Protein 8J5Y (pdb70)

Foldseek 3Di:
DDDDFQDCPDAQSQTDDFAVDPDWFFKFFWKKFQAQWFWKAWLNDIDHNPRAIAIEHHWLLAAGATIHTDDPDGSSGITHDPFDCPQVLCVLVVLCNPGGHHDDQVDDDDPRYRMDGHDPPDPGHHQRYDPQVPVVLVVVLVCAVVVVWAAEAEEAAAPLLDPPVSVQVNQLSVLVVPVVDPPRPQFEWEWFLQQQQTELDAHQKTFTWTFASDDHYDGGNLNLDPRIGTDAMGHCQDNDCVVPLVVSVVRVLVRLVVCVVVVRMYYYYYYHYHPQDPPVLVSCLSCCLPNVHAEYEYRCVPVPNVRNPPSVVVSDDQASDDSSSHHHYDYTYRCPPVDDSRSSPDSVNSSLVSLLQQLQPQASRYGDNQACVVPFFDKFAQADVDLGAAAEEEPPPPLPVAQVRVFVVQAFAKWWKKWQPDDPDGAWDAGLRHTHRNPPDRPRIGTQFIKHWHHADSVRRMTGIGTRNHCVPVVVPDDSNIHMYIYGHPDDHNPCNLPNDCVSDPDDPPDDNPPDDDDDDPPPDDDDD/DDDADALDPDVVVLVVLLCQLPPDPDCDPSNNLVVSLVVVVVRVVVPPVRYQQLSVLSSQLSVLVVVVPDDDDPDDPDPCVVSLVSLLCSLLSNLCSQQPPPHHDPDHDDSQVSCVVLVHHSVSVPSNCVAPVDPDGDDPVVSVVVSVVVNVVSCVRPVVDDDDDD/DDDADALDPDVVRVLVLLCQLPVVDDDDPSRNNVVSLVVVVVRVVVDDVRYQLLSVLSSQLSVLVVQCPDDDPDHCVVDPVVSLVSLLVSLLSSLCSQQPPCPPDPPPDDSQVSCVVLVNPSVSVVSNCQQPVDDDHDDNVVSVVVSVVSNVVSCVRPVPDPDDDD/DDFDDFDQDDAQRQGDGDDDPKDWWAKFFKFKAADCWFWKAFQNDTDDHHRAIAIEHHWLLAAGGTIITHDPDDVSGRGHALFDCPQVLCVLPVLCNPGGHHDDAPDDDDPSHRMDTHPCPSVRHNDGHDPQNVVVLVVVVVCQPPVPWFAEAEEAAAQLLCRQVSVQVVVQVVQVVCVVDPPDPQFEKEWELQLQQDDLDAHQKTFTKTAAPPHYDGGDSNLTPRIGTPAMDHNQDRDCVVPLVVSVLVLLVRLVVCVVVPRMHHYYYYHHHCQDDCVLVSVLSNCLRNQHQEYEYRCVPVPNVRVDCSVVRSNPQTNDPPSSHHYDDYGYGRPPPDDSCSSNDSVNSSQSSNQQQLAALASRYGDNAFCVPPFQDKFAAACVGFEAPEEEEPDVCQDDALVCPQVVQAFAKKWKKWLPDDDDSQFDARLRHGYHPPPDSVDIGTQFIKHWHGADSVRRMTRIGTRNHCVPVVVVDDRRIYMYIYGHNDDHDPSRSDPDPVRDPDDPPDDDPPDDDDDDDPPPDDDD

Structure (mmCIF, N/CA/C/O backbone):
data_8J5Y
#
_entry.id   8J5Y
#
_cell.length_a   1.00
_cell.length_b   1.00
_cell.length_c   1.00
_cell.angle_alpha   90.00
_cell.angle_beta   90.00
_cell.angle_gamma   90.00
#
_symmetry.space_group_name_H-M   'P 1'
#
loop_
_entity.id
_entity.type
_entity.pdbx_description
1 polymer "Polynucleotide 5'-hydroxyl-kinase GRC3"
2 polymer 'LAS1 isoform 1'
#
loop_
_atom_site.group_PDB
_atom_site.id
_atom_site.type_symbol
_atom_site.label_atom_id
_atom_site.label_alt_id
_atom_site.label_comp_id
_atom_site.label_asym_id
_atom_site.label_entity_id
_atom_site.label_seq_id
_atom_site.pdbx_PDB_ins_code
_atom_site.Cartn_x
_atom_site.Cartn_y
_atom_site.Cartn_z
_atom_site.occupancy
_atom_site.B_iso_or_equiv
_atom_site.auth_seq_id
_atom_site.auth_comp_id
_atom_site.auth_asym_id
_atom_site.auth_atom_id
_atom_site.pdbx_PDB_model_num
ATOM 1 N N . LEU A 1 65 ? 85.056 59.123 141.017 1.00 128.29 65 LEU A N 1
ATOM 2 C CA . LEU A 1 65 ? 86.416 59.650 140.990 1.00 128.29 65 LEU A CA 1
ATOM 3 C C . LEU A 1 65 ? 87.422 58.541 140.700 1.00 128.29 65 LEU A C 1
ATOM 4 O O . LEU A 1 65 ? 88.632 58.768 140.717 1.00 128.29 65 LEU A O 1
ATOM 9 N N . ILE A 1 66 ? 86.913 57.342 140.431 1.00 131.88 66 ILE A N 1
ATOM 10 C CA . ILE A 1 66 ? 87.734 56.169 140.160 1.00 131.88 66 ILE A CA 1
ATOM 11 C C . ILE A 1 66 ? 87.369 55.637 138.782 1.00 131.88 66 ILE A C 1
ATOM 12 O O . ILE A 1 66 ? 86.183 55.476 138.468 1.00 131.88 66 ILE A O 1
ATOM 17 N N . ASP A 1 67 ? 88.386 55.377 137.962 1.00 129.38 67 ASP A N 1
ATOM 18 C CA . ASP A 1 67 ? 88.183 54.852 136.617 1.00 129.38 67 ASP A CA 1
ATOM 19 C C . ASP A 1 67 ? 87.501 53.491 136.672 1.00 129.38 67 ASP A C 1
ATOM 20 O O . ASP A 1 67 ? 87.805 52.675 137.548 1.00 129.38 67 ASP A O 1
ATOM 25 N N . ASN A 1 68 ? 86.581 53.235 135.744 1.00 127.04 68 ASN A N 1
ATOM 26 C CA . ASN A 1 68 ? 85.812 52.000 135.749 1.00 127.04 68 ASN A CA 1
ATOM 27 C C . ASN A 1 68 ? 85.587 51.513 134.324 1.00 127.04 68 ASN A C 1
ATOM 28 O O . ASN A 1 68 ? 85.561 52.303 133.376 1.00 127.04 68 ASN A O 1
ATOM 33 N N . ILE A 1 69 ? 85.427 50.195 134.194 1.00 117.66 69 ILE A N 1
ATOM 34 C CA . ILE A 1 69 ? 85.090 49.531 132.938 1.00 117.66 69 ILE A CA 1
ATOM 35 C C . ILE A 1 69 ? 86.141 49.854 131.881 1.00 117.66 69 ILE A C 1
ATOM 36 O O . ILE A 1 69 ? 85.829 50.408 130.820 1.00 117.66 69 ILE A O 1
ATOM 41 N N . THR A 1 70 ? 87.402 49.534 132.176 1.00 118.53 70 THR A N 1
ATOM 42 C CA . THR A 1 70 ? 88.482 49.652 131.195 1.00 118.53 70 THR A CA 1
ATOM 43 C C . THR A 1 70 ? 88.537 48.349 130.392 1.00 118.53 70 THR A C 1
ATOM 44 O O . THR A 1 70 ? 89.439 47.518 130.526 1.00 118.53 70 THR A O 1
ATOM 48 N N . TYR A 1 71 ? 87.520 48.170 129.553 1.00 113.28 71 TYR A N 1
ATOM 49 C CA . TYR A 1 71 ? 87.371 46.922 128.818 1.00 113.28 71 TYR A CA 1
ATOM 50 C C . TYR A 1 71 ? 88.259 46.924 127.580 1.00 113.28 71 TYR A C 1
ATOM 51 O O . TYR A 1 71 ? 88.251 47.873 126.791 1.00 113.28 71 TYR A O 1
ATOM 60 N N . GLU A 1 72 ? 89.035 45.850 127.415 1.00 110.45 72 GLU A N 1
ATOM 61 C CA . GLU A 1 72 ? 89.934 45.760 126.268 1.00 110.45 72 GLU A CA 1
ATOM 62 C C . GLU A 1 72 ? 89.157 45.649 124.962 1.00 110.45 72 GLU A C 1
ATOM 63 O O . GLU A 1 72 ? 89.411 46.402 124.014 1.00 110.45 72 GLU A O 1
ATOM 65 N N . GLY A 1 73 ? 88.206 44.722 124.896 1.00 106.60 73 GLY A N 1
ATOM 66 C CA . GLY A 1 73 ? 87.375 44.576 123.710 1.00 106.60 73 GLY A CA 1
ATOM 67 C C . GLY A 1 73 ? 88.140 44.254 122.445 1.00 106.60 73 GLY A C 1
ATOM 68 O O . GLY A 1 73 ? 87.820 44.796 121.381 1.00 106.60 73 GLY A O 1
ATOM 69 N N . ASP A 1 74 ? 89.156 43.389 122.549 1.00 107.16 74 ASP A N 1
ATOM 70 C CA . ASP A 1 74 ? 90.042 42.922 121.460 1.00 107.16 74 ASP A CA 1
ATOM 71 C C . ASP A 1 74 ? 90.325 44.087 120.508 1.00 107.16 74 ASP A C 1
ATOM 72 O O . ASP A 1 74 ? 90.646 45.187 120.980 1.00 107.16 74 ASP A O 1
ATOM 77 N N . GLU A 1 75 ? 90.235 43.901 119.194 1.00 105.12 75 GLU A N 1
ATOM 78 C CA . GLU A 1 75 ? 90.497 44.981 118.257 1.00 105.12 75 GLU A CA 1
ATOM 79 C C . GLU A 1 75 ? 89.397 46.034 118.324 1.00 105.12 75 GLU A C 1
ATOM 80 O O . GLU A 1 75 ? 88.246 45.735 118.642 1.00 105.12 75 GLU A O 1
ATOM 86 N N . ASP A 1 76 ? 89.782 47.271 118.004 1.00 99.54 76 ASP A N 1
ATOM 87 C CA . ASP A 1 76 ? 89.068 48.563 117.976 1.00 99.54 76 ASP A CA 1
ATOM 88 C C . ASP A 1 76 ? 88.924 49.147 119.377 1.00 99.54 76 ASP A C 1
ATOM 89 O O . ASP A 1 76 ? 88.413 50.264 119.507 1.00 99.54 76 ASP A O 1
ATOM 94 N N . GLU A 1 77 ? 89.354 48.435 120.420 1.00 98.43 77 GLU A N 1
ATOM 95 C CA . GLU A 1 77 ? 89.390 48.968 121.782 1.00 98.43 77 GLU A CA 1
ATOM 96 C C . GLU A 1 77 ? 88.030 49.514 122.213 1.00 98.43 77 GLU A C 1
ATOM 97 O O . GLU A 1 77 ? 87.919 50.631 122.720 1.00 98.43 77 GLU A O 1
ATOM 103 N N . THR A 1 78 ? 86.981 48.725 121.995 1.00 99.43 78 THR A N 1
ATOM 104 C CA . THR A 1 78 ? 85.655 49.123 122.448 1.00 99.43 78 THR A CA 1
ATOM 105 C C . THR A 1 78 ? 85.591 49.116 123.971 1.00 99.43 78 THR A C 1
ATOM 106 O O . THR A 1 78 ? 86.285 48.341 124.636 1.00 99.43 78 THR A O 1
ATOM 110 N N . MET A 1 79 ? 84.761 49.997 124.525 1.00 97.62 79 MET A N 1
ATOM 111 C CA . MET A 1 79 ? 84.642 50.133 125.968 1.00 97.62 79 MET A CA 1
ATOM 112 C C . MET A 1 79 ? 83.223 50.558 126.314 1.00 97.62 79 MET A C 1
ATOM 113 O O . MET A 1 79 ? 82.491 51.086 125.476 1.00 97.62 79 MET A O 1
ATOM 118 N N . PHE A 1 80 ? 82.843 50.315 127.566 1.00 99.93 80 PHE A N 1
ATOM 119 C CA . PHE A 1 80 ? 81.522 50.658 128.071 1.00 99.93 80 PHE A CA 1
ATOM 120 C C . PHE A 1 80 ? 81.658 51.685 129.184 1.00 99.93 80 PHE A C 1
ATOM 121 O O . PHE A 1 80 ? 82.718 51.820 129.800 1.00 99.93 80 PHE A O 1
ATOM 129 N N . VAL A 1 81 ? 80.570 52.415 129.438 1.00 99.41 81 VAL A N 1
ATOM 130 C CA . VAL A 1 81 ? 80.563 53.482 130.430 1.00 99.41 81 VAL A CA 1
ATOM 131 C C . VAL A 1 81 ? 79.386 53.274 131.374 1.00 99.41 81 VAL A C 1
ATOM 132 O O . VAL A 1 81 ? 78.314 52.816 130.974 1.00 99.41 81 VAL A O 1
ATOM 136 N N . GLY A 1 82 ? 79.598 53.609 132.644 1.00 105.01 82 GLY A N 1
ATOM 137 C CA . GLY A 1 82 ? 78.522 53.686 133.614 1.00 105.01 82 GLY A CA 1
ATOM 138 C C . GLY A 1 82 ? 77.764 54.987 133.426 1.00 105.01 82 GLY A C 1
ATOM 139 O O . GLY A 1 82 ? 78.363 56.061 133.337 1.00 105.01 82 GLY A O 1
ATOM 140 N N . LEU A 1 83 ? 76.436 54.877 133.376 1.00 104.19 83 LEU A N 1
ATOM 141 C CA . LEU A 1 83 ? 75.623 55.999 132.920 1.00 104.19 83 LEU A CA 1
ATOM 142 C C . LEU A 1 83 ? 75.113 56.840 134.085 1.00 104.19 83 LEU A C 1
ATOM 143 O O . LEU A 1 83 ? 75.225 58.071 134.066 1.00 104.19 83 LEU A O 1
ATOM 148 N N . LYS A 1 84 ? 74.558 56.196 135.113 1.00 104.98 84 LYS A N 1
ATOM 149 C CA . LYS A 1 84 ? 73.879 56.934 136.174 1.00 104.98 84 LYS A CA 1
ATOM 150 C C . LYS A 1 84 ? 74.870 57.596 137.123 1.00 104.98 84 LYS A C 1
ATOM 151 O O . LYS A 1 84 ? 74.468 58.308 138.051 1.00 104.98 84 LYS A O 1
ATOM 153 N N . GLU A 1 85 ? 76.165 57.364 136.917 1.00 103.70 85 GLU A N 1
ATOM 154 C CA . GLU A 1 85 ? 77.181 57.954 137.776 1.00 103.70 85 GLU A CA 1
ATOM 155 C C . GLU A 1 85 ? 77.098 59.477 137.743 1.00 103.70 85 GLU A C 1
ATOM 156 O O . GLU A 1 85 ? 76.841 60.088 136.702 1.00 103.70 85 GLU A O 1
ATOM 158 N N . LYS A 1 86 ? 77.321 60.088 138.904 1.00 102.92 86 LYS A N 1
ATOM 159 C CA . LYS A 1 86 ? 77.192 61.530 139.068 1.00 102.92 86 LYS A CA 1
ATOM 160 C C . LYS A 1 86 ? 78.324 62.309 138.412 1.00 102.92 86 LYS A C 1
ATOM 161 O O . LYS A 1 86 ? 78.287 63.543 138.412 1.00 102.92 86 LYS A O 1
ATOM 163 N N . GLN A 1 87 ? 79.321 61.626 137.856 1.00 97.00 87 GLN A N 1
ATOM 164 C CA . GLN A 1 87 ? 80.426 62.272 137.162 1.00 97.00 87 GLN A CA 1
ATOM 165 C C . GLN A 1 87 ? 80.118 62.336 135.673 1.00 97.00 87 GLN A C 1
ATOM 166 O O . GLN A 1 87 ? 79.830 61.309 135.049 1.00 97.00 87 GLN A O 1
ATOM 168 N N . LYS A 1 88 ? 80.167 63.542 135.113 1.00 92.88 88 LYS A N 1
ATOM 169 C CA . LYS A 1 88 ? 79.891 63.721 133.695 1.00 92.88 88 LYS A CA 1
ATOM 170 C C . LYS A 1 88 ? 80.985 63.071 132.859 1.00 92.88 88 LYS A C 1
ATOM 171 O O . LYS A 1 88 ? 82.160 63.074 133.236 1.00 92.88 88 LYS A O 1
ATOM 177 N N . LEU A 1 89 ? 80.599 62.512 131.717 1.00 83.80 89 LEU A N 1
ATOM 178 C CA . LEU A 1 89 ? 81.564 61.884 130.828 1.00 83.80 89 LEU A CA 1
ATOM 179 C C . LEU A 1 89 ? 82.351 62.942 130.067 1.00 83.80 89 LEU A C 1
ATOM 180 O O . LEU A 1 89 ? 81.785 63.864 129.473 1.00 83.80 89 LEU A O 1
ATOM 185 N N . HIS A 1 90 ? 83.670 62.795 130.092 1.00 89.21 90 HIS A N 1
ATOM 186 C CA . HIS A 1 90 ? 84.571 63.626 129.314 1.00 89.21 90 HIS A CA 1
ATOM 187 C C . HIS A 1 90 ? 85.465 62.714 128.489 1.00 89.21 90 HIS A C 1
ATOM 188 O O . HIS A 1 90 ? 86.075 61.777 129.008 1.00 89.21 90 HIS A O 1
ATOM 195 N N . LEU A 1 91 ? 85.536 62.990 127.191 1.00 79.29 91 LEU A N 1
ATOM 196 C CA . LEU A 1 91 ? 86.257 62.093 126.300 1.00 79.29 91 LEU A CA 1
ATOM 197 C C . LEU A 1 91 ? 86.786 62.898 125.123 1.00 79.29 91 LEU A C 1
ATOM 198 O O . LEU A 1 91 ? 86.186 63.895 124.712 1.00 79.29 91 LEU A O 1
ATOM 203 N N . SER A 1 92 ? 87.918 62.450 124.583 1.00 72.85 92 SER A N 1
ATOM 204 C CA . SER A 1 92 ? 88.638 63.194 123.553 1.00 72.85 92 SER A CA 1
ATOM 205 C C . SER A 1 92 ? 89.096 62.234 122.465 1.00 72.85 92 SER A C 1
ATOM 206 O O . SER A 1 92 ? 89.527 61.117 122.763 1.00 72.85 92 SER A O 1
ATOM 209 N N . GLY A 1 93 ? 89.008 62.673 121.212 1.00 67.20 93 GLY A N 1
ATOM 210 C CA . GLY A 1 93 ? 89.478 61.888 120.089 1.00 67.20 93 GLY A CA 1
ATOM 211 C C . GLY A 1 93 ? 88.475 61.817 118.958 1.00 67.20 93 GLY A C 1
ATOM 212 O O . GLY A 1 93 ? 87.507 62.582 118.926 1.00 67.20 93 GLY A O 1
ATOM 213 N N . VAL A 1 94 ? 88.699 60.905 118.020 1.00 65.02 94 VAL A N 1
ATOM 214 C CA . VAL A 1 94 ? 87.756 60.620 116.947 1.00 65.02 94 VAL A CA 1
ATOM 215 C C . VAL A 1 94 ? 87.189 59.237 117.233 1.00 65.02 94 VAL A C 1
ATOM 216 O O . VAL A 1 94 ? 87.835 58.219 116.961 1.00 65.02 94 VAL A O 1
ATOM 220 N N . PHE A 1 95 ? 85.980 59.190 117.782 1.00 68.03 95 PHE A N 1
ATOM 221 C CA . PHE A 1 95 ? 85.380 57.923 118.167 1.00 68.03 95 PHE A CA 1
ATOM 222 C C . PHE A 1 95 ? 83.955 57.871 117.648 1.00 68.03 95 PHE A C 1
ATOM 223 O O . PHE A 1 95 ? 83.522 58.725 116.874 1.00 68.03 95 PHE A O 1
ATOM 231 N N . ARG A 1 96 ? 83.221 56.849 118.075 1.00 71.91 96 ARG A N 1
ATOM 232 C CA . ARG A 1 96 ? 81.797 56.782 117.793 1.00 71.91 96 ARG A CA 1
ATOM 233 C C . ARG A 1 96 ? 81.120 55.987 118.893 1.00 71.91 96 ARG A C 1
ATOM 234 O O . ARG A 1 96 ? 81.643 54.961 119.337 1.00 71.91 96 ARG A O 1
ATOM 242 N N . LEU A 1 97 ? 79.965 56.471 119.333 1.00 75.76 97 LEU A N 1
ATOM 243 C CA . LEU A 1 97 ? 79.233 55.860 120.429 1.00 75.76 97 LEU A CA 1
ATOM 244 C C . LEU A 1 97 ? 77.828 55.478 119.993 1.00 75.76 97 LEU A C 1
ATOM 245 O O . LEU A 1 97 ? 77.183 56.192 119.217 1.00 75.76 97 LEU A O 1
ATOM 250 N N . GLN A 1 98 ? 77.384 54.324 120.481 1.00 81.86 98 GLN A N 1
ATOM 251 C CA . GLN A 1 98 ? 76.007 53.866 120.372 1.00 81.86 98 GLN A CA 1
ATOM 252 C C . GLN A 1 98 ? 75.487 53.631 121.781 1.00 81.86 98 GLN A C 1
ATOM 253 O O . GLN A 1 98 ? 75.939 52.706 122.465 1.00 81.86 98 GLN A O 1
ATOM 259 N N . VAL A 1 99 ? 74.555 54.471 122.214 1.00 86.02 99 VAL A N 1
ATOM 260 C CA . VAL A 1 99 ? 74.038 54.399 123.575 1.00 86.02 99 VAL A CA 1
ATOM 261 C C . VAL A 1 99 ? 72.972 53.315 123.669 1.00 86.02 99 VAL A C 1
ATOM 262 O O . VAL A 1 99 ? 72.114 53.168 122.792 1.00 86.02 99 VAL A O 1
ATOM 266 N N . VAL A 1 100 ? 73.043 52.531 124.743 1.00 91.11 100 VAL A N 1
ATOM 267 C CA . VAL A 1 100 ? 72.124 51.411 124.917 1.00 91.11 100 VAL A CA 1
ATOM 268 C C . VAL A 1 100 ? 70.832 51.873 125.580 1.00 91.11 100 VAL A C 1
ATOM 269 O O . VAL A 1 100 ? 69.744 51.771 125.001 1.00 91.11 100 VAL A O 1
ATOM 273 N N . LYS A 1 101 ? 70.932 52.388 126.804 1.00 101.30 101 LYS A N 1
ATOM 274 C CA . LYS A 1 101 ? 69.764 52.845 127.543 1.00 101.30 101 LYS A CA 1
ATOM 275 C C . LYS A 1 101 ? 70.074 54.187 128.186 1.00 101.30 101 LYS A C 1
ATOM 276 O O . LYS A 1 101 ? 71.235 54.519 128.437 1.00 101.30 101 LYS A O 1
ATOM 282 N N . GLY A 1 102 ? 69.023 54.959 128.443 1.00 97.18 102 GLY A N 1
ATOM 283 C CA . GLY A 1 102 ? 69.175 56.237 129.108 1.00 97.18 102 GLY A CA 1
ATOM 284 C C . GLY A 1 102 ? 69.482 57.363 128.146 1.00 97.18 102 GLY A C 1
ATOM 285 O O . GLY A 1 102 ? 70.044 57.131 127.072 1.00 97.18 102 GLY A O 1
ATOM 286 N N . GLY A 1 103 ? 69.121 58.590 128.516 1.00 93.94 103 GLY A N 1
ATOM 287 C CA . GLY A 1 103 ? 69.376 59.719 127.654 1.00 93.94 103 GLY A CA 1
ATOM 288 C C . GLY A 1 103 ? 70.744 60.327 127.878 1.00 93.94 103 GLY A C 1
ATOM 289 O O . GLY A 1 103 ? 71.237 60.414 128.999 1.00 93.94 103 GLY A O 1
ATOM 290 N N . ILE A 1 104 ? 71.365 60.756 126.787 1.00 82.32 104 ILE A N 1
ATOM 291 C CA . ILE A 1 104 ? 72.631 61.468 126.858 1.00 82.32 104 ILE A CA 1
ATOM 292 C C . ILE A 1 104 ? 72.397 62.907 126.432 1.00 82.32 104 ILE A C 1
ATOM 293 O O . ILE A 1 104 ? 71.479 63.214 125.663 1.00 82.32 104 ILE A O 1
ATOM 298 N N . VAL A 1 105 ? 73.233 63.797 126.954 1.00 80.37 105 VAL A N 1
ATOM 299 C CA . VAL A 1 105 ? 73.137 65.217 126.656 1.00 80.37 105 VAL A CA 1
ATOM 300 C C . VAL A 1 105 ? 74.481 65.694 126.132 1.00 80.37 105 VAL A C 1
ATOM 301 O O . VAL A 1 105 ? 75.484 65.684 126.855 1.00 80.37 105 VAL A O 1
ATOM 305 N N . TYR A 1 106 ? 74.516 66.084 124.866 1.00 69.90 106 TYR A N 1
ATOM 306 C CA . TYR A 1 106 ? 75.691 66.695 124.269 1.00 69.90 106 TYR A CA 1
ATOM 307 C C . TYR A 1 106 ? 75.347 68.137 123.928 1.00 69.90 106 TYR A C 1
ATOM 308 O O . TYR A 1 106 ? 74.596 68.391 122.980 1.00 69.90 106 TYR A O 1
ATOM 317 N N . ASN A 1 107 ? 75.881 69.071 124.714 1.00 74.85 107 ASN A N 1
ATOM 318 C CA . ASN A 1 107 ? 75.646 70.498 124.507 1.00 74.85 107 ASN A CA 1
ATOM 319 C C . ASN A 1 107 ? 74.158 70.828 124.589 1.00 74.85 107 ASN A C 1
ATOM 320 O O . ASN A 1 107 ? 73.553 71.297 123.624 1.00 74.85 107 ASN A O 1
ATOM 325 N N . ASN A 1 108 ? 73.570 70.562 125.760 1.00 84.75 108 ASN A N 1
ATOM 326 C CA . ASN A 1 108 ? 72.148 70.793 126.051 1.00 84.75 108 ASN A CA 1
ATOM 327 C C . ASN A 1 108 ? 71.241 70.310 124.918 1.00 84.75 108 ASN A C 1
ATOM 328 O O . ASN A 1 108 ? 70.190 70.892 124.641 1.00 84.75 108 ASN A O 1
ATOM 333 N N . VAL A 1 109 ? 71.656 69.233 124.252 1.00 82.84 109 VAL A N 1
ATOM 334 C CA . VAL A 1 109 ? 70.844 68.558 123.250 1.00 82.84 109 VAL A CA 1
ATOM 335 C C . VAL A 1 109 ? 70.645 67.116 123.691 1.00 82.84 109 VAL A C 1
ATOM 336 O O . VAL A 1 109 ? 71.598 66.424 124.060 1.00 82.84 109 VAL A O 1
ATOM 340 N N . HIS A 1 110 ? 69.395 66.661 123.652 1.00 84.01 110 HIS A N 1
ATOM 341 C CA . HIS A 1 110 ? 69.028 65.336 124.133 1.00 84.01 110 HIS A CA 1
ATOM 342 C C . HIS A 1 110 ? 68.969 64.361 122.967 1.00 84.01 110 HIS A C 1
ATOM 343 O O . HIS A 1 110 ? 68.289 64.619 121.969 1.00 84.01 110 HIS A O 1
ATOM 350 N N . TYR A 1 111 ? 69.680 63.243 123.101 1.00 80.23 111 TYR A N 1
ATOM 351 C CA . TYR A 1 111 ? 69.688 62.182 122.104 1.00 80.23 111 TYR A CA 1
ATOM 352 C C . TYR A 1 111 ? 69.141 60.912 122.732 1.00 80.23 111 TYR A C 1
ATOM 353 O O . TYR A 1 111 ? 69.635 60.469 123.774 1.00 80.23 111 TYR A O 1
ATOM 362 N N . ASN A 1 112 ? 68.130 60.328 122.098 1.00 92.11 112 ASN A N 1
ATOM 363 C CA . ASN A 1 112 ? 67.520 59.118 122.621 1.00 92.11 112 ASN A CA 1
ATOM 364 C C . ASN A 1 112 ? 68.442 57.922 122.393 1.00 92.11 112 ASN A C 1
ATOM 365 O O . ASN A 1 112 ? 69.374 57.965 121.585 1.00 92.11 112 ASN A O 1
ATOM 370 N N . ALA A 1 113 ? 68.173 56.843 123.124 1.00 91.68 113 ALA A N 1
ATOM 371 C CA . ALA A 1 113 ? 68.989 55.639 123.084 1.00 91.68 113 ALA A CA 1
ATOM 372 C C . ALA A 1 113 ? 68.497 54.619 122.065 1.00 91.68 113 ALA A C 1
ATOM 373 O O . ALA A 1 113 ? 68.670 53.415 122.281 1.00 91.68 113 ALA A O 1
ATOM 375 N N . SER A 1 114 ? 67.898 55.067 120.961 1.00 94.68 114 SER A N 1
ATOM 376 C CA . SER A 1 114 ? 67.270 54.167 119.992 1.00 94.68 114 SER A CA 1
ATOM 377 C C . SER A 1 114 ? 68.325 53.559 119.064 1.00 94.68 114 SER A C 1
ATOM 378 O O . SER A 1 114 ? 68.233 53.622 117.836 1.00 94.68 114 SER A O 1
ATOM 381 N N . ARG A 1 115 ? 69.337 52.951 119.692 1.00 94.39 115 ARG A N 1
ATOM 382 C CA . ARG A 1 115 ? 70.366 52.136 119.027 1.00 94.39 115 ARG A CA 1
ATOM 383 C C . ARG A 1 115 ? 70.821 52.720 117.688 1.00 94.39 115 ARG A C 1
ATOM 384 O O . ARG A 1 115 ? 70.851 52.033 116.665 1.00 94.39 115 ARG A O 1
ATOM 392 N N . GLU A 1 116 ? 71.202 53.993 117.697 1.00 90.71 116 GLU A N 1
ATOM 393 C CA . GLU A 1 116 ? 71.755 54.654 116.523 1.00 90.71 116 GLU A CA 1
ATOM 394 C C . GLU A 1 116 ? 73.202 55.029 116.812 1.00 90.71 116 GLU A C 1
ATOM 395 O O . GLU A 1 116 ? 73.550 55.335 117.957 1.00 90.71 116 GLU A O 1
ATOM 401 N N . ILE A 1 117 ? 74.042 54.983 115.784 1.00 78.65 117 ILE A N 1
ATOM 402 C CA . ILE A 1 117 ? 75.467 55.245 115.954 1.00 78.65 117 ILE A CA 1
ATOM 403 C C . ILE A 1 117 ? 75.734 56.732 115.756 1.00 78.65 117 ILE A C 1
ATOM 404 O O . ILE A 1 117 ? 75.094 57.387 114.924 1.00 78.65 117 ILE A O 1
ATOM 409 N N . LEU A 1 118 ? 76.660 57.276 116.543 1.00 68.08 118 LEU A N 1
ATOM 410 C CA . LEU A 1 118 ? 76.992 58.695 116.502 1.00 68.08 118 LEU A CA 1
ATOM 411 C C . LEU A 1 118 ? 78.504 58.855 116.457 1.00 68.08 118 LEU A C 1
ATOM 412 O O . LEU A 1 118 ? 79.195 58.466 117.403 1.00 68.08 118 LEU A O 1
ATOM 417 N N . THR A 1 119 ? 79.012 59.438 115.376 1.00 62.33 119 THR A N 1
ATOM 418 C CA . THR A 1 119 ? 80.436 59.726 115.279 1.00 62.33 119 THR A CA 1
ATOM 419 C C . THR A 1 119 ? 80.758 61.039 115.983 1.00 62.33 119 THR A C 1
ATOM 420 O O . THR A 1 119 ? 80.032 62.027 115.862 1.00 62.33 119 THR A O 1
ATOM 424 N N . PHE A 1 120 ? 81.859 61.045 116.731 1.00 59.82 120 PHE A N 1
ATOM 425 C CA . PHE A 1 120 ? 82.258 62.200 117.523 1.00 59.82 120 PHE A CA 1
ATOM 426 C C . PHE A 1 120 ? 83.691 62.571 117.181 1.00 59.82 120 PHE A C 1
ATOM 427 O O . PHE A 1 120 ? 84.577 61.707 117.170 1.00 59.82 120 PHE A O 1
ATOM 435 N N . TRP A 1 121 ? 83.908 63.853 116.914 1.00 56.75 121 TRP A N 1
ATOM 436 C CA . TRP A 1 121 ? 85.230 64.412 116.684 1.00 56.75 121 TRP A CA 1
ATOM 437 C C . TRP A 1 121 ? 85.526 65.397 117.807 1.00 56.75 121 TRP A C 1
ATOM 438 O O . TRP A 1 121 ? 84.817 66.398 117.956 1.00 56.75 121 TRP A O 1
ATOM 449 N N . HIS A 1 122 ? 86.572 65.132 118.584 1.00 59.48 122 HIS A N 1
ATOM 450 C CA . HIS A 1 122 ? 86.908 65.946 119.751 1.00 59.48 122 HIS A CA 1
ATOM 451 C C . HIS A 1 122 ? 88.375 66.348 119.700 1.00 59.48 122 HIS A C 1
ATOM 452 O O . HIS A 1 122 ? 89.202 65.828 120.460 1.00 59.48 122 HIS A O 1
ATOM 459 N N . PRO A 1 123 ? 88.734 67.276 118.817 1.00 58.12 123 PRO A N 1
ATOM 460 C CA . PRO A 1 123 ? 90.113 67.767 118.792 1.00 58.12 123 PRO A CA 1
ATOM 461 C C . PRO A 1 123 ? 90.415 68.630 120.005 1.00 58.12 123 PRO A C 1
ATOM 462 O O . PRO A 1 123 ? 89.526 69.245 120.597 1.00 58.12 123 PRO A O 1
ATOM 466 N N . LEU A 1 124 ? 91.697 68.674 120.371 1.00 59.51 124 LEU A N 1
ATOM 467 C CA . LEU A 1 124 ? 92.114 69.544 121.465 1.00 59.51 124 LEU A CA 1
ATOM 468 C C . LEU A 1 124 ? 92.237 70.990 121.006 1.00 59.51 124 LEU A C 1
ATOM 469 O O . LEU A 1 124 ? 92.418 71.896 121.828 1.00 59.51 124 LEU A O 1
ATOM 474 N N . SER A 1 125 ? 92.156 71.228 119.694 1.00 62.01 125 SER A N 1
ATOM 475 C CA . SER A 1 125 ? 92.209 72.596 119.189 1.00 62.01 125 SER A CA 1
ATOM 476 C C . SER A 1 125 ? 91.050 73.421 119.728 1.00 62.01 125 SER A C 1
ATOM 477 O O . SER A 1 125 ? 91.238 74.559 120.171 1.00 62.01 125 SER A O 1
ATOM 480 N N . GLN A 1 126 ? 89.846 72.863 119.699 1.00 63.10 126 GLN A N 1
ATOM 481 C CA . GLN A 1 126 ? 88.706 73.506 120.323 1.00 63.10 126 GLN A CA 1
ATOM 482 C C . GLN A 1 126 ? 88.442 72.890 121.691 1.00 63.10 126 GLN A C 1
ATOM 483 O O . GLN A 1 126 ? 88.793 71.740 121.964 1.00 63.10 126 GLN A O 1
ATOM 489 N N . SER A 1 127 ? 87.825 73.680 122.561 1.00 70.48 127 SER A N 1
ATOM 490 C CA . SER A 1 127 ? 87.423 73.181 123.865 1.00 70.48 127 SER A CA 1
ATOM 491 C C . SER A 1 127 ? 86.449 72.017 123.714 1.00 70.48 127 SER A C 1
ATOM 492 O O . SER A 1 127 ? 85.451 72.100 122.994 1.00 70.48 127 SER A O 1
ATOM 495 N N . ILE A 1 128 ? 86.746 70.929 124.411 1.00 69.75 128 ILE A N 1
ATOM 496 C CA . ILE A 1 128 ? 86.071 69.647 124.231 1.00 69.75 128 ILE A CA 1
ATOM 497 C C . ILE A 1 128 ? 84.849 69.613 125.141 1.00 69.75 128 ILE A C 1
ATOM 498 O O . ILE A 1 128 ? 84.995 69.699 126.367 1.00 69.75 128 ILE A O 1
ATOM 503 N N . PRO A 1 129 ? 83.641 69.478 124.599 1.00 69.27 129 PRO A N 1
ATOM 504 C CA . PRO A 1 129 ? 82.443 69.404 125.442 1.00 69.27 129 PRO A CA 1
ATOM 505 C C . PRO A 1 129 ? 82.289 68.052 126.119 1.00 69.27 129 PRO A C 1
ATOM 506 O O . PRO A 1 129 ? 82.606 67.001 125.560 1.00 69.27 129 PRO A O 1
ATOM 510 N N . THR A 1 130 ? 81.787 68.091 127.350 1.00 77.82 130 THR A N 1
ATOM 511 C CA . THR A 1 130 ? 81.516 66.868 128.086 1.00 77.82 130 THR A CA 1
ATOM 512 C C . THR A 1 130 ? 80.185 66.264 127.642 1.00 77.82 130 THR A C 1
ATOM 513 O O . THR A 1 130 ? 79.327 66.930 127.060 1.00 77.82 130 THR A O 1
ATOM 517 N N . ILE A 1 131 ? 80.021 64.979 127.936 1.00 78.99 131 ILE A N 1
ATOM 518 C CA . ILE A 1 131 ? 78.794 64.246 127.650 1.00 78.99 131 ILE A CA 1
ATOM 519 C C . ILE A 1 131 ? 78.095 63.987 128.975 1.00 78.99 131 ILE A C 1
ATOM 520 O O . ILE A 1 131 ? 78.651 63.322 129.857 1.00 78.99 131 ILE A O 1
ATOM 525 N N . ASP A 1 132 ? 76.879 64.503 129.117 1.00 86.82 132 ASP A N 1
ATOM 526 C CA . ASP A 1 132 ? 76.128 64.392 130.355 1.00 86.82 132 ASP A CA 1
ATOM 527 C C . ASP A 1 132 ? 75.139 63.238 130.261 1.00 86.82 132 ASP A C 1
ATOM 528 O O . ASP A 1 132 ? 74.770 62.804 129.169 1.00 86.82 132 ASP A O 1
ATOM 533 N N . PHE A 1 133 ? 74.702 62.755 131.417 1.00 98.78 133 PHE A N 1
ATOM 534 C CA . PHE A 1 133 ? 73.645 61.759 131.490 1.00 98.78 133 PHE A CA 1
ATOM 535 C C . PHE A 1 133 ? 72.348 62.405 131.955 1.00 98.78 133 PHE A C 1
ATOM 536 O O . PHE A 1 133 ? 72.355 63.387 132.700 1.00 98.78 133 PHE A O 1
ATOM 544 N N . SER A 1 134 ? 71.229 61.845 131.503 1.00 103.45 134 SER A N 1
ATOM 545 C CA . SER A 1 134 ? 69.916 62.352 131.874 1.00 103.45 134 SER A CA 1
ATOM 546 C C . SER A 1 134 ? 68.902 61.229 131.706 1.00 103.45 134 SER A C 1
ATOM 547 O O . SER A 1 134 ? 69.077 60.317 130.891 1.00 103.45 134 SER A O 1
ATOM 550 N N . HIS A 1 135 ? 67.830 61.321 132.487 1.00 111.69 135 HIS A N 1
ATOM 551 C CA . HIS A 1 135 ? 66.738 60.363 132.435 1.00 111.69 135 HIS A CA 1
ATOM 552 C C . HIS A 1 135 ? 66.057 60.414 131.069 1.00 111.69 135 HIS A C 1
ATOM 553 O O . HIS A 1 135 ? 65.999 61.466 130.427 1.00 111.69 135 HIS A O 1
ATOM 560 N N . PHE A 1 136 ? 65.541 59.269 130.616 1.00 111.70 136 PHE A N 1
ATOM 561 C CA . PHE A 1 136 ? 65.526 58.000 131.345 1.00 111.70 136 PHE A CA 1
ATOM 562 C C . PHE A 1 136 ? 65.639 56.841 130.352 1.00 111.70 136 PHE A C 1
ATOM 563 O O . PHE A 1 136 ? 65.219 56.987 129.204 1.00 111.70 136 PHE A O 1
ATOM 565 N N . ALA A 1 137 ? 66.198 55.698 130.756 1.00 110.62 137 ALA A N 1
ATOM 566 C CA . ALA A 1 137 ? 66.811 55.469 132.065 1.00 110.62 137 ALA A CA 1
ATOM 567 C C . ALA A 1 137 ? 67.983 54.509 131.899 1.00 110.62 137 ALA A C 1
ATOM 568 O O . ALA A 1 137 ? 67.853 53.480 131.237 1.00 110.62 137 ALA A O 1
ATOM 570 N N . GLY A 1 138 ? 69.123 54.837 132.494 1.00 107.39 138 GLY A N 1
ATOM 571 C CA . GLY A 1 138 ? 70.308 54.016 132.357 1.00 107.39 138 GLY A CA 1
ATOM 572 C C . GLY A 1 138 ? 71.045 53.846 133.668 1.00 107.39 138 GLY A C 1
ATOM 573 O O . GLY A 1 138 ? 71.108 54.756 134.495 1.00 107.39 138 GLY A O 1
ATOM 574 N N . TRP A 1 139 ? 71.608 52.652 133.842 1.00 112.76 139 TRP A N 1
ATOM 575 C CA . TRP A 1 139 ? 72.489 52.342 134.965 1.00 112.76 139 TRP A CA 1
ATOM 576 C C . TRP A 1 139 ? 71.836 52.624 136.316 1.00 112.76 139 TRP A C 1
ATOM 577 O O . TRP A 1 139 ? 71.872 51.789 137.220 1.00 112.76 139 TRP A O 1
ATOM 588 N N . LEU A 1 165 ? 77.044 49.789 121.757 1.00 82.37 165 LEU A N 1
ATOM 589 C CA . LEU A 1 165 ? 78.448 49.421 121.882 1.00 82.37 165 LEU A CA 1
ATOM 590 C C . LEU A 1 165 ? 79.210 50.458 122.691 1.00 82.37 165 LEU A C 1
ATOM 591 O O . LEU A 1 165 ? 80.420 50.334 122.884 1.00 82.37 165 LEU A O 1
ATOM 596 N N . ARG A 1 166 ? 78.491 51.475 123.162 1.00 84.14 166 ARG A N 1
ATOM 597 C CA . ARG A 1 166 ? 79.077 52.596 123.906 1.00 84.14 166 ARG A CA 1
ATOM 598 C C . ARG A 1 166 ? 80.158 53.201 123.012 1.00 84.14 166 ARG A C 1
ATOM 599 O O . ARG A 1 166 ? 79.967 53.254 121.788 1.00 84.14 166 ARG A O 1
ATOM 607 N N . VAL A 1 167 ? 81.303 53.610 123.546 1.00 81.67 167 VAL A N 1
ATOM 608 C CA . VAL A 1 167 ? 82.323 54.320 122.782 1.00 81.67 167 VAL A CA 1
ATOM 609 C C . VAL A 1 167 ? 83.288 53.305 122.186 1.00 81.67 167 VAL A C 1
ATOM 610 O O . VAL A 1 167 ? 83.768 52.407 122.888 1.00 81.67 167 VAL A O 1
ATOM 614 N N . PHE A 1 168 ? 83.575 53.439 120.891 1.00 79.57 168 PHE A N 1
ATOM 615 C CA . PHE A 1 168 ? 84.581 52.607 120.249 1.00 79.57 168 PHE A CA 1
ATOM 616 C C . PHE A 1 168 ? 85.216 53.369 119.093 1.00 79.57 168 PHE A C 1
ATOM 617 O O . PHE A 1 168 ? 84.695 54.385 118.623 1.00 79.57 168 PHE A O 1
ATOM 625 N N . ASN A 1 169 ? 86.364 52.861 118.644 1.00 85.33 169 ASN A N 1
ATOM 626 C CA . ASN A 1 169 ? 87.185 53.567 117.668 1.00 85.33 169 ASN A CA 1
ATOM 627 C C . ASN A 1 169 ? 86.435 53.803 116.364 1.00 85.33 169 ASN A C 1
ATOM 628 O O . ASN A 1 169 ? 85.733 52.923 115.859 1.00 85.33 169 ASN A O 1
ATOM 633 N N . SER A 1 170 ? 86.589 55.009 115.823 1.00 80.14 170 SER A N 1
ATOM 634 C CA . SER A 1 170 ? 86.078 55.319 114.498 1.00 80.14 170 SER A CA 1
ATOM 635 C C . SER A 1 170 ? 86.961 54.691 113.426 1.00 80.14 170 SER A C 1
ATOM 636 O O . SER A 1 170 ? 88.139 54.402 113.650 1.00 80.14 170 SER A O 1
ATOM 639 N N . ASN A 1 171 ? 86.378 54.484 112.247 1.00 80.99 171 ASN A N 1
ATOM 640 C CA . ASN A 1 171 ? 87.078 53.842 111.136 1.00 80.99 171 ASN A CA 1
ATOM 641 C C . ASN A 1 171 ? 87.969 54.844 110.394 1.00 80.99 171 ASN A C 1
ATOM 642 O O . ASN A 1 171 ? 87.824 55.098 109.199 1.00 80.99 171 ASN A O 1
ATOM 647 N N . HIS A 1 172 ? 88.916 55.413 111.136 1.00 81.69 172 HIS A N 1
ATOM 648 C CA . HIS A 1 172 ? 89.920 56.317 110.588 1.00 81.69 172 HIS A CA 1
ATOM 649 C C . HIS A 1 172 ? 91.294 55.780 110.960 1.00 81.69 172 HIS A C 1
ATOM 650 O O . HIS A 1 172 ? 91.795 56.054 112.056 1.00 81.69 172 HIS A O 1
ATOM 657 N N . THR A 1 173 ? 91.899 55.017 110.047 1.00 87.11 173 THR A N 1
ATOM 658 C CA . THR A 1 173 ? 93.125 54.299 110.381 1.00 87.11 173 THR A CA 1
ATOM 659 C C . THR A 1 173 ? 94.323 55.235 110.484 1.00 87.11 173 THR A C 1
ATOM 660 O O . THR A 1 173 ? 95.120 55.129 111.424 1.00 87.11 173 THR A O 1
ATOM 664 N N . GLY A 1 174 ? 94.469 56.155 109.536 1.00 77.99 174 GLY A N 1
ATOM 665 C CA . GLY A 1 174 ? 95.684 56.941 109.449 1.00 77.99 174 GLY A CA 1
ATOM 666 C C . GLY A 1 174 ? 95.600 58.341 110.016 1.00 77.99 174 GLY A C 1
ATOM 667 O O . GLY A 1 174 ? 96.608 59.049 110.067 1.00 77.99 174 GLY A O 1
ATOM 668 N N . LEU A 1 175 ? 94.410 58.759 110.445 1.00 76.32 175 LEU A N 1
ATOM 669 C CA . LEU A 1 175 ? 94.247 60.128 110.926 1.00 76.32 175 LEU A CA 1
ATOM 670 C C . LEU A 1 175 ? 95.053 60.375 112.195 1.00 76.32 175 LEU A C 1
ATOM 671 O O . LEU A 1 175 ? 95.593 61.470 112.392 1.00 76.32 175 LEU A O 1
ATOM 676 N N . LEU A 1 176 ? 95.146 59.372 113.068 1.00 76.86 176 LEU A N 1
ATOM 677 C CA . LEU A 1 176 ? 95.804 59.565 114.354 1.00 76.86 176 LEU A CA 1
ATOM 678 C C . LEU A 1 176 ? 97.324 59.571 114.245 1.00 76.86 176 LEU A C 1
ATOM 679 O O . LEU A 1 176 ? 97.996 60.003 115.187 1.00 76.86 176 LEU A O 1
ATOM 684 N N . GLU A 1 177 ? 97.883 59.108 113.130 1.00 75.06 177 GLU A N 1
ATOM 685 C CA . GLU A 1 177 ? 99.329 59.032 112.968 1.00 75.06 177 GLU A CA 1
ATOM 686 C C . GLU A 1 177 ? 99.919 60.276 112.316 1.00 75.06 177 GLU A C 1
ATOM 687 O O . GLU A 1 177 ? 101.113 60.284 111.996 1.00 75.06 177 GLU A O 1
ATOM 693 N N . ALA A 1 178 ? 99.116 61.326 112.123 1.00 68.84 178 ALA A N 1
ATOM 694 C CA . ALA A 1 178 ? 99.613 62.537 111.475 1.00 68.84 178 ALA A CA 1
ATOM 695 C C . ALA A 1 178 ? 100.778 63.144 112.244 1.00 68.84 178 ALA A C 1
ATOM 696 O O . ALA A 1 178 ? 101.615 63.847 111.665 1.00 68.84 178 ALA A O 1
ATOM 698 N N . GLY A 1 179 ? 100.855 62.878 113.549 1.00 66.27 179 GLY A N 1
ATOM 699 C CA . GLY A 1 179 ? 101.962 63.394 114.335 1.00 66.27 179 GLY A CA 1
ATOM 700 C C . GLY A 1 179 ? 103.310 62.906 113.845 1.00 66.27 179 GLY A C 1
ATOM 701 O O . GLY A 1 179 ? 104.331 63.568 114.044 1.00 66.27 179 GLY A O 1
ATOM 702 N N . HIS A 1 180 ? 103.334 61.738 113.199 1.00 67.51 180 HIS A N 1
ATOM 703 C CA . HIS A 1 180 ? 104.582 61.237 112.636 1.00 67.51 180 HIS A CA 1
ATOM 704 C C . HIS A 1 180 ? 105.073 62.131 111.506 1.00 67.51 180 HIS A C 1
ATOM 705 O O . HIS A 1 180 ? 106.284 62.282 111.306 1.00 67.51 180 HIS A O 1
ATOM 712 N N . LEU A 1 181 ? 104.151 62.729 110.750 1.00 58.45 181 LEU A N 1
ATOM 713 C CA . LEU A 1 181 ? 104.563 63.602 109.655 1.00 58.45 181 LEU A CA 1
ATOM 714 C C . LEU A 1 181 ? 104.653 65.055 110.104 1.00 58.45 181 LEU A C 1
ATOM 715 O O . LEU A 1 181 ? 105.655 65.730 109.842 1.00 58.45 181 LEU A O 1
ATOM 720 N N . TYR A 1 182 ? 103.621 65.556 110.777 1.00 56.40 182 TYR A N 1
ATOM 721 C CA . TYR A 1 182 ? 103.609 66.913 111.310 1.00 56.40 182 TYR A CA 1
ATOM 722 C C . TYR A 1 182 ? 103.802 66.839 112.816 1.00 56.40 182 TYR A C 1
ATOM 723 O O . TYR A 1 182 ? 102.934 66.329 113.533 1.00 56.40 182 TYR A O 1
ATOM 732 N N . ARG A 1 183 ? 104.939 67.349 113.290 1.00 63.77 183 ARG A N 1
ATOM 733 C CA . ARG A 1 183 ? 105.288 67.221 114.700 1.00 63.77 183 ARG A CA 1
ATOM 734 C C . ARG A 1 183 ? 104.355 68.038 115.584 1.00 63.77 183 ARG A C 1
ATOM 735 O O . ARG A 1 183 ? 104.076 67.655 116.726 1.00 63.77 183 ARG A O 1
ATOM 743 N N . ASP A 1 184 ? 103.867 69.169 115.077 1.00 62.41 184 ASP A N 1
ATOM 744 C CA . ASP A 1 184 ? 103.084 70.077 115.909 1.00 62.41 184 ASP A CA 1
ATOM 745 C C . ASP A 1 184 ? 101.713 69.498 116.243 1.00 62.41 184 ASP A C 1
ATOM 746 O O . ASP A 1 184 ? 101.171 69.757 117.323 1.00 62.41 184 ASP A O 1
ATOM 751 N N . VAL A 1 185 ? 101.134 68.717 115.333 1.00 58.54 185 VAL A N 1
ATOM 752 C CA . VAL A 1 185 ? 99.753 68.269 115.481 1.00 58.54 185 VAL A CA 1
ATOM 753 C C . VAL A 1 185 ? 99.763 66.905 116.164 1.00 58.54 185 VAL A C 1
ATOM 754 O O . VAL A 1 185 ? 98.744 66.207 116.213 1.00 58.54 185 VAL A O 1
ATOM 758 N N . ASN A 1 186 ? 100.920 66.520 116.708 1.00 70.06 186 ASN A N 1
ATOM 759 C CA . ASN A 1 186 ? 101.050 65.199 117.317 1.00 70.06 186 ASN A CA 1
ATOM 760 C C . ASN A 1 186 ? 100.125 65.043 118.516 1.00 70.06 186 ASN A C 1
ATOM 761 O O . ASN A 1 186 ? 99.792 63.920 118.912 1.00 70.06 186 ASN A O 1
ATOM 766 N N . TYR A 1 187 ? 99.704 66.155 119.110 1.00 73.29 187 TYR A N 1
ATOM 767 C CA . TYR A 1 187 ? 98.919 66.141 120.333 1.00 73.29 187 TYR A CA 1
ATOM 768 C C . TYR A 1 187 ? 97.500 66.653 120.116 1.00 73.29 187 TYR A C 1
ATOM 769 O O . TYR A 1 187 ? 96.854 67.091 121.073 1.00 73.29 187 TYR A O 1
ATOM 778 N N . LEU A 1 188 ? 97.008 66.611 118.875 1.00 60.63 188 LEU A N 1
ATOM 779 C CA . LEU A 1 188 ? 95.694 67.167 118.565 1.00 60.63 188 LEU A CA 1
ATOM 780 C C . LEU A 1 188 ? 94.574 66.351 119.192 1.00 60.63 188 LEU A C 1
ATOM 781 O O . LEU A 1 188 ? 93.550 66.906 119.605 1.00 60.63 188 LEU A O 1
ATOM 786 N N . TRP A 1 189 ? 94.734 65.032 119.250 1.00 66.99 189 TRP A N 1
ATOM 787 C CA . TRP A 1 189 ? 93.683 64.175 119.780 1.00 66.99 189 TRP A CA 1
ATOM 788 C C . TRP A 1 189 ? 93.992 63.642 121.172 1.00 66.99 189 TRP A C 1
ATOM 789 O O . TRP A 1 189 ? 93.067 63.256 121.896 1.00 66.99 189 TRP A O 1
ATOM 800 N N . LYS A 1 190 ? 95.264 63.614 121.569 1.00 84.41 190 LYS A N 1
ATOM 801 C CA . LYS A 1 190 ? 95.662 63.128 122.882 1.00 84.41 190 LYS A CA 1
ATOM 802 C C . LYS A 1 190 ? 96.467 64.214 123.587 1.00 84.41 190 LYS A C 1
ATOM 803 O O . LYS A 1 190 ? 97.197 64.972 122.925 1.00 84.41 190 LYS A O 1
ATOM 809 N N . PRO A 1 191 ? 96.368 64.328 124.909 1.00 95.98 191 PRO A N 1
ATOM 810 C CA . PRO A 1 191 ? 97.162 65.334 125.623 1.00 95.98 191 PRO A CA 1
ATOM 811 C C . PRO A 1 191 ? 98.632 64.948 125.698 1.00 95.98 191 PRO A C 1
ATOM 812 O O . PRO A 1 191 ? 99.019 63.813 125.406 1.00 95.98 191 PRO A O 1
ATOM 816 N N . LYS A 1 192 ? 99.459 65.921 126.093 1.00 101.60 192 LYS A N 1
ATOM 817 C CA . LYS A 1 192 ? 100.903 65.697 126.132 1.00 101.60 192 LYS A CA 1
ATOM 818 C C . LYS A 1 192 ? 101.284 64.696 127.215 1.00 101.60 192 LYS A C 1
ATOM 819 O O . LYS A 1 192 ? 101.794 63.610 126.917 1.00 101.60 192 LYS A O 1
ATOM 821 N N . GLU A 1 193 ? 101.043 65.045 128.476 1.00 112.49 193 GLU A N 1
ATOM 822 C CA . GLU A 1 193 ? 101.189 64.118 129.592 1.00 112.49 193 GLU A CA 1
ATOM 823 C C . GLU A 1 193 ? 99.791 63.908 130.158 1.00 112.49 193 GLU A C 1
ATOM 824 O O . GLU A 1 193 ? 99.189 64.862 130.691 1.00 112.49 193 GLU A O 1
ATOM 830 N N . PRO A 1 194 ? 99.218 62.718 130.027 1.00 116.10 194 PRO A N 1
ATOM 831 C CA . PRO A 1 194 ? 97.775 62.571 130.246 1.00 116.10 194 PRO A CA 1
ATOM 832 C C . PRO A 1 194 ? 97.388 62.146 131.652 1.00 116.10 194 PRO A C 1
ATOM 833 O O . PRO A 1 194 ? 96.197 62.133 131.980 1.00 116.10 194 PRO A O 1
ATOM 837 N N . TYR A 1 195 ? 98.369 61.799 132.488 1.00 120.58 195 TYR A N 1
ATOM 838 C CA . TYR A 1 195 ? 98.107 61.195 133.794 1.00 120.58 195 TYR A CA 1
ATOM 839 C C . TYR A 1 195 ? 97.224 59.958 133.635 1.00 120.58 195 TYR A C 1
ATOM 840 O O . TYR A 1 195 ? 96.351 59.677 134.459 1.00 120.58 195 TYR A O 1
ATOM 849 N N . PHE A 1 196 ? 97.447 59.227 132.553 1.00 114.14 196 PHE A N 1
ATOM 850 C CA . PHE A 1 196 ? 96.629 58.101 132.136 1.00 114.14 196 PHE A CA 1
ATOM 851 C C . PHE A 1 196 ? 97.484 57.184 131.278 1.00 114.14 196 PHE A C 1
ATOM 852 O O . PHE A 1 196 ? 98.319 57.656 130.498 1.00 114.14 196 PHE A O 1
ATOM 860 N N . PRO A 1 197 ? 97.307 55.867 131.402 1.00 111.96 197 PRO A N 1
ATOM 861 C CA . PRO A 1 197 ? 98.086 54.933 130.573 1.00 111.96 197 PRO A CA 1
ATOM 862 C C . PRO A 1 197 ? 97.670 55.041 129.114 1.00 111.96 197 PRO A C 1
ATOM 863 O O . PRO A 1 197 ? 96.581 54.608 128.730 1.00 111.96 197 PRO A O 1
ATOM 867 N N . LEU A 1 198 ? 98.546 55.623 128.298 1.00 104.60 198 LEU A N 1
ATOM 868 C CA . LEU A 1 198 ? 98.231 55.834 126.893 1.00 104.60 198 LEU A CA 1
ATOM 869 C C . LEU A 1 198 ? 98.332 54.523 126.122 1.00 104.60 198 LEU A C 1
ATOM 870 O O . LEU A 1 198 ? 99.278 53.750 126.296 1.00 104.60 198 LEU A O 1
ATOM 875 N N . ASN A 1 199 ? 97.346 54.279 125.261 1.00 98.53 199 ASN A N 1
ATOM 876 C CA . ASN A 1 199 ? 97.324 53.106 124.398 1.00 98.53 199 ASN A CA 1
ATOM 877 C C . ASN A 1 199 ? 97.298 53.564 122.949 1.00 98.53 199 ASN A C 1
ATOM 878 O O . ASN A 1 199 ? 96.463 54.392 122.572 1.00 98.53 199 ASN A O 1
ATOM 880 N N . GLU A 1 200 ? 98.210 53.021 122.140 1.00 96.08 200 GLU A N 1
ATOM 881 C CA . GLU A 1 200 ? 98.310 53.447 120.748 1.00 96.08 200 GLU A CA 1
ATOM 882 C C . GLU A 1 200 ? 97.143 52.925 119.917 1.00 96.08 200 GLU A C 1
ATOM 883 O O . GLU A 1 200 ? 96.906 53.402 118.801 1.00 96.08 200 GLU A O 1
ATOM 885 N N . ARG A 1 201 ? 96.409 51.944 120.437 1.00 93.31 201 ARG A N 1
ATOM 886 C CA . ARG A 1 201 ? 95.335 51.304 119.688 1.00 93.31 201 ARG A CA 1
ATOM 887 C C . ARG A 1 201 ? 93.977 51.970 119.887 1.00 93.31 201 ARG A C 1
ATOM 888 O O . ARG A 1 201 ? 92.992 51.508 119.300 1.00 93.31 201 ARG A O 1
ATOM 890 N N . THR A 1 202 ? 93.897 53.032 120.685 1.00 91.96 202 THR A N 1
ATOM 891 C CA . THR A 1 202 ? 92.642 53.719 120.972 1.00 91.96 202 THR A CA 1
ATOM 892 C C . THR A 1 202 ? 92.672 55.105 120.342 1.00 91.96 202 THR A C 1
ATOM 893 O O . THR A 1 202 ? 93.630 55.859 120.543 1.00 91.96 202 THR A O 1
ATOM 897 N N . THR A 1 203 ? 91.625 55.436 119.583 1.00 80.96 203 THR A N 1
ATOM 898 C CA . THR A 1 203 ? 91.510 56.783 119.031 1.00 80.96 203 THR A CA 1
ATOM 899 C C . THR A 1 203 ? 90.894 57.744 120.042 1.00 80.96 203 THR A C 1
ATOM 900 O O . THR A 1 203 ? 90.892 58.961 119.830 1.00 80.96 203 THR A O 1
ATOM 904 N N . TYR A 1 204 ? 90.362 57.215 121.139 1.00 88.97 204 TYR A N 1
ATOM 905 C CA . TYR A 1 204 ? 89.726 58.003 122.186 1.00 88.97 204 TYR A CA 1
ATOM 906 C C . TYR A 1 204 ? 90.541 57.912 123.470 1.00 88.97 204 TYR A C 1
ATOM 907 O O . TYR A 1 204 ? 91.164 56.881 123.743 1.00 88.97 204 TYR A O 1
ATOM 916 N N . HIS A 1 205 ? 90.537 58.990 124.251 1.00 100.29 205 HIS A N 1
ATOM 917 C CA . HIS A 1 205 ? 91.269 59.063 125.506 1.00 100.29 205 HIS A CA 1
ATOM 918 C C . HIS A 1 205 ? 90.430 59.771 126.563 1.00 100.29 205 HIS A C 1
ATOM 919 O O . HIS A 1 205 ? 89.747 60.758 126.276 1.00 100.29 205 HIS A O 1
ATOM 926 N N . LEU A 1 206 ? 90.496 59.267 127.793 1.00 101.21 206 LEU A N 1
ATOM 927 C CA . LEU A 1 206 ? 89.702 59.780 128.903 1.00 101.21 206 LEU A CA 1
ATOM 928 C C . LEU A 1 206 ? 90.506 60.815 129.677 1.00 101.21 206 LEU A C 1
ATOM 929 O O . LEU A 1 206 ? 91.673 60.581 130.006 1.00 101.21 206 LEU A O 1
ATOM 934 N N . LEU A 1 207 ? 89.880 61.954 129.968 1.00 106.35 207 LEU A N 1
ATOM 935 C CA . LEU A 1 207 ? 90.518 63.042 130.698 1.00 106.35 207 LEU A CA 1
ATOM 936 C C . LEU A 1 207 ? 89.634 63.440 131.871 1.00 106.35 207 LEU A C 1
ATOM 937 O O . LEU A 1 207 ? 88.438 63.690 131.692 1.00 106.35 207 LEU A O 1
ATOM 942 N N . HIS A 1 208 ? 90.225 63.498 133.082 1.00 116.06 208 HIS A N 1
ATOM 943 C CA . HIS A 1 208 ? 89.466 63.805 134.300 1.00 116.06 208 HIS A CA 1
ATOM 944 C C . HIS A 1 208 ? 90.246 64.817 135.146 1.00 116.06 208 HIS A C 1
ATOM 945 O O . HIS A 1 208 ? 91.005 64.449 136.045 1.00 116.06 208 HIS A O 1
ATOM 952 N N . GLU A 1 209 ? 90.058 66.104 134.841 1.00 120.13 209 GLU A N 1
ATOM 953 C CA . GLU A 1 209 ? 90.476 67.203 135.709 1.00 120.13 209 GLU A CA 1
ATOM 954 C C . GLU A 1 209 ? 91.979 67.247 135.968 1.00 120.13 209 GLU A C 1
ATOM 955 O O . GLU A 1 209 ? 92.454 68.107 136.716 1.00 120.13 209 GLU A O 1
ATOM 961 N N . SER A 1 210 ? 92.737 66.331 135.364 1.00 122.05 210 SER A N 1
ATOM 962 C CA . SER A 1 210 ? 94.167 66.263 135.646 1.00 122.05 210 SER A CA 1
ATOM 963 C C . SER A 1 210 ? 94.971 67.061 134.628 1.00 122.05 210 SER A C 1
ATOM 964 O O . SER A 1 210 ? 96.005 67.651 134.965 1.00 122.05 210 SER A O 1
ATOM 967 N N . ASP A 1 211 ? 94.516 67.090 133.380 1.00 118.84 211 ASP A N 1
ATOM 968 C CA . ASP A 1 211 ? 95.272 67.743 132.322 1.00 118.84 211 ASP A CA 1
ATOM 969 C C . ASP A 1 211 ? 94.954 69.234 132.259 1.00 118.84 211 ASP A C 1
ATOM 970 O O . ASP A 1 211 ? 93.988 69.717 132.856 1.00 118.84 211 ASP A O 1
ATOM 975 N N . ARG A 1 212 ? 95.790 69.963 131.514 1.00 115.74 212 ARG A N 1
ATOM 976 C CA . ARG A 1 212 ? 95.693 71.420 131.483 1.00 115.74 212 ARG A CA 1
ATOM 977 C C . ARG A 1 212 ? 94.420 71.889 130.788 1.00 115.74 212 ARG A C 1
ATOM 978 O O . ARG A 1 212 ? 93.967 73.019 131.008 1.00 115.74 212 ARG A O 1
ATOM 986 N N . ILE A 1 213 ? 93.831 71.042 129.941 1.00 108.29 213 ILE A N 1
ATOM 987 C CA . ILE A 1 213 ? 92.713 71.484 129.117 1.00 108.29 213 ILE A CA 1
ATOM 988 C C . ILE A 1 213 ? 91.480 71.711 129.978 1.00 108.29 213 ILE A C 1
ATOM 989 O O . ILE A 1 213 ? 91.409 71.277 131.136 1.00 108.29 213 ILE A O 1
ATOM 994 N N . GLN A 1 214 ? 90.499 72.405 129.408 1.00 97.02 214 GLN A N 1
ATOM 995 C CA . GLN A 1 214 ? 89.234 72.694 130.069 1.00 97.02 214 GLN A CA 1
ATOM 996 C C . GLN A 1 214 ? 88.081 72.349 129.137 1.00 97.02 214 GLN A C 1
ATOM 997 O O . GLN A 1 214 ? 88.237 72.378 127.912 1.00 97.02 214 GLN A O 1
ATOM 1003 N N . SER A 1 215 ? 86.931 72.020 129.720 1.00 90.34 215 SER A N 1
ATOM 1004 C CA . SER A 1 215 ? 85.716 71.713 128.968 1.00 90.34 215 SER A CA 1
ATOM 1005 C C . SER A 1 215 ? 84.795 72.924 129.061 1.00 90.34 215 SER A C 1
ATOM 1006 O O . SER A 1 215 ? 84.509 73.418 130.154 1.00 90.34 215 SER A O 1
ATOM 1009 N N . LEU A 1 216 ? 84.328 73.403 127.906 1.00 88.65 216 LEU A N 1
ATOM 1010 C CA . LEU A 1 216 ? 83.561 74.644 127.882 1.00 88.65 216 LEU A CA 1
ATOM 1011 C C . LEU A 1 216 ? 82.157 74.445 128.435 1.00 88.65 216 LEU A C 1
ATOM 1012 O O . LEU A 1 216 ? 81.562 75.385 128.977 1.00 88.65 216 LEU A O 1
ATOM 1017 N N . SER A 1 217 ? 81.612 73.236 128.305 1.00 93.15 217 SER A N 1
ATOM 1018 C CA . SER A 1 217 ? 80.201 72.949 128.606 1.00 93.15 217 SER A CA 1
ATOM 1019 C C . SER A 1 217 ? 79.376 73.865 127.704 1.00 93.15 217 SER A C 1
ATOM 1020 O O . SER A 1 217 ? 79.648 73.927 126.494 1.00 93.15 217 SER A O 1
ATOM 1023 N N . VAL A 1 218 ? 78.373 74.568 128.216 1.00 99.67 218 VAL A N 1
ATOM 1024 C CA . VAL A 1 218 ? 77.626 75.551 127.445 1.00 99.67 218 VAL A CA 1
ATOM 1025 C C . VAL A 1 218 ? 77.426 76.787 128.316 1.00 99.67 218 VAL A C 1
ATOM 1026 O O . VAL A 1 218 ? 76.975 76.673 129.459 1.00 99.67 218 VAL A O 1
ATOM 1030 N N . PRO A 1 219 ? 77.782 77.981 127.844 1.00 107.73 219 PRO A N 1
ATOM 1031 C CA . PRO A 1 219 ? 77.578 79.180 128.663 1.00 107.73 219 PRO A CA 1
ATOM 1032 C C . PRO A 1 219 ? 76.100 79.496 128.822 1.00 107.73 219 PRO A C 1
ATOM 1033 O O . PRO A 1 219 ? 75.300 79.304 127.903 1.00 107.73 219 PRO A O 1
ATOM 1037 N N . GLY A 1 220 ? 75.741 79.984 130.010 1.00 113.31 220 GLY A N 1
ATOM 1038 C CA . GLY A 1 220 ? 74.366 80.394 130.242 1.00 113.31 220 GLY A CA 1
ATOM 1039 C C . GLY A 1 220 ? 73.980 81.616 129.432 1.00 113.31 220 GLY A C 1
ATOM 1040 O O . GLY A 1 220 ? 72.822 81.770 129.035 1.00 113.31 220 GLY A O 1
ATOM 1041 N N . TYR A 1 221 ? 74.943 82.507 129.186 1.00 117.46 221 TYR A N 1
ATOM 1042 C CA . TYR A 1 221 ? 74.649 83.737 128.459 1.00 117.46 221 TYR A CA 1
ATOM 1043 C C . TYR A 1 221 ? 74.235 83.450 127.020 1.00 117.46 221 TYR A C 1
ATOM 1044 O O . TYR A 1 221 ? 73.297 84.067 126.503 1.00 117.46 221 TYR A O 1
ATOM 1053 N N . TRP A 1 222 ? 74.924 82.519 126.354 1.00 114.48 222 TRP A N 1
ATOM 1054 C CA . TRP A 1 222 ? 74.551 82.171 124.985 1.00 114.48 222 TRP A CA 1
ATOM 1055 C C . TRP A 1 222 ? 73.288 81.322 124.950 1.00 114.48 222 TRP A C 1
ATOM 1056 O O . TRP A 1 222 ? 72.663 81.175 123.893 1.00 114.48 222 TRP A O 1
ATOM 1067 N N . SER A 1 223 ? 72.909 80.738 126.089 1.00 108.73 223 SER A N 1
ATOM 1068 C CA . SER A 1 223 ? 71.820 79.766 126.094 1.00 108.73 223 SER A CA 1
ATOM 1069 C C . SER A 1 223 ? 70.504 80.390 125.647 1.00 108.73 223 SER A C 1
ATOM 1070 O O . SER A 1 223 ? 69.855 79.884 124.725 1.00 108.73 223 SER A O 1
ATOM 1073 N N . THR A 1 224 ? 70.108 81.502 126.269 1.00 108.67 224 THR A N 1
ATOM 1074 C CA . THR A 1 224 ? 68.785 82.065 126.007 1.00 108.67 224 THR A CA 1
ATOM 1075 C C . THR A 1 224 ? 68.550 82.442 124.546 1.00 108.67 224 THR A C 1
ATOM 1076 O O . THR A 1 224 ? 67.509 82.037 123.999 1.00 108.67 224 THR A O 1
ATOM 1080 N N . PRO A 1 225 ? 69.433 83.196 123.860 1.00 106.66 225 PRO A N 1
ATOM 1081 C CA . PRO A 1 225 ? 69.185 83.474 122.439 1.00 106.66 225 PRO A CA 1
ATOM 1082 C C . PRO A 1 225 ? 69.186 82.202 121.611 1.00 106.66 225 PRO A C 1
ATOM 1083 O O . PRO A 1 225 ? 68.456 82.090 120.624 1.00 106.66 225 PRO A O 1
ATOM 1087 N N . LEU A 1 226 ? 70.004 81.230 122.021 1.00 100.61 226 LEU A N 1
ATOM 1088 C CA . LEU A 1 226 ? 70.074 79.967 121.297 1.00 100.61 226 LEU A CA 1
ATOM 1089 C C . LEU A 1 226 ? 68.772 79.186 121.423 1.00 100.61 226 LEU A C 1
ATOM 1090 O O . LEU A 1 226 ? 68.282 78.622 120.437 1.00 100.61 226 LEU A O 1
ATOM 1095 N N . GLU A 1 227 ? 68.195 79.135 122.627 1.00 105.14 227 GLU A N 1
ATOM 1096 C CA . GLU A 1 227 ? 66.954 78.388 122.807 1.00 105.14 227 GLU A CA 1
ATOM 1097 C C . GLU A 1 227 ? 65.769 79.149 122.229 1.00 105.14 227 GLU A C 1
ATOM 1098 O O . GLU A 1 227 ? 64.744 78.554 121.880 1.00 105.14 227 GLU A O 1
ATOM 1104 N N . LYS A 1 228 ? 65.878 80.476 122.144 1.00 105.24 228 LYS A N 1
ATOM 1105 C CA . LYS A 1 228 ? 64.889 81.230 121.385 1.00 105.24 228 LYS A CA 1
ATOM 1106 C C . LYS A 1 228 ? 64.984 80.948 119.893 1.00 105.24 228 LYS A C 1
ATOM 1107 O O . LYS A 1 228 ? 63.952 80.833 119.225 1.00 105.24 228 LYS A O 1
ATOM 1113 N N . LEU A 1 229 ? 66.201 80.843 119.360 1.00 97.90 229 LEU A N 1
ATOM 1114 C CA . LEU A 1 229 ? 66.372 80.547 117.944 1.00 97.90 229 LEU A CA 1
ATOM 1115 C C . LEU A 1 229 ? 65.999 79.101 117.638 1.00 97.90 229 LEU A C 1
ATOM 1116 O O . LEU A 1 229 ? 65.746 78.750 116.480 1.00 97.90 229 LEU A O 1
ATOM 1121 N N . TYR A 1 230 ? 65.961 78.243 118.665 1.00 109.00 230 TYR A N 1
ATOM 1122 C CA . TYR A 1 230 ? 65.267 76.965 118.523 1.00 109.00 230 TYR A CA 1
ATOM 1123 C C . TYR A 1 230 ? 63.817 77.165 118.103 1.00 109.00 230 TYR A C 1
ATOM 1124 O O . TYR A 1 230 ? 63.336 76.516 117.167 1.00 109.00 230 TYR A O 1
ATOM 1133 N N . LEU A 1 231 ? 63.106 78.062 118.788 1.00 112.98 231 LEU A N 1
ATOM 1134 C CA . LEU A 1 231 ? 61.672 78.211 118.594 1.00 112.98 231 LEU A CA 1
ATOM 1135 C C . LEU A 1 231 ? 61.321 78.817 117.243 1.00 112.98 231 LEU A C 1
ATOM 1136 O O . LEU A 1 231 ? 60.181 78.662 116.797 1.00 112.98 231 LEU A O 1
ATOM 1141 N N . SER A 1 232 ? 62.267 79.462 116.564 1.00 107.68 232 SER A N 1
ATOM 1142 C CA . SER A 1 232 ? 61.994 80.113 115.289 1.00 107.68 232 SER A CA 1
ATOM 1143 C C . SER A 1 232 ? 62.237 79.196 114.098 1.00 107.68 232 SER A C 1
ATOM 1144 O O . SER A 1 232 ? 62.285 79.672 112.959 1.00 107.68 232 SER A O 1
ATOM 1147 N N . HIS A 1 233 ? 62.418 77.897 114.331 1.00 102.46 233 HIS A N 1
ATOM 1148 C CA . HIS A 1 233 ? 62.571 76.966 113.220 1.00 102.46 233 HIS A CA 1
ATOM 1149 C C . HIS A 1 233 ? 61.235 76.325 112.854 1.00 102.46 233 HIS A C 1
ATOM 1150 O O . HIS A 1 233 ? 60.772 76.433 111.714 1.00 102.46 233 HIS A O 1
ATOM 1157 N N . LYS A 1 234 ? 60.603 75.650 113.816 1.00 113.06 234 LYS A N 1
ATOM 1158 C CA . LYS A 1 234 ? 59.326 74.998 113.543 1.00 113.06 234 LYS A CA 1
ATOM 1159 C C . LYS A 1 234 ? 58.205 76.017 113.378 1.00 113.06 234 LYS A C 1
ATOM 1160 O O . LYS A 1 234 ? 57.377 75.896 112.469 1.00 113.06 234 LYS A O 1
ATOM 1166 N N . ASN A 1 235 ? 58.163 77.027 114.250 1.00 116.07 235 ASN A N 1
ATOM 1167 C CA . ASN A 1 235 ? 57.053 77.974 114.234 1.00 116.07 235 ASN A CA 1
ATOM 1168 C C . ASN A 1 235 ? 57.163 78.949 113.068 1.00 116.07 235 ASN A C 1
ATOM 1169 O O . ASN A 1 235 ? 56.201 79.659 112.752 1.00 116.07 235 ASN A O 1
ATOM 1174 N N . ALA A 1 236 ? 58.329 79.006 112.421 1.00 110.24 236 ALA A N 1
ATOM 1175 C CA . ALA A 1 236 ? 58.503 79.919 111.296 1.00 110.24 236 ALA A CA 1
ATOM 1176 C C . ALA A 1 236 ? 57.622 79.525 110.118 1.00 110.24 236 ALA A C 1
ATOM 1177 O O . ALA A 1 236 ? 57.043 80.391 109.450 1.00 110.24 236 ALA A O 1
ATOM 1179 N N . ALA A 1 237 ? 57.521 78.225 109.838 1.00 110.45 237 ALA A N 1
ATOM 1180 C CA . ALA A 1 237 ? 56.783 77.660 108.711 1.00 110.45 237 ALA A CA 1
ATOM 1181 C C . ALA A 1 237 ? 57.294 78.156 107.364 1.00 110.45 237 ALA A C 1
ATOM 1182 O O . ALA A 1 237 ? 56.609 77.984 106.348 1.00 110.45 237 ALA A O 1
ATOM 1184 N N . TYR A 1 238 ? 58.478 78.763 107.325 1.00 103.83 238 TYR A N 1
ATOM 1185 C CA . TYR A 1 238 ? 59.060 79.271 106.093 1.00 103.83 238 TYR A CA 1
ATOM 1186 C C . TYR A 1 238 ? 60.572 79.113 106.160 1.00 103.83 238 TYR A C 1
ATOM 1187 O O . TYR A 1 238 ? 61.127 78.686 107.176 1.00 103.83 238 TYR A O 1
ATOM 1189 N N . ASP A 1 239 ? 61.234 79.456 105.057 1.00 93.87 239 ASP A N 1
ATOM 1190 C CA . ASP A 1 239 ? 62.688 79.385 105.010 1.00 93.87 239 ASP A CA 1
ATOM 1191 C C . ASP A 1 239 ? 63.295 80.327 106.041 1.00 93.87 239 ASP A C 1
ATOM 1192 O O . ASP A 1 239 ? 62.955 81.512 106.095 1.00 93.87 239 ASP A O 1
ATOM 1194 N N . THR A 1 240 ? 64.196 79.795 106.860 1.00 85.79 240 THR A N 1
ATOM 1195 C CA . THR A 1 240 ? 64.847 80.551 107.923 1.00 85.79 240 THR A CA 1
ATOM 1196 C C . THR A 1 240 ? 66.351 80.481 107.705 1.00 85.79 240 THR A C 1
ATOM 1197 O O . THR A 1 240 ? 66.985 79.472 108.029 1.00 85.79 240 THR A O 1
ATOM 1201 N N . ARG A 1 241 ? 66.917 81.552 107.165 1.00 71.99 241 ARG A N 1
ATOM 1202 C CA . ARG A 1 241 ? 68.338 81.610 106.851 1.00 71.99 241 ARG A CA 1
ATOM 1203 C C . ARG A 1 241 ? 69.056 82.452 107.902 1.00 71.99 241 ARG A C 1
ATOM 1204 O O . ARG A 1 241 ? 68.666 83.593 108.170 1.00 71.99 241 ARG A O 1
ATOM 1212 N N . ILE A 1 242 ? 70.082 81.875 108.521 1.00 64.30 242 ILE A N 1
ATOM 1213 C CA . ILE A 1 242 ? 70.767 82.479 109.657 1.00 64.30 242 ILE A CA 1
ATOM 1214 C C . ILE A 1 242 ? 72.163 82.881 109.214 1.00 64.30 242 ILE A C 1
ATOM 1215 O O . ILE A 1 242 ? 72.917 82.051 108.691 1.00 64.30 242 ILE A O 1
ATOM 1220 N N . MET A 1 243 ? 72.509 84.143 109.425 1.00 69.17 243 MET A N 1
ATOM 1221 C CA . MET A 1 243 ? 73.845 84.648 109.160 1.00 69.17 243 MET A CA 1
ATOM 1222 C C . MET A 1 243 ? 74.449 85.174 110.455 1.00 69.17 243 MET A C 1
ATOM 1223 O O . MET A 1 243 ? 73.852 86.003 111.146 1.00 69.17 243 MET A O 1
ATOM 1228 N N . VAL A 1 244 ? 75.644 84.689 110.777 1.00 62.38 244 VAL A N 1
ATOM 1229 C CA . VAL A 1 244 ? 76.269 84.933 112.071 1.00 62.38 244 VAL A CA 1
ATOM 1230 C C . VAL A 1 244 ? 77.622 85.586 111.844 1.00 62.38 244 VAL A C 1
ATOM 1231 O O . VAL A 1 244 ? 78.434 85.085 111.061 1.00 62.38 244 VAL A O 1
ATOM 1235 N N . ILE A 1 245 ? 77.860 86.705 112.526 1.00 77.31 245 ILE A N 1
ATOM 1236 C CA . ILE A 1 245 ? 79.099 87.463 112.401 1.00 77.31 245 ILE A CA 1
ATOM 1237 C C . ILE A 1 245 ? 79.798 87.491 113.750 1.00 77.31 245 ILE A C 1
ATOM 1238 O O . ILE A 1 245 ? 79.157 87.702 114.785 1.00 77.31 245 ILE A O 1
ATOM 1243 N N . GLY A 1 246 ? 81.105 87.286 113.733 1.00 90.88 246 GLY A N 1
ATOM 1244 C CA . GLY A 1 246 ? 81.905 87.378 114.938 1.00 90.88 246 GLY A CA 1
ATOM 1245 C C . GLY A 1 246 ? 83.372 87.265 114.595 1.00 90.88 246 GLY A C 1
ATOM 1246 O O . GLY A 1 246 ? 83.765 86.529 113.688 1.00 90.88 246 GLY A O 1
ATOM 1247 N N . GLY A 1 247 ? 84.186 88.005 115.341 1.00 101.88 247 GLY A N 1
ATOM 1248 C CA . GLY A 1 247 ? 85.606 88.037 115.062 1.00 101.88 247 GLY A CA 1
ATOM 1249 C C . GLY A 1 247 ? 86.294 86.737 115.428 1.00 101.88 247 GLY A C 1
ATOM 1250 O O . GLY A 1 247 ? 85.729 85.866 116.089 1.00 101.88 247 GLY A O 1
ATOM 1251 N N . LYS A 1 248 ? 87.536 86.602 114.971 1.00 102.58 248 LYS A N 1
ATOM 1252 C CA . LYS A 1 248 ? 88.330 85.441 115.337 1.00 102.58 248 LYS A CA 1
ATOM 1253 C C . LYS A 1 248 ? 88.558 85.430 116.843 1.00 102.58 248 LYS A C 1
ATOM 1254 O O . LYS A 1 248 ? 88.777 86.476 117.460 1.00 102.58 248 LYS A O 1
ATOM 1260 N N . ASN A 1 249 ? 88.475 84.238 117.432 1.00 101.91 249 ASN A N 1
ATOM 1261 C CA . ASN A 1 249 ? 88.552 83.934 118.863 1.00 101.91 249 ASN A CA 1
ATOM 1262 C C . ASN A 1 249 ? 87.268 84.330 119.585 1.00 101.91 249 ASN A C 1
ATOM 1263 O O . ASN A 1 249 ? 87.173 84.110 120.796 1.00 101.91 249 ASN A O 1
ATOM 1268 N N . SER A 1 250 ? 86.286 84.916 118.895 1.00 98.46 250 SER A N 1
ATOM 1269 C CA . SER A 1 250 ? 85.012 85.214 119.542 1.00 98.46 250 SER A CA 1
ATOM 1270 C C . SER A 1 250 ? 84.160 83.959 119.681 1.00 98.46 250 SER A C 1
ATOM 1271 O O . SER A 1 250 ? 83.404 83.817 120.649 1.00 98.46 250 SER A O 1
ATOM 1274 N N . GLY A 1 251 ? 84.263 83.045 118.725 1.00 88.02 251 GLY A N 1
ATOM 1275 C CA . GLY A 1 251 ? 83.553 81.790 118.780 1.00 88.02 251 GLY A CA 1
ATOM 1276 C C . GLY A 1 251 ? 82.334 81.671 117.892 1.00 88.02 251 GLY A C 1
ATOM 1277 O O . GLY A 1 251 ? 81.332 81.095 118.329 1.00 88.02 251 GLY A O 1
ATOM 1278 N N . LYS A 1 252 ? 82.380 82.198 116.667 1.00 74.65 252 LYS A N 1
ATOM 1279 C CA . LYS A 1 252 ? 81.259 82.006 115.752 1.00 74.65 252 LYS A CA 1
ATOM 1280 C C . LYS A 1 252 ? 81.152 80.553 115.315 1.00 74.65 252 LYS A C 1
ATOM 1281 O O . LYS A 1 252 ? 80.045 80.042 115.105 1.00 74.65 252 LYS A O 1
ATOM 1287 N N . SER A 1 253 ? 82.293 79.873 115.174 1.00 69.22 253 SER A N 1
ATOM 1288 C CA . SER A 1 253 ? 82.280 78.492 114.712 1.00 69.22 253 SER A CA 1
ATOM 1289 C C . SER A 1 253 ? 81.534 77.586 115.679 1.00 69.22 253 SER A C 1
ATOM 1290 O O . SER A 1 253 ? 80.712 76.770 115.252 1.00 69.22 253 SER A O 1
ATOM 1293 N N . THR A 1 254 ? 81.786 77.730 116.980 1.00 66.77 254 THR A N 1
ATOM 1294 C CA . THR A 1 254 ? 81.108 76.922 117.984 1.00 66.77 254 THR A CA 1
ATOM 1295 C C . THR A 1 254 ? 79.607 77.167 118.014 1.00 66.77 254 THR A C 1
ATOM 1296 O O . THR A 1 254 ? 78.830 76.205 118.050 1.00 66.77 254 THR A O 1
ATOM 1300 N N . PHE A 1 255 ? 79.184 78.433 117.989 1.00 70.25 255 PHE A N 1
ATOM 1301 C CA . PHE A 1 255 ? 77.758 78.736 117.965 1.00 70.25 255 PHE A CA 1
ATOM 1302 C C . PHE A 1 255 ? 77.099 78.162 116.723 1.00 70.25 255 PHE A C 1
ATOM 1303 O O . PHE A 1 255 ? 76.009 77.585 116.799 1.00 70.25 255 PHE A O 1
ATOM 1311 N N . LEU A 1 256 ? 77.745 78.309 115.568 1.00 62.61 256 LEU A N 1
ATOM 1312 C CA . LEU A 1 256 ? 77.150 77.811 114.337 1.00 62.61 256 LEU A CA 1
ATOM 1313 C C . LEU A 1 256 ? 77.074 76.292 114.346 1.00 62.61 256 LEU A C 1
ATOM 1314 O O . LEU A 1 256 ? 76.114 75.710 113.837 1.00 62.61 256 LEU A O 1
ATOM 1319 N N . ARG A 1 257 ? 78.075 75.628 114.933 1.00 63.05 257 ARG A N 1
ATOM 1320 C CA . ARG A 1 257 ? 77.985 74.182 115.104 1.00 63.05 257 ARG A CA 1
ATOM 1321 C C . ARG A 1 257 ? 76.787 73.814 115.967 1.00 63.05 257 ARG A C 1
ATOM 1322 O O . ARG A 1 257 ? 75.853 73.160 115.487 1.00 63.05 257 ARG A O 1
ATOM 1330 N N . LEU A 1 258 ? 76.757 74.309 117.210 1.00 63.23 258 LEU A N 1
ATOM 1331 C CA . LEU A 1 258 ? 75.592 74.128 118.076 1.00 63.23 258 LEU A CA 1
ATOM 1332 C C . LEU A 1 258 ? 74.287 74.294 117.312 1.00 63.23 258 LEU A C 1
ATOM 1333 O O . LEU A 1 258 ? 73.392 73.442 117.396 1.00 63.23 258 LEU A O 1
ATOM 1338 N N . LEU A 1 259 ? 74.180 75.364 116.529 1.00 67.87 259 LEU A N 1
ATOM 1339 C CA . LEU A 1 259 ? 72.970 75.596 115.755 1.00 67.87 259 LEU A CA 1
ATOM 1340 C C . LEU A 1 259 ? 72.756 74.498 114.717 1.00 67.87 259 LEU A C 1
ATOM 1341 O O . LEU A 1 259 ? 71.619 74.065 114.479 1.00 67.87 259 LEU A O 1
ATOM 1346 N N . LEU A 1 260 ? 73.842 74.015 114.111 1.00 63.31 260 LEU A N 1
ATOM 1347 C CA . LEU A 1 260 ? 73.733 73.033 113.037 1.00 63.31 260 LEU A CA 1
ATOM 1348 C C . LEU A 1 260 ? 73.248 71.682 113.554 1.00 63.31 260 LEU A C 1
ATOM 1349 O O . LEU A 1 260 ? 72.342 71.077 112.969 1.00 63.31 260 LEU A O 1
ATOM 1354 N N . GLU A 1 261 ? 73.844 71.185 114.644 1.00 68.78 261 GLU A N 1
ATOM 1355 C CA . GLU A 1 261 ? 73.328 69.947 115.235 1.00 68.78 261 GLU A CA 1
ATOM 1356 C C . GLU A 1 261 ? 71.938 70.139 115.821 1.00 68.78 261 GLU A C 1
ATOM 1357 O O . GLU A 1 261 ? 71.125 69.208 115.826 1.00 68.78 261 GLU A O 1
ATOM 1363 N N . LYS A 1 262 ? 71.636 71.333 116.314 1.00 72.30 262 LYS A N 1
ATOM 1364 C CA . LYS A 1 262 ? 70.295 71.588 116.823 1.00 72.30 262 LYS A CA 1
ATOM 1365 C C . LYS A 1 262 ? 69.252 71.434 115.725 1.00 72.30 262 LYS A C 1
ATOM 1366 O O . LYS A 1 262 ? 68.189 70.840 115.941 1.00 72.30 262 LYS A O 1
ATOM 1368 N N . PHE A 1 263 ? 69.542 71.975 114.542 1.00 73.46 263 PHE A N 1
ATOM 1369 C CA . PHE A 1 263 ? 68.635 71.816 113.414 1.00 73.46 263 PHE A CA 1
ATOM 1370 C C . PHE A 1 263 ? 68.611 70.382 112.899 1.00 73.46 263 PHE A C 1
ATOM 1371 O O . PHE A 1 263 ? 67.551 69.881 112.511 1.00 73.46 263 PHE A O 1
ATOM 1379 N N . THR A 1 264 ? 69.765 69.717 112.851 1.00 76.56 264 THR A N 1
ATOM 1380 C CA . THR A 1 264 ? 69.799 68.349 112.344 1.00 76.56 264 THR A CA 1
ATOM 1381 C C . THR A 1 264 ? 68.975 67.421 113.226 1.00 76.56 264 THR A C 1
ATOM 1382 O O . THR A 1 264 ? 68.247 66.554 112.720 1.00 76.56 264 THR A O 1
ATOM 1386 N N . GLN A 1 265 ? 69.063 67.597 114.547 1.00 84.29 265 GLN A N 1
ATOM 1387 C CA . GLN A 1 265 ? 68.241 66.806 115.454 1.00 84.29 265 GLN A CA 1
ATOM 1388 C C . GLN A 1 265 ? 66.761 67.044 115.201 1.00 84.29 265 GLN A C 1
ATOM 1389 O O . GLN A 1 265 ? 65.962 66.100 115.205 1.00 84.29 265 GLN A O 1
ATOM 1395 N N . ASP A 1 266 ? 66.376 68.303 114.983 1.00 90.36 266 ASP A N 1
ATOM 1396 C CA . ASP A 1 266 ? 64.982 68.610 114.685 1.00 90.36 266 ASP A CA 1
ATOM 1397 C C . ASP A 1 266 ? 64.557 67.990 113.361 1.00 90.36 266 ASP A C 1
ATOM 1398 O O . ASP A 1 266 ? 63.403 67.582 113.198 1.00 90.36 266 ASP A O 1
ATOM 1403 N N . ILE A 1 267 ? 65.474 67.931 112.394 1.00 87.98 267 ILE A N 1
ATOM 1404 C CA . ILE A 1 267 ? 65.164 67.309 111.110 1.00 87.98 267 ILE A CA 1
ATOM 1405 C C . ILE A 1 267 ? 64.901 65.820 111.286 1.00 87.98 267 ILE A C 1
ATOM 1406 O O . ILE A 1 267 ? 63.942 65.275 110.725 1.00 87.98 267 ILE A O 1
ATOM 1411 N N . ARG A 1 268 ? 65.743 65.135 112.065 1.00 85.42 268 ARG A N 1
ATOM 1412 C CA . ARG A 1 268 ? 65.592 63.685 112.187 1.00 85.42 268 ARG A CA 1
ATOM 1413 C C . ARG A 1 268 ? 64.259 63.301 112.821 1.00 85.42 268 ARG A C 1
ATOM 1414 O O . ARG A 1 268 ? 63.576 62.392 112.335 1.00 85.42 268 ARG A O 1
ATOM 1422 N N . ASP A 1 269 ? 63.867 63.975 113.898 1.00 98.48 269 ASP A N 1
ATOM 1423 C CA . ASP A 1 269 ? 62.689 63.560 114.650 1.00 98.48 269 ASP A CA 1
ATOM 1424 C C . ASP A 1 269 ? 61.399 64.205 114.160 1.00 98.48 269 ASP A C 1
ATOM 1425 O O . ASP A 1 269 ? 60.344 63.979 114.763 1.00 98.48 269 ASP A O 1
ATOM 1430 N N . SER A 1 270 ? 61.452 64.993 113.091 1.00 101.88 270 SER A N 1
ATOM 1431 C CA . SER A 1 270 ? 60.270 65.595 112.492 1.00 101.88 270 SER A CA 1
ATOM 1432 C C . SER A 1 270 ? 60.011 64.948 111.139 1.00 101.88 270 SER A C 1
ATOM 1433 O O . SER A 1 270 ? 60.927 64.824 110.320 1.00 101.88 270 SER A O 1
ATOM 1436 N N . THR A 1 271 ? 58.768 64.530 110.914 1.00 111.43 271 THR A N 1
ATOM 1437 C CA . THR A 1 271 ? 58.357 63.902 109.667 1.00 111.43 271 THR A CA 1
ATOM 1438 C C . THR A 1 271 ? 57.147 64.636 109.103 1.00 111.43 271 THR A C 1
ATOM 1439 O O . THR A 1 271 ? 56.189 64.916 109.831 1.00 111.43 271 THR A O 1
ATOM 1443 N N . THR A 1 272 ? 57.208 64.980 107.818 1.00 111.18 272 THR A N 1
ATOM 1444 C CA . THR A 1 272 ? 58.394 64.747 107.001 1.00 111.18 272 THR A CA 1
ATOM 1445 C C . THR A 1 272 ? 59.203 66.031 106.857 1.00 111.18 272 THR A C 1
ATOM 1446 O O . THR A 1 272 ? 58.721 67.017 106.301 1.00 111.18 272 THR A O 1
ATOM 1450 N N . SER A 1 273 ? 60.435 66.013 107.358 1.00 107.13 273 SER A N 1
ATOM 1451 C CA . SER A 1 273 ? 61.325 67.167 107.300 1.00 107.13 273 SER A CA 1
ATOM 1452 C C . SER A 1 273 ? 62.396 66.904 106.248 1.00 107.13 273 SER A C 1
ATOM 1453 O O . SER A 1 273 ? 63.391 66.224 106.520 1.00 107.13 273 SER A O 1
ATOM 1456 N N . GLN A 1 274 ? 62.192 67.445 105.050 1.00 104.24 274 GLN A N 1
ATOM 1457 C CA . GLN A 1 274 ? 63.143 67.314 103.956 1.00 104.24 274 GLN A CA 1
ATOM 1458 C C . GLN A 1 274 ? 63.926 68.594 103.699 1.00 104.24 274 GLN A C 1
ATOM 1459 O O . GLN A 1 274 ? 64.465 68.765 102.602 1.00 104.24 274 GLN A O 1
ATOM 1461 N N . GLU A 1 275 ? 63.986 69.502 104.674 1.00 101.81 275 GLU A N 1
ATOM 1462 C CA . GLU A 1 275 ? 64.713 70.763 104.530 1.00 101.81 275 GLU A CA 1
ATOM 1463 C C . GLU A 1 275 ? 66.117 70.616 105.122 1.00 101.81 275 GLU A C 1
ATOM 1464 O O . GLU A 1 275 ? 66.468 71.194 106.154 1.00 101.81 275 GLU A O 1
ATOM 1470 N N . GLU A 1 276 ? 66.936 69.820 104.437 1.00 86.65 276 GLU A N 1
ATOM 1471 C CA . GLU A 1 276 ? 68.299 69.587 104.896 1.00 86.65 276 GLU A CA 1
ATOM 1472 C C . GLU A 1 276 ? 69.111 70.875 104.844 1.00 86.65 276 GLU A C 1
ATOM 1473 O O . GLU A 1 276 ? 68.977 71.673 103.912 1.00 86.65 276 GLU A O 1
ATOM 1479 N N . LEU A 1 277 ? 69.954 71.067 105.853 1.00 69.38 277 LEU A N 1
ATOM 1480 C CA . LEU A 1 277 ? 70.742 72.282 105.972 1.00 69.38 277 LEU A CA 1
ATOM 1481 C C . LEU A 1 277 ? 71.689 72.432 104.789 1.00 69.38 277 LEU A C 1
ATOM 1482 O O . LEU A 1 277 ? 72.209 71.452 104.251 1.00 69.38 277 LEU A O 1
ATOM 1487 N N . VAL A 1 278 ? 71.904 73.677 104.378 1.00 58.53 278 VAL A N 1
ATOM 1488 C CA . VAL A 1 278 ? 72.930 74.011 103.398 1.00 58.53 278 VAL A CA 1
ATOM 1489 C C . VAL A 1 278 ? 73.875 75.032 104.023 1.00 58.53 278 VAL A C 1
ATOM 1490 O O . VAL A 1 278 ? 73.563 76.226 104.106 1.00 58.53 278 VAL A O 1
ATOM 1494 N N . TYR A 1 279 ? 75.025 74.553 104.487 1.00 51.33 279 TYR A N 1
ATOM 1495 C CA . TYR A 1 279 ? 76.021 75.435 105.070 1.00 51.33 279 TYR A CA 1
ATOM 1496 C C . TYR A 1 279 ? 76.683 76.270 103.984 1.00 51.33 279 TYR A C 1
ATOM 1497 O O . TYR A 1 279 ? 76.799 75.854 102.828 1.00 51.33 279 TYR A O 1
ATOM 1506 N N . LEU A 1 280 ? 77.112 77.466 104.369 1.00 52.98 280 LEU A N 1
ATOM 1507 C CA . LEU A 1 280 ? 77.690 78.438 103.451 1.00 52.98 280 LEU A CA 1
ATOM 1508 C C . LEU A 1 280 ? 78.949 79.015 104.098 1.00 52.98 280 LEU A C 1
ATOM 1509 O O . LEU A 1 280 ? 78.906 80.023 104.802 1.00 52.98 280 LEU A O 1
ATOM 1514 N N . ASP A 1 281 ? 80.079 78.359 103.862 1.00 55.58 281 ASP A N 1
ATOM 1515 C CA . ASP A 1 281 ? 81.356 78.784 104.422 1.00 55.58 281 ASP A CA 1
ATOM 1516 C C . ASP A 1 281 ? 81.950 79.834 103.494 1.00 55.58 281 ASP A C 1
ATOM 1517 O O . ASP A 1 281 ? 82.488 79.507 102.433 1.00 55.58 281 ASP A O 1
ATOM 1522 N N . LEU A 1 282 ? 81.842 81.101 103.889 1.00 57.91 282 LEU A N 1
ATOM 1523 C CA . LEU A 1 282 ? 82.509 82.195 103.198 1.00 57.91 282 LEU A CA 1
ATOM 1524 C C . LEU A 1 282 ? 83.778 82.632 103.915 1.00 57.91 282 LEU A C 1
ATOM 1525 O O . LEU A 1 282 ? 84.343 83.676 103.576 1.00 57.91 282 LEU A O 1
ATOM 1530 N N . ASP A 1 283 ? 84.233 81.867 104.906 1.00 63.88 283 ASP A N 1
ATOM 1531 C CA . ASP A 1 283 ? 85.435 82.206 105.652 1.00 63.88 283 ASP A CA 1
ATOM 1532 C C . ASP A 1 283 ? 86.584 81.320 105.210 1.00 63.88 283 ASP A C 1
ATOM 1533 O O . ASP A 1 283 ? 86.560 80.112 105.490 1.00 63.88 283 ASP A O 1
ATOM 1538 N N . PRO A 1 284 ? 87.594 81.852 104.524 1.00 58.13 284 PRO A N 1
ATOM 1539 C CA . PRO A 1 284 ? 88.796 81.068 104.222 1.00 58.13 284 PRO A CA 1
ATOM 1540 C C . PRO A 1 284 ? 89.865 81.109 105.303 1.00 58.13 284 PRO A C 1
ATOM 1541 O O . PRO A 1 284 ? 90.818 80.326 105.228 1.00 58.13 284 PRO A O 1
ATOM 1545 N N . GLY A 1 285 ? 89.736 81.989 106.294 1.00 62.03 285 GLY A N 1
ATOM 1546 C CA . GLY A 1 285 ? 90.716 82.090 107.358 1.00 62.03 285 GLY A CA 1
ATOM 1547 C C . GLY A 1 285 ? 90.722 80.893 108.283 1.00 62.03 285 GLY A C 1
ATOM 1548 O O . GLY A 1 285 ? 91.767 80.279 108.514 1.00 62.03 285 GLY A O 1
ATOM 1549 N N . GLN A 1 286 ? 89.554 80.556 108.820 1.00 65.81 286 GLN A N 1
ATOM 1550 C CA . GLN A 1 286 ? 89.361 79.352 109.627 1.00 65.81 286 GLN A CA 1
ATOM 1551 C C . GLN A 1 286 ? 88.182 78.577 109.050 1.00 65.81 286 GLN A C 1
ATOM 1552 O O . GLN A 1 286 ? 87.087 78.532 109.623 1.00 65.81 286 GLN A O 1
ATOM 1558 N N . PRO A 1 287 ? 88.384 77.931 107.907 1.00 58.14 287 PRO A N 1
ATOM 1559 C CA . PRO A 1 287 ? 87.253 77.333 107.202 1.00 58.14 287 PRO A CA 1
ATOM 1560 C C . PRO A 1 287 ? 86.795 76.045 107.859 1.00 58.14 287 PRO A C 1
ATOM 1561 O O . PRO A 1 287 ? 87.600 75.241 108.335 1.00 58.14 287 PRO A O 1
ATOM 1565 N N . GLU A 1 288 ? 85.482 75.863 107.893 1.00 59.12 288 GLU A N 1
ATOM 1566 C CA . GLU A 1 288 ? 84.869 74.605 108.283 1.00 59.12 288 GLU A CA 1
ATOM 1567 C C . GLU A 1 288 ? 83.958 74.165 107.151 1.00 59.12 288 GLU A C 1
ATOM 1568 O O . GLU A 1 288 ? 83.155 74.964 106.657 1.00 59.12 288 GLU A O 1
ATOM 1574 N N . TYR A 1 289 ? 84.102 72.909 106.735 1.00 53.31 289 TYR A N 1
ATOM 1575 C CA . TYR A 1 289 ? 83.361 72.231 105.672 1.00 53.31 289 TYR A CA 1
ATOM 1576 C C . TYR A 1 289 ? 83.892 72.551 104.276 1.00 53.31 289 TYR A C 1
ATOM 1577 O O . TYR A 1 289 ? 83.227 72.192 103.301 1.00 53.31 289 TYR A O 1
ATOM 1586 N N . SER A 1 290 ? 85.046 73.200 104.133 1.00 48.30 290 SER A N 1
ATOM 1587 C CA . SER A 1 290 ? 85.509 73.621 102.817 1.00 48.30 290 SER A CA 1
ATOM 1588 C C . SER A 1 290 ? 86.985 73.296 102.639 1.00 48.30 290 SER A C 1
ATOM 1589 O O . SER A 1 290 ? 87.692 72.957 103.591 1.00 48.30 290 SER A O 1
ATOM 1592 N N . LEU A 1 291 ? 87.435 73.405 101.393 1.00 44.86 291 LEU A N 1
ATOM 1593 C CA . LEU A 1 291 ? 88.825 73.132 101.060 1.00 44.86 291 LEU A CA 1
ATOM 1594 C C . LEU A 1 291 ? 89.716 74.249 101.598 1.00 44.86 291 LEU A C 1
ATOM 1595 O O . LEU A 1 291 ? 89.223 75.341 101.901 1.00 44.86 291 LEU A O 1
ATOM 1600 N N . PRO A 1 292 ? 91.026 74.010 101.750 1.00 38.45 292 PRO A N 1
ATOM 1601 C CA . PRO A 1 292 ? 91.916 75.070 102.245 1.00 38.45 292 PRO A CA 1
ATOM 1602 C C . PRO A 1 292 ? 91.892 76.322 101.385 1.00 38.45 292 PRO A C 1
ATOM 1603 O O . PRO A 1 292 ? 91.940 76.236 100.155 1.00 38.45 292 PRO A O 1
ATOM 1607 N N . ASP A 1 293 ? 91.831 77.487 102.032 1.00 47.73 293 ASP A N 1
ATOM 1608 C CA . ASP A 1 293 ? 91.782 78.777 101.345 1.00 47.73 293 ASP A CA 1
ATOM 1609 C C . ASP A 1 293 ? 90.702 78.793 100.270 1.00 47.73 293 ASP A C 1
ATOM 1610 O O . ASP A 1 293 ? 90.913 79.268 99.153 1.00 47.73 293 ASP A O 1
ATOM 1615 N N . SER A 1 294 ? 89.530 78.270 100.611 1.00 43.29 294 SER A N 1
ATOM 1616 C CA . SER A 1 294 ? 88.440 78.132 99.661 1.00 43.29 294 SER A CA 1
ATOM 1617 C C . SER A 1 294 ? 87.131 78.571 100.302 1.00 43.29 294 SER A C 1
ATOM 1618 O O . SER A 1 294 ? 87.031 78.765 101.515 1.00 43.29 294 SER A O 1
ATOM 1621 N N . ILE A 1 295 ? 86.122 78.726 99.452 1.00 43.47 295 ILE A N 1
ATOM 1622 C CA . ILE A 1 295 ? 84.789 79.166 99.835 1.00 43.47 295 ILE A CA 1
ATOM 1623 C C . ILE A 1 295 ? 83.808 78.143 99.288 1.00 43.47 295 ILE A C 1
ATOM 1624 O O . ILE A 1 295 ? 84.004 77.632 98.182 1.00 43.47 295 ILE A O 1
ATOM 1629 N N . SER A 1 296 ? 82.764 77.819 100.047 1.00 48.19 296 SER A N 1
ATOM 1630 C CA . SER A 1 296 ? 81.918 76.724 99.593 1.00 48.19 296 SER A CA 1
ATOM 1631 C C . SER A 1 296 ? 80.489 76.843 100.097 1.00 48.19 296 SER A C 1
ATOM 1632 O O . SER A 1 296 ? 80.254 77.135 101.270 1.00 48.19 296 SER A O 1
ATOM 1635 N N . LEU A 1 297 ? 79.542 76.569 99.205 1.00 52.33 297 LEU A N 1
ATOM 1636 C CA . LEU A 1 297 ? 78.161 76.290 99.576 1.00 52.33 297 LEU A CA 1
ATOM 1637 C C . LEU A 1 297 ? 77.953 74.786 99.470 1.00 52.33 297 LEU A C 1
ATOM 1638 O O . LEU A 1 297 ? 78.074 74.215 98.380 1.00 52.33 297 LEU A O 1
ATOM 1643 N N . ASN A 1 298 ? 77.634 74.146 100.594 1.00 49.63 298 ASN A N 1
ATOM 1644 C CA . ASN A 1 298 ? 77.606 72.693 100.643 1.00 49.63 298 ASN A CA 1
ATOM 1645 C C . ASN A 1 298 ? 76.470 72.199 101.523 1.00 49.63 298 ASN A C 1
ATOM 1646 O O . ASN A 1 298 ? 76.250 72.714 102.621 1.00 49.63 298 ASN A O 1
ATOM 1651 N N . LYS A 1 299 ? 75.761 71.190 101.031 1.00 53.83 299 LYS A N 1
ATOM 1652 C CA . LYS A 1 299 ? 74.649 70.612 101.767 1.00 53.83 299 LYS A CA 1
ATOM 1653 C C . LYS A 1 299 ? 75.154 69.843 102.981 1.00 53.83 299 LYS A C 1
ATOM 1654 O O . LYS A 1 299 ? 76.236 69.251 102.963 1.00 53.83 299 LYS A O 1
ATOM 1660 N N . ILE A 1 300 ? 74.355 69.852 104.044 1.00 56.06 300 ILE A N 1
ATOM 1661 C CA . ILE A 1 300 ? 74.681 69.162 105.287 1.00 56.06 300 ILE A CA 1
ATOM 1662 C C . ILE A 1 300 ? 73.778 67.944 105.395 1.00 56.06 300 ILE A C 1
ATOM 1663 O O . ILE A 1 300 ? 72.548 68.071 105.362 1.00 56.06 300 ILE A O 1
ATOM 1668 N N . LEU A 1 301 ? 74.385 66.769 105.528 1.00 65.02 301 LEU A N 1
ATOM 1669 C CA . LEU A 1 301 ? 73.629 65.528 105.584 1.00 65.02 301 LEU A CA 1
ATOM 1670 C C . LEU A 1 301 ? 73.128 65.282 107.001 1.00 65.02 301 LEU A C 1
ATOM 1671 O O . LEU A 1 301 ? 73.883 65.419 107.969 1.00 65.02 301 LEU A O 1
ATOM 1676 N N . SER A 1 302 ? 71.848 64.921 107.119 1.00 77.59 302 SER A N 1
ATOM 1677 C CA . SER A 1 302 ? 71.270 64.658 108.432 1.00 77.59 302 SER A CA 1
ATOM 1678 C C . SER A 1 302 ? 71.915 63.445 109.090 1.00 77.59 302 SER A C 1
ATOM 1679 O O . SER A 1 302 ? 72.178 63.450 110.298 1.00 77.59 302 SER A O 1
ATOM 1682 N N . SER A 1 303 ? 72.174 62.400 108.317 1.00 82.17 303 SER A N 1
ATOM 1683 C CA . SER A 1 303 ? 72.791 61.181 108.812 1.00 82.17 303 SER A CA 1
ATOM 1684 C C . SER A 1 303 ? 73.934 60.804 107.884 1.00 82.17 303 SER A C 1
ATOM 1685 O O . SER A 1 303 ? 73.881 61.084 106.682 1.00 82.17 303 SER A O 1
ATOM 1688 N N . PRO A 1 304 ? 74.988 60.158 108.412 1.00 82.38 304 PRO A N 1
ATOM 1689 C CA . PRO A 1 304 ? 75.201 59.733 109.801 1.00 82.38 304 PRO A CA 1
ATOM 1690 C C . PRO A 1 304 ? 75.501 60.884 110.758 1.00 82.38 304 PRO A C 1
ATOM 1691 O O . PRO A 1 304 ? 75.841 61.983 110.325 1.00 82.38 304 PRO A O 1
ATOM 1695 N N . ILE A 1 305 ? 75.376 60.614 112.058 1.00 70.74 305 ILE A N 1
ATOM 1696 C CA . ILE A 1 305 ? 75.484 61.669 113.055 1.00 70.74 305 ILE A CA 1
ATOM 1697 C C . ILE A 1 305 ? 76.951 61.996 113.301 1.00 70.74 305 ILE A C 1
ATOM 1698 O O . ILE A 1 305 ? 77.784 61.100 113.485 1.00 70.74 305 ILE A O 1
ATOM 1703 N N . SER A 1 306 ? 77.278 63.288 113.303 1.00 64.53 306 SER A N 1
ATOM 1704 C CA . SER A 1 306 ? 78.635 63.739 113.596 1.00 64.53 306 SER A CA 1
ATOM 1705 C C . SER A 1 306 ? 78.573 64.983 114.467 1.00 64.53 306 SER A C 1
ATOM 1706 O O . SER A 1 306 ? 77.856 65.933 114.140 1.00 64.53 306 SER A O 1
ATOM 1709 N N . LEU A 1 307 ? 79.319 64.979 115.572 1.00 63.06 307 LEU A N 1
ATOM 1710 C CA . LEU A 1 307 ? 79.421 66.146 116.436 1.00 63.06 307 LEU A CA 1
ATOM 1711 C C . LEU A 1 307 ? 80.842 66.250 116.967 1.00 63.06 307 LEU A C 1
ATOM 1712 O O . LEU A 1 307 ? 81.465 65.246 117.309 1.00 63.06 307 LEU A O 1
ATOM 1717 N N . GLY A 1 308 ? 81.356 67.474 117.033 1.00 57.93 308 GLY A N 1
ATOM 1718 C CA . GLY A 1 308 ? 80.769 68.597 116.337 1.00 57.93 308 GLY A CA 1
ATOM 1719 C C . GLY A 1 308 ? 81.724 69.188 115.322 1.00 57.93 308 GLY A C 1
ATOM 1720 O O . GLY A 1 308 ? 81.316 69.588 114.233 1.00 57.93 308 GLY A O 1
ATOM 1721 N N . GLN A 1 309 ? 83.010 69.208 115.669 1.00 54.08 309 GLN A N 1
ATOM 1722 C CA . GLN A 1 309 ? 84.032 69.892 114.887 1.00 54.08 309 GLN A CA 1
ATOM 1723 C C . GLN A 1 309 ? 85.066 68.874 114.440 1.00 54.08 309 GLN A C 1
ATOM 1724 O O . GLN A 1 309 ? 85.805 68.332 115.267 1.00 54.08 309 GLN A O 1
ATOM 1730 N N . HIS A 1 310 ? 85.126 68.630 113.134 1.00 51.07 310 HIS A N 1
ATOM 1731 C CA . HIS A 1 310 ? 85.945 67.566 112.574 1.00 51.07 310 HIS A CA 1
ATOM 1732 C C . HIS A 1 310 ? 87.107 68.079 111.740 1.00 51.07 310 HIS A C 1
ATOM 1733 O O . HIS A 1 310 ? 87.739 67.287 111.035 1.00 51.07 310 HIS A O 1
ATOM 1740 N N . LEU A 1 311 ? 87.399 69.377 111.795 1.00 47.64 311 LEU A N 1
ATOM 1741 C CA . LEU A 1 311 ? 88.520 69.964 111.063 1.00 47.64 311 LEU A CA 1
ATOM 1742 C C . LEU A 1 311 ? 88.419 69.707 109.560 1.00 47.64 311 LEU A C 1
ATOM 1743 O O . LEU A 1 311 ? 89.416 69.389 108.908 1.00 47.64 311 LEU A O 1
ATOM 1748 N N . CYS A 1 312 ? 87.208 69.835 109.012 1.00 48.55 312 CYS A N 1
ATOM 1749 C CA . CYS A 1 312 ? 86.902 69.637 107.596 1.00 48.55 312 CYS A CA 1
ATOM 1750 C C . CYS A 1 312 ? 87.103 68.198 107.135 1.00 48.55 312 CYS A C 1
ATOM 1751 O O . CYS A 1 312 ? 86.932 67.901 105.949 1.00 48.55 312 CYS A O 1
ATOM 1754 N N . GLN A 1 313 ? 87.445 67.286 108.043 1.00 47.56 313 GLN A N 1
ATOM 1755 C CA . GLN A 1 313 ? 87.649 65.887 107.700 1.00 47.56 313 GLN A CA 1
ATOM 1756 C C . GLN A 1 313 ? 86.381 65.059 107.845 1.00 47.56 313 GLN A C 1
ATOM 1757 O O . GLN A 1 313 ? 86.411 63.850 107.596 1.00 47.56 313 GLN A O 1
ATOM 1763 N N . GLY A 1 314 ? 85.273 65.676 108.241 1.00 53.17 314 GLY A N 1
ATOM 1764 C CA . GLY A 1 314 ? 84.050 64.925 108.443 1.00 53.17 314 GLY A CA 1
ATOM 1765 C C . GLY A 1 314 ? 83.401 64.523 107.133 1.00 53.17 314 GLY A C 1
ATOM 1766 O O . GLY A 1 314 ? 83.653 65.104 106.079 1.00 53.17 314 GLY A O 1
ATOM 1767 N N . SER A 1 315 ? 82.556 63.497 107.206 1.00 59.18 315 SER A N 1
ATOM 1768 C CA . SER A 1 315 ? 81.826 63.003 106.046 1.00 59.18 315 SER A CA 1
ATOM 1769 C C . SER A 1 315 ? 80.354 63.382 106.062 1.00 59.18 315 SER A C 1
ATOM 1770 O O . SER A 1 315 ? 79.569 62.788 105.316 1.00 59.18 315 SER A O 1
ATOM 1773 N N . ASN A 1 316 ? 79.959 64.332 106.897 1.00 56.60 316 ASN A N 1
ATOM 1774 C CA . ASN A 1 316 ? 78.560 64.697 107.055 1.00 56.60 316 ASN A CA 1
ATOM 1775 C C . ASN A 1 316 ? 78.111 65.791 106.098 1.00 56.60 316 ASN A C 1
ATOM 1776 O O . ASN A 1 316 ? 76.945 66.194 106.151 1.00 56.60 316 ASN A O 1
ATOM 1781 N N . PHE A 1 317 ? 78.996 66.287 105.237 1.00 52.34 317 PHE A N 1
ATOM 1782 C CA . PHE A 1 317 ? 78.660 67.356 104.310 1.00 52.34 317 PHE A CA 1
ATOM 1783 C C . PHE A 1 317 ? 79.050 66.959 102.896 1.00 52.34 317 PHE A C 1
ATOM 1784 O O . PHE A 1 317 ? 80.068 66.294 102.686 1.00 52.34 317 PHE A O 1
ATOM 1792 N N . GLN A 1 318 ? 78.233 67.372 101.933 1.00 50.12 318 GLN A N 1
ATOM 1793 C CA . GLN A 1 318 ? 78.498 67.157 100.519 1.00 50.12 318 GLN A CA 1
ATOM 1794 C C . GLN A 1 318 ? 78.595 68.509 99.828 1.00 50.12 318 GLN A C 1
ATOM 1795 O O . GLN A 1 318 ? 77.680 69.331 99.935 1.00 50.12 318 GLN A O 1
ATOM 1801 N N . THR A 1 319 ? 79.700 68.735 99.125 1.00 47.74 319 THR A N 1
ATOM 1802 C CA . THR A 1 319 ? 79.968 70.032 98.515 1.00 47.74 319 THR A CA 1
ATOM 1803 C C . THR A 1 319 ? 79.107 70.217 97.273 1.00 47.74 319 THR A C 1
ATOM 1804 O O . THR A 1 319 ? 79.150 69.394 96.352 1.00 47.74 319 THR A O 1
ATOM 1808 N N . LEU A 1 320 ? 78.324 71.295 97.249 1.00 52.19 320 LEU A N 1
ATOM 1809 C CA . LEU A 1 320 ? 77.525 71.644 96.081 1.00 52.19 320 LEU A CA 1
ATOM 1810 C C . LEU A 1 320 ? 78.288 72.555 95.128 1.00 52.19 320 LEU A C 1
ATOM 1811 O O . LEU A 1 320 ? 78.286 72.332 93.913 1.00 52.19 320 LEU A O 1
ATOM 1816 N N . LEU A 1 321 ? 78.945 73.580 95.662 1.00 51.39 321 LEU A N 1
ATOM 1817 C CA . LEU A 1 321 ? 79.703 74.508 94.837 1.00 51.39 321 LEU A CA 1
ATOM 1818 C C . LEU A 1 321 ? 80.841 75.069 95.673 1.00 51.39 321 LEU A C 1
ATOM 1819 O O . LEU A 1 321 ? 80.691 75.309 96.872 1.00 51.39 321 LEU A O 1
ATOM 1824 N N . GLN A 1 322 ? 81.983 75.275 95.026 1.00 42.01 322 GLN A N 1
ATOM 1825 C CA . GLN A 1 322 ? 83.131 75.820 95.731 1.00 42.01 322 GLN A CA 1
ATOM 1826 C C . GLN A 1 322 ? 83.912 76.724 94.794 1.00 42.01 322 GLN A C 1
ATOM 1827 O O . GLN A 1 322 ? 83.844 76.597 93.570 1.00 42.01 322 GLN A O 1
ATOM 1833 N N . PHE A 1 323 ? 84.661 77.636 95.401 1.00 42.42 323 PHE A N 1
ATOM 1834 C CA . PHE A 1 323 ? 85.493 78.589 94.691 1.00 42.42 323 PHE A CA 1
ATOM 1835 C C . PHE A 1 323 ? 86.809 78.711 95.439 1.00 42.42 323 PHE A C 1
ATOM 1836 O O . PHE A 1 323 ? 86.868 78.509 96.654 1.00 42.42 323 PHE A O 1
ATOM 1844 N N . TYR A 1 324 ? 87.866 79.036 94.711 1.00 40.07 324 TYR A N 1
ATOM 1845 C CA . TYR A 1 324 ? 89.208 79.086 95.272 1.00 40.07 324 TYR A CA 1
ATOM 1846 C C . TYR A 1 324 ? 89.572 80.542 95.512 1.00 40.07 324 TYR A C 1
ATOM 1847 O O . TYR A 1 324 ? 90.056 81.224 94.603 1.00 40.07 324 TYR A O 1
ATOM 1856 N N . ALA A 1 325 ? 89.330 81.021 96.733 1.00 44.65 325 ALA A N 1
ATOM 1857 C CA . ALA A 1 325 ? 89.799 82.352 97.096 1.00 44.65 325 ALA A CA 1
ATOM 1858 C C . ALA A 1 325 ? 91.318 82.420 97.044 1.00 44.65 325 ALA A C 1
ATOM 1859 O O . ALA A 1 325 ? 91.888 83.423 96.600 1.00 44.65 325 ALA A O 1
ATOM 1861 N N . GLY A 1 326 ? 91.989 81.364 97.494 1.00 47.34 326 GLY A N 1
ATOM 1862 C CA . GLY A 1 326 ? 93.425 81.257 97.384 1.00 47.34 326 GLY A CA 1
ATOM 1863 C C . GLY A 1 326 ? 94.210 82.060 98.392 1.00 47.34 326 GLY A C 1
ATOM 1864 O O . GLY A 1 326 ? 95.444 82.074 98.321 1.00 47.34 326 GLY A O 1
ATOM 1865 N N . SER A 1 327 ? 93.542 82.722 99.329 1.00 57.01 327 SER A N 1
ATOM 1866 C CA . SER A 1 327 ? 94.211 83.521 100.340 1.00 57.01 327 SER A CA 1
ATOM 1867 C C . SER A 1 327 ? 93.630 83.194 101.707 1.00 57.01 327 SER A C 1
ATOM 1868 O O . SER A 1 327 ? 92.463 82.819 101.837 1.00 57.01 327 SER A O 1
ATOM 1871 N N . SER A 1 328 ? 94.468 83.343 102.732 1.00 65.55 328 SER A N 1
ATOM 1872 C CA . SER A 1 328 ? 94.001 83.144 104.098 1.00 65.55 328 SER A CA 1
ATOM 1873 C C . SER A 1 328 ? 92.989 84.212 104.492 1.00 65.55 328 SER A C 1
ATOM 1874 O O . SER A 1 328 ? 92.155 83.991 105.375 1.00 65.55 328 SER A O 1
ATOM 1877 N N . SER A 1 329 ? 93.052 85.374 103.859 1.00 77.31 329 SER A N 1
ATOM 1878 C CA . SER A 1 329 ? 92.154 86.480 104.142 1.00 77.31 329 SER A CA 1
ATOM 1879 C C . SER A 1 329 ? 91.512 86.972 102.857 1.00 77.31 329 SER A C 1
ATOM 1880 O O . SER A 1 329 ? 92.154 87.003 101.801 1.00 77.31 329 SER A O 1
ATOM 1883 N N . PRO A 1 330 ? 90.237 87.358 102.911 1.00 81.49 330 PRO A N 1
ATOM 1884 C CA . PRO A 1 330 ? 89.597 87.954 101.728 1.00 81.49 330 PRO A CA 1
ATOM 1885 C C . PRO A 1 330 ? 90.197 89.286 101.319 1.00 81.49 330 PRO A C 1
ATOM 1886 O O . PRO A 1 330 ? 90.078 89.666 100.146 1.00 81.49 330 PRO A O 1
ATOM 1890 N N . GLN A 1 331 ? 90.849 89.997 102.243 1.00 84.97 331 GLN A N 1
ATOM 1891 C CA . GLN A 1 331 ? 91.288 91.364 101.973 1.00 84.97 331 GLN A CA 1
ATOM 1892 C C . GLN A 1 331 ? 92.266 91.425 100.808 1.00 84.97 331 GLN A C 1
ATOM 1893 O O . GLN A 1 331 ? 92.445 92.483 100.195 1.00 84.97 331 GLN A O 1
ATOM 1899 N N . ASP A 1 332 ? 92.925 90.309 100.499 1.00 80.72 332 ASP A N 1
ATOM 1900 C CA . ASP A 1 332 ? 93.841 90.291 99.365 1.00 80.72 332 ASP A CA 1
ATOM 1901 C C . ASP A 1 332 ? 93.101 90.535 98.056 1.00 80.72 332 ASP A C 1
ATOM 1902 O O . ASP A 1 332 ? 93.589 91.265 97.185 1.00 80.72 332 ASP A O 1
ATOM 1907 N N . GLU A 1 333 ? 91.924 89.935 97.897 1.00 81.25 333 GLU A N 1
ATOM 1908 C CA . GLU A 1 333 ? 91.127 90.058 96.677 1.00 81.25 333 GLU A CA 1
ATOM 1909 C C . GLU A 1 333 ? 89.682 90.359 97.054 1.00 81.25 333 GLU A C 1
ATOM 1910 O O . GLU A 1 333 ? 88.798 89.512 96.882 1.00 81.25 333 GLU A O 1
ATOM 1916 N N . PRO A 1 334 ? 89.403 91.562 97.567 1.00 67.95 334 PRO A N 1
ATOM 1917 C CA . PRO A 1 334 ? 88.036 91.845 98.036 1.00 67.95 334 PRO A CA 1
ATOM 1918 C C . PRO A 1 334 ? 86.980 91.753 96.948 1.00 67.95 334 PRO A C 1
ATOM 1919 O O . PRO A 1 334 ? 86.042 90.956 97.080 1.00 67.95 334 PRO A O 1
ATOM 1923 N N . THR A 1 335 ? 87.117 92.519 95.863 1.00 68.99 335 THR A N 1
ATOM 1924 C CA . THR A 1 335 ? 86.094 92.502 94.820 1.00 68.99 335 THR A CA 1
ATOM 1925 C C . THR A 1 335 ? 85.936 91.109 94.229 1.00 68.99 335 THR A C 1
ATOM 1926 O O . THR A 1 335 ? 84.814 90.668 93.951 1.00 68.99 335 THR A O 1
ATOM 1930 N N . SER A 1 336 ? 87.046 90.396 94.036 1.00 70.98 336 SER A N 1
ATOM 1931 C CA . SER A 1 336 ? 86.945 89.002 93.627 1.00 70.98 336 SER A CA 1
ATOM 1932 C C . SER A 1 336 ? 86.191 88.182 94.665 1.00 70.98 336 SER A C 1
ATOM 1933 O O . SER A 1 336 ? 85.234 87.476 94.324 1.00 70.98 336 SER A O 1
ATOM 1936 N N . TYR A 1 337 ? 86.575 88.310 95.938 1.00 65.90 337 TYR A N 1
ATOM 1937 C CA . TYR A 1 337 ? 85.920 87.550 96.998 1.00 65.90 337 TYR A CA 1
ATOM 1938 C C . TYR A 1 337 ? 84.421 87.805 97.004 1.00 65.90 337 TYR A C 1
ATOM 1939 O O . TYR A 1 337 ? 83.619 86.863 96.998 1.00 65.90 337 TYR A O 1
ATOM 1948 N N . LEU A 1 338 ? 84.024 89.079 96.977 1.00 69.86 338 LEU A N 1
ATOM 1949 C CA . LEU A 1 338 ? 82.606 89.407 96.911 1.00 69.86 338 LEU A CA 1
ATOM 1950 C C . LEU A 1 338 ? 81.960 88.783 95.684 1.00 69.86 338 LEU A C 1
ATOM 1951 O O . LEU A 1 338 ? 80.869 88.208 95.775 1.00 69.86 338 LEU A O 1
ATOM 1956 N N . ASN A 1 339 ? 82.630 88.856 94.531 1.00 71.20 339 ASN A N 1
ATOM 1957 C CA . ASN A 1 339 ? 82.107 88.164 93.361 1.00 71.20 339 ASN A CA 1
ATOM 1958 C C . ASN A 1 339 ? 82.010 86.670 93.629 1.00 71.20 339 ASN A C 1
ATOM 1959 O O . ASN A 1 339 ? 80.975 86.050 93.355 1.00 71.20 339 ASN A O 1
ATOM 1964 N N . CYS A 1 340 ? 83.058 86.092 94.221 1.00 64.91 340 CYS A N 1
ATOM 1965 C CA . CYS A 1 340 ? 83.010 84.686 94.602 1.00 64.91 340 CYS A CA 1
ATOM 1966 C C . CYS A 1 340 ? 81.879 84.430 95.587 1.00 64.91 340 CYS A C 1
ATOM 1967 O O . CYS A 1 340 ? 81.291 83.342 95.602 1.00 64.91 340 CYS A O 1
ATOM 1970 N N . ALA A 1 341 ? 81.555 85.422 96.417 1.00 64.03 341 ALA A N 1
ATOM 1971 C CA . ALA A 1 341 ? 80.389 85.290 97.281 1.00 64.03 341 ALA A CA 1
ATOM 1972 C C . ALA A 1 341 ? 79.101 85.403 96.479 1.00 64.03 341 ALA A C 1
ATOM 1973 O O . ALA A 1 341 ? 78.176 84.603 96.665 1.00 64.03 341 ALA A O 1
ATOM 1975 N N . ASP A 1 342 ? 79.034 86.370 95.558 1.00 73.85 342 ASP A N 1
ATOM 1976 C CA . ASP A 1 342 ? 77.791 86.618 94.834 1.00 73.85 342 ASP A CA 1
ATOM 1977 C C . ASP A 1 342 ? 77.378 85.405 94.015 1.00 73.85 342 ASP A C 1
ATOM 1978 O O . ASP A 1 342 ? 76.185 85.113 93.879 1.00 73.85 342 ASP A O 1
ATOM 1983 N N . LYS A 1 343 ? 78.353 84.689 93.457 1.00 66.59 343 LYS A N 1
ATOM 1984 C CA . LYS A 1 343 ? 78.041 83.491 92.694 1.00 66.59 343 LYS A CA 1
ATOM 1985 C C . LYS A 1 343 ? 77.523 82.364 93.575 1.00 66.59 343 LYS A C 1
ATOM 1986 O O . LYS A 1 343 ? 76.759 81.523 93.091 1.00 66.59 343 LYS A O 1
ATOM 1992 N N . LEU A 1 344 ? 77.920 82.318 94.850 1.00 63.14 344 LEU A N 1
ATOM 1993 C CA . LEU A 1 344 ? 77.411 81.272 95.732 1.00 63.14 344 LEU A CA 1
ATOM 1994 C C . LEU A 1 344 ? 75.944 81.499 96.069 1.00 63.14 344 LEU A C 1
ATOM 1995 O O . LEU A 1 344 ? 75.115 80.592 95.918 1.00 63.14 344 LEU A O 1
ATOM 2000 N N . ILE A 1 345 ? 75.602 82.717 96.497 1.00 73.12 345 ILE A N 1
ATOM 2001 C CA . ILE A 1 345 ? 74.245 82.996 96.958 1.00 73.12 345 ILE A CA 1
ATOM 2002 C C . ILE A 1 345 ? 73.240 82.692 95.859 1.00 73.12 345 ILE A C 1
ATOM 2003 O O . ILE A 1 345 ? 72.211 82.051 96.101 1.00 73.12 345 ILE A O 1
ATOM 2008 N N . ASP A 1 346 ? 73.532 83.128 94.631 1.00 84.42 346 ASP A N 1
ATOM 2009 C CA . ASP A 1 346 ? 72.628 82.882 93.514 1.00 84.42 346 ASP A CA 1
ATOM 2010 C C . ASP A 1 346 ? 72.374 81.395 93.313 1.00 84.42 346 ASP A C 1
ATOM 2011 O O . ASP A 1 346 ? 71.252 81.001 92.971 1.00 84.42 346 ASP A O 1
ATOM 2016 N N . HIS A 1 347 ? 73.391 80.556 93.540 1.00 86.39 347 HIS A N 1
ATOM 2017 C CA . HIS A 1 347 ? 73.203 79.116 93.398 1.00 86.39 347 HIS A CA 1
ATOM 2018 C C . HIS A 1 347 ? 72.068 78.624 94.281 1.00 86.39 347 HIS A C 1
ATOM 2019 O O . HIS A 1 347 ? 71.325 77.709 93.903 1.00 86.39 347 HIS A O 1
ATOM 2026 N N . LEU A 1 348 ? 71.902 79.238 95.453 1.00 91.11 348 LEU A N 1
ATOM 2027 C CA . LEU A 1 348 ? 70.849 78.815 96.366 1.00 91.11 348 LEU A CA 1
ATOM 2028 C C . LEU A 1 348 ? 69.471 79.028 95.750 1.00 91.11 348 LEU A C 1
ATOM 2029 O O . LEU A 1 348 ? 68.556 78.226 95.970 1.00 91.11 348 LEU A O 1
ATOM 2034 N N . GLU A 1 349 ? 69.301 80.099 94.970 1.00 96.95 349 GLU A N 1
ATOM 2035 C CA . GLU A 1 349 ? 68.037 80.282 94.263 1.00 96.95 349 GLU A CA 1
ATOM 2036 C C . GLU A 1 349 ? 67.932 79.347 93.065 1.00 96.95 349 GLU A C 1
ATOM 2037 O O . GLU A 1 349 ? 66.826 78.987 92.646 1.00 96.95 349 GLU A O 1
ATOM 2043 N N . GLU A 1 350 ? 69.072 78.945 92.496 1.00 103.00 350 GLU A N 1
ATOM 2044 C CA . GLU A 1 350 ? 69.036 78.057 91.338 1.00 103.00 350 GLU A CA 1
ATOM 2045 C C . GLU A 1 350 ? 68.449 76.700 91.704 1.00 103.00 350 GLU A C 1
ATOM 2046 O O . GLU A 1 350 ? 67.701 76.106 90.919 1.00 103.00 350 GLU A O 1
ATOM 2052 N N . GLN A 1 351 ? 68.776 76.195 92.893 1.00 113.41 351 GLN A N 1
ATOM 2053 C CA . GLN A 1 351 ? 68.157 74.973 93.389 1.00 113.41 351 GLN A CA 1
ATOM 2054 C C . GLN A 1 351 ? 66.719 75.193 93.842 1.00 113.41 351 GLN A C 1
ATOM 2055 O O . GLN A 1 351 ? 66.009 74.211 94.086 1.00 113.41 351 GLN A O 1
ATOM 2061 N N . ALA A 1 352 ? 66.273 76.450 93.937 1.00 111.99 352 ALA A N 1
ATOM 2062 C CA . ALA A 1 352 ? 64.967 76.793 94.503 1.00 111.99 352 ALA A CA 1
ATOM 2063 C C . ALA A 1 352 ? 64.838 76.229 95.916 1.00 111.99 352 ALA A C 1
ATOM 2064 O O . ALA A 1 352 ? 63.785 75.734 96.325 1.00 111.99 352 ALA A O 1
ATOM 2066 N N . PHE A 1 353 ? 65.936 76.309 96.663 1.00 100.65 353 PHE A N 1
ATOM 2067 C CA . PHE A 1 353 ? 65.996 75.709 97.986 1.00 100.65 353 PHE A CA 1
ATOM 2068 C C . PHE A 1 353 ? 65.090 76.456 98.956 1.00 100.65 353 PHE A C 1
ATOM 2069 O O . PHE A 1 353 ? 65.105 77.688 99.026 1.00 100.65 353 PHE A O 1
ATOM 2077 N N . PHE A 1 354 ? 64.295 75.697 99.705 1.00 104.34 354 PHE A N 1
ATOM 2078 C CA . PHE A 1 354 ? 63.437 76.239 100.748 1.00 104.34 354 PHE A CA 1
ATOM 2079 C C . PHE A 1 354 ? 63.712 75.483 102.037 1.00 104.34 354 PHE A C 1
ATOM 2080 O O . PHE A 1 354 ? 63.605 74.253 102.072 1.00 104.34 354 PHE A O 1
ATOM 2082 N N . GLY A 1 355 ? 64.065 76.210 103.084 1.00 96.68 355 GLY A N 1
ATOM 2083 C CA . GLY A 1 355 ? 64.384 75.614 104.359 1.00 96.68 355 GLY A CA 1
ATOM 2084 C C . GLY A 1 355 ? 65.526 76.352 105.015 1.00 96.68 355 GLY A C 1
ATOM 2085 O O . GLY A 1 355 ? 65.952 77.412 104.561 1.00 96.68 355 GLY A O 1
ATOM 2086 N N . THR A 1 356 ? 66.033 75.771 106.097 1.00 83.94 356 THR A N 1
ATOM 2087 C CA . THR A 1 356 ? 67.066 76.426 106.882 1.00 83.94 356 THR A CA 1
ATOM 2088 C C . THR A 1 356 ? 68.395 76.440 106.133 1.00 83.94 356 THR A C 1
ATOM 2089 O O . THR A 1 356 ? 68.782 75.464 105.487 1.00 83.94 356 THR A O 1
ATOM 2093 N N . SER A 1 357 ? 69.090 77.573 106.219 1.00 65.40 357 SER A N 1
ATOM 2094 C CA . SER A 1 357 ? 70.430 77.717 105.672 1.00 65.40 357 SER A CA 1
ATOM 2095 C C . SER A 1 357 ? 71.275 78.502 106.663 1.00 65.40 357 SER A C 1
ATOM 2096 O O . SER A 1 357 ? 70.753 79.300 107.444 1.00 65.40 357 SER A O 1
ATOM 2099 N N . LEU A 1 358 ? 72.583 78.267 106.632 1.00 55.15 358 LEU A N 1
ATOM 2100 C CA . LEU A 1 358 ? 73.500 78.869 107.588 1.00 55.15 358 LEU A CA 1
ATOM 2101 C C . LEU A 1 358 ? 74.579 79.633 106.837 1.00 55.15 358 LEU A C 1
ATOM 2102 O O . LEU A 1 358 ? 74.730 79.470 105.624 1.00 55.15 358 LEU A O 1
ATOM 2107 N N . LEU A 1 359 ? 75.319 80.472 107.558 1.00 61.03 359 LEU A N 1
ATOM 2108 C CA . LEU A 1 359 ? 76.359 81.291 106.953 1.00 61.03 359 LEU A CA 1
ATOM 2109 C C . LEU A 1 359 ? 77.247 81.888 108.036 1.00 61.03 359 LEU A C 1
ATOM 2110 O O . LEU A 1 359 ? 76.750 82.331 109.073 1.00 61.03 359 LEU A O 1
ATOM 2115 N N . ASN A 1 360 ? 78.557 81.898 107.791 1.00 60.82 360 ASN A N 1
ATOM 2116 C CA . ASN A 1 360 ? 79.508 82.622 108.628 1.00 60.82 360 ASN A CA 1
ATOM 2117 C C . ASN A 1 360 ? 80.447 83.433 107.748 1.00 60.82 360 ASN A C 1
ATOM 2118 O O . ASN A 1 360 ? 81.124 82.880 106.876 1.00 60.82 360 ASN A O 1
ATOM 2123 N N . LEU A 1 361 ? 80.472 84.740 107.970 1.00 70.04 361 LEU A N 1
ATOM 2124 C CA . LEU A 1 361 ? 81.441 85.615 107.338 1.00 70.04 361 LEU A CA 1
ATOM 2125 C C . LEU A 1 361 ? 82.723 85.676 108.157 1.00 70.04 361 LEU A C 1
ATOM 2126 O O . LEU A 1 361 ? 82.731 85.339 109.343 1.00 70.04 361 LEU A O 1
ATOM 2131 N N . PRO A 1 362 ? 83.830 86.091 107.543 1.00 80.14 362 PRO A N 1
ATOM 2132 C CA . PRO A 1 362 ? 85.042 86.350 108.325 1.00 80.14 362 PRO A CA 1
ATOM 2133 C C . PRO A 1 362 ? 84.795 87.447 109.345 1.00 80.14 362 PRO A C 1
ATOM 2134 O O . PRO A 1 362 ? 83.960 88.331 109.139 1.00 80.14 362 PRO A O 1
ATOM 2138 N N . GLY A 1 363 ? 85.518 87.366 110.464 1.00 97.64 363 GLY A N 1
ATOM 2139 C CA . GLY A 1 363 ? 85.244 88.263 111.576 1.00 97.64 363 GLY A CA 1
ATOM 2140 C C . GLY A 1 363 ? 85.337 89.726 111.194 1.00 97.64 363 GLY A C 1
ATOM 2141 O O . GLY A 1 363 ? 84.324 90.427 111.125 1.00 97.64 363 GLY A O 1
ATOM 2142 N N . TRP A 1 364 ? 86.553 90.202 110.922 1.00 108.36 364 TRP A N 1
ATOM 2143 C CA . TRP A 1 364 ? 86.775 91.580 110.487 1.00 108.36 364 TRP A CA 1
ATOM 2144 C C . TRP A 1 364 ? 86.153 92.580 111.461 1.00 108.36 364 TRP A C 1
ATOM 2145 O O . TRP A 1 364 ? 85.510 93.552 111.060 1.00 108.36 364 TRP A O 1
ATOM 2156 N N . ILE A 1 365 ? 86.331 92.328 112.760 1.00 118.07 365 ILE A N 1
ATOM 2157 C CA . ILE A 1 365 ? 85.725 93.192 113.772 1.00 118.07 365 ILE A CA 1
ATOM 2158 C C . ILE A 1 365 ? 86.309 94.597 113.697 1.00 118.07 365 ILE A C 1
ATOM 2159 O O . ILE A 1 365 ? 85.585 95.594 113.787 1.00 118.07 365 ILE A O 1
ATOM 2164 N N . LYS A 1 366 ? 87.622 94.700 113.537 1.00 113.84 366 LYS A N 1
ATOM 2165 C CA . LYS A 1 366 ? 88.294 95.986 113.434 1.00 113.84 366 LYS A CA 1
ATOM 2166 C C . LYS A 1 366 ? 89.051 96.049 112.117 1.00 113.84 366 LYS A C 1
ATOM 2167 O O . LYS A 1 366 ? 90.109 95.427 111.973 1.00 113.84 366 LYS A O 1
ATOM 2173 N N . GLY A 1 367 ? 88.513 96.807 111.165 1.00 95.97 367 GLY A N 1
ATOM 2174 C CA . GLY A 1 367 ? 89.112 96.903 109.850 1.00 95.97 367 GLY A CA 1
ATOM 2175 C C . GLY A 1 367 ? 88.106 97.105 108.737 1.00 95.97 367 GLY A C 1
ATOM 2176 O O . GLY A 1 367 ? 87.061 97.729 108.935 1.00 95.97 367 GLY A O 1
ATOM 2177 N N . PHE A 1 368 ? 88.420 96.584 107.551 1.00 83.15 368 PHE A N 1
ATOM 2178 C CA . PHE A 1 368 ? 87.593 96.768 106.365 1.00 83.15 368 PHE A CA 1
ATOM 2179 C C . PHE A 1 368 ? 86.203 96.158 106.513 1.00 83.15 368 PHE A C 1
ATOM 2180 O O . PHE A 1 368 ? 85.291 96.558 105.782 1.00 83.15 368 PHE A O 1
ATOM 2188 N N . GLY A 1 369 ? 86.012 95.252 107.476 1.00 97.97 369 GLY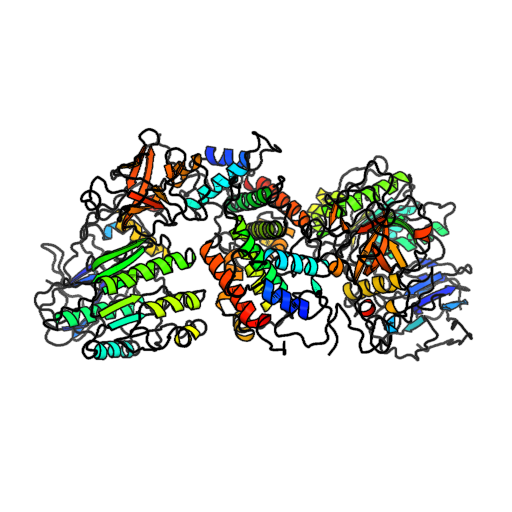 A N 1
ATOM 2189 C CA . GLY A 1 369 ? 84.827 94.405 107.479 1.00 97.97 369 GLY A CA 1
ATOM 2190 C C . GLY A 1 369 ? 83.518 95.168 107.447 1.00 97.97 369 GLY A C 1
ATOM 2191 O O . GLY A 1 369 ? 82.545 94.719 106.835 1.00 97.97 369 GLY A O 1
ATOM 2192 N N . MET A 1 370 ? 83.489 96.353 108.060 1.00 96.18 370 MET A N 1
ATOM 2193 C CA . MET A 1 370 ? 82.248 97.116 108.148 1.00 96.18 370 MET A CA 1
ATOM 2194 C C . MET A 1 370 ? 81.660 97.380 106.766 1.00 96.18 370 MET A C 1
ATOM 2195 O O . MET A 1 370 ? 80.448 97.578 106.624 1.00 96.18 370 MET A O 1
ATOM 2197 N N . GLN A 1 371 ? 82.503 97.375 105.733 1.00 92.19 371 GLN A N 1
ATOM 2198 C CA . GLN A 1 371 ? 82.003 97.563 104.378 1.00 92.19 371 GLN A CA 1
ATOM 2199 C C . GLN A 1 371 ? 81.668 96.233 103.712 1.00 92.19 371 GLN A C 1
ATOM 2200 O O . GLN A 1 371 ? 80.647 96.123 103.023 1.00 92.19 371 GLN A O 1
ATOM 2206 N N . ILE A 1 372 ? 82.498 95.205 103.920 1.00 90.74 372 ILE A N 1
ATOM 2207 C CA . ILE A 1 372 ? 82.364 93.984 103.127 1.00 90.74 372 ILE A CA 1
ATOM 2208 C C . ILE A 1 372 ? 81.027 93.304 103.408 1.00 90.74 372 ILE A C 1
ATOM 2209 O O . ILE A 1 372 ? 80.304 92.917 102.480 1.00 90.74 372 ILE A O 1
ATOM 2214 N N . LEU A 1 373 ? 80.658 93.194 104.687 1.00 88.66 373 LEU A N 1
ATOM 2215 C CA . LEU A 1 373 ? 79.357 92.642 105.046 1.00 88.66 373 LEU A CA 1
ATOM 2216 C C . LEU A 1 373 ? 78.238 93.390 104.340 1.00 88.66 373 LEU A C 1
ATOM 2217 O O . LEU A 1 373 ? 77.283 92.776 103.848 1.00 88.66 373 LEU A O 1
ATOM 2222 N N . ASN A 1 374 ? 78.375 94.713 104.226 1.00 94.39 374 ASN A N 1
ATOM 2223 C CA . ASN A 1 374 ? 77.334 95.534 103.630 1.00 94.39 374 ASN A CA 1
ATOM 2224 C C . ASN A 1 374 ? 77.044 95.145 102.190 1.00 94.39 374 ASN A C 1
ATOM 2225 O O . ASN A 1 374 ? 75.973 95.492 101.678 1.00 94.39 374 ASN A O 1
ATOM 2230 N N . HIS A 1 375 ? 77.959 94.438 101.524 1.00 84.63 375 HIS A N 1
ATOM 2231 C CA . HIS A 1 375 ? 77.668 94.011 100.164 1.00 84.63 375 HIS A CA 1
ATOM 2232 C C . HIS A 1 375 ? 76.659 92.872 100.121 1.00 84.63 375 HIS A C 1
ATOM 2233 O O . HIS A 1 375 ? 75.827 92.822 99.209 1.00 84.63 375 HIS A O 1
ATOM 2240 N N . ILE A 1 376 ? 76.708 91.954 101.090 1.00 88.23 376 ILE A N 1
ATOM 2241 C CA . ILE A 1 376 ? 75.882 90.751 101.024 1.00 88.23 376 ILE A CA 1
ATOM 2242 C C . ILE A 1 376 ? 74.813 90.687 102.105 1.00 88.23 376 ILE A C 1
ATOM 2243 O O . ILE A 1 376 ? 73.962 89.784 102.056 1.00 88.23 376 ILE A O 1
ATOM 2248 N N . ILE A 1 377 ? 74.826 91.598 103.080 1.00 87.17 377 ILE A N 1
ATOM 2249 C CA . ILE A 1 377 ? 73.702 91.682 104.009 1.00 87.17 377 ILE A CA 1
ATOM 2250 C C . ILE A 1 377 ? 72.423 91.989 103.242 1.00 87.17 377 ILE A C 1
ATOM 2251 O O . ILE A 1 377 ? 71.351 91.452 103.538 1.00 87.17 377 ILE A O 1
ATOM 2256 N N . ARG A 1 378 ? 72.523 92.851 102.230 1.00 92.69 378 ARG A N 1
ATOM 2257 C CA . ARG A 1 378 ? 71.397 93.070 101.333 1.00 92.69 378 ARG A CA 1
ATOM 2258 C C . ARG A 1 378 ? 71.227 91.922 100.346 1.00 92.69 378 ARG A C 1
ATOM 2259 O O . ARG A 1 378 ? 70.138 91.758 99.787 1.00 92.69 378 ARG A O 1
ATOM 2267 N N . LYS A 1 379 ? 72.271 91.120 100.125 1.00 83.07 379 LYS A N 1
ATOM 2268 C CA . LYS A 1 379 ? 72.196 90.041 99.143 1.00 83.07 379 LYS A CA 1
ATOM 2269 C C . LYS A 1 379 ? 71.772 88.721 99.779 1.00 83.07 379 LYS A C 1
ATOM 2270 O O . LYS A 1 379 ? 70.987 87.968 99.193 1.00 83.07 379 LYS A O 1
ATOM 2276 N N . TYR A 1 380 ? 72.291 88.414 100.970 1.00 77.09 380 TYR A N 1
ATOM 2277 C CA . TYR A 1 380 ? 71.997 87.124 101.582 1.00 77.09 380 TYR A CA 1
ATOM 2278 C C . TYR A 1 380 ? 70.581 87.050 102.137 1.00 77.09 380 TYR A C 1
ATOM 2279 O O . TYR A 1 380 ? 70.043 85.946 102.266 1.00 77.09 380 TYR A O 1
ATOM 2288 N N . LYS A 1 381 ? 69.969 88.194 102.457 1.00 73.65 381 LYS A N 1
ATOM 2289 C CA . LYS A 1 381 ? 68.645 88.309 103.068 1.00 73.65 381 LYS A CA 1
ATOM 2290 C C . LYS A 1 381 ? 68.600 87.669 104.452 1.00 73.65 381 LYS A C 1
ATOM 2291 O O . LYS A 1 381 ? 67.690 86.876 104.721 1.00 73.65 381 LYS A O 1
ATOM 2297 N N . PRO A 1 382 ? 69.508 88.004 105.370 1.00 72.04 382 PRO A N 1
ATOM 2298 C CA . PRO A 1 382 ? 69.565 87.267 106.641 1.00 72.04 382 PRO A CA 1
ATOM 2299 C C . PRO A 1 382 ? 68.325 87.509 107.490 1.00 72.04 382 PRO A C 1
ATOM 2300 O O . PRO A 1 382 ? 68.053 88.632 107.918 1.00 72.04 382 PRO A O 1
ATOM 2304 N N . THR A 1 383 ? 67.573 86.435 107.737 1.00 70.31 383 THR A N 1
ATOM 2305 C CA . THR A 1 383 ? 66.392 86.551 108.583 1.00 70.31 383 THR A CA 1
ATOM 2306 C C . THR A 1 383 ? 66.781 86.684 110.048 1.00 70.31 383 THR A C 1
ATOM 2307 O O . THR A 1 383 ? 66.111 87.386 110.811 1.00 70.31 383 THR A O 1
ATOM 2311 N N . HIS A 1 384 ? 67.862 86.021 110.461 1.00 69.50 384 HIS A N 1
ATOM 2312 C CA . HIS A 1 384 ? 68.345 86.076 111.843 1.00 69.50 384 HIS A CA 1
ATOM 2313 C C . HIS A 1 384 ? 69.821 86.456 111.816 1.00 69.50 384 HIS A C 1
ATOM 2314 O O . HIS A 1 384 ? 70.699 85.595 111.842 1.00 69.50 384 HIS A O 1
ATOM 2321 N N . LEU A 1 385 ? 70.090 87.755 111.765 1.00 71.44 385 LEU A N 1
ATOM 2322 C CA . LEU A 1 385 ? 71.456 88.231 111.903 1.00 71.44 385 LEU A CA 1
ATOM 2323 C C . LEU A 1 385 ? 71.864 88.212 113.370 1.00 71.44 385 LEU A C 1
ATOM 2324 O O . LEU A 1 385 ? 71.078 88.544 114.260 1.00 71.44 385 LEU A O 1
ATOM 2329 N N . LEU A 1 386 ? 73.105 87.809 113.624 1.00 74.19 386 LEU A N 1
ATOM 2330 C CA . LEU A 1 386 ? 73.614 87.697 114.981 1.00 74.19 386 LEU A CA 1
ATOM 2331 C C . LEU A 1 386 ? 74.926 88.455 115.108 1.00 74.19 386 LEU A C 1
ATOM 2332 O O . LEU A 1 386 ? 75.698 88.574 114.154 1.00 74.19 386 LEU A O 1
ATOM 2337 N N . PHE A 1 387 ? 75.168 88.969 116.310 1.00 93.35 387 PHE A N 1
ATOM 2338 C CA . PHE A 1 387 ? 76.431 89.603 116.654 1.00 93.35 387 PHE A CA 1
ATOM 2339 C C . PHE A 1 387 ? 76.979 88.958 117.915 1.00 93.35 387 PHE A C 1
ATOM 2340 O O . PHE A 1 387 ? 76.227 88.459 118.756 1.00 93.35 387 PHE A O 1
ATOM 2348 N N . LEU A 1 388 ? 78.304 88.964 118.028 1.00 102.35 388 LEU A N 1
ATOM 2349 C CA . LEU A 1 388 ? 78.990 88.160 119.021 1.00 102.35 388 LEU A CA 1
ATOM 2350 C C . LEU A 1 388 ? 79.972 88.946 119.877 1.00 102.35 388 LEU A C 1
ATOM 2351 O O . LEU A 1 388 ? 80.285 88.506 120.986 1.00 102.35 388 LEU A O 1
ATOM 2356 N N . GLU A 1 389 ? 80.445 90.102 119.407 1.00 113.28 389 GLU A N 1
ATOM 2357 C CA . GLU A 1 389 ? 81.654 90.698 119.969 1.00 113.28 389 GLU A CA 1
ATOM 2358 C C . GLU A 1 389 ? 81.435 91.242 121.379 1.00 113.28 389 GLU A C 1
ATOM 2359 O O . GLU A 1 389 ? 82.242 90.974 122.277 1.00 113.28 389 GLU A O 1
ATOM 2365 N N . THR A 1 390 ? 80.354 91.997 121.594 1.00 114.84 390 THR A N 1
ATOM 2366 C CA . THR A 1 390 ? 80.077 92.640 122.877 1.00 114.84 390 THR A CA 1
ATOM 2367 C C . THR A 1 390 ? 81.266 93.484 123.332 1.00 114.84 390 THR A C 1
ATOM 2368 O O . THR A 1 390 ? 81.474 94.591 122.826 1.00 114.84 390 THR A O 1
ATOM 2372 N N . ALA A 1 391 ? 82.048 92.980 124.287 1.00 111.79 391 ALA A N 1
ATOM 2373 C CA . ALA A 1 391 ? 83.199 93.714 124.816 1.00 111.79 391 ALA A CA 1
ATOM 2374 C C . ALA A 1 391 ? 84.464 93.393 124.015 1.00 111.79 391 ALA A C 1
ATOM 2375 O O . ALA A 1 391 ? 85.507 93.019 124.551 1.00 111.79 391 ALA A O 1
ATOM 2377 N N . ASN A 1 392 ? 84.347 93.548 122.695 1.00 112.94 392 ASN A N 1
ATOM 2378 C CA . ASN A 1 392 ? 85.490 93.322 121.813 1.00 112.94 392 ASN A CA 1
ATOM 2379 C C . ASN A 1 392 ? 86.542 94.436 121.894 1.00 112.94 392 ASN A C 1
ATOM 2380 O O . ASN A 1 392 ? 87.738 94.135 121.985 1.00 112.94 392 ASN A O 1
ATOM 2382 N N . SER A 1 393 ? 86.153 95.722 121.866 1.00 115.84 393 SER A N 1
ATOM 2383 C CA . SER A 1 393 ? 84.795 96.274 121.959 1.00 115.84 393 SER A CA 1
ATOM 2384 C C . SER A 1 393 ? 83.991 96.295 120.658 1.00 115.84 393 SER A C 1
ATOM 2385 O O . SER A 1 393 ? 84.531 96.138 119.562 1.00 115.84 393 SER A O 1
ATOM 2388 N N . LYS A 1 394 ? 82.686 96.511 120.814 1.00 122.11 394 LYS A N 1
ATOM 2389 C CA . LYS A 1 394 ? 81.713 96.532 119.730 1.00 122.11 394 LYS A CA 1
ATOM 2390 C C . LYS A 1 394 ? 81.664 97.895 119.038 1.00 122.11 394 LYS A C 1
ATOM 2391 O O . LYS A 1 394 ? 80.808 98.122 118.179 1.00 122.11 394 LYS A O 1
ATOM 2397 N N . ARG A 1 395 ? 82.626 98.772 119.338 1.00 122.83 395 ARG A N 1
ATOM 2398 C CA . ARG A 1 395 ? 82.585 100.150 118.856 1.00 122.83 395 ARG A CA 1
ATOM 2399 C C . ARG A 1 395 ? 82.603 100.220 117.332 1.00 122.83 395 ARG A C 1
ATOM 2400 O O . ARG A 1 395 ? 82.281 101.259 116.745 1.00 122.83 395 ARG A O 1
ATOM 2408 N N . HIS A 1 396 ? 83.009 99.134 116.671 1.00 122.34 396 HIS A N 1
ATOM 2409 C CA . HIS A 1 396 ? 83.152 99.183 115.220 1.00 122.34 396 HIS A CA 1
ATOM 2410 C C . HIS A 1 396 ? 81.898 98.690 114.506 1.00 122.34 396 HIS A C 1
ATOM 2411 O O . HIS A 1 396 ? 81.473 99.283 113.508 1.00 122.34 396 HIS A O 1
ATOM 2418 N N . LEU A 1 397 ? 81.298 97.602 114.986 1.00 130.20 397 LEU A N 1
ATOM 2419 C CA . LEU A 1 397 ? 80.182 96.972 114.275 1.00 130.20 397 LEU A CA 1
ATOM 2420 C C . LEU A 1 397 ? 78.847 97.517 114.784 1.00 130.20 397 LEU A C 1
ATOM 2421 O O . LEU A 1 397 ? 77.938 96.782 115.173 1.00 130.20 397 LEU A O 1
ATOM 2426 N N . ASP A 1 398 ? 78.737 98.846 114.769 1.00 128.91 398 ASP A N 1
ATOM 2427 C CA . ASP A 1 398 ? 77.467 99.478 115.105 1.00 128.91 398 ASP A CA 1
ATOM 2428 C C . ASP A 1 398 ? 76.909 100.295 113.944 1.00 128.91 398 ASP A C 1
ATOM 2429 O O . ASP A 1 398 ? 75.744 100.127 113.570 1.00 128.91 398 ASP A O 1
ATOM 2434 N N . GLU A 1 399 ? 77.725 101.179 113.363 1.00 128.77 399 GLU A N 1
ATOM 2435 C CA . GLU A 1 399 ? 77.208 102.096 112.350 1.00 128.77 399 GLU A CA 1
ATOM 2436 C C . GLU A 1 399 ? 77.007 101.397 111.010 1.00 128.77 399 GLU A C 1
ATOM 2437 O O . GLU A 1 399 ? 76.066 101.714 110.273 1.00 128.77 399 GLU A O 1
ATOM 2443 N N . LEU A 1 400 ? 77.879 100.444 110.674 1.00 115.26 400 LEU A N 1
ATOM 2444 C CA . LEU A 1 400 ? 77.792 99.796 109.370 1.00 115.26 400 LEU A CA 1
ATOM 2445 C C . LEU A 1 400 ? 76.631 98.813 109.312 1.00 115.26 400 LEU A C 1
ATOM 2446 O O . LEU A 1 400 ? 75.906 98.755 108.312 1.00 115.26 400 LEU A O 1
ATOM 2448 N N . THR A 1 401 ? 76.445 98.023 110.373 1.00 116.83 401 THR A N 1
ATOM 2449 C CA . THR A 1 401 ? 75.361 97.047 110.385 1.00 116.83 401 THR A CA 1
ATOM 2450 C C . THR A 1 401 ? 74.005 97.734 110.301 1.00 116.83 401 THR A C 1
ATOM 2451 O O . THR A 1 401 ? 73.103 97.262 109.598 1.00 116.83 401 THR A O 1
ATOM 2455 N N . ILE A 1 402 ? 73.841 98.849 111.019 1.00 116.00 402 ILE A N 1
ATOM 2456 C CA . ILE A 1 402 ? 72.611 99.632 110.895 1.00 116.00 402 ILE A CA 1
ATOM 2457 C C . ILE A 1 402 ? 72.437 100.154 109.477 1.00 116.00 402 ILE A C 1
ATOM 2458 O O . ILE A 1 402 ? 71.340 100.013 108.918 1.00 116.00 402 ILE A O 1
ATOM 2460 N N . PRO A 1 403 ? 73.440 100.770 108.843 1.00 113.04 403 PRO A N 1
ATOM 2461 C CA . PRO A 1 403 ? 73.260 101.186 107.441 1.00 113.04 403 PRO A CA 1
ATOM 2462 C C . PRO A 1 403 ? 72.999 100.026 106.497 1.00 113.04 403 PRO A C 1
ATOM 2463 O O . PRO A 1 403 ? 72.250 100.179 105.523 1.00 113.04 403 PRO A O 1
ATOM 2465 N N . GLN A 1 404 ? 73.601 98.863 106.757 1.00 107.33 404 GLN A N 1
ATOM 2466 C CA . GLN A 1 404 ? 73.409 97.718 105.874 1.00 107.33 404 GLN A CA 1
ATOM 2467 C C . GLN A 1 404 ? 72.010 97.133 106.017 1.00 107.33 404 GLN A C 1
ATOM 2468 O O . GLN A 1 404 ? 71.413 96.684 105.031 1.00 107.33 404 GLN A O 1
ATOM 2470 N N . SER A 1 405 ? 71.474 97.126 107.236 1.00 104.89 405 SER A N 1
ATOM 2471 C CA . SER A 1 405 ? 70.179 96.507 107.485 1.00 104.89 405 SER A CA 1
ATOM 2472 C C . SER A 1 405 ? 69.082 97.211 106.695 1.00 104.89 405 SER A C 1
ATOM 2473 O O . SER A 1 405 ? 69.071 98.438 106.571 1.00 104.89 405 SER A O 1
ATOM 2475 N N . PHE A 1 406 ? 68.157 96.421 106.156 1.00 103.29 406 PHE A N 1
ATOM 2476 C CA . PHE A 1 406 ? 67.051 96.935 105.367 1.00 103.29 406 PHE A CA 1
ATOM 2477 C C . PHE A 1 406 ? 65.740 96.435 105.955 1.00 103.29 406 PHE A C 1
ATOM 2478 O O . PHE A 1 406 ? 65.667 95.343 106.524 1.00 103.29 406 PHE A O 1
ATOM 2486 N N . SER A 1 407 ? 64.698 97.257 105.813 1.00 100.87 407 SER A N 1
ATOM 2487 C CA . SER A 1 407 ? 63.410 96.936 106.421 1.00 100.87 407 SER A CA 1
ATOM 2488 C C . SER A 1 407 ? 62.820 95.656 105.841 1.00 100.87 407 SER A C 1
ATOM 2489 O O . SER A 1 407 ? 62.330 94.800 106.586 1.00 100.87 407 SER A O 1
ATOM 2491 N N . THR A 1 408 ? 62.863 95.503 104.520 1.00 95.77 408 THR A N 1
ATOM 2492 C CA . THR A 1 408 ? 62.295 94.327 103.878 1.00 95.77 408 THR A CA 1
ATOM 2493 C C . THR A 1 408 ? 62.978 94.120 102.536 1.00 95.77 408 THR A C 1
ATOM 2494 O O . THR A 1 408 ? 62.744 94.861 101.578 1.00 95.77 408 THR A O 1
ATOM 2496 N N . SER A 1 409 ? 63.819 93.090 102.479 1.00 88.40 409 SER A N 1
ATOM 2497 C CA . SER A 1 409 ? 64.543 92.740 101.265 1.00 88.40 409 SER A CA 1
ATOM 2498 C C . SER A 1 409 ? 63.912 91.564 100.533 1.00 88.40 409 SER A C 1
ATOM 2499 O O . SER A 1 409 ? 64.461 91.104 99.526 1.00 88.40 409 SER A O 1
ATOM 2501 N N . LEU A 1 410 ? 62.774 91.067 101.013 1.00 91.17 410 LEU A N 1
ATOM 2502 C CA . LEU A 1 410 ? 62.064 89.984 100.345 1.00 91.17 410 LEU A CA 1
ATOM 2503 C C . LEU A 1 410 ? 60.575 90.064 100.654 1.00 91.17 410 LEU A C 1
ATOM 2504 O O . LEU A 1 410 ? 60.178 90.612 101.688 1.00 91.17 410 LEU A O 1
ATOM 2506 N N . ARG A 1 411 ? 59.744 89.523 99.762 1.00 88.95 411 ARG A N 1
ATOM 2507 C CA . ARG A 1 411 ? 58.300 89.574 99.972 1.00 88.95 411 ARG A CA 1
ATOM 2508 C C . ARG A 1 411 ? 57.878 88.712 101.155 1.00 88.95 411 ARG A C 1
ATOM 2509 O O . ARG A 1 411 ? 57.010 89.110 101.941 1.00 88.95 411 ARG A O 1
ATOM 2511 N N . ASP A 1 412 ? 58.479 87.529 101.299 1.00 88.91 412 ASP A N 1
ATOM 2512 C CA . ASP A 1 412 ? 58.036 86.600 102.335 1.00 88.91 412 ASP A CA 1
ATOM 2513 C C . ASP A 1 412 ? 58.555 86.999 103.711 1.00 88.91 412 ASP A C 1
ATOM 2514 O O . ASP A 1 412 ? 57.769 87.162 104.651 1.00 88.91 412 ASP A O 1
ATOM 2516 N N . ALA A 1 413 ? 59.873 87.153 103.853 1.00 88.06 413 ALA A N 1
ATOM 2517 C CA . ALA A 1 413 ? 60.468 87.470 105.146 1.00 88.06 413 ALA A CA 1
ATOM 2518 C C . ALA A 1 413 ? 59.995 88.824 105.659 1.00 88.06 413 ALA A C 1
ATOM 2519 O O . ALA A 1 413 ? 59.312 88.899 106.687 1.00 88.06 413 ALA A O 1
ATOM 2521 N N . TYR A 1 414 ? 60.346 89.892 104.940 1.00 88.62 414 TYR A N 1
ATOM 2522 C CA . TYR A 1 414 ? 59.926 91.256 105.268 1.00 88.62 414 TYR A CA 1
ATOM 2523 C C . TYR A 1 414 ? 60.245 91.607 106.722 1.00 88.62 414 TYR A C 1
ATOM 2524 O O . TYR A 1 414 ? 59.469 92.272 107.411 1.00 88.62 414 TYR A O 1
ATOM 2526 N N . ALA A 1 415 ? 61.407 91.154 107.188 1.00 87.12 415 ALA A N 1
ATOM 2527 C CA . ALA A 1 415 ? 61.796 91.367 108.574 1.00 87.12 415 ALA A CA 1
ATOM 2528 C C . ALA A 1 415 ? 63.301 91.194 108.705 1.00 87.12 415 ALA A C 1
ATOM 2529 O O . ALA A 1 415 ? 63.967 90.672 107.807 1.00 87.12 415 ALA A O 1
ATOM 2531 N N . PRO A 1 416 ? 63.825 91.649 109.840 1.00 84.98 416 PRO A N 1
ATOM 2532 C CA . PRO A 1 416 ? 65.232 91.485 110.171 1.00 84.98 416 PRO A CA 1
ATOM 2533 C C . PRO A 1 416 ? 65.371 91.437 111.685 1.00 84.98 416 PRO A C 1
ATOM 2534 O O . PRO A 1 416 ? 64.621 92.086 112.418 1.00 84.98 416 PRO A O 1
ATOM 2536 N N . GLU A 1 417 ? 66.341 90.654 112.147 1.00 80.98 417 GLU A N 1
ATOM 2537 C CA . GLU A 1 417 ? 66.571 90.455 113.569 1.00 80.98 417 GLU A CA 1
ATOM 2538 C C . GLU A 1 417 ? 68.008 90.795 113.932 1.00 80.98 417 GLU A C 1
ATOM 2539 O O . GLU A 1 417 ? 68.932 90.620 113.133 1.00 80.98 417 GLU A O 1
ATOM 2545 N N . VAL A 1 418 ? 68.175 91.306 115.149 1.00 90.38 418 VAL A N 1
ATOM 2546 C CA . VAL A 1 418 ? 69.466 91.702 115.697 1.00 90.38 418 VAL A CA 1
ATOM 2547 C C . VAL A 1 418 ? 69.541 91.208 117.134 1.00 90.38 418 VAL A C 1
ATOM 2548 O O . VAL A 1 418 ? 68.573 91.345 117.890 1.00 90.38 418 VAL A O 1
ATOM 2552 N N . VAL A 1 419 ? 70.682 90.632 117.508 1.00 96.44 419 VAL A N 1
ATOM 2553 C CA . VAL A 1 419 ? 70.901 90.172 118.874 1.00 96.44 419 VAL A CA 1
ATOM 2554 C C . VAL A 1 419 ? 72.393 90.227 119.168 1.00 96.44 419 VAL A C 1
ATOM 2555 O O . VAL A 1 419 ? 73.227 90.055 118.276 1.00 96.44 419 VAL A O 1
ATOM 2559 N N . ARG A 1 420 ? 72.728 90.488 120.431 1.00 107.35 420 ARG A N 1
ATOM 2560 C CA . ARG A 1 420 ? 74.113 90.559 120.870 1.00 107.35 420 ARG A CA 1
ATOM 2561 C C . ARG A 1 420 ? 74.316 89.633 122.060 1.00 107.35 420 ARG A C 1
ATOM 2562 O O . ARG A 1 420 ? 73.483 89.569 122.968 1.00 107.35 420 ARG A O 1
ATOM 2570 N N . VAL A 1 421 ? 75.434 88.913 122.041 1.00 111.05 421 VAL A N 1
ATOM 2571 C CA . VAL A 1 421 ? 75.760 87.930 123.072 1.00 111.05 421 VAL A CA 1
ATOM 2572 C C . VAL A 1 421 ? 77.240 88.038 123.407 1.00 111.05 421 VAL A C 1
ATOM 2573 O O . VAL A 1 421 ? 78.031 88.582 122.625 1.00 111.05 421 VAL A O 1
ATOM 2577 N N . PRO A 1 422 ? 77.643 87.537 124.577 1.00 117.68 422 PRO A N 1
ATOM 2578 C CA . PRO A 1 422 ? 79.061 87.606 124.955 1.00 117.68 422 PRO A CA 1
ATOM 2579 C C . PRO A 1 422 ? 79.944 86.793 124.016 1.00 117.68 422 PRO A C 1
ATOM 2580 O O . PRO A 1 422 ? 79.476 85.903 123.305 1.00 117.68 422 PRO A O 1
ATOM 2584 N N . ALA A 1 423 ? 81.236 87.121 124.015 1.00 118.00 423 ALA A N 1
ATOM 2585 C CA . ALA A 1 423 ? 82.204 86.530 123.100 1.00 118.00 423 ALA A CA 1
ATOM 2586 C C . ALA A 1 423 ? 83.270 85.690 123.792 1.00 118.00 423 ALA A C 1
ATOM 2587 O O . ALA A 1 423 ? 84.134 85.135 123.107 1.00 118.00 423 ALA A O 1
ATOM 2589 N N . HIS A 1 424 ? 83.242 85.583 125.117 1.00 123.36 424 HIS A N 1
ATOM 2590 C CA . HIS A 1 424 ? 84.320 84.940 125.868 1.00 123.36 424 HIS A CA 1
ATOM 2591 C C . HIS A 1 424 ? 84.286 83.442 125.579 1.00 123.36 424 HIS A C 1
ATOM 2592 O O . HIS A 1 424 ? 83.490 82.699 126.160 1.00 123.36 424 HIS A O 1
ATOM 2599 N N . SER A 1 425 ? 85.155 83.004 124.670 1.00 112.31 425 SER A N 1
ATOM 2600 C CA . SER A 1 425 ? 85.280 81.596 124.324 1.00 112.31 425 SER A CA 1
ATOM 2601 C C . SER A 1 425 ? 86.605 81.378 123.610 1.00 112.31 425 SER A C 1
ATOM 2602 O O . SER A 1 425 ? 86.862 81.972 122.559 1.00 112.31 425 SER A O 1
ATOM 2605 N N . LEU A 1 426 ? 87.444 80.520 124.184 1.00 104.60 426 LEU A N 1
ATOM 2606 C CA . LEU A 1 426 ? 87.142 79.843 125.441 1.00 104.60 426 LEU A CA 1
ATOM 2607 C C . LEU A 1 426 ? 87.596 80.675 126.638 1.00 104.60 426 LEU A C 1
ATOM 2608 O O . LEU A 1 426 ? 88.149 81.763 126.473 1.00 104.60 426 LEU A O 1
ATOM 2610 N N . ASN A 1 427 ? 87.348 80.156 127.843 1.00 101.34 427 ASN A N 1
ATOM 2611 C CA . ASN A 1 427 ? 87.778 80.853 129.051 1.00 101.34 427 ASN A CA 1
ATOM 2612 C C . ASN A 1 427 ? 89.294 80.997 129.090 1.00 101.34 427 ASN A C 1
ATOM 2613 O O . ASN A 1 427 ? 89.817 82.053 129.467 1.00 101.34 427 ASN A O 1
ATOM 2615 N N . HIS A 1 428 ? 90.015 79.948 128.705 1.00 102.21 428 HIS A N 1
ATOM 2616 C CA . HIS A 1 428 ? 91.463 80.015 128.619 1.00 102.21 428 HIS A CA 1
ATOM 2617 C C . HIS A 1 428 ? 91.884 80.700 127.320 1.00 102.21 428 HIS A C 1
ATOM 2618 O O . HIS A 1 428 ? 91.076 81.306 126.610 1.00 102.21 428 HIS A O 1
ATOM 2620 N N . THR A 1 429 ? 93.178 80.607 127.019 1.00 99.13 429 THR A N 1
ATOM 2621 C CA . THR A 1 429 ? 93.700 81.186 125.790 1.00 99.13 429 THR A CA 1
ATOM 2622 C C . THR A 1 429 ? 93.045 80.538 124.576 1.00 99.13 429 THR A C 1
ATOM 2623 O O . THR A 1 429 ? 92.815 79.326 124.546 1.00 99.13 429 THR A O 1
ATOM 2627 N N . LEU A 1 430 ? 92.737 81.362 123.573 1.00 93.02 430 LEU A N 1
ATOM 2628 C CA . LEU A 1 430 ? 92.072 80.856 122.377 1.00 93.02 430 LEU A CA 1
ATOM 2629 C C . LEU A 1 430 ? 92.974 79.905 121.602 1.00 93.02 430 LEU A C 1
ATOM 2630 O O . LEU A 1 430 ? 92.496 78.936 121.000 1.00 93.02 430 LEU A O 1
ATOM 2632 N N . SER A 1 431 ? 94.283 80.170 121.596 1.00 83.15 431 SER A N 1
ATOM 2633 C CA . SER A 1 431 ? 95.209 79.306 120.873 1.00 83.15 431 SER A CA 1
ATOM 2634 C C . SER A 1 431 ? 95.215 77.895 121.447 1.00 83.15 431 SER A C 1
ATOM 2635 O O . SER A 1 431 ? 95.073 76.916 120.704 1.00 83.15 431 SER A O 1
ATOM 2638 N N . SER A 1 432 ? 95.362 77.772 122.769 1.00 76.00 432 SER A N 1
ATOM 2639 C CA . SER A 1 432 ? 95.429 76.472 123.440 1.00 76.00 432 SER A CA 1
ATOM 2640 C C . SER A 1 432 ? 96.502 75.586 122.814 1.00 76.00 432 SER A C 1
ATOM 2641 O O . SER A 1 432 ? 96.298 74.392 122.584 1.00 76.00 432 SER A O 1
ATOM 2644 N N . ARG A 1 433 ? 97.656 76.190 122.524 1.00 67.33 433 ARG A N 1
ATOM 2645 C CA . ARG A 1 433 ? 98.801 75.577 121.851 1.00 67.33 433 ARG A CA 1
ATOM 2646 C C . ARG A 1 433 ? 98.466 75.175 120.421 1.00 67.33 433 ARG A C 1
ATOM 2647 O O . ARG A 1 433 ? 99.225 74.405 119.813 1.00 67.33 433 ARG A O 1
ATOM 2649 N N . PHE A 1 434 ? 97.358 75.667 119.859 1.00 58.05 434 PHE A N 1
ATOM 2650 C CA . PHE A 1 434 ? 96.958 75.364 118.486 1.00 58.05 434 PHE A CA 1
ATOM 2651 C C . PHE A 1 434 ? 96.531 76.666 117.806 1.00 58.05 434 PHE A C 1
ATOM 2652 O O . PHE A 1 434 ? 95.362 77.053 117.835 1.00 58.05 434 PHE A O 1
ATOM 2660 N N . HIS A 1 435 ? 97.497 77.339 117.186 1.00 58.07 435 HIS A N 1
ATOM 2661 C CA . HIS A 1 435 ? 97.216 78.586 116.491 1.00 58.07 435 HIS A CA 1
ATOM 2662 C C . HIS A 1 435 ? 96.415 78.315 115.226 1.00 58.07 435 HIS A C 1
ATOM 2663 O O . HIS A 1 435 ? 96.376 77.189 114.725 1.00 58.07 435 HIS A O 1
ATOM 2670 N N . ALA A 1 436 ? 95.765 79.361 114.711 1.00 51.98 436 ALA A N 1
ATOM 2671 C CA . ALA A 1 436 ? 95.031 79.220 113.459 1.00 51.98 436 ALA A CA 1
ATOM 2672 C C . ALA A 1 436 ? 95.964 78.847 112.315 1.00 51.98 436 ALA A C 1
ATOM 2673 O O . ALA A 1 436 ? 95.639 77.980 111.496 1.00 51.98 436 ALA A O 1
ATOM 2675 N N . SER A 1 437 ? 97.132 79.490 112.242 1.00 51.44 437 SER A N 1
ATOM 2676 C CA . SER A 1 437 ? 98.103 79.148 111.210 1.00 51.44 437 SER A CA 1
ATOM 2677 C C . SER A 1 437 ? 98.699 77.765 111.423 1.00 51.44 437 SER A C 1
ATOM 2678 O O . SER A 1 437 ? 99.118 77.125 110.454 1.00 51.44 437 SER A O 1
ATOM 2681 N N . GLN A 1 438 ? 98.758 77.298 112.669 1.00 51.74 438 GLN A N 1
ATOM 2682 C CA . GLN A 1 438 ? 99.250 75.956 112.950 1.00 51.74 438 GLN A CA 1
ATOM 2683 C C . GLN A 1 438 ? 98.227 74.892 112.582 1.00 51.74 438 GLN A C 1
ATOM 2684 O O . GLN A 1 438 ? 98.597 73.739 112.334 1.00 51.74 438 GLN A O 1
ATOM 2690 N N . LEU A 1 439 ? 96.946 75.257 112.542 1.00 46.03 439 LEU A N 1
ATOM 2691 C CA . LEU A 1 439 ? 95.902 74.280 112.253 1.00 46.03 439 LEU A CA 1
ATOM 2692 C C . LEU A 1 439 ? 95.548 74.277 110.770 1.00 46.03 439 LEU A C 1
ATOM 2693 O O . LEU A 1 439 ? 95.157 73.241 110.215 1.00 46.03 439 LEU A O 1
ATOM 2698 N N . ARG A 1 440 ? 95.686 75.428 110.109 1.00 48.63 440 ARG A N 1
ATOM 2699 C CA . ARG A 1 440 ? 95.480 75.489 108.666 1.00 48.63 440 ARG A CA 1
ATOM 2700 C C . ARG A 1 440 ? 96.498 74.621 107.940 1.00 48.63 440 ARG A C 1
ATOM 2701 O O . ARG A 1 440 ? 96.179 73.962 106.943 1.00 48.63 440 ARG A O 1
ATOM 2709 N N . THR A 1 441 ? 97.739 74.619 108.427 1.00 39.70 441 THR A N 1
ATOM 2710 C CA . THR A 1 441 ? 98.754 73.729 107.887 1.00 39.70 441 THR A CA 1
ATOM 2711 C C . THR A 1 441 ? 98.373 72.267 108.055 1.00 39.70 441 THR A C 1
ATOM 2712 O O . THR A 1 441 ? 98.580 71.479 107.128 1.00 39.70 441 THR A O 1
ATOM 2716 N N . PHE A 1 442 ? 97.811 71.889 109.204 1.00 40.46 442 PHE A N 1
ATOM 2717 C CA . PHE A 1 442 ? 97.362 70.511 109.369 1.00 40.46 442 PHE A CA 1
ATOM 2718 C C . PHE A 1 442 ? 96.248 70.177 108.391 1.00 40.46 442 PHE A C 1
ATOM 2719 O O . PHE A 1 442 ? 96.206 69.069 107.854 1.00 40.46 442 PHE A O 1
ATOM 2727 N N . LYS A 1 443 ? 95.314 71.105 108.179 1.00 40.42 443 LYS A N 1
ATOM 2728 C CA . LYS A 1 443 ? 94.230 70.836 107.237 1.00 40.42 443 LYS A CA 1
ATOM 2729 C C . LYS A 1 443 ? 94.763 70.639 105.822 1.00 40.42 443 LYS A C 1
ATOM 2730 O O . LYS A 1 443 ? 94.372 69.690 105.127 1.00 40.42 443 LYS A O 1
ATOM 2736 N N . ILE A 1 444 ? 95.678 71.510 105.387 1.00 37.14 444 ILE A N 1
ATOM 2737 C CA . ILE A 1 444 ? 96.281 71.357 104.063 1.00 37.14 444 ILE A CA 1
ATOM 2738 C C . ILE A 1 444 ? 97.010 70.026 103.967 1.00 37.14 444 ILE A C 1
ATOM 2739 O O . ILE A 1 444 ? 96.897 69.306 102.969 1.00 37.14 444 ILE A O 1
ATOM 2744 N N . LEU A 1 445 ? 97.767 69.679 105.009 1.00 42.53 445 LEU A N 1
ATOM 2745 C CA . LEU A 1 445 ? 98.528 68.436 105.010 1.00 42.53 445 LEU A CA 1
ATOM 2746 C C . LEU A 1 445 ? 97.615 67.219 104.948 1.00 42.53 445 LEU A C 1
ATOM 2747 O O . LEU A 1 445 ? 97.890 66.266 104.210 1.00 42.53 445 LEU A O 1
ATOM 2752 N N . ALA A 1 446 ? 96.526 67.230 105.716 1.00 42.19 446 ALA A N 1
ATOM 2753 C CA . ALA A 1 446 ? 95.621 66.090 105.746 1.00 42.19 446 ALA A CA 1
ATOM 2754 C C . ALA A 1 446 ? 94.837 65.965 104.452 1.00 42.19 446 ALA A C 1
ATOM 2755 O O . ALA A 1 446 ? 94.391 64.867 104.103 1.00 42.19 446 ALA A O 1
ATOM 2757 N N . LEU A 1 447 ? 94.639 67.073 103.736 1.00 40.08 447 LEU A N 1
ATOM 2758 C CA . LEU A 1 447 ? 93.975 66.992 102.439 1.00 40.08 447 LEU A CA 1
ATOM 2759 C C . LEU A 1 447 ? 94.762 66.122 101.468 1.00 40.08 447 LEU A C 1
ATOM 2760 O O . LEU A 1 447 ? 94.201 65.244 100.806 1.00 40.08 447 LEU A O 1
ATOM 2765 N N . PHE A 1 448 ? 96.075 66.342 101.382 1.00 40.27 448 PHE A N 1
ATOM 2766 C CA . PHE A 1 448 ? 96.865 65.670 100.356 1.00 40.27 448 PHE A CA 1
ATOM 2767 C C . PHE A 1 448 ? 97.123 64.215 100.717 1.00 40.27 448 PHE A C 1
ATOM 2768 O O . PHE A 1 448 ? 97.543 63.421 99.867 1.00 40.27 448 PHE A O 1
ATOM 2776 N N . HIS A 1 449 ? 96.890 63.849 101.973 1.00 45.76 449 HIS A N 1
ATOM 2777 C CA . HIS A 1 449 ? 97.079 62.484 102.436 1.00 45.76 449 HIS A CA 1
ATOM 2778 C C . HIS A 1 449 ? 95.761 61.760 102.678 1.00 45.76 449 HIS A C 1
ATOM 2779 O O . HIS A 1 449 ? 95.765 60.667 103.252 1.00 45.76 449 HIS A O 1
ATOM 2786 N N . LYS A 1 450 ? 94.642 62.337 102.246 1.00 52.24 450 LYS A N 1
ATOM 2787 C CA . LYS A 1 450 ? 93.320 61.746 102.441 1.00 52.24 450 LYS A CA 1
ATOM 2788 C C . LYS A 1 450 ? 93.056 60.786 101.290 1.00 52.24 450 LYS A C 1
ATOM 2789 O O . LYS A 1 450 ? 92.719 61.205 100.182 1.00 52.24 450 LYS A O 1
ATOM 2795 N N . ILE A 1 451 ? 93.215 59.489 101.554 1.00 59.13 451 ILE A N 1
ATOM 2796 C CA . ILE A 1 451 ? 93.113 58.497 100.490 1.00 59.13 451 ILE A CA 1
ATOM 2797 C C . ILE A 1 451 ? 91.669 58.332 100.033 1.00 59.13 451 ILE A C 1
ATOM 2798 O O . ILE A 1 451 ? 91.373 58.387 98.834 1.00 59.13 451 ILE A O 1
ATOM 2803 N N . THR A 1 452 ? 90.749 58.133 100.972 1.00 68.86 452 THR A N 1
ATOM 2804 C CA . THR A 1 452 ? 89.353 57.841 100.658 1.00 68.86 452 THR A CA 1
ATOM 2805 C C . THR A 1 452 ? 88.474 58.628 101.623 1.00 68.86 452 THR A C 1
ATOM 2806 O O . THR A 1 452 ? 88.911 59.618 102.219 1.00 68.86 452 THR A O 1
ATOM 2810 N N . GLN A 1 453 ? 87.217 58.197 101.757 1.00 79.12 453 GLN A N 1
ATOM 2811 C CA . GLN A 1 453 ? 86.280 58.895 102.631 1.00 79.12 453 GLN A CA 1
ATOM 2812 C C . GLN A 1 453 ? 86.804 58.980 104.059 1.00 79.12 453 GLN A C 1
ATOM 2813 O O . GLN A 1 453 ? 86.735 60.042 104.689 1.00 79.12 453 GLN A O 1
ATOM 2819 N N . PHE A 1 454 ? 87.334 57.876 104.586 1.00 81.69 454 PHE A N 1
ATOM 2820 C CA . PHE A 1 454 ? 87.756 57.815 105.979 1.00 81.69 454 PHE A CA 1
ATOM 2821 C C . PHE A 1 454 ? 89.076 57.082 106.188 1.00 81.69 454 PHE A C 1
ATOM 2822 O O . PHE A 1 454 ? 89.333 56.605 107.299 1.00 81.69 454 PHE A O 1
ATOM 2830 N N . ASP A 1 455 ? 89.917 56.968 105.163 1.00 75.51 455 ASP A N 1
ATOM 2831 C CA . ASP A 1 455 ? 91.226 56.341 105.292 1.00 75.51 455 ASP A CA 1
ATOM 2832 C C . ASP A 1 455 ? 92.307 57.342 104.919 1.00 75.51 455 ASP A C 1
ATOM 2833 O O . ASP A 1 455 ? 92.210 58.010 103.885 1.00 75.51 455 ASP A O 1
ATOM 2838 N N . TYR A 1 456 ? 93.333 57.444 105.760 1.00 64.17 456 TYR A N 1
ATOM 2839 C CA . TYR A 1 456 ? 94.433 58.378 105.563 1.00 64.17 456 TYR A CA 1
ATOM 2840 C C . TYR A 1 456 ? 95.745 57.612 105.514 1.00 64.17 456 TYR A C 1
ATOM 2841 O O . TYR A 1 456 ? 95.948 56.671 106.288 1.00 64.17 456 TYR A O 1
ATOM 2850 N N . ASP A 1 457 ? 96.629 58.013 104.608 1.00 67.07 457 ASP A N 1
ATOM 2851 C CA . ASP A 1 457 ? 97.977 57.469 104.519 1.00 67.07 457 ASP A CA 1
ATOM 2852 C C . ASP A 1 457 ? 98.964 58.618 104.654 1.00 67.07 457 ASP A C 1
ATOM 2853 O O . ASP A 1 457 ? 99.209 59.347 103.688 1.00 67.07 457 ASP A O 1
ATOM 2858 N N . PHE A 1 458 ? 99.534 58.774 105.849 1.00 59.66 458 PHE A N 1
ATOM 2859 C CA . PHE A 1 458 ? 100.337 59.943 106.180 1.00 59.66 458 PHE A CA 1
ATOM 2860 C C . PHE A 1 458 ? 101.826 59.730 105.925 1.00 59.66 458 PHE A C 1
ATOM 2861 O O . PHE A 1 458 ? 102.660 60.372 106.572 1.00 59.66 458 PHE A O 1
ATOM 2869 N N . ALA A 1 459 ? 102.176 58.836 105.006 1.00 61.04 459 ALA A N 1
ATOM 2870 C CA . ALA A 1 459 ? 103.536 58.797 104.500 1.00 61.04 459 ALA A CA 1
ATOM 2871 C C . ALA A 1 459 ? 103.796 60.049 103.665 1.00 61.04 459 ALA A C 1
ATOM 2872 O O . ALA A 1 459 ? 102.872 60.597 103.058 1.00 61.04 459 ALA A O 1
ATOM 2874 N N . PRO A 1 460 ? 105.039 60.529 103.618 1.00 58.41 460 PRO A N 1
ATOM 2875 C CA . PRO A 1 460 ? 105.317 61.777 102.896 1.00 58.41 460 PRO A CA 1
ATOM 2876 C C . PRO A 1 460 ? 104.953 61.670 101.422 1.00 58.41 460 PRO A C 1
ATOM 2877 O O . PRO A 1 460 ? 105.034 60.597 100.820 1.00 58.41 460 PRO A O 1
ATOM 2881 N N . LEU A 1 461 ? 104.534 62.802 100.848 1.00 50.02 461 LEU A N 1
ATOM 2882 C CA . LEU A 1 461 ? 104.049 62.810 99.472 1.00 50.02 461 LEU A CA 1
ATOM 2883 C C . LEU A 1 461 ? 105.102 62.315 98.494 1.00 50.02 461 LEU A C 1
ATOM 2884 O O . LEU A 1 461 ? 104.770 61.721 97.462 1.00 50.02 461 LEU A O 1
ATOM 2889 N N . LEU A 1 462 ? 106.378 62.558 98.793 1.00 54.28 462 LEU A N 1
ATOM 2890 C CA . LEU A 1 462 ? 107.436 62.206 97.857 1.00 54.28 462 LEU A CA 1
ATOM 2891 C C . LEU A 1 462 ? 107.482 60.713 97.571 1.00 54.28 462 LEU A C 1
ATOM 2892 O O . LEU A 1 462 ? 107.908 60.322 96.479 1.00 54.28 462 LEU A O 1
ATOM 2897 N N . LYS A 1 463 ? 107.057 59.876 98.517 1.00 60.72 463 LYS A N 1
ATOM 2898 C CA . LYS A 1 463 ? 106.920 58.451 98.246 1.00 60.72 463 LYS A CA 1
ATOM 2899 C C . LYS A 1 463 ? 105.798 58.190 97.249 1.00 60.72 463 LYS A C 1
ATOM 2900 O O . LYS A 1 463 ? 105.929 57.340 96.362 1.00 60.72 463 LYS A O 1
ATOM 2906 N N . SER A 1 464 ? 104.688 58.913 97.384 1.00 56.12 464 SER A N 1
ATOM 2907 C CA . SER A 1 464 ? 103.563 58.748 96.473 1.00 56.12 464 SER A CA 1
ATOM 2908 C C . SER A 1 464 ? 103.929 59.236 95.079 1.00 56.12 464 SER A C 1
ATOM 2909 O O . SER A 1 464 ? 104.715 60.172 94.916 1.00 56.12 464 SER A O 1
ATOM 2912 N N . ALA A 1 465 ? 103.355 58.598 94.077 1.00 61.53 465 ALA A N 1
ATOM 2913 C CA . ALA A 1 465 ? 103.673 58.956 92.703 1.00 61.53 465 ALA A CA 1
ATOM 2914 C C . ALA A 1 465 ? 102.742 60.050 92.214 1.00 61.53 465 ALA A C 1
ATOM 2915 O O . ALA A 1 465 ? 101.529 59.822 92.116 1.00 61.53 465 ALA A O 1
ATOM 2917 N N . PRO A 1 466 ? 103.254 61.236 91.901 1.00 55.73 466 PRO A N 1
ATOM 2918 C CA . PRO A 1 466 ? 102.400 62.278 91.332 1.00 55.73 466 PRO A CA 1
ATOM 2919 C C . PRO A 1 466 ? 101.989 61.938 89.911 1.00 55.73 466 PRO A C 1
ATOM 2920 O O . PRO A 1 466 ? 102.697 61.257 89.168 1.00 55.73 466 PRO A O 1
ATOM 2924 N N . LEU A 1 467 ? 100.815 62.430 89.540 1.00 58.46 467 LEU A N 1
ATOM 2925 C CA . LEU A 1 467 ? 100.277 62.195 88.212 1.00 58.46 467 LEU A CA 1
ATOM 2926 C C . LEU A 1 467 ? 100.552 63.386 87.296 1.00 58.46 467 LEU A C 1
ATOM 2927 O O . LEU A 1 467 ? 100.857 64.491 87.746 1.00 58.46 467 LEU A O 1
ATOM 2932 N N . GLN A 1 468 ? 100.444 63.149 85.989 1.00 62.80 468 GLN A N 1
ATOM 2933 C CA . GLN A 1 468 ? 100.976 64.072 84.995 1.00 62.80 468 GLN A CA 1
ATOM 2934 C C . GLN A 1 468 ? 99.903 64.498 84.005 1.00 62.80 468 GLN A C 1
ATOM 2935 O O . GLN A 1 468 ? 99.019 63.710 83.660 1.00 62.80 468 GLN A O 1
ATOM 2941 N N . ILE A 1 469 ? 99.991 65.751 83.553 1.00 63.58 469 ILE A N 1
ATOM 2942 C CA . ILE A 1 469 ? 99.142 66.304 82.508 1.00 63.58 469 ILE A CA 1
ATOM 2943 C C . ILE A 1 469 ? 100.013 67.071 81.523 1.00 63.58 469 ILE A C 1
ATOM 2944 O O . ILE A 1 469 ? 100.979 67.735 81.898 1.00 63.58 469 ILE A O 1
ATOM 2949 N N . SER A 1 470 ? 99.657 66.975 80.248 1.00 67.24 470 SER A N 1
ATOM 2950 C CA . SER A 1 470 ? 100.456 67.541 79.169 1.00 67.24 470 SER A CA 1
ATOM 2951 C C . SER A 1 470 ? 99.922 68.917 78.796 1.00 67.24 470 SER A C 1
ATOM 2952 O O . SER A 1 470 ? 99.029 69.029 77.950 1.00 67.24 470 SER A O 1
ATOM 2955 N N . TYR A 1 471 ? 100.477 69.959 79.412 1.00 64.66 471 TYR A N 1
ATOM 2956 C CA . TYR A 1 471 ? 100.167 71.319 78.995 1.00 64.66 471 TYR A CA 1
ATOM 2957 C C . TYR A 1 471 ? 100.865 71.628 77.676 1.00 64.66 471 TYR A C 1
ATOM 2958 O O . TYR A 1 471 ? 102.054 71.358 77.501 1.00 64.66 471 TYR A O 1
ATOM 2967 N N . GLY A 1 472 ? 100.116 72.198 76.736 1.00 73.75 472 GLY A N 1
ATOM 2968 C CA . GLY A 1 472 ? 100.657 72.323 75.396 1.00 73.75 472 GLY A CA 1
ATOM 2969 C C . GLY A 1 472 ? 100.165 73.552 74.668 1.00 73.75 472 GLY A C 1
ATOM 2970 O O . GLY A 1 472 ? 99.660 74.506 75.264 1.00 73.75 472 GLY A O 1
ATOM 2971 N N . LYS A 1 473 ? 100.336 73.507 73.344 1.00 84.89 473 LYS A N 1
ATOM 2972 C CA . LYS A 1 473 ? 99.990 74.646 72.499 1.00 84.89 473 LYS A CA 1
ATOM 2973 C C . LYS A 1 473 ? 98.483 74.758 72.296 1.00 84.89 473 LYS A C 1
ATOM 2974 O O . LYS A 1 473 ? 97.941 75.867 72.220 1.00 84.89 473 LYS A O 1
ATOM 2980 N N . GLY A 1 474 ? 97.792 73.620 72.189 1.00 93.01 474 GLY A N 1
ATOM 2981 C CA . GLY A 1 474 ? 96.371 73.650 71.866 1.00 93.01 474 GLY A CA 1
ATOM 2982 C C . GLY A 1 474 ? 95.531 74.361 72.913 1.00 93.01 474 GLY A C 1
ATOM 2983 O O . GLY A 1 474 ? 95.014 75.454 72.671 1.00 93.01 474 GLY A O 1
ATOM 2984 N N . LYS A 1 475 ? 95.376 73.751 74.087 1.00 85.72 475 LYS A N 1
ATOM 2985 C CA . LYS A 1 475 ? 95.895 72.416 74.362 1.00 85.72 475 LYS A CA 1
ATOM 2986 C C . LYS A 1 475 ? 94.820 71.497 74.919 1.00 85.72 475 LYS A C 1
ATOM 2987 O O . LYS A 1 475 ? 93.719 71.936 75.245 1.00 85.72 475 LYS A O 1
ATOM 2989 N N . SER A 1 476 ? 95.154 70.212 75.030 1.00 83.68 476 SER A N 1
ATOM 2990 C CA . SER A 1 476 ? 94.268 69.222 75.626 1.00 83.68 476 SER A CA 1
ATOM 2991 C C . SER A 1 476 ? 94.516 69.055 77.119 1.00 83.68 476 SER A C 1
ATOM 2992 O O . SER A 1 476 ? 93.578 68.803 77.880 1.00 83.68 476 SER A O 1
ATOM 2995 N N . GLY A 1 477 ? 95.769 69.193 77.553 1.00 67.20 477 GLY A N 1
ATOM 2996 C CA . GLY A 1 477 ? 96.066 69.048 78.968 1.00 67.20 477 GLY A CA 1
ATOM 2997 C C . GLY A 1 477 ? 95.715 70.288 79.767 1.00 67.20 477 GLY A C 1
ATOM 2998 O O . GLY A 1 477 ? 94.817 70.260 80.610 1.00 67.20 477 GLY A O 1
ATOM 2999 N N . ILE A 1 478 ? 96.410 71.393 79.508 1.00 59.27 478 ILE A N 1
ATOM 3000 C CA . ILE A 1 478 ? 96.164 72.661 80.186 1.00 59.27 478 ILE A CA 1
ATOM 3001 C C . ILE A 1 478 ? 95.955 73.736 79.135 1.00 59.27 478 ILE A C 1
ATOM 3002 O O . ILE A 1 478 ? 96.764 73.868 78.209 1.00 59.27 478 ILE A O 1
ATOM 3007 N N . LYS A 1 479 ? 94.887 74.511 79.283 1.00 53.39 479 LYS A N 1
ATOM 3008 C CA . LYS A 1 479 ? 94.652 75.692 78.463 1.00 53.39 479 LYS A CA 1
ATOM 3009 C C . LYS A 1 479 ? 94.755 76.899 79.389 1.00 53.39 479 LYS A C 1
ATOM 3010 O O . LYS A 1 479 ? 93.746 77.402 79.888 1.00 53.39 479 LYS A O 1
ATOM 3012 N N . GLY A 1 480 ? 95.974 77.360 79.614 1.00 49.17 480 GLY A N 1
ATOM 3013 C CA . GLY A 1 480 ? 96.189 78.583 80.370 1.00 49.17 480 GLY A CA 1
ATOM 3014 C C . GLY A 1 480 ? 96.523 78.337 81.828 1.00 49.17 480 GLY A C 1
ATOM 3015 O O . GLY A 1 480 ? 96.055 77.392 82.460 1.00 49.17 480 GLY A O 1
ATOM 3016 N N . ILE A 1 481 ? 97.359 79.221 82.368 1.00 42.69 481 ILE A N 1
ATOM 3017 C CA . ILE A 1 481 ? 97.699 79.262 83.784 1.00 42.69 481 ILE A CA 1
ATOM 3018 C C . ILE A 1 481 ? 97.406 80.665 84.291 1.00 42.69 481 ILE A C 1
ATOM 3019 O O . ILE A 1 481 ? 97.854 81.652 83.700 1.00 42.69 481 ILE A O 1
ATOM 3024 N N . GLN A 1 482 ? 96.656 80.759 85.381 1.00 46.62 482 GLN A N 1
ATOM 3025 C CA . GLN A 1 482 ? 96.218 82.040 85.914 1.00 46.62 482 GLN A CA 1
ATOM 3026 C C . GLN A 1 482 ? 97.072 82.434 87.109 1.00 46.62 482 GLN A C 1
ATOM 3027 O O . GLN A 1 482 ? 97.422 81.588 87.939 1.00 46.62 482 GLN A O 1
ATOM 3033 N N . PHE A 1 483 ? 97.399 83.721 87.184 1.00 43.19 483 PHE A N 1
ATOM 3034 C CA . PHE A 1 483 ? 98.147 84.391 88.228 1.00 43.19 483 PHE A CA 1
ATOM 3035 C C . PHE A 1 483 ? 97.344 85.585 88.728 1.00 43.19 483 PHE A C 1
ATOM 3036 O O . PHE A 1 483 ? 96.420 86.035 88.044 1.00 43.19 483 PHE A O 1
ATOM 3044 N N . PRO A 1 484 ? 97.655 86.116 89.907 1.00 43.34 484 PRO A N 1
ATOM 3045 C CA . PRO A 1 484 ? 96.984 87.341 90.360 1.00 43.34 484 PRO A CA 1
ATOM 3046 C C . PRO A 1 484 ? 97.268 88.508 89.421 1.00 43.34 484 PRO A C 1
ATOM 3047 O O . PRO A 1 484 ? 97.980 88.383 88.424 1.00 43.34 484 PRO A O 1
ATOM 3051 N N . MET A 1 485 ? 96.660 89.657 89.731 1.00 61.09 485 MET A N 1
ATOM 3052 C CA . MET A 1 485 ? 96.813 90.815 88.853 1.00 61.09 485 MET A CA 1
ATOM 3053 C C . MET A 1 485 ? 98.273 91.230 88.746 1.00 61.09 485 MET A C 1
ATOM 3054 O O . MET A 1 485 ? 98.764 91.530 87.652 1.00 61.09 485 MET A O 1
ATOM 3059 N N . GLU A 1 486 ? 98.983 91.250 89.869 1.00 50.67 486 GLU A N 1
ATOM 3060 C CA . GLU A 1 486 ? 100.423 91.435 89.842 1.00 50.67 486 GLU A CA 1
ATOM 3061 C C . GLU A 1 486 ? 101.101 90.170 89.320 1.00 50.67 486 GLU A C 1
ATOM 3062 O O . GLU A 1 486 ? 100.450 89.171 89.009 1.00 50.67 486 GLU A O 1
ATOM 3068 N N . PHE A 1 487 ? 102.426 90.228 89.204 1.00 48.28 487 PHE A N 1
ATOM 3069 C CA . PHE A 1 487 ? 103.260 89.153 88.662 1.00 48.28 487 PHE A CA 1
ATOM 3070 C C . PHE A 1 487 ? 102.961 88.910 87.191 1.00 48.28 487 PHE A C 1
ATOM 3071 O O . PHE A 1 487 ? 103.193 87.796 86.698 1.00 48.28 487 PHE A O 1
ATOM 3079 N N . GLN A 1 488 ? 102.430 89.907 86.478 1.00 74.81 488 GLN A N 1
ATOM 3080 C CA . GLN A 1 488 ? 102.062 89.710 85.080 1.00 74.81 488 GLN A CA 1
ATOM 3081 C C . GLN A 1 488 ? 103.270 89.809 84.153 1.00 74.81 488 GLN A C 1
ATOM 3082 O O . GLN A 1 488 ? 103.276 89.211 83.071 1.00 74.81 488 GLN A O 1
ATOM 3088 N N . ASP A 1 489 ? 104.304 90.550 84.551 1.00 74.37 489 ASP A N 1
ATOM 3089 C CA . ASP A 1 489 ? 105.551 90.564 83.795 1.00 74.37 489 ASP A CA 1
ATOM 3090 C C . ASP A 1 489 ? 106.477 89.421 84.171 1.00 74.37 489 ASP A C 1
ATOM 3091 O O . ASP A 1 489 ? 107.688 89.526 83.957 1.00 74.37 489 ASP A O 1
ATOM 3096 N N . LEU A 1 490 ? 105.950 88.347 84.746 1.00 63.45 490 LEU A N 1
ATOM 3097 C CA . LEU A 1 490 ? 106.781 87.189 85.029 1.00 63.45 490 LEU A CA 1
ATOM 3098 C C . LEU A 1 490 ? 107.331 86.625 83.728 1.00 63.45 490 LEU A C 1
ATOM 3099 O O . LEU A 1 490 ? 106.600 86.021 82.939 1.00 63.45 490 LEU A O 1
ATOM 3104 N N . ASN A 1 491 ? 108.627 86.830 83.505 1.00 59.54 491 ASN A N 1
ATOM 3105 C CA . ASN A 1 491 ? 109.188 86.605 82.184 1.00 59.54 491 ASN A CA 1
ATOM 3106 C C . ASN A 1 491 ? 109.217 85.114 81.846 1.00 59.54 491 ASN A C 1
ATOM 3107 O O . ASN A 1 491 ? 109.235 84.266 82.742 1.00 59.54 491 ASN A O 1
ATOM 3112 N N . PRO A 1 492 ? 109.212 84.773 80.553 1.00 58.49 492 PRO A N 1
ATOM 3113 C CA . PRO A 1 492 ? 109.003 83.367 80.169 1.00 58.49 492 PRO A CA 1
ATOM 3114 C C . PRO A 1 492 ? 110.031 82.397 80.724 1.00 58.49 492 PRO A C 1
ATOM 3115 O O . PRO A 1 492 ? 109.691 81.239 80.984 1.00 58.49 492 PRO A O 1
ATOM 3119 N N . GLN A 1 493 ? 111.282 82.816 80.904 1.00 57.92 493 GLN A N 1
ATOM 3120 C CA . GLN A 1 493 ? 112.319 81.840 81.222 1.00 57.92 493 GLN A CA 1
ATOM 3121 C C . GLN A 1 493 ? 112.397 81.558 82.718 1.00 57.92 493 GLN A C 1
ATOM 3122 O O . GLN A 1 493 ? 113.111 80.644 83.144 1.00 57.92 493 GLN A O 1
ATOM 3128 N N . ASP A 1 494 ? 111.679 82.326 83.533 1.00 52.50 494 ASP A N 1
ATOM 3129 C CA . ASP A 1 494 ? 111.686 82.124 84.976 1.00 52.50 494 ASP A CA 1
ATOM 3130 C C . ASP A 1 494 ? 110.341 81.654 85.522 1.00 52.50 494 ASP A C 1
ATOM 3131 O O . ASP A 1 494 ? 110.157 81.622 86.742 1.00 52.50 494 ASP A O 1
ATOM 3136 N N . ILE A 1 495 ? 109.395 81.297 84.652 1.00 47.31 495 ILE A N 1
ATOM 3137 C CA . ILE A 1 495 ? 108.098 80.818 85.124 1.00 47.31 495 ILE A CA 1
ATOM 3138 C C . ILE A 1 495 ? 108.234 79.454 85.789 1.00 47.31 495 ILE A C 1
ATOM 3139 O O . ILE A 1 495 ? 107.644 79.201 86.846 1.00 47.31 495 ILE A O 1
ATOM 3144 N N . LYS A 1 496 ? 109.035 78.566 85.196 1.00 41.79 496 LYS A N 1
ATOM 3145 C CA . LYS A 1 496 ? 109.023 77.163 85.596 1.00 41.79 496 LYS A CA 1
ATOM 3146 C C . LYS A 1 496 ? 109.396 76.992 87.063 1.00 41.79 496 LYS A C 1
ATOM 3147 O O . LYS A 1 496 ? 108.630 76.410 87.840 1.00 41.79 496 LYS A O 1
ATOM 3153 N N . SER A 1 497 ? 110.539 77.543 87.475 1.00 38.75 497 SER A N 1
ATOM 3154 C CA . SER A 1 497 ? 110.976 77.376 88.857 1.00 38.75 497 SER A CA 1
ATOM 3155 C C . SER A 1 497 ? 110.035 78.081 89.825 1.00 38.75 497 SER A C 1
ATOM 3156 O O . SER A 1 497 ? 110.065 77.819 91.032 1.00 38.75 497 SER A O 1
ATOM 3159 N N . ALA A 1 498 ? 109.204 78.994 89.321 1.00 38.65 498 ALA A N 1
ATOM 3160 C CA . ALA A 1 498 ? 108.220 79.633 90.186 1.00 38.65 498 ALA A CA 1
ATOM 3161 C C . ALA A 1 498 ? 107.098 78.670 90.547 1.00 38.65 498 ALA A C 1
ATOM 3162 O O . ALA A 1 498 ? 106.561 78.721 91.659 1.00 38.65 498 ALA A O 1
ATOM 3164 N N . LEU A 1 499 ? 106.720 77.790 89.617 1.00 41.30 499 LEU A N 1
ATOM 3165 C CA . LEU A 1 499 ? 105.551 76.946 89.846 1.00 41.30 499 LEU A CA 1
ATOM 3166 C C . LEU A 1 499 ? 105.863 75.780 90.775 1.00 41.30 499 LEU A C 1
ATOM 3167 O O . LEU A 1 499 ? 105.019 75.389 91.588 1.00 41.30 499 LEU A O 1
ATOM 3172 N N . GLU A 1 500 ? 107.061 75.210 90.672 1.00 43.30 500 GLU A N 1
ATOM 3173 C CA . GLU A 1 500 ? 107.356 73.965 91.369 1.00 43.30 500 GLU A CA 1
ATOM 3174 C C . GLU A 1 500 ? 107.309 74.151 92.879 1.00 43.30 500 GLU A C 1
ATOM 3175 O O . GLU A 1 500 ? 107.843 75.126 93.414 1.00 43.30 500 GLU A O 1
ATOM 3181 N N . GLY A 1 501 ? 106.672 73.204 93.564 1.00 37.84 501 GLY A N 1
ATOM 3182 C CA . GLY A 1 501 ? 106.572 73.236 95.007 1.00 37.84 501 GLY A CA 1
ATOM 3183 C C . GLY A 1 501 ? 105.477 74.113 95.562 1.00 37.84 501 GLY A C 1
ATOM 3184 O O . GLY A 1 501 ? 105.451 74.346 96.775 1.00 37.84 501 GLY A O 1
ATOM 3185 N N . THR A 1 502 ? 104.568 74.601 94.726 1.00 36.95 502 THR A N 1
ATOM 3186 C CA . THR A 1 502 ? 103.551 75.556 95.139 1.00 36.95 502 THR A CA 1
ATOM 3187 C C . THR A 1 502 ? 102.170 74.928 95.038 1.00 36.95 502 THR A C 1
ATOM 3188 O O . THR A 1 502 ? 101.867 74.239 94.060 1.00 36.95 502 THR A O 1
ATOM 3192 N N . VAL A 1 503 ? 101.337 75.172 96.052 1.00 33.95 503 VAL A N 1
ATOM 3193 C CA . VAL A 1 503 ? 99.970 74.673 96.028 1.00 33.95 503 VAL A CA 1
ATOM 3194 C C . VAL A 1 503 ? 99.130 75.521 95.086 1.00 33.95 503 VAL A C 1
ATOM 3195 O O . VAL A 1 503 ? 99.178 76.757 95.115 1.00 33.95 503 VAL A O 1
ATOM 3199 N N . ILE A 1 504 ? 98.349 74.850 94.238 1.00 30.94 504 ILE A N 1
ATOM 3200 C CA . ILE A 1 504 ? 97.587 75.490 93.174 1.00 30.94 504 ILE A CA 1
ATOM 3201 C C . ILE A 1 504 ? 96.152 74.991 93.218 1.00 30.94 504 ILE A C 1
ATOM 3202 O O . ILE A 1 504 ? 95.829 74.013 93.892 1.00 30.94 504 ILE A O 1
ATOM 3207 N N . GLY A 1 505 ? 95.288 75.675 92.474 1.00 28.78 505 GLY A N 1
ATOM 3208 C CA . GLY A 1 505 ? 93.898 75.278 92.372 1.00 28.78 505 GLY A CA 1
ATOM 3209 C C . GLY A 1 505 ? 93.509 74.854 90.972 1.00 28.78 505 GLY A C 1
ATOM 3210 O O . GLY A 1 505 ? 93.626 75.637 90.027 1.00 28.78 505 GLY A O 1
ATOM 3211 N N . ILE A 1 506 ? 93.030 73.618 90.826 1.00 35.71 506 ILE A N 1
ATOM 3212 C CA . ILE A 1 506 ? 92.707 73.098 89.505 1.00 35.71 506 ILE A CA 1
ATOM 3213 C C . ILE A 1 506 ? 91.291 73.503 89.127 1.00 35.71 506 ILE A C 1
ATOM 3214 O O . ILE A 1 506 ? 90.366 73.453 89.949 1.00 35.71 506 ILE A O 1
ATOM 3219 N N . TYR A 1 507 ? 91.115 73.908 87.872 1.00 43.44 507 TYR A N 1
ATOM 3220 C CA . TYR A 1 507 ? 89.861 74.448 87.381 1.00 43.44 507 TYR A CA 1
ATOM 3221 C C . TYR A 1 507 ? 89.488 73.753 86.081 1.00 43.44 507 TYR A C 1
ATOM 3222 O O . TYR A 1 507 ? 90.358 73.367 85.299 1.00 43.44 507 TYR A O 1
ATOM 3231 N N . THR A 1 508 ? 88.189 73.612 85.849 1.00 62.60 508 THR A N 1
ATOM 3232 C CA . THR A 1 508 ? 87.664 73.163 84.568 1.00 62.60 508 THR A CA 1
ATOM 3233 C C . THR A 1 508 ? 86.981 74.336 83.885 1.00 62.60 508 THR A C 1
ATOM 3234 O O . THR A 1 508 ? 86.231 75.082 84.524 1.00 62.60 508 THR A O 1
ATOM 3238 N N . TYR A 1 509 ? 87.245 74.500 82.594 1.00 81.89 509 TYR A N 1
ATOM 3239 C CA . TYR A 1 509 ? 86.654 75.580 81.820 1.00 81.89 509 TYR A CA 1
ATOM 3240 C C . TYR A 1 509 ? 85.347 75.090 81.210 1.00 81.89 509 TYR A C 1
ATOM 3241 O O . TYR A 1 509 ? 85.336 74.116 80.449 1.00 81.89 509 TYR A O 1
ATOM 3250 N N . SER A 1 510 ? 84.250 75.761 81.549 1.00 95.02 510 SER A N 1
ATOM 3251 C CA . SER A 1 510 ? 82.938 75.360 81.068 1.00 95.02 510 SER A CA 1
ATOM 3252 C C . SER A 1 510 ? 82.768 75.744 79.602 1.00 95.02 510 SER A C 1
ATOM 3253 O O . SER A 1 510 ? 83.722 76.127 78.919 1.00 95.02 510 SER A O 1
ATOM 3256 N N . GLY A 1 511 ? 81.533 75.601 79.115 1.00 105.92 511 GLY A N 1
ATOM 3257 C CA . GLY A 1 511 ? 81.190 75.953 77.748 1.00 105.92 511 GLY A CA 1
ATOM 3258 C C . GLY A 1 511 ? 81.810 77.260 77.301 1.00 105.92 511 GLY A C 1
ATOM 3259 O O . GLY A 1 511 ? 81.525 78.322 77.861 1.00 105.92 511 GLY A O 1
ATOM 3260 N N . GLU A 1 512 ? 82.658 77.186 76.280 1.00 109.32 512 GLU A N 1
ATOM 3261 C CA . GLU A 1 512 ? 83.554 78.273 75.920 1.00 109.32 512 GLU A CA 1
ATOM 3262 C C . GLU A 1 512 ? 83.126 78.909 74.609 1.00 109.32 512 GLU A C 1
ATOM 3263 O O . GLU A 1 512 ? 82.982 78.222 73.593 1.00 109.32 512 GLU A O 1
ATOM 3265 N N . ASP A 1 513 ? 82.933 80.228 74.637 1.00 114.59 513 ASP A N 1
ATOM 3266 C CA . ASP A 1 513 ? 82.746 80.965 73.393 1.00 114.59 513 ASP A CA 1
ATOM 3267 C C . ASP A 1 513 ? 84.051 81.042 72.611 1.00 114.59 513 ASP A C 1
ATOM 3268 O O . ASP A 1 513 ? 84.053 80.936 71.378 1.00 114.59 513 ASP A O 1
ATOM 3273 N N . SER A 1 514 ? 85.169 81.223 73.311 1.00 109.21 514 SER A N 1
ATOM 3274 C CA . SER A 1 514 ? 86.493 81.233 72.703 1.00 109.21 514 SER A CA 1
ATOM 3275 C C . SER A 1 514 ? 87.529 81.083 73.808 1.00 109.21 514 SER A C 1
ATOM 3276 O O . SER A 1 514 ? 87.223 81.245 74.992 1.00 109.21 514 SER A O 1
ATOM 3279 N N . LEU A 1 515 ? 88.757 80.772 73.403 1.00 104.00 515 LEU A N 1
ATOM 3280 C CA . LEU A 1 515 ? 89.853 80.605 74.347 1.00 104.00 515 LEU A CA 1
ATOM 3281 C C . LEU A 1 515 ? 90.637 81.903 74.494 1.00 104.00 515 LEU A C 1
ATOM 3282 O O . LEU A 1 515 ? 90.666 82.734 73.582 1.00 104.00 515 LEU A O 1
ATOM 3287 N N . GLU A 1 516 ? 91.280 82.071 75.655 1.00 89.47 516 GLU A N 1
ATOM 3288 C CA . GLU A 1 516 ? 92.094 83.252 75.963 1.00 89.47 516 GLU A CA 1
ATOM 3289 C C . GLU A 1 516 ? 93.398 82.757 76.590 1.00 89.47 516 GLU A C 1
ATOM 3290 O O . GLU A 1 516 ? 93.426 82.343 77.750 1.00 89.47 516 GLU A O 1
ATOM 3296 N N . VAL A 1 517 ? 94.478 82.794 75.814 1.00 77.85 517 VAL A N 1
ATOM 3297 C CA . VAL A 1 517 ? 95.759 82.220 76.210 1.00 77.85 517 VAL A CA 1
ATOM 3298 C C . VAL A 1 517 ? 96.889 83.035 75.594 1.00 77.85 517 VAL A C 1
ATOM 3299 O O . VAL A 1 517 ? 96.770 83.523 74.464 1.00 77.85 517 VAL A O 1
ATOM 3303 N N . LYS A 1 518 ? 97.976 83.201 76.349 1.00 69.31 518 LYS A N 1
ATOM 3304 C CA . LYS A 1 518 ? 99.219 83.783 75.855 1.00 69.31 518 LYS A CA 1
ATOM 3305 C C . LYS A 1 518 ? 100.361 82.843 76.207 1.00 69.31 518 LYS A C 1
ATOM 3306 O O . LYS A 1 518 ? 100.519 82.468 77.370 1.00 69.31 518 LYS A O 1
ATOM 3308 N N . SER A 1 519 ? 101.154 82.461 75.212 1.00 65.12 519 SER A N 1
ATOM 3309 C CA . SER A 1 519 ? 102.185 81.447 75.388 1.00 65.12 519 SER A CA 1
ATOM 3310 C C . SER A 1 519 ? 103.520 82.113 75.685 1.00 65.12 519 SER A C 1
ATOM 3311 O O . SER A 1 519 ? 104.026 82.888 74.868 1.00 65.12 519 SER A O 1
ATOM 3314 N N . LEU A 1 520 ? 104.089 81.802 76.849 1.00 58.46 520 LEU A N 1
ATOM 3315 C CA . LEU A 1 520 ? 105.396 82.299 77.258 1.00 58.46 520 LEU A CA 1
ATOM 3316 C C . LEU A 1 520 ? 106.285 81.117 77.611 1.00 58.46 520 LEU A C 1
ATOM 3317 O O . LEU A 1 520 ? 106.072 80.465 78.638 1.00 58.46 520 LEU A O 1
ATOM 3322 N N . ASN A 1 521 ? 107.288 80.856 76.770 1.00 61.52 521 ASN A N 1
ATOM 3323 C CA . ASN A 1 521 ? 108.180 79.706 76.937 1.00 61.52 521 ASN A CA 1
ATOM 3324 C C . ASN A 1 521 ? 107.385 78.408 77.053 1.00 61.52 521 ASN A C 1
ATOM 3325 O O . ASN A 1 521 ? 107.646 77.568 77.917 1.00 61.52 521 ASN A O 1
ATOM 3330 N N . THR A 1 522 ? 106.399 78.250 76.171 1.00 62.51 522 THR A N 1
ATOM 3331 C CA . THR A 1 522 ? 105.479 77.114 76.103 1.00 62.51 522 THR A CA 1
ATOM 3332 C C . THR A 1 522 ? 104.571 77.027 77.321 1.00 62.51 522 THR A C 1
ATOM 3333 O O . THR A 1 522 ? 103.842 76.039 77.458 1.00 62.51 522 THR A O 1
ATOM 3337 N N . PHE A 1 523 ? 104.588 78.016 78.210 1.00 56.17 523 PHE A N 1
ATOM 3338 C CA . PHE A 1 523 ? 103.649 78.053 79.317 1.00 56.17 523 PHE A CA 1
ATOM 3339 C C . PHE A 1 523 ? 102.434 78.873 78.928 1.00 56.17 523 PHE A C 1
ATOM 3340 O O . PHE A 1 523 ? 102.568 80.067 78.630 1.00 56.17 523 PHE A O 1
ATOM 3348 N N . PRO A 1 524 ? 101.255 78.273 78.881 1.00 54.28 524 PRO A N 1
ATOM 3349 C CA . PRO A 1 524 ? 100.046 79.044 78.576 1.00 54.28 524 PRO A CA 1
ATOM 3350 C C . PRO A 1 524 ? 99.559 79.824 79.785 1.00 54.28 524 PRO A C 1
ATOM 3351 O O . PRO A 1 524 ? 99.317 79.237 80.842 1.00 54.28 524 PRO A O 1
ATOM 3355 N N . ILE A 1 525 ? 99.415 81.140 79.653 1.00 54.99 525 ILE A N 1
ATOM 3356 C CA . ILE A 1 525 ? 99.086 82.021 80.766 1.00 54.99 525 ILE A CA 1
ATOM 3357 C C . ILE A 1 525 ? 97.905 82.893 80.364 1.00 54.99 525 ILE A C 1
ATOM 3358 O O . ILE A 1 525 ? 97.874 83.432 79.251 1.00 54.99 525 ILE A O 1
ATOM 3363 N N . LEU A 1 526 ? 96.933 83.025 81.265 1.00 63.42 526 LEU A N 1
ATOM 3364 C CA . LEU A 1 526 ? 95.775 83.891 81.048 1.00 63.42 526 LEU A CA 1
ATOM 3365 C C . LEU A 1 526 ? 96.224 85.343 81.131 1.00 63.42 526 LEU A C 1
ATOM 3366 O O . LEU A 1 526 ? 96.515 85.856 82.212 1.00 63.42 526 LEU A O 1
ATOM 3371 N N . GLN A 1 527 ? 96.283 86.012 79.977 1.00 76.62 527 GLN A N 1
ATOM 3372 C CA . GLN A 1 527 ? 96.813 87.371 79.937 1.00 76.62 527 GLN A CA 1
ATOM 3373 C C . GLN A 1 527 ? 95.832 88.376 80.530 1.00 76.62 527 GLN A C 1
ATOM 3374 O O . GLN A 1 527 ? 96.241 89.318 81.219 1.00 76.62 527 GLN A O 1
ATOM 3380 N N . SER A 1 528 ? 94.536 88.201 80.273 1.00 89.40 528 SER A N 1
ATOM 3381 C CA . SER A 1 528 ? 93.527 89.159 80.703 1.00 89.40 528 SER A CA 1
ATOM 3382 C C . SER A 1 528 ? 92.755 88.698 81.931 1.00 89.40 528 SER A C 1
ATOM 3383 O O . SER A 1 528 ? 91.870 89.424 82.397 1.00 89.40 528 SER A O 1
ATOM 3386 N N . CYS A 1 529 ? 93.070 87.520 82.463 1.00 89.41 529 CYS A N 1
ATOM 3387 C CA . CYS A 1 529 ? 92.391 86.954 83.638 1.00 89.41 529 CYS A CA 1
ATOM 3388 C C . CYS A 1 529 ? 90.906 86.841 83.295 1.00 89.41 529 CYS A C 1
ATOM 3389 O O . CYS A 1 529 ? 90.577 86.249 82.253 1.00 89.41 529 CYS A O 1
ATOM 3392 N N . THR A 1 530 ? 89.999 87.376 84.115 1.00 91.61 530 THR A N 1
ATOM 3393 C CA . THR A 1 530 ? 88.550 87.304 83.899 1.00 91.61 530 THR A CA 1
ATOM 3394 C C . THR A 1 530 ? 88.172 85.828 83.850 1.00 91.61 530 THR A C 1
ATOM 3395 O O . THR A 1 530 ? 88.550 85.092 84.779 1.00 91.61 530 THR A O 1
ATOM 3399 N N . SER A 1 531 ? 87.466 85.351 82.821 1.00 92.08 531 SER A N 1
ATOM 3400 C CA . SER A 1 531 ? 87.089 83.943 82.698 1.00 92.08 531 SER A CA 1
ATOM 3401 C C . SER A 1 531 ? 86.355 83.459 83.948 1.00 92.08 531 SER A C 1
ATOM 3402 O O . SER A 1 531 ? 86.834 82.595 84.682 1.00 92.08 531 SER A O 1
ATOM 3405 N N . SER A 1 532 ? 85.180 84.040 84.197 1.00 91.24 532 SER A N 1
ATOM 3406 C CA . SER A 1 532 ? 84.431 83.705 85.403 1.00 91.24 532 SER A CA 1
ATOM 3407 C C . SER A 1 532 ? 83.662 82.396 85.273 1.00 91.24 532 SER A C 1
ATOM 3408 O O . SER A 1 532 ? 83.085 81.931 86.262 1.00 91.24 532 SER A O 1
ATOM 3411 N N . SER A 1 533 ? 83.639 81.791 84.082 1.00 89.28 533 SER A N 1
ATOM 3412 C CA . SER A 1 533 ? 82.815 80.604 83.875 1.00 89.28 533 SER A CA 1
ATOM 3413 C C . SER A 1 533 ? 83.497 79.333 84.368 1.00 89.28 533 SER A C 1
ATOM 3414 O O . SER A 1 533 ? 82.853 78.280 84.448 1.00 89.28 533 SER A O 1
ATOM 3417 N N . LYS A 1 534 ? 84.787 79.400 84.689 1.00 69.60 534 LYS A N 1
ATOM 3418 C CA . LYS A 1 534 ? 85.502 78.221 85.165 1.00 69.60 534 LYS A CA 1
ATOM 3419 C C . LYS A 1 534 ? 84.988 77.794 86.534 1.00 69.60 534 LYS A C 1
ATOM 3420 O O . LYS A 1 534 ? 84.511 78.610 87.326 1.00 69.60 534 LYS A O 1
ATOM 3426 N N . ASN A 1 535 ? 85.089 76.496 86.812 1.00 57.27 535 ASN A N 1
ATOM 3427 C CA . ASN A 1 535 ? 84.691 75.959 88.105 1.00 57.27 535 ASN A CA 1
ATOM 3428 C C . ASN A 1 535 ? 85.847 75.211 88.763 1.00 57.27 535 ASN A C 1
ATOM 3429 O O . ASN A 1 535 ? 86.615 74.498 88.113 1.00 57.27 535 ASN A O 1
ATOM 3434 N N . PHE A 1 536 ? 85.955 75.400 90.075 1.00 40.70 536 PHE A N 1
ATOM 3435 C CA . PHE A 1 536 ? 87.050 74.898 90.897 1.00 40.70 536 PHE A CA 1
ATOM 3436 C C . PHE A 1 536 ? 86.787 73.437 91.234 1.00 40.70 536 PHE A C 1
ATOM 3437 O O . PHE A 1 536 ? 85.656 73.076 91.574 1.00 40.70 536 PHE A O 1
ATOM 3445 N N . ILE A 1 537 ? 87.818 72.599 91.141 1.00 41.09 537 ILE A N 1
ATOM 3446 C CA . ILE A 1 537 ? 87.701 71.181 91.455 1.00 41.09 537 ILE A CA 1
ATOM 3447 C C . ILE A 1 537 ? 88.470 70.815 92.721 1.00 41.09 537 ILE A C 1
ATOM 3448 O O . ILE A 1 537 ? 87.879 70.366 93.703 1.00 41.09 537 ILE A O 1
ATOM 3453 N N . THR A 1 538 ? 89.787 71.001 92.720 1.00 37.52 538 THR A N 1
ATOM 3454 C CA . THR A 1 538 ? 90.581 70.559 93.858 1.00 37.52 538 THR A CA 1
ATOM 3455 C C . THR A 1 538 ? 91.880 71.344 93.907 1.00 37.52 538 THR A C 1
ATOM 3456 O O . THR A 1 538 ? 92.284 71.972 92.925 1.00 37.52 538 THR A O 1
ATOM 3460 N N . LEU A 1 539 ? 92.522 71.305 95.069 1.00 35.17 539 LEU A N 1
ATOM 3461 C CA . LEU A 1 539 ? 93.859 71.851 95.212 1.00 35.17 539 LEU A CA 1
ATOM 3462 C C . LEU A 1 539 ? 94.889 70.877 94.654 1.00 35.17 539 LEU A C 1
ATOM 3463 O O . LEU A 1 539 ? 94.665 69.668 94.579 1.00 35.17 539 LEU A O 1
ATOM 3468 N N . GLY A 1 540 ? 96.037 71.423 94.264 1.00 37.60 540 GLY A N 1
ATOM 3469 C CA . GLY A 1 540 ? 97.110 70.616 93.730 1.00 37.60 540 GLY A CA 1
ATOM 3470 C C . GLY A 1 540 ? 98.452 71.195 94.125 1.00 37.60 540 GLY A C 1
ATOM 3471 O O . GLY A 1 540 ? 98.580 72.384 94.416 1.00 37.60 540 GLY A O 1
ATOM 3472 N N . LEU A 1 541 ? 99.455 70.326 94.134 1.00 35.87 541 LEU A N 1
ATOM 3473 C CA . LEU A 1 541 ? 100.810 70.682 94.524 1.00 35.87 541 LEU A CA 1
ATOM 3474 C C . LEU A 1 541 ? 101.763 70.305 93.401 1.00 35.87 541 LEU A C 1
ATOM 3475 O O . LEU A 1 541 ? 101.991 69.119 93.153 1.00 35.87 541 LEU A O 1
ATOM 3480 N N . ILE A 1 542 ? 102.313 71.308 92.718 1.00 38.08 542 ILE A N 1
ATOM 3481 C CA . ILE A 1 542 ? 103.155 71.037 91.560 1.00 38.08 542 ILE A CA 1
ATOM 3482 C C . ILE A 1 542 ? 104.492 70.486 92.027 1.00 38.08 542 ILE A C 1
ATOM 3483 O O . ILE A 1 542 ? 105.149 71.061 92.903 1.00 38.08 542 ILE A O 1
ATOM 3488 N N . HIS A 1 543 ? 104.906 69.369 91.437 1.00 43.15 543 HIS A N 1
ATOM 3489 C CA . HIS A 1 543 ? 106.165 68.749 91.824 1.00 43.15 543 HIS A CA 1
ATOM 3490 C C . HIS A 1 543 ? 107.295 69.117 90.871 1.00 43.15 543 HIS A C 1
ATOM 3491 O O . HIS A 1 543 ? 108.363 69.551 91.311 1.00 43.15 543 HIS A O 1
ATOM 3498 N N . SER A 1 544 ? 107.077 68.960 89.571 1.00 47.56 544 SER A N 1
ATOM 3499 C CA . SER A 1 544 ? 108.113 69.248 88.589 1.00 47.56 544 SER A CA 1
ATOM 3500 C C . SER A 1 544 ? 107.440 69.591 87.270 1.00 47.56 544 SER A C 1
ATOM 3501 O O . SER A 1 544 ? 106.255 69.319 87.064 1.00 47.56 544 SER A O 1
ATOM 3504 N N . ILE A 1 545 ? 108.215 70.202 86.381 1.00 52.30 545 ILE A N 1
ATOM 3505 C CA . ILE A 1 545 ? 107.751 70.581 85.053 1.00 52.30 545 ILE A CA 1
ATOM 3506 C C . ILE A 1 545 ? 108.821 70.184 84.050 1.00 52.30 545 ILE A C 1
ATOM 3507 O O . ILE A 1 545 ? 110.007 70.464 84.252 1.00 52.30 545 ILE A O 1
ATOM 3512 N N . ASP A 1 546 ? 108.409 69.529 82.971 1.00 69.85 546 ASP A N 1
ATOM 3513 C CA . ASP A 1 546 ? 109.317 69.144 81.896 1.00 69.85 546 ASP A CA 1
ATOM 3514 C C . ASP A 1 546 ? 108.973 69.984 80.673 1.00 69.85 546 ASP A C 1
ATOM 3515 O O . ASP A 1 546 ? 107.951 69.751 80.020 1.00 69.85 546 ASP A O 1
ATOM 3520 N N . THR A 1 547 ? 109.829 70.960 80.366 1.00 71.49 547 THR A N 1
ATOM 3521 C CA . THR A 1 547 ? 109.550 71.865 79.256 1.00 71.49 547 THR A CA 1
ATOM 3522 C C . THR A 1 547 ? 109.624 71.140 77.918 1.00 71.49 547 THR A C 1
ATOM 3523 O O . THR A 1 547 ? 108.919 71.502 76.969 1.00 71.49 547 THR A O 1
ATOM 3527 N N . SER A 1 548 ? 110.474 70.118 77.820 1.00 77.31 548 SER A N 1
ATOM 3528 C CA . SER A 1 548 ? 110.605 69.373 76.573 1.00 77.31 548 SER A CA 1
ATOM 3529 C C . SER A 1 548 ? 109.348 68.561 76.277 1.00 77.31 548 SER A C 1
ATOM 3530 O O . SER A 1 548 ? 108.695 68.757 75.246 1.00 77.31 548 SER A O 1
ATOM 3533 N N . GLN A 1 549 ? 108.992 67.643 77.180 1.00 75.64 549 GLN A N 1
ATOM 3534 C CA . GLN A 1 549 ? 107.817 66.805 76.964 1.00 75.64 549 GLN A CA 1
ATOM 3535 C C . GLN A 1 549 ? 106.523 67.561 77.228 1.00 75.64 549 GLN A C 1
ATOM 3536 O O . GLN A 1 549 ? 105.437 67.041 76.948 1.00 75.64 549 GLN A O 1
ATOM 3542 N N . GLN A 1 550 ? 106.618 68.775 77.774 1.00 68.02 550 GLN A N 1
ATOM 3543 C CA . GLN A 1 550 ? 105.453 69.620 78.044 1.00 68.02 550 GLN A CA 1
ATOM 3544 C C . GLN A 1 550 ? 104.492 68.957 79.027 1.00 68.02 550 GLN A C 1
ATOM 3545 O O . GLN A 1 550 ? 103.275 69.135 78.947 1.00 68.02 550 GLN A O 1
ATOM 3551 N N . ILE A 1 551 ? 105.036 68.191 79.969 1.00 66.29 551 ILE A N 1
ATOM 3552 C CA . ILE A 1 551 ? 104.232 67.525 80.986 1.00 66.29 551 ILE A CA 1
ATOM 3553 C C . ILE A 1 551 ? 104.411 68.257 82.308 1.00 66.29 551 ILE A C 1
ATOM 3554 O O . ILE A 1 551 ? 105.345 69.045 82.490 1.00 66.29 551 ILE A O 1
ATOM 3559 N N . MET A 1 552 ? 103.499 67.982 83.238 1.00 57.24 552 MET A N 1
ATOM 3560 C CA . MET A 1 552 ? 103.382 68.700 84.507 1.00 57.24 552 MET A CA 1
ATOM 3561 C C . MET A 1 552 ? 103.111 67.670 85.600 1.00 57.24 552 MET A C 1
ATOM 3562 O O . MET A 1 552 ? 101.959 67.332 85.873 1.00 57.24 552 MET A O 1
ATOM 3567 N N . ASN A 1 553 ? 104.175 67.163 86.219 1.00 51.64 553 ASN A N 1
ATOM 3568 C CA . ASN A 1 553 ? 103.997 66.294 87.373 1.00 51.64 553 ASN A CA 1
ATOM 3569 C C . ASN A 1 553 ? 103.380 67.087 88.515 1.00 51.64 553 ASN A C 1
ATOM 3570 O O . ASN A 1 553 ? 103.808 68.202 88.820 1.00 51.64 553 ASN A O 1
ATOM 3575 N N . ILE A 1 554 ? 102.368 66.506 89.157 1.00 44.95 554 ILE A N 1
ATOM 3576 C CA . ILE A 1 554 ? 101.549 67.240 90.111 1.00 44.95 554 ILE A CA 1
ATOM 3577 C C . ILE A 1 554 ? 100.925 66.240 91.070 1.00 44.95 554 ILE A C 1
ATOM 3578 O O . ILE A 1 554 ? 100.600 65.111 90.694 1.00 44.95 554 ILE A O 1
ATOM 3583 N N . TYR A 1 555 ? 100.777 66.649 92.325 1.00 46.80 555 TYR A N 1
ATOM 3584 C CA . TYR A 1 555 ? 100.088 65.877 93.343 1.00 46.80 555 TYR A CA 1
ATOM 3585 C C . TYR A 1 555 ? 98.683 66.424 93.541 1.00 46.80 555 TYR A C 1
ATOM 3586 O O . TYR A 1 555 ? 98.480 67.633 93.664 1.00 46.80 555 TYR A O 1
ATOM 3595 N N . VAL A 1 556 ? 97.715 65.518 93.573 1.00 44.99 556 VAL A N 1
ATOM 3596 C CA . VAL A 1 556 ? 96.344 65.877 93.919 1.00 44.99 556 VAL A CA 1
ATOM 3597 C C . VAL A 1 556 ? 95.931 64.971 95.070 1.00 44.99 556 VAL A C 1
ATOM 3598 O O . VAL A 1 556 ? 96.480 63.868 95.208 1.00 44.99 556 VAL A O 1
ATOM 3602 N N . PRO A 1 557 ? 95.009 65.389 95.930 1.00 45.89 557 PRO A N 1
ATOM 3603 C CA . PRO A 1 557 ? 94.535 64.503 96.986 1.00 45.89 557 PRO A CA 1
ATOM 3604 C C . PRO A 1 557 ? 93.908 63.255 96.395 1.00 45.89 557 PRO A C 1
ATOM 3605 O O . PRO A 1 557 ? 93.063 63.343 95.493 1.00 45.89 557 PRO A O 1
ATOM 3609 N N . PRO A 1 558 ? 94.302 62.072 96.871 1.00 47.51 558 PRO A N 1
ATOM 3610 C CA . PRO A 1 558 ? 93.727 60.838 96.315 1.00 47.51 558 PRO A CA 1
ATOM 3611 C C . PRO A 1 558 ? 92.231 60.717 96.536 1.00 47.51 558 PRO A C 1
ATOM 3612 O O . PRO A 1 558 ? 91.575 59.907 95.870 1.00 47.51 558 PRO A O 1
ATOM 3616 N N . CYS A 1 559 ? 91.672 61.494 97.466 1.00 54.69 559 CYS A N 1
ATOM 3617 C CA . CYS A 1 559 ? 90.231 61.454 97.692 1.00 54.69 559 CYS A CA 1
ATOM 3618 C C . CYS A 1 559 ? 89.466 61.894 96.452 1.00 54.69 559 CYS A C 1
ATOM 3619 O O . CYS A 1 559 ? 88.441 61.298 96.103 1.00 54.69 559 CYS A O 1
ATOM 3622 N N . HIS A 1 560 ? 89.944 62.941 95.775 1.00 58.36 560 HIS A N 1
ATOM 3623 C CA . HIS A 1 560 ? 89.247 63.427 94.589 1.00 58.36 560 HIS A CA 1
ATOM 3624 C C . HIS A 1 560 ? 89.329 62.429 93.442 1.00 58.36 560 HIS A C 1
ATOM 3625 O O . HIS A 1 560 ? 88.332 62.186 92.756 1.00 58.36 560 HIS A O 1
ATOM 3632 N N . THR A 1 561 ? 90.499 61.835 93.223 1.00 63.87 561 THR A N 1
ATOM 3633 C CA . THR A 1 561 ? 90.607 60.769 92.235 1.00 63.87 561 THR A CA 1
ATOM 3634 C C . THR A 1 561 ? 89.574 59.685 92.532 1.00 63.87 561 THR A C 1
ATOM 3635 O O . THR A 1 561 ? 89.502 59.166 93.649 1.00 63.87 561 THR A O 1
ATOM 3639 N N . GLN A 1 562 ? 88.765 59.344 91.528 1.00 70.45 562 GLN A N 1
ATOM 3640 C CA . GLN A 1 562 ? 88.963 59.785 90.150 1.00 70.45 562 GLN A CA 1
ATOM 3641 C C . GLN A 1 562 ? 87.996 60.864 89.654 1.00 70.45 562 GLN A C 1
ATOM 3642 O O . GLN A 1 562 ? 87.610 60.827 88.489 1.00 70.45 562 GLN A O 1
ATOM 3648 N N . ILE A 1 563 ? 87.609 61.820 90.505 1.00 70.67 563 ILE A N 1
ATOM 3649 C CA . ILE A 1 563 ? 86.686 62.866 90.059 1.00 70.67 563 ILE A CA 1
ATOM 3650 C C . ILE A 1 563 ? 87.268 63.612 88.864 1.00 70.67 563 ILE A C 1
ATOM 3651 O O . ILE A 1 563 ? 86.538 64.040 87.961 1.00 70.67 563 ILE A O 1
ATOM 3656 N N . LEU A 1 564 ? 88.594 63.753 88.827 1.00 67.31 564 LEU A N 1
ATOM 3657 C CA . LEU A 1 564 ? 89.244 64.342 87.662 1.00 67.31 564 LEU A CA 1
ATOM 3658 C C . LEU A 1 564 ? 88.981 63.516 86.407 1.00 67.31 564 LEU A C 1
ATOM 3659 O O . LEU A 1 564 ? 88.895 64.062 85.302 1.00 67.31 564 LEU A O 1
ATOM 3664 N N . ASP A 1 565 ? 88.852 62.194 86.559 1.00 78.59 565 ASP A N 1
ATOM 3665 C CA . ASP A 1 565 ? 88.635 61.333 85.399 1.00 78.59 565 ASP A CA 1
ATOM 3666 C C . ASP A 1 565 ? 87.192 61.402 84.906 1.00 78.59 565 ASP A C 1
ATOM 3667 O O . ASP A 1 565 ? 86.933 61.215 83.711 1.00 78.59 565 ASP A O 1
ATOM 3672 N N . LYS A 1 566 ? 86.237 61.658 85.806 1.00 79.71 566 LYS A N 1
ATOM 3673 C CA . LYS A 1 566 ? 84.843 61.772 85.381 1.00 79.71 566 LYS A CA 1
ATOM 3674 C C . LYS A 1 566 ? 84.644 62.934 84.416 1.00 79.71 566 LYS A C 1
ATOM 3675 O O . LYS A 1 566 ? 83.715 62.918 83.600 1.00 79.71 566 LYS A O 1
ATOM 3681 N N . GLN A 1 567 ? 85.494 63.951 84.497 1.00 78.28 567 GLN A N 1
ATOM 3682 C CA . GLN A 1 567 ? 85.352 65.093 83.609 1.00 78.28 567 GLN A CA 1
ATOM 3683 C C . GLN A 1 567 ? 85.628 64.674 82.167 1.00 78.28 567 GLN A C 1
ATOM 3684 O O . GLN A 1 567 ? 86.479 63.809 81.923 1.00 78.28 567 GLN A O 1
ATOM 3690 N N . PRO A 1 568 ? 84.923 65.250 81.195 1.00 86.47 568 PRO A N 1
ATOM 3691 C CA . PRO A 1 568 ? 85.133 64.856 79.798 1.00 86.47 568 PRO A CA 1
ATOM 3692 C C . PRO A 1 568 ? 86.536 65.199 79.326 1.00 86.47 568 PRO A C 1
ATOM 3693 O O . PRO A 1 568 ? 87.167 66.143 79.806 1.00 86.47 568 PRO A O 1
ATOM 3697 N N . GLU A 1 569 ? 87.027 64.404 78.373 1.00 87.00 569 GLU A N 1
ATOM 3698 C CA . GLU A 1 569 ? 88.354 64.648 77.818 1.00 87.00 569 GLU A CA 1
ATOM 3699 C C . GLU A 1 569 ? 88.404 65.977 77.074 1.00 87.00 569 GLU A C 1
ATOM 3700 O O . GLU A 1 569 ? 89.435 66.659 77.070 1.00 87.00 569 GLU A O 1
ATOM 3706 N N . ASP A 1 570 ? 87.293 66.366 76.442 1.00 85.45 570 ASP A N 1
ATOM 3707 C CA . ASP A 1 570 ? 87.264 67.617 75.690 1.00 85.45 570 ASP A CA 1
ATOM 3708 C C . ASP A 1 570 ? 87.330 68.828 76.614 1.00 85.45 570 ASP A C 1
ATOM 3709 O O . ASP A 1 570 ? 87.607 69.945 76.163 1.00 85.45 570 ASP A O 1
ATOM 3711 N N . ALA A 1 571 ? 87.070 68.630 77.905 1.00 75.42 571 ALA A N 1
ATOM 3712 C CA . ALA A 1 571 ? 87.071 69.742 78.846 1.00 75.42 571 ALA A CA 1
ATOM 3713 C C . ALA A 1 571 ? 88.469 70.327 79.000 1.00 75.42 571 ALA A C 1
ATOM 3714 O O . ALA A 1 571 ? 89.462 69.600 79.090 1.00 75.42 571 ALA A O 1
ATOM 3716 N N . GLN A 1 572 ? 88.539 71.655 79.029 1.00 70.54 572 GLN A N 1
ATOM 3717 C CA . GLN A 1 572 ? 89.806 72.341 79.228 1.00 70.54 572 GLN A CA 1
ATOM 3718 C C . GLN A 1 572 ? 90.151 72.396 80.712 1.00 70.54 572 GLN A C 1
ATOM 3719 O O . GLN A 1 572 ? 89.278 72.313 81.580 1.00 70.54 572 GLN A O 1
ATOM 3725 N N . TRP A 1 573 ? 91.440 72.551 80.998 1.00 55.18 573 TRP A N 1
ATOM 3726 C CA . TRP A 1 573 ? 91.954 72.568 82.361 1.00 55.18 573 TRP A CA 1
ATOM 3727 C C . TRP A 1 573 ? 92.721 73.860 82.588 1.00 55.18 573 TRP A C 1
ATOM 3728 O O . TRP A 1 573 ? 93.458 74.310 81.707 1.00 55.18 573 TRP A O 1
ATOM 3739 N N . ILE A 1 574 ? 92.545 74.452 83.763 1.00 41.53 574 ILE A N 1
ATOM 3740 C CA . ILE A 1 574 ? 93.189 75.706 84.128 1.00 41.53 574 ILE A CA 1
ATOM 3741 C C . ILE A 1 574 ? 93.913 75.498 85.450 1.00 41.53 574 ILE A C 1
ATOM 3742 O O . ILE A 1 574 ? 93.389 74.840 86.353 1.00 41.53 574 ILE A O 1
ATOM 3747 N N . ILE A 1 575 ? 95.119 76.038 85.553 1.00 36.25 575 ILE A N 1
ATOM 3748 C CA . ILE A 1 575 ? 95.928 75.944 86.760 1.00 36.25 575 ILE A CA 1
ATOM 3749 C C . ILE A 1 575 ? 96.054 77.341 87.346 1.00 36.25 575 ILE A C 1
ATOM 3750 O O . ILE A 1 575 ? 96.652 78.226 86.728 1.00 36.25 575 ILE A O 1
ATOM 3755 N N . VAL A 1 576 ? 95.501 77.551 88.535 1.00 32.62 576 VAL A N 1
ATOM 3756 C CA . VAL A 1 576 ? 95.464 78.866 89.161 1.00 32.62 576 VAL A CA 1
ATOM 3757 C C . VAL A 1 576 ? 96.457 78.883 90.310 1.00 32.62 576 VAL A C 1
ATOM 3758 O O . VAL A 1 576 ? 96.423 78.005 91.179 1.00 32.62 576 VAL A O 1
ATOM 3762 N N . ARG A 1 577 ? 97.338 79.877 90.318 1.00 36.57 577 ARG A N 1
ATOM 3763 C CA . ARG A 1 577 ? 98.317 80.047 91.383 1.00 36.57 577 ARG A CA 1
ATOM 3764 C C . ARG A 1 577 ? 97.898 81.223 92.251 1.00 36.57 577 ARG A C 1
ATOM 3765 O O . ARG A 1 577 ? 97.687 82.330 91.745 1.00 36.57 577 ARG A O 1
ATOM 3773 N N . ASN A 1 578 ? 97.777 80.982 93.551 1.00 43.30 578 ASN A N 1
ATOM 3774 C CA . ASN A 1 578 ? 97.464 82.023 94.514 1.00 43.30 578 ASN A CA 1
ATOM 3775 C C . ASN A 1 578 ? 98.251 81.743 95.784 1.00 43.30 578 ASN A C 1
ATOM 3776 O O . ASN A 1 578 ? 98.838 80.672 95.949 1.00 43.30 578 ASN A O 1
ATOM 3781 N N . LYS A 1 579 ? 98.261 82.715 96.694 1.00 44.37 579 LYS A N 1
ATOM 3782 C CA . LYS A 1 579 ? 99.137 82.655 97.864 1.00 44.37 579 LYS A CA 1
ATOM 3783 C C . LYS A 1 579 ? 98.604 81.640 98.879 1.00 44.37 579 LYS A C 1
ATOM 3784 O O . LYS A 1 579 ? 98.028 81.971 99.917 1.00 44.37 579 LYS A O 1
ATOM 3790 N N . THR A 1 580 ? 98.821 80.368 98.556 1.00 37.54 580 THR A N 1
ATOM 3791 C CA . THR A 1 580 ? 98.580 79.258 99.465 1.00 37.54 580 THR A CA 1
ATOM 3792 C C . THR A 1 580 ? 99.906 78.626 99.863 1.00 37.54 580 THR A C 1
ATOM 3793 O O . THR A 1 580 ? 100.762 78.352 99.020 1.00 37.54 580 THR A O 1
ATOM 3797 N N . GLU A 1 581 ? 100.065 78.388 101.161 1.00 43.96 581 GLU A N 1
ATOM 3798 C CA . GLU A 1 581 ? 101.334 77.942 101.723 1.00 43.96 581 GLU A CA 1
ATOM 3799 C C . GLU A 1 581 ? 101.390 76.420 101.701 1.00 43.96 581 GLU A C 1
ATOM 3800 O O . GLU A 1 581 ? 100.591 75.753 102.365 1.00 43.96 581 GLU A O 1
ATOM 3806 N N . THR A 1 582 ? 102.329 75.875 100.943 1.00 40.62 582 THR A N 1
ATOM 3807 C CA . THR A 1 582 ? 102.562 74.439 100.969 1.00 40.62 582 THR A CA 1
ATOM 3808 C C . THR A 1 582 ? 103.107 74.036 102.335 1.00 40.62 582 THR A C 1
ATOM 3809 O O . THR A 1 582 ? 103.907 74.776 102.920 1.00 40.62 582 THR A O 1
ATOM 3813 N N . PRO A 1 583 ? 102.682 72.903 102.890 1.00 44.07 583 PRO A N 1
ATOM 3814 C CA . PRO A 1 583 ? 103.235 72.467 104.177 1.00 44.07 583 PRO A CA 1
ATOM 3815 C C . PRO A 1 583 ? 104.726 72.185 104.067 1.00 44.07 583 PRO A C 1
ATOM 3816 O O . PRO A 1 583 ? 105.201 71.626 103.077 1.00 44.07 583 PRO A O 1
ATOM 3820 N N . PHE A 1 584 ? 105.465 72.579 105.105 1.00 49.30 584 PHE A N 1
ATOM 3821 C CA . PHE A 1 584 ? 106.918 72.447 105.072 1.00 49.30 584 PHE A CA 1
ATOM 3822 C C . PHE A 1 584 ? 107.346 70.987 105.059 1.00 49.30 584 PHE A C 1
ATOM 3823 O O . PHE A 1 584 ? 108.289 70.617 104.350 1.00 49.30 584 PHE A O 1
ATOM 3831 N N . CYS A 1 585 ? 106.672 70.144 105.841 1.00 55.73 585 CYS A N 1
ATOM 3832 C CA . CYS A 1 585 ? 107.059 68.739 105.923 1.00 55.73 585 CYS A CA 1
ATOM 3833 C C . CYS A 1 585 ? 106.875 68.033 104.585 1.00 55.73 585 CYS A C 1
ATOM 3834 O O . CYS A 1 585 ? 107.686 67.180 104.210 1.00 55.73 585 CYS A O 1
ATOM 3837 N N . ASP A 1 586 ? 105.806 68.363 103.858 1.00 49.47 586 ASP A N 1
ATOM 3838 C CA . ASP A 1 586 ? 105.615 67.796 102.527 1.00 49.47 586 ASP A CA 1
ATOM 3839 C C . ASP A 1 586 ? 106.696 68.259 101.562 1.00 49.47 586 ASP A C 1
ATOM 3840 O O . ASP A 1 586 ? 107.193 67.467 100.754 1.00 49.47 586 ASP A O 1
ATOM 3845 N N . PHE A 1 587 ? 107.063 69.542 101.619 1.00 45.92 587 PHE A N 1
ATOM 3846 C CA . PHE A 1 587 ? 108.013 70.081 100.652 1.00 45.92 587 PHE A CA 1
ATOM 3847 C C . PHE A 1 587 ? 109.362 69.386 100.781 1.00 45.92 587 PHE A C 1
ATOM 3848 O O . PHE A 1 587 ? 109.965 68.982 99.781 1.00 45.92 587 PHE A O 1
ATOM 3856 N N . LEU A 1 588 ? 109.845 69.230 102.009 1.00 50.75 588 LEU A N 1
ATOM 3857 C CA . LEU A 1 588 ? 111.046 68.454 102.277 1.00 50.75 588 LEU A CA 1
ATOM 3858 C C . LEU A 1 588 ? 110.794 67.582 103.499 1.00 50.75 588 LEU A C 1
ATOM 3859 O O . LEU A 1 588 ? 110.573 68.111 104.602 1.00 50.75 588 LEU A O 1
ATOM 3864 N N . PRO A 1 589 ? 110.735 66.264 103.351 1.00 67.51 589 PRO A N 1
ATOM 3865 C CA . PRO A 1 589 ? 110.507 65.402 104.511 1.00 67.51 589 PRO A CA 1
ATOM 3866 C C . PRO A 1 589 ? 111.765 65.250 105.348 1.00 67.51 589 PRO A C 1
ATOM 3867 O O . PRO A 1 589 ? 112.875 65.582 104.928 1.00 67.51 589 PRO A O 1
ATOM 3871 N N . SER A 1 590 ? 111.569 64.745 106.560 1.00 84.64 590 SER A N 1
ATOM 3872 C CA . SER A 1 590 ? 112.696 64.456 107.431 1.00 84.64 590 SER A CA 1
ATOM 3873 C C . SER A 1 590 ? 113.553 63.356 106.810 1.00 84.64 590 SER A C 1
ATOM 3874 O O . SER A 1 590 ? 113.022 62.457 106.146 1.00 84.64 590 SER A O 1
ATOM 3877 N N . PRO A 1 591 ? 114.878 63.400 106.987 1.00 88.39 591 PRO A N 1
ATOM 3878 C CA . PRO A 1 591 ? 115.729 62.369 106.367 1.00 88.39 591 PRO A CA 1
ATOM 3879 C C . PRO A 1 591 ? 115.405 60.958 106.822 1.00 88.39 591 PRO A C 1
ATOM 3880 O O . PRO A 1 591 ? 115.629 60.002 106.068 1.00 88.39 591 PRO A O 1
ATOM 3884 N N . ARG A 1 592 ? 114.888 60.796 108.042 1.00 91.08 592 ARG A N 1
ATOM 3885 C CA . ARG A 1 592 ? 114.527 59.464 108.516 1.00 91.08 592 ARG A CA 1
ATOM 3886 C C . ARG A 1 592 ? 113.349 58.897 107.734 1.00 91.08 592 ARG A C 1
ATOM 3887 O O . ARG A 1 592 ? 113.278 57.686 107.496 1.00 91.08 592 ARG A O 1
ATOM 3895 N N . THR A 1 593 ? 112.411 59.757 107.328 1.00 85.91 593 THR A N 1
ATOM 3896 C CA . THR A 1 593 ? 111.234 59.282 106.609 1.00 85.91 593 THR A CA 1
ATOM 3897 C C . THR A 1 593 ? 111.601 58.735 105.235 1.00 85.91 593 THR A C 1
ATOM 3898 O O . THR A 1 593 ? 111.194 57.625 104.871 1.00 85.91 593 THR A O 1
ATOM 3902 N N . ILE A 1 594 ? 112.372 59.494 104.459 1.00 88.39 594 ILE A N 1
ATOM 3903 C CA . ILE A 1 594 ? 112.744 59.115 103.102 1.00 88.39 594 ILE A CA 1
ATOM 3904 C C . ILE A 1 594 ? 114.255 59.208 102.958 1.00 88.39 594 ILE A C 1
ATOM 3905 O O . ILE A 1 594 ? 114.864 60.212 103.344 1.00 88.39 594 ILE A O 1
ATOM 3910 N N . THR A 1 595 ? 114.856 58.163 102.400 1.00 96.05 595 THR A N 1
ATOM 3911 C CA . THR A 1 595 ? 116.288 58.120 102.135 1.00 96.05 595 THR A CA 1
ATOM 3912 C C . THR A 1 595 ? 116.521 58.438 100.664 1.00 96.05 595 THR A C 1
ATOM 3913 O O . THR A 1 595 ? 116.003 57.741 99.785 1.00 96.05 595 THR A O 1
ATOM 3917 N N . TRP A 1 596 ? 117.296 59.486 100.401 1.00 91.60 596 TRP A N 1
ATOM 3918 C CA . TRP A 1 596 ? 117.651 59.880 99.048 1.00 91.60 596 TRP A CA 1
ATOM 3919 C C . TRP A 1 596 ? 119.095 59.504 98.758 1.00 91.60 596 TRP A C 1
ATOM 3920 O O . TRP A 1 596 ? 119.899 59.305 99.672 1.00 91.60 596 TRP A O 1
ATOM 3931 N N . ASP A 1 597 ? 119.414 59.410 97.471 1.00 108.08 597 ASP A N 1
ATOM 3932 C CA . ASP A 1 597 ? 120.805 59.293 97.067 1.00 108.08 597 ASP A CA 1
ATOM 3933 C C . ASP A 1 597 ? 121.546 60.573 97.433 1.00 108.08 597 ASP A C 1
ATOM 3934 O O . ASP A 1 597 ? 121.049 61.681 97.215 1.00 108.08 597 ASP A O 1
ATOM 3939 N N . ASP A 1 598 ? 122.741 60.414 98.005 1.00 110.75 598 ASP A N 1
ATOM 3940 C CA . ASP A 1 598 ? 123.464 61.566 98.537 1.00 110.75 598 ASP A CA 1
ATOM 3941 C C . ASP A 1 598 ? 123.865 62.535 97.431 1.00 110.75 598 ASP A C 1
ATOM 3942 O O . ASP A 1 598 ? 123.988 63.743 97.669 1.00 110.75 598 ASP A O 1
ATOM 3947 N N . ASN A 1 599 ? 124.077 62.027 96.216 1.00 107.94 599 ASN A N 1
ATOM 3948 C CA . ASN A 1 599 ? 124.475 62.898 95.115 1.00 107.94 599 ASN A CA 1
ATOM 3949 C C . ASN A 1 599 ? 123.304 63.737 94.617 1.00 107.94 599 ASN A C 1
ATOM 3950 O O . ASN A 1 599 ? 123.504 64.756 93.944 1.00 107.94 599 ASN A O 1
ATOM 3955 N N . ILE A 1 600 ? 122.073 63.325 94.930 1.00 96.09 600 ILE A N 1
ATOM 3956 C CA . ILE A 1 600 ? 120.903 64.044 94.439 1.00 96.09 600 ILE A CA 1
ATOM 3957 C C . ILE A 1 600 ? 120.791 65.386 95.145 1.00 96.09 600 ILE A C 1
ATOM 3958 O O . ILE A 1 600 ? 120.742 65.459 96.379 1.00 96.09 600 ILE A O 1
ATOM 3963 N N . GLN A 1 601 ? 120.748 66.457 94.358 1.00 70.61 601 GLN A N 1
ATOM 3964 C CA . GLN A 1 601 ? 120.630 67.798 94.908 1.00 70.61 601 GLN A CA 1
ATOM 3965 C C . GLN A 1 601 ? 119.170 68.150 95.167 1.00 70.61 601 GLN A C 1
ATOM 3966 O O . GLN A 1 601 ? 118.288 67.891 94.345 1.00 70.61 601 GLN A O 1
ATOM 3972 N N . ILE A 1 602 ? 118.921 68.755 96.322 1.00 58.27 602 ILE A N 1
ATOM 3973 C CA . ILE A 1 602 ? 117.595 69.240 96.693 1.00 58.27 602 ILE A CA 1
ATOM 3974 C C . ILE A 1 602 ? 117.451 70.654 96.142 1.00 58.27 602 ILE A C 1
ATOM 3975 O O . ILE A 1 602 ? 118.157 71.560 96.610 1.00 58.27 602 ILE A O 1
ATOM 3980 N N . PRO A 1 603 ? 116.573 70.887 95.164 1.00 44.67 603 PRO A N 1
ATOM 3981 C CA . PRO A 1 603 ? 116.609 72.174 94.454 1.00 44.67 603 PRO A CA 1
ATOM 3982 C C . PRO A 1 603 ? 116.268 73.375 95.314 1.00 44.67 603 PRO A C 1
ATOM 3983 O O . PRO A 1 603 ? 117.098 74.280 95.453 1.00 44.67 603 PRO A O 1
ATOM 3987 N N . PHE A 1 604 ? 115.088 73.408 95.922 1.00 40.35 604 PHE A N 1
ATOM 3988 C CA . PHE A 1 604 ? 114.560 74.652 96.459 1.00 40.35 604 PHE A CA 1
ATOM 3989 C C . PHE A 1 604 ? 114.841 74.825 97.942 1.00 40.35 604 PHE A C 1
ATOM 3990 O O . PHE A 1 604 ? 114.212 75.668 98.586 1.00 40.35 604 PHE A O 1
ATOM 3998 N N . ALA A 1 605 ? 115.770 74.055 98.496 1.00 53.71 605 ALA A N 1
ATOM 3999 C CA . ALA A 1 605 ? 116.126 74.154 99.901 1.00 53.71 605 ALA A CA 1
ATOM 4000 C C . ALA A 1 605 ? 117.638 74.220 100.037 1.00 53.71 605 ALA A C 1
ATOM 4001 O O . ALA A 1 605 ? 118.382 73.629 99.251 1.00 53.71 605 ALA A O 1
ATOM 4003 N N . THR A 1 606 ? 118.087 74.946 101.055 1.00 66.59 606 THR A N 1
ATOM 4004 C CA . THR A 1 606 ? 119.505 75.123 101.317 1.00 66.59 606 THR A CA 1
ATOM 4005 C C . THR A 1 606 ? 119.789 74.814 102.778 1.00 66.59 606 THR A C 1
ATOM 4006 O O . THR A 1 606 ? 118.932 75.014 103.645 1.00 66.59 606 THR A O 1
ATOM 4010 N N . PHE A 1 607 ? 120.989 74.308 103.041 1.00 75.43 607 PHE A N 1
ATOM 4011 C CA . PHE A 1 607 ? 121.371 73.838 104.363 1.00 75.43 607 PHE A CA 1
ATOM 4012 C C . PHE A 1 607 ? 122.363 74.761 105.054 1.00 75.43 607 PHE A C 1
ATOM 4013 O O . PHE A 1 607 ? 122.626 74.586 106.247 1.00 75.43 607 PHE A O 1
ATOM 4021 N N . GLU A 1 608 ? 122.916 75.734 104.335 1.00 82.42 608 GLU A N 1
ATOM 4022 C CA . GLU A 1 608 ? 123.875 76.656 104.923 1.00 82.42 608 GLU A CA 1
ATOM 4023 C C . GLU A 1 608 ? 123.189 77.562 105.937 1.00 82.42 608 GLU A C 1
ATOM 4024 O O . GLU A 1 608 ? 122.007 77.889 105.802 1.00 82.42 608 GLU A O 1
ATOM 4030 N N . ARG A 1 609 ? 123.936 77.955 106.965 1.00 78.44 609 ARG A N 1
ATOM 4031 C CA . ARG A 1 609 ? 123.426 78.919 107.930 1.00 78.44 609 ARG A CA 1
ATOM 4032 C C . ARG A 1 609 ? 123.126 80.238 107.232 1.00 78.44 609 ARG A C 1
ATOM 4033 O O . ARG A 1 609 ? 123.888 80.689 106.373 1.00 78.44 609 ARG A O 1
ATOM 4041 N N . ARG A 1 610 ? 122.008 80.858 107.597 1.00 67.04 610 ARG A N 1
ATOM 4042 C CA . ARG A 1 610 ? 121.599 82.079 106.917 1.00 67.04 610 ARG A CA 1
ATOM 4043 C C . ARG A 1 610 ? 122.557 83.214 107.246 1.00 67.04 610 ARG A C 1
ATOM 4044 O O . ARG A 1 610 ? 122.862 83.469 108.415 1.00 67.04 610 ARG A O 1
ATOM 4052 N N . LYS A 1 611 ? 123.031 83.893 106.206 1.00 66.20 611 LYS A N 1
ATOM 4053 C CA . LYS A 1 611 ? 123.984 84.977 106.381 1.00 66.20 611 LYS A CA 1
ATOM 4054 C C . LYS A 1 611 ? 123.337 86.144 107.112 1.00 66.20 611 LYS A C 1
ATOM 4055 O O . LYS A 1 611 ? 122.149 86.426 106.939 1.00 66.20 611 LYS A O 1
ATOM 4061 N N . LYS A 1 612 ? 124.123 86.821 107.940 1.00 70.57 612 LYS A N 1
ATOM 4062 C CA . LYS A 1 612 ? 123.661 88.069 108.525 1.00 70.57 612 LYS A CA 1
ATOM 4063 C C . LYS A 1 612 ? 123.729 89.176 107.481 1.00 70.57 612 LYS A C 1
ATOM 4064 O O . LYS A 1 612 ? 124.791 89.456 106.918 1.00 70.57 612 LYS A O 1
ATOM 4066 N N . LEU A 1 613 ? 122.587 89.803 107.216 1.00 59.45 613 LEU A N 1
ATOM 4067 C CA . LEU A 1 613 ? 121.351 89.496 107.920 1.00 59.45 613 LEU A CA 1
ATOM 4068 C C . LEU A 1 613 ? 120.172 89.262 106.965 1.00 59.45 613 LEU A C 1
ATOM 4069 O O . LEU A 1 613 ? 119.438 90.181 106.612 1.00 59.45 613 LEU A O 1
ATOM 4074 N N . GLU A 1 614 ? 119.996 88.016 106.530 1.00 54.03 614 GLU A N 1
ATOM 4075 C CA . GLU A 1 614 ? 118.842 87.641 105.722 1.00 54.03 614 GLU A CA 1
ATOM 4076 C C . GLU A 1 614 ? 117.796 87.021 106.642 1.00 54.03 614 GLU A C 1
ATOM 4077 O O . GLU A 1 614 ? 117.917 85.863 107.053 1.00 54.03 614 GLU A O 1
ATOM 4083 N N . HIS A 1 615 ? 116.774 87.803 106.971 1.00 56.11 615 HIS A N 1
ATOM 4084 C CA . HIS A 1 615 ? 115.679 87.343 107.804 1.00 56.11 615 HIS A CA 1
ATOM 4085 C C . HIS A 1 615 ? 114.379 87.753 107.139 1.00 56.11 615 HIS A C 1
ATOM 4086 O O . HIS A 1 615 ? 114.272 88.833 106.557 1.00 56.11 615 HIS A O 1
ATOM 4093 N N . VAL A 1 616 ? 113.381 86.885 107.236 1.00 43.93 616 VAL A N 1
ATOM 4094 C CA . VAL A 1 616 ? 112.103 87.145 106.589 1.00 43.93 616 VAL A CA 1
ATOM 4095 C C . VAL A 1 616 ? 111.329 88.149 107.429 1.00 43.93 616 VAL A C 1
ATOM 4096 O O . VAL A 1 616 ? 111.136 87.951 108.632 1.00 43.93 616 VAL A O 1
ATOM 4100 N N . TRP A 1 617 ? 110.890 89.232 106.797 1.00 43.05 617 TRP A N 1
ATOM 4101 C CA . TRP A 1 617 ? 110.102 90.233 107.498 1.00 43.05 617 TRP A CA 1
ATOM 4102 C C . TRP A 1 617 ? 108.783 89.631 107.962 1.00 43.05 617 TRP A C 1
ATOM 4103 O O . TRP A 1 617 ? 108.055 89.013 107.183 1.00 43.05 617 TRP A O 1
ATOM 4114 N N . LYS A 1 618 ? 108.479 89.805 109.243 1.00 46.59 618 LYS A N 1
ATOM 4115 C CA . LYS A 1 618 ? 107.234 89.291 109.801 1.00 46.59 618 LYS A CA 1
ATOM 4116 C C . LYS A 1 618 ? 106.588 90.313 110.726 1.00 46.59 618 LYS A C 1
ATOM 4117 O O . LYS A 1 618 ? 105.908 91.232 110.269 1.00 46.59 618 LYS A O 1
ATOM 4123 N N . ILE B 2 2 ? 121.443 72.062 112.191 1.00 71.93 2 ILE C N 1
ATOM 4124 C CA . ILE B 2 2 ? 120.906 73.155 111.392 1.00 71.93 2 ILE C CA 1
ATOM 4125 C C . ILE B 2 2 ? 119.736 72.665 110.549 1.00 71.93 2 ILE C C 1
ATOM 4126 O O . ILE B 2 2 ? 119.920 71.877 109.623 1.00 71.93 2 ILE C O 1
ATOM 4131 N N . PRO B 2 3 ? 118.532 73.128 110.871 1.00 69.66 3 PRO C N 1
ATOM 4132 C CA . PRO B 2 3 ? 117.355 72.726 110.103 1.00 69.66 3 PRO C CA 1
ATOM 4133 C C . PRO B 2 3 ? 117.314 73.439 108.765 1.00 69.66 3 PRO C C 1
ATOM 4134 O O . PRO B 2 3 ? 117.601 74.643 108.684 1.00 69.66 3 PRO C O 1
ATOM 4138 N N . PRO B 2 4 ? 116.976 72.730 107.689 1.00 58.71 4 PRO C N 1
ATOM 4139 C CA . PRO B 2 4 ? 116.890 73.383 106.381 1.00 58.71 4 PRO C CA 1
ATOM 4140 C C . PRO B 2 4 ? 115.796 74.438 106.352 1.00 58.71 4 PRO C C 1
ATOM 4141 O O . PRO B 2 4 ? 114.766 74.320 107.017 1.00 58.71 4 PRO C O 1
ATOM 4145 N N . ARG B 2 5 ? 116.040 75.484 105.573 1.00 53.27 5 ARG C N 1
ATOM 4146 C CA . ARG B 2 5 ? 115.077 76.546 105.346 1.00 53.27 5 ARG C CA 1
ATOM 4147 C C . ARG B 2 5 ? 114.680 76.562 103.878 1.00 53.27 5 ARG C C 1
ATOM 4148 O O . ARG B 2 5 ? 115.492 76.271 102.997 1.00 53.27 5 ARG C O 1
ATOM 4156 N N . ILE B 2 6 ? 113.415 76.888 103.621 1.00 43.57 6 ILE C N 1
ATOM 4157 C CA . ILE B 2 6 ? 112.953 77.000 102.246 1.00 43.57 6 ILE C CA 1
ATOM 4158 C C . ILE B 2 6 ? 113.399 78.335 101.671 1.00 43.57 6 ILE C C 1
ATOM 4159 O O . ILE B 2 6 ? 113.155 79.399 102.256 1.00 43.57 6 ILE C O 1
ATOM 4164 N N . VAL B 2 7 ? 114.061 78.285 100.522 1.00 39.30 7 VAL C N 1
ATOM 4165 C CA . VAL B 2 7 ? 114.494 79.492 99.827 1.00 39.30 7 VAL C CA 1
ATOM 4166 C C . VAL B 2 7 ? 113.994 79.423 98.389 1.00 39.30 7 VAL C C 1
ATOM 4167 O O . VAL B 2 7 ? 114.021 78.348 97.774 1.00 39.30 7 VAL C O 1
ATOM 4171 N N . PRO B 2 8 ? 113.494 80.527 97.831 1.00 31.85 8 PRO C N 1
ATOM 4172 C CA . PRO B 2 8 ? 112.923 80.463 96.477 1.00 31.85 8 PRO C CA 1
ATOM 4173 C C . PRO B 2 8 ? 113.910 80.039 95.403 1.00 31.85 8 PRO C C 1
ATOM 4174 O O . PRO B 2 8 ? 113.509 79.398 94.425 1.00 31.85 8 PRO C O 1
ATOM 4178 N N . TRP B 2 9 ? 115.187 80.384 95.543 1.00 38.57 9 TRP C N 1
ATOM 4179 C CA . TRP B 2 9 ? 116.139 80.124 94.473 1.00 38.57 9 TRP C CA 1
ATOM 4180 C C . TRP B 2 9 ? 116.497 78.645 94.392 1.00 38.57 9 TRP C C 1
ATOM 4181 O O . TRP B 2 9 ? 116.651 77.964 95.408 1.00 38.57 9 TRP C O 1
ATOM 4192 N N . ARG B 2 10 ? 116.640 78.158 93.157 1.00 43.32 10 ARG C N 1
ATOM 4193 C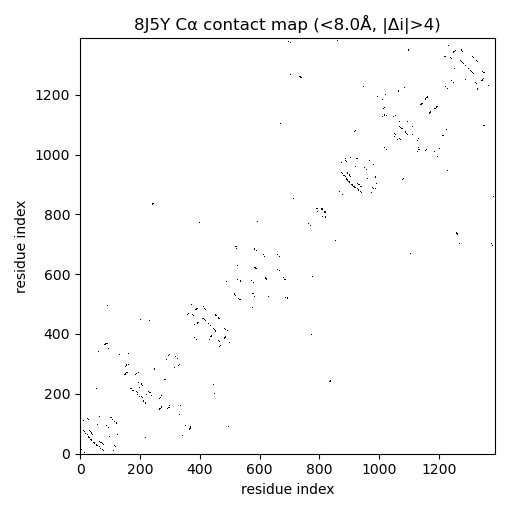 CA . ARG B 2 10 ? 116.847 76.733 92.922 1.00 43.32 10 ARG C CA 1
ATOM 4194 C C . ARG B 2 10 ? 118.247 76.293 93.327 1.00 43.32 10 ARG C C 1
ATOM 4195 O O . ARG B 2 10 ? 118.539 75.093 93.368 1.00 43.32 10 ARG C O 1
ATOM 4203 N N . ASP B 2 11 ? 119.134 77.244 93.602 1.00 49.31 11 ASP C N 1
ATOM 4204 C CA . ASP B 2 11 ? 120.518 76.938 93.931 1.00 49.31 11 ASP C CA 1
ATOM 4205 C C . ASP B 2 11 ? 121.184 78.188 94.485 1.00 49.31 11 ASP C C 1
ATOM 4206 O O . ASP B 2 11 ? 120.639 79.291 94.409 1.00 49.31 11 ASP C O 1
ATOM 4211 N N . PHE B 2 12 ? 122.374 78.004 95.058 1.00 52.20 12 PHE C N 1
ATOM 4212 C CA . PHE B 2 12 ? 123.153 79.157 95.496 1.00 52.20 12 PHE C CA 1
ATOM 4213 C C . PHE B 2 12 ? 123.744 79.899 94.304 1.00 52.20 12 PHE C C 1
ATOM 4214 O O . PHE B 2 12 ? 123.975 81.115 94.366 1.00 52.20 12 PHE C O 1
ATOM 4222 N N . ALA B 2 13 ? 123.998 79.182 93.206 1.00 51.89 13 ALA C N 1
ATOM 4223 C CA . ALA B 2 13 ? 124.444 79.834 91.981 1.00 51.89 13 ALA C CA 1
ATOM 4224 C C . ALA B 2 13 ? 123.413 80.842 91.496 1.00 51.89 13 ALA C C 1
ATOM 4225 O O . ALA B 2 13 ? 123.767 81.877 90.920 1.00 51.89 13 ALA C O 1
ATOM 4227 N N . GLU B 2 14 ? 122.130 80.566 91.733 1.00 46.25 14 GLU C N 1
ATOM 4228 C CA . GLU B 2 14 ? 121.091 81.524 91.376 1.00 46.25 14 GLU C CA 1
ATOM 4229 C C . GLU B 2 14 ? 121.221 82.801 92.199 1.00 46.25 14 GLU C C 1
ATOM 4230 O O . GLU B 2 14 ? 120.991 83.905 91.690 1.00 46.25 14 GLU C O 1
ATOM 4236 N N . LEU B 2 15 ? 121.606 82.675 93.470 1.00 45.37 15 LEU C N 1
ATOM 4237 C CA . LEU B 2 15 ? 121.799 83.864 94.294 1.00 45.37 15 LEU C CA 1
ATOM 4238 C C . LEU B 2 15 ? 123.042 84.638 93.867 1.00 45.37 15 LEU C C 1
ATOM 4239 O O . LEU B 2 15 ? 123.042 85.875 93.872 1.00 45.37 15 LEU C O 1
ATOM 4244 N N . GLU B 2 16 ? 124.113 83.932 93.492 1.00 50.98 16 GLU C N 1
ATOM 4245 C CA . GLU B 2 16 ? 125.272 84.621 92.923 1.00 50.98 16 GLU C CA 1
ATOM 4246 C C . GLU B 2 16 ? 124.885 85.375 91.658 1.00 50.98 16 GLU C C 1
ATOM 4247 O O . GLU B 2 16 ? 125.350 86.497 91.414 1.00 50.98 16 GLU C O 1
ATOM 4253 N N . GLU B 2 17 ? 124.046 84.755 90.831 1.00 41.37 17 GLU C N 1
ATOM 4254 C CA . GLU B 2 17 ? 123.614 85.382 89.592 1.00 41.37 17 GLU C CA 1
ATOM 4255 C C . GLU B 2 17 ? 122.776 86.625 89.871 1.00 41.37 17 GLU C C 1
ATOM 4256 O O . GLU B 2 17 ? 122.927 87.644 89.191 1.00 41.37 17 GLU C O 1
ATOM 4262 N N . LEU B 2 18 ? 121.908 86.573 90.886 1.00 35.65 18 LEU C N 1
ATOM 4263 C CA . LEU B 2 18 ? 121.201 87.782 91.308 1.00 35.65 18 LEU C CA 1
ATOM 4264 C C . LEU B 2 18 ? 122.168 88.857 91.789 1.00 35.65 18 LEU C C 1
ATOM 4265 O O . LEU B 2 18 ? 121.962 90.049 91.532 1.00 35.65 18 LEU C O 1
ATOM 4270 N N . LYS B 2 19 ? 123.208 88.462 92.524 1.00 43.07 19 LYS C N 1
ATOM 4271 C CA . LYS B 2 19 ? 124.178 89.442 93.002 1.00 43.07 19 LYS C CA 1
ATOM 4272 C C . LYS B 2 19 ? 124.850 90.156 91.838 1.00 43.07 19 LYS C C 1
ATOM 4273 O O . LYS B 2 19 ? 125.008 91.381 91.851 1.00 43.07 19 LYS C O 1
ATOM 4279 N N . LEU B 2 20 ? 125.255 89.399 90.818 1.00 39.86 20 LEU C N 1
ATOM 4280 C CA . LEU B 2 20 ? 125.857 90.019 89.640 1.00 39.86 20 LEU C CA 1
ATOM 4281 C C . LEU B 2 20 ? 124.852 90.899 88.907 1.00 39.86 20 LEU C C 1
ATOM 4282 O O . LEU B 2 20 ? 125.201 91.969 88.400 1.00 39.86 20 LEU C O 1
ATOM 4287 N N . TRP B 2 21 ? 123.601 90.452 88.837 1.00 37.43 21 TRP C N 1
ATOM 4288 C CA . TRP B 2 21 ? 122.566 91.165 88.096 1.00 37.43 21 TRP C CA 1
ATOM 4289 C C . TRP B 2 21 ? 122.231 92.512 88.721 1.00 37.43 21 TRP C C 1
ATOM 4290 O O . TRP B 2 21 ? 122.161 93.526 88.019 1.00 37.43 21 TRP C O 1
ATOM 4301 N N . PHE B 2 22 ? 122.009 92.546 90.037 1.00 32.90 22 PHE C N 1
ATOM 4302 C CA . PHE B 2 22 ? 121.641 93.803 90.684 1.00 32.90 22 PHE C CA 1
ATOM 4303 C C . PHE B 2 22 ? 122.754 94.836 90.580 1.00 32.90 22 PHE C C 1
ATOM 4304 O O . PHE B 2 22 ? 122.486 96.026 90.380 1.00 32.90 22 PHE C O 1
ATOM 4312 N N . TYR B 2 23 ? 124.003 94.405 90.718 1.00 43.40 23 TYR C N 1
ATOM 4313 C CA . TYR B 2 23 ? 125.149 95.311 90.774 1.00 43.40 23 TYR C CA 1
ATOM 4314 C C . TYR B 2 23 ? 126.064 95.037 89.593 1.00 43.40 23 TYR C C 1
ATOM 4315 O O . TYR B 2 23 ? 126.973 94.193 89.689 1.00 43.40 23 TYR C O 1
ATOM 4324 N N . PRO B 2 24 ? 125.868 95.721 88.469 1.00 55.63 24 PRO C N 1
ATOM 4325 C CA . PRO B 2 24 ? 126.654 95.420 87.268 1.00 55.63 24 PRO C CA 1
ATOM 4326 C C . PRO B 2 24 ? 128.133 95.695 87.489 1.00 55.63 24 PRO C C 1
ATOM 4327 O O . PRO B 2 24 ? 128.511 96.594 88.244 1.00 55.63 24 PRO C O 1
ATOM 4331 N N . LYS B 2 25 ? 128.973 94.908 86.824 1.00 74.56 25 LYS C N 1
ATOM 4332 C CA . LYS B 2 25 ? 130.411 95.050 86.986 1.00 74.56 25 LYS C CA 1
ATOM 4333 C C . LYS B 2 25 ? 130.997 95.944 85.898 1.00 74.56 25 LYS C C 1
ATOM 4334 O O . LYS B 2 25 ? 131.169 95.522 84.751 1.00 74.56 25 LYS C O 1
ATOM 4340 N N . SER B 2 26 ? 131.284 97.194 86.269 1.00 91.45 26 SER C N 1
ATOM 4341 C CA . SER B 2 26 ? 132.044 98.128 85.442 1.00 91.45 26 SER C CA 1
ATOM 4342 C C . SER B 2 26 ? 131.350 98.492 84.132 1.00 91.45 26 SER C C 1
ATOM 4343 O O . SER B 2 26 ? 131.967 99.108 83.257 1.00 91.45 26 SER C O 1
ATOM 4346 N N . LYS B 2 27 ? 130.079 98.124 83.977 1.00 94.27 27 LYS C N 1
ATOM 4347 C CA . LYS B 2 27 ? 129.334 98.453 82.770 1.00 94.27 27 LYS C CA 1
ATOM 4348 C C . LYS B 2 27 ? 127.842 98.439 83.065 1.00 94.27 27 LYS C C 1
ATOM 4349 O O . LYS B 2 27 ? 127.305 97.457 83.581 1.00 94.27 27 LYS C O 1
ATOM 4351 N N . GLY B 2 28 ? 127.175 99.539 82.719 1.00 94.56 28 GLY C N 1
ATOM 4352 C CA . GLY B 2 28 ? 125.747 99.676 82.919 1.00 94.56 28 GLY C CA 1
ATOM 4353 C C . GLY B 2 28 ? 124.971 100.246 81.754 1.00 94.56 28 GLY C C 1
ATOM 4354 O O . GLY B 2 28 ? 123.837 100.703 81.953 1.00 94.56 28 GLY C O 1
ATOM 4355 N N . THR B 2 29 ? 125.531 100.250 80.543 1.00 98.81 29 THR C N 1
ATOM 4356 C CA . THR B 2 29 ? 124.835 100.850 79.409 1.00 98.81 29 THR C CA 1
ATOM 4357 C C . THR B 2 29 ? 123.846 99.873 78.784 1.00 98.81 29 THR C C 1
ATOM 4358 O O . THR B 2 29 ? 122.631 100.099 78.809 1.00 98.81 29 THR C O 1
ATOM 4362 N N . ILE B 2 30 ? 124.350 98.774 78.223 1.00 98.20 30 ILE C N 1
ATOM 4363 C CA . ILE B 2 30 ? 123.515 97.815 77.508 1.00 98.20 30 ILE C CA 1
ATOM 4364 C C . ILE B 2 30 ? 123.376 96.562 78.363 1.00 98.20 30 ILE C C 1
ATOM 4365 O O . ILE B 2 30 ? 122.388 95.826 78.261 1.00 98.20 30 ILE C O 1
ATOM 4370 N N . GLU B 2 31 ? 124.357 96.331 79.235 1.00 89.06 31 GLU C N 1
ATOM 4371 C CA . GLU B 2 31 ? 124.356 95.190 80.140 1.00 89.06 31 GLU C CA 1
ATOM 4372 C C . GLU B 2 31 ? 123.841 95.573 81.524 1.00 89.06 31 GLU C C 1
ATOM 4373 O O . GLU B 2 31 ? 124.320 95.045 82.532 1.00 89.06 31 GLU C O 1
ATOM 4379 N N . ASP B 2 32 ? 122.884 96.503 81.589 1.00 65.25 32 ASP C N 1
ATOM 4380 C CA . ASP B 2 32 ? 122.334 96.910 82.877 1.00 65.25 32 ASP C CA 1
ATOM 4381 C C . ASP B 2 32 ? 121.702 95.730 83.600 1.00 65.25 32 ASP C C 1
ATOM 4382 O O . ASP B 2 32 ? 122.085 95.409 84.731 1.00 65.25 32 ASP C O 1
ATOM 4387 N N . LYS B 2 33 ? 120.751 95.058 82.950 1.00 48.92 33 LYS C N 1
ATOM 4388 C CA . LYS B 2 33 ? 120.217 93.776 83.409 1.00 48.92 33 LYS C CA 1
ATOM 4389 C C . LYS B 2 33 ? 119.737 93.847 84.860 1.00 48.92 33 LYS C C 1
ATOM 4390 O O . LYS B 2 33 ? 119.992 92.951 85.665 1.00 48.92 33 LYS C O 1
ATOM 4396 N N . ARG B 2 34 ? 119.056 94.936 85.215 1.00 47.01 34 ARG C N 1
ATOM 4397 C CA . ARG B 2 34 ? 118.383 95.029 86.500 1.00 47.01 34 ARG C CA 1
ATOM 4398 C C . ARG B 2 34 ? 116.873 94.917 86.393 1.00 47.01 34 ARG C C 1
ATOM 4399 O O . ARG B 2 34 ? 116.222 94.634 87.401 1.00 47.01 34 ARG C O 1
ATOM 4407 N N . GLN B 2 35 ? 116.301 95.152 85.211 1.00 50.52 35 GLN C N 1
ATOM 4408 C CA . GLN B 2 35 ? 114.889 94.853 85.010 1.00 50.52 35 GLN C CA 1
ATOM 4409 C C . GLN B 2 35 ? 114.632 93.364 85.166 1.00 50.52 35 GLN C C 1
ATOM 4410 O O . GLN B 2 35 ? 113.633 92.954 85.768 1.00 50.52 35 GLN C O 1
ATOM 4416 N N . ARG B 2 36 ? 115.533 92.537 84.636 1.00 42.91 36 ARG C N 1
ATOM 4417 C CA . ARG B 2 36 ? 115.301 91.100 84.639 1.00 42.91 36 ARG C CA 1
ATOM 4418 C C . ARG B 2 36 ? 115.576 90.496 86.014 1.00 42.91 36 ARG C C 1
ATOM 4419 O O . ARG B 2 36 ? 114.921 89.527 86.410 1.00 42.91 36 ARG C O 1
ATOM 4427 N N . ALA B 2 37 ? 116.521 91.062 86.770 1.00 37.97 37 ALA C N 1
ATOM 4428 C CA . ALA B 2 37 ? 116.716 90.626 88.153 1.00 37.97 37 ALA C CA 1
ATOM 4429 C C . ALA B 2 37 ? 115.503 90.968 89.009 1.00 37.97 37 ALA C C 1
ATOM 4430 O O . ALA B 2 37 ? 115.088 90.187 89.876 1.00 37.97 37 ALA C O 1
ATOM 4432 N N . VAL B 2 38 ? 114.925 92.147 88.781 1.00 34.27 38 VAL C N 1
ATOM 4433 C CA . VAL B 2 38 ? 113.662 92.491 89.420 1.00 34.27 38 VAL C CA 1
ATOM 4434 C C . VAL B 2 38 ? 112.566 91.518 89.017 1.00 34.27 38 VAL C C 1
ATOM 4435 O O . VAL B 2 38 ? 111.760 91.103 89.856 1.00 34.27 38 VAL C O 1
ATOM 4439 N N . GLN B 2 39 ? 112.509 91.135 87.740 1.00 42.23 39 GLN C N 1
ATOM 4440 C CA . GLN B 2 39 ? 111.519 90.152 87.310 1.00 42.23 39 GLN C CA 1
ATOM 4441 C C . GLN B 2 39 ? 111.739 88.807 87.992 1.00 42.23 39 GLN C C 1
ATOM 4442 O O . GLN B 2 39 ? 110.781 88.074 88.260 1.00 42.23 39 GLN C O 1
ATOM 4448 N N . ARG B 2 40 ? 112.994 88.455 88.261 1.00 37.23 40 ARG C N 1
ATOM 4449 C CA . ARG B 2 40 ? 113.310 87.225 88.979 1.00 37.23 40 ARG C CA 1
ATOM 4450 C C . ARG B 2 40 ? 112.803 87.270 90.414 1.00 37.23 40 ARG C C 1
ATOM 4451 O O . ARG B 2 40 ? 112.149 86.332 90.890 1.00 37.23 40 ARG C O 1
ATOM 4459 N N . VAL B 2 41 ? 113.102 88.361 91.120 1.00 31.71 41 VAL C N 1
ATOM 4460 C CA . VAL B 2 41 ? 112.601 88.478 92.488 1.00 31.71 41 VAL C CA 1
ATOM 4461 C C . VAL B 2 41 ? 111.082 88.567 92.490 1.00 31.71 41 VAL C C 1
ATOM 4462 O O . VAL B 2 41 ? 110.428 88.209 93.475 1.00 31.71 41 VAL C O 1
ATOM 4466 N N . GLN B 2 42 ? 110.492 89.017 91.383 1.00 43.14 42 GLN C N 1
ATOM 4467 C CA . GLN B 2 42 ? 109.039 88.991 91.268 1.00 43.14 42 GLN C CA 1
ATOM 4468 C C . GLN B 2 42 ? 108.505 87.564 91.289 1.00 43.14 42 GLN C C 1
ATOM 4469 O O . GLN B 2 42 ? 107.437 87.312 91.854 1.00 43.14 42 GLN C O 1
ATOM 4475 N N . SER B 2 43 ? 109.221 86.619 90.674 1.00 40.88 43 SER C N 1
ATOM 4476 C CA . SER B 2 43 ? 108.847 85.213 90.788 1.00 40.88 43 SER C CA 1
ATOM 4477 C C . SER B 2 43 ? 109.116 84.680 92.186 1.00 40.88 43 SER C C 1
ATOM 4478 O O . SER B 2 43 ? 108.370 83.831 92.688 1.00 40.88 43 SER C O 1
ATOM 4481 N N . TYR B 2 44 ? 110.197 85.148 92.809 1.00 59.71 44 TYR C N 1
ATOM 4482 C CA . TYR B 2 44 ? 110.485 84.742 94.183 1.00 59.71 44 TYR C CA 1
ATOM 4483 C C . TYR B 2 44 ? 109.344 85.136 95.110 1.00 59.71 44 TYR C C 1
ATOM 4484 O O . TYR B 2 44 ? 109.005 84.403 96.044 1.00 59.71 44 TYR C O 1
ATOM 4493 N N . ARG B 2 45 ? 108.753 86.306 94.871 1.00 38.04 45 ARG C N 1
ATOM 4494 C CA . ARG B 2 45 ? 107.557 86.709 95.602 1.00 38.04 45 ARG C CA 1
ATOM 4495 C C . ARG B 2 45 ? 106.387 85.793 95.275 1.00 38.04 45 ARG C C 1
ATOM 4496 O O . ARG B 2 45 ? 105.566 85.487 96.145 1.00 38.04 45 ARG C O 1
ATOM 4504 N N . LEU B 2 46 ? 106.275 85.375 94.011 1.00 37.50 46 LEU C N 1
ATOM 4505 C CA . LEU B 2 46 ? 105.157 84.530 93.605 1.00 37.50 46 LEU C CA 1
ATOM 4506 C C . LEU B 2 46 ? 105.184 83.186 94.315 1.00 37.50 46 LEU C C 1
ATOM 4507 O O . LEU B 2 46 ? 104.149 82.711 94.795 1.00 37.50 46 LEU C O 1
ATOM 4512 N N . LYS B 2 47 ? 106.356 82.552 94.385 1.00 38.34 47 LYS C N 1
ATOM 4513 C CA . LYS B 2 47 ? 106.440 81.254 95.045 1.00 38.34 47 LYS C CA 1
ATOM 4514 C C . LYS B 2 47 ? 106.042 81.365 96.509 1.00 38.34 47 LYS C C 1
ATOM 4515 O O . LYS B 2 47 ? 105.177 80.625 96.991 1.00 38.34 47 LYS C O 1
ATOM 4521 N N . GLY B 2 48 ? 106.663 82.288 97.231 1.00 38.70 48 GLY C N 1
ATOM 4522 C CA . GLY B 2 48 ? 106.264 82.578 98.590 1.00 38.70 48 GLY C CA 1
ATOM 4523 C C . GLY B 2 48 ? 106.969 83.803 99.125 1.00 38.70 48 GLY C C 1
ATOM 4524 O O . GLY B 2 48 ? 108.199 83.887 99.083 1.00 38.70 48 GLY C O 1
ATOM 4525 N N . SER B 2 49 ? 106.199 84.763 99.633 1.00 35.74 49 SER C N 1
ATOM 4526 C CA . SER B 2 49 ? 106.807 85.960 100.199 1.00 35.74 49 SER C CA 1
ATOM 4527 C C . SER B 2 49 ? 107.427 85.667 101.557 1.00 35.74 49 SER C C 1
ATOM 4528 O O . SER B 2 49 ? 108.412 86.302 101.946 1.00 35.74 49 SER C O 1
ATOM 4531 N N . GLN B 2 50 ? 106.858 84.710 102.293 1.00 38.89 50 GLN C N 1
ATOM 4532 C CA . GLN B 2 50 ? 107.403 84.345 103.596 1.00 38.89 50 GLN C CA 1
ATOM 4533 C C . GLN B 2 50 ? 108.724 83.600 103.458 1.00 38.89 50 GLN C C 1
ATOM 4534 O O . GLN B 2 50 ? 109.428 83.381 104.448 1.00 38.89 50 GLN C O 1
ATOM 4540 N N . TYR B 2 51 ? 109.059 83.171 102.243 1.00 39.00 51 TYR C N 1
ATOM 4541 C CA . TYR B 2 51 ? 110.319 82.470 102.025 1.00 39.00 51 TYR C CA 1
ATOM 4542 C C . TYR B 2 51 ? 111.439 83.448 101.698 1.00 39.00 51 TYR C C 1
ATOM 4543 O O . TYR B 2 51 ? 112.604 83.208 102.032 1.00 39.00 51 TYR C O 1
ATOM 4552 N N . LEU B 2 52 ? 111.101 84.553 101.047 1.00 33.61 52 LEU C N 1
ATOM 4553 C CA . LEU B 2 52 ? 112.106 85.465 100.528 1.00 33.61 52 LEU C CA 1
ATOM 4554 C C . LEU B 2 52 ? 112.715 86.287 101.662 1.00 33.61 52 LEU C C 1
ATOM 4555 O O . LEU B 2 52 ? 111.982 86.879 102.462 1.00 33.61 52 LEU C O 1
ATOM 4560 N N . PRO B 2 53 ? 114.041 86.350 101.761 1.00 30.50 53 PRO C N 1
ATOM 4561 C CA . PRO B 2 53 ? 114.665 87.210 102.768 1.00 30.50 53 PRO C CA 1
ATOM 4562 C C . PRO B 2 53 ? 114.351 88.671 102.502 1.00 30.50 53 PRO C C 1
ATOM 4563 O O . PRO B 2 53 ? 114.092 89.084 101.372 1.00 30.50 53 PRO C O 1
ATOM 4567 N N . HIS B 2 54 ? 114.361 89.461 103.575 1.00 35.05 54 HIS C N 1
ATOM 4568 C CA . HIS B 2 54 ? 113.974 90.859 103.437 1.00 35.05 54 HIS C CA 1
ATOM 4569 C C . HIS B 2 54 ? 115.005 91.653 102.651 1.00 35.05 54 HIS C C 1
ATOM 4570 O O . HIS B 2 54 ? 114.655 92.605 101.950 1.00 35.05 54 HIS C O 1
ATOM 4577 N N . VAL B 2 55 ? 116.287 91.317 102.793 1.00 36.27 55 VAL C N 1
ATOM 4578 C CA . VAL B 2 55 ? 117.322 92.084 102.105 1.00 36.27 55 VAL C CA 1
ATOM 4579 C C . VAL B 2 55 ? 117.201 91.926 100.594 1.00 36.27 55 VAL C C 1
ATOM 4580 O O . VAL B 2 55 ? 117.359 92.895 99.845 1.00 36.27 55 VAL C O 1
ATOM 4584 N N . VAL B 2 56 ? 116.908 90.713 100.121 1.00 31.45 56 VAL C N 1
ATOM 4585 C CA . VAL B 2 56 ? 116.691 90.510 98.691 1.00 31.45 56 VAL C CA 1
ATOM 4586 C C . VAL B 2 56 ? 115.447 91.256 98.233 1.00 31.45 56 VAL C C 1
ATOM 4587 O O . VAL B 2 56 ? 115.429 91.872 97.159 1.00 31.45 56 VAL C O 1
ATOM 4591 N N . ASP B 2 57 ? 114.391 91.219 99.045 1.00 32.72 57 ASP C N 1
ATOM 4592 C CA . ASP B 2 57 ? 113.167 91.944 98.724 1.00 32.72 57 ASP C CA 1
ATOM 4593 C C . ASP B 2 57 ? 113.432 93.438 98.584 1.00 32.72 57 ASP C C 1
ATOM 4594 O O . ASP B 2 57 ? 112.967 94.073 97.632 1.00 32.72 57 ASP C O 1
ATOM 4599 N N . SER B 2 58 ? 114.193 94.014 99.516 1.00 32.61 58 SER C N 1
ATOM 4600 C CA . SER B 2 58 ? 114.481 95.443 99.469 1.00 32.61 58 SER C CA 1
ATOM 4601 C C . SER B 2 58 ? 115.421 95.799 98.328 1.00 32.61 58 SER C C 1
ATOM 4602 O O . SER B 2 58 ? 115.245 96.843 97.695 1.00 32.61 58 SER C O 1
ATOM 4605 N N . THR B 2 59 ? 116.429 94.966 98.059 1.00 31.18 59 THR C N 1
ATOM 4606 C CA . THR B 2 59 ? 117.272 95.198 96.896 1.00 31.18 59 THR C CA 1
ATOM 4607 C C . THR B 2 59 ? 116.458 95.211 95.617 1.00 31.18 59 THR C C 1
ATOM 4608 O O . THR B 2 59 ? 116.698 96.057 94.752 1.00 31.18 59 THR C O 1
ATOM 4612 N N . ALA B 2 60 ? 115.499 94.300 95.484 1.00 29.66 60 ALA C N 1
ATOM 4613 C CA . ALA B 2 60 ? 114.629 94.294 94.320 1.00 29.66 60 ALA C CA 1
ATOM 4614 C C . ALA B 2 60 ? 113.720 95.514 94.273 1.00 29.66 60 ALA C C 1
ATOM 4615 O O . ALA B 2 60 ? 113.495 96.073 93.203 1.00 29.66 60 ALA C O 1
ATOM 4617 N N . GLN B 2 61 ? 113.191 95.942 95.418 1.00 30.17 61 GLN C N 1
ATOM 4618 C CA . GLN B 2 61 ? 112.192 97.007 95.420 1.00 30.17 61 GLN C CA 1
ATOM 4619 C C . GLN B 2 61 ? 112.826 98.373 95.162 1.00 30.17 61 GLN C C 1
ATOM 4620 O O . GLN B 2 61 ? 112.292 99.197 94.401 1.00 30.17 61 GLN C O 1
ATOM 4626 N N . ILE B 2 62 ? 113.976 98.630 95.784 1.00 29.86 62 ILE C N 1
ATOM 4627 C CA . ILE B 2 62 ? 114.699 99.871 95.525 1.00 29.86 62 ILE C CA 1
ATOM 4628 C C . ILE B 2 62 ? 115.113 99.938 94.061 1.00 29.86 62 ILE C C 1
ATOM 4629 O O . ILE B 2 62 ? 115.037 100.993 93.425 1.00 29.86 62 ILE C O 1
ATOM 4634 N N . THR B 2 63 ? 115.553 98.807 93.506 1.00 29.18 63 THR C N 1
ATOM 4635 C CA . THR B 2 63 ? 115.888 98.767 92.088 1.00 29.18 63 THR C CA 1
ATOM 4636 C C . THR B 2 63 ? 114.650 98.931 91.215 1.00 29.18 63 THR C C 1
ATOM 4637 O O . THR B 2 63 ? 114.735 99.511 90.130 1.00 29.18 63 THR C O 1
ATOM 4641 N N . CYS B 2 64 ? 113.492 98.444 91.668 1.00 37.85 64 CYS C N 1
ATOM 4642 C CA . CYS B 2 64 ? 112.240 98.732 90.976 1.00 37.85 64 CYS C CA 1
ATOM 4643 C C . CYS B 2 64 ? 112.060 100.229 90.821 1.00 37.85 64 CYS C C 1
ATOM 4644 O O . CYS B 2 64 ? 111.812 100.734 89.725 1.00 37.85 64 CYS C O 1
ATOM 4647 N N . ALA B 2 65 ? 112.191 100.956 91.929 1.00 32.03 65 ALA C N 1
ATOM 4648 C CA . ALA B 2 65 ? 111.985 102.402 91.885 1.00 32.03 65 ALA C CA 1
ATOM 4649 C C . ALA B 2 65 ? 113.059 103.105 91.051 1.00 32.03 65 ALA C C 1
ATOM 4650 O O . ALA B 2 65 ? 112.756 104.021 90.268 1.00 32.03 65 ALA C O 1
ATOM 4652 N N . VAL B 2 66 ? 114.316 102.680 91.196 1.00 33.72 66 VAL C N 1
ATOM 4653 C CA . VAL B 2 66 ? 115.414 103.281 90.443 1.00 33.72 66 VAL C CA 1
ATOM 4654 C C . VAL B 2 66 ? 115.228 103.079 88.947 1.00 33.72 66 VAL C C 1
ATOM 4655 O O . VAL B 2 66 ? 115.481 103.992 88.156 1.00 33.72 66 VAL C O 1
ATOM 4659 N N . LEU B 2 67 ? 114.800 101.890 88.526 1.00 38.31 67 LEU C N 1
ATOM 4660 C CA . LEU B 2 67 ? 114.484 101.684 87.119 1.00 38.31 67 LEU C CA 1
ATOM 4661 C C . LEU B 2 67 ? 113.206 102.407 86.727 1.00 38.31 67 LEU C C 1
ATOM 4662 O O . LEU B 2 67 ? 113.001 102.708 85.547 1.00 38.31 67 LEU C O 1
ATOM 4667 N N . LEU B 2 68 ? 112.333 102.679 87.697 1.00 40.37 68 LEU C N 1
ATOM 4668 C CA . LEU B 2 68 ? 111.116 103.425 87.413 1.00 40.37 68 LEU C CA 1
ATOM 4669 C C . LEU B 2 68 ? 111.437 104.839 86.960 1.00 40.37 68 LEU C C 1
ATOM 4670 O O . LEU B 2 68 ? 110.842 105.338 85.998 1.00 40.37 68 LEU C O 1
ATOM 4675 N N . ASP B 2 69 ? 112.370 105.511 87.643 1.00 42.23 69 ASP C N 1
ATOM 4676 C CA . ASP B 2 69 ? 112.552 106.928 87.333 1.00 42.23 69 ASP C CA 1
ATOM 4677 C C . ASP B 2 69 ? 113.225 107.158 85.981 1.00 42.23 69 ASP C C 1
ATOM 4678 O O . ASP B 2 69 ? 113.319 108.307 85.541 1.00 42.23 69 ASP C O 1
ATOM 4683 N N . GLU B 2 70 ? 113.702 106.100 85.321 1.00 43.91 70 GLU C N 1
ATOM 4684 C CA . GLU B 2 70 ? 114.371 106.219 84.024 1.00 43.91 70 GLU C CA 1
ATOM 4685 C C . GLU B 2 70 ? 113.360 106.036 82.889 1.00 43.91 70 GLU C C 1
ATOM 4686 O O . GLU B 2 70 ? 113.219 104.966 82.294 1.00 43.91 70 GLU C O 1
ATOM 4692 N N . LYS B 2 71 ? 112.645 107.118 82.587 1.00 65.67 71 LYS C N 1
ATOM 4693 C CA . LYS B 2 71 ? 111.755 107.170 81.431 1.00 65.67 71 LYS C CA 1
ATOM 4694 C C . LYS B 2 71 ? 111.881 108.537 80.776 1.00 65.67 71 LYS C C 1
ATOM 4695 O O . LYS B 2 71 ? 111.360 109.526 81.299 1.00 65.67 71 LYS C O 1
ATOM 4701 N N . GLU B 2 72 ? 112.558 108.587 79.623 1.00 85.14 72 GLU C N 1
ATOM 4702 C CA . GLU B 2 72 ? 112.827 109.842 78.929 1.00 85.14 72 GLU C CA 1
ATOM 4703 C C . GLU B 2 72 ? 112.532 109.753 77.435 1.00 85.14 72 GLU C C 1
ATOM 4704 O O . GLU B 2 72 ? 113.324 110.248 76.626 1.00 85.14 72 GLU C O 1
ATOM 4710 N N . ALA B 2 73 ? 111.415 109.141 77.045 1.00 104.52 73 ALA C N 1
ATOM 4711 C CA . ALA B 2 73 ? 111.098 108.937 75.638 1.00 104.52 73 ALA C CA 1
ATOM 4712 C C . ALA B 2 73 ? 109.724 109.501 75.307 1.00 104.52 73 ALA C C 1
ATOM 4713 O O . ALA B 2 73 ? 108.796 109.446 76.119 1.00 104.52 73 ALA C O 1
ATOM 4715 N N . CYS B 2 74 ? 109.607 110.046 74.097 1.00 116.41 74 CYS C N 1
ATOM 4716 C CA . CYS B 2 74 ? 108.327 110.497 73.574 1.00 116.41 74 CYS C CA 1
ATOM 4717 C C . CYS B 2 74 ? 107.421 109.296 73.299 1.00 116.41 74 CYS C C 1
ATOM 4718 O O . CYS B 2 74 ? 107.892 108.189 73.019 1.00 116.41 74 CYS C O 1
ATOM 4721 N N . LEU B 2 75 ? 106.106 109.509 73.381 1.00 116.55 75 LEU C N 1
ATOM 4722 C CA . LEU B 2 75 ? 105.475 110.795 73.684 1.00 116.55 75 LEU C CA 1
ATOM 4723 C C . LEU B 2 75 ? 105.467 111.076 75.185 1.00 116.55 75 LEU C C 1
ATOM 4724 O O . LEU B 2 75 ? 105.523 110.151 75.996 1.00 116.55 75 LEU C O 1
ATOM 4729 N N . GLY B 2 76 ? 105.410 112.358 75.542 1.00 111.30 76 GLY C N 1
ATOM 4730 C CA . GLY B 2 76 ? 105.433 112.770 76.932 1.00 111.30 76 GLY C CA 1
ATOM 4731 C C . GLY B 2 76 ? 104.332 112.150 77.765 1.00 111.30 76 GLY C C 1
ATOM 4732 O O . GLY B 2 76 ? 103.155 112.200 77.397 1.00 111.30 76 GLY C O 1
ATOM 4733 N N . VAL B 2 77 ? 104.710 111.563 78.898 1.00 94.69 77 VAL C N 1
ATOM 4734 C CA . VAL B 2 77 ? 103.751 110.862 79.739 1.00 94.69 77 VAL C CA 1
ATOM 4735 C C . VAL B 2 77 ? 103.092 111.850 80.699 1.00 94.69 77 VAL C C 1
ATOM 4736 O O . VAL B 2 77 ? 103.648 112.899 81.036 1.00 94.69 77 VAL C O 1
ATOM 4740 N N . HIS B 2 78 ? 101.877 111.508 81.136 1.00 76.95 78 HIS C N 1
ATOM 4741 C CA . HIS B 2 78 ? 101.152 112.363 82.070 1.00 76.95 78 HIS C CA 1
ATOM 4742 C C . HIS B 2 78 ? 101.886 112.530 83.393 1.00 76.95 78 HIS C C 1
ATOM 4743 O O . HIS B 2 78 ? 101.653 113.512 84.107 1.00 76.95 78 HIS C O 1
ATOM 4750 N N . GLN B 2 79 ? 102.771 111.595 83.735 1.00 71.30 79 GLN C N 1
ATOM 4751 C CA . GLN B 2 79 ? 103.384 111.583 85.057 1.00 71.30 79 GLN C CA 1
ATOM 4752 C C . GLN B 2 79 ? 104.075 112.908 85.358 1.00 71.30 79 GLN C C 1
ATOM 4753 O O . GLN B 2 79 ? 104.813 113.447 84.529 1.00 71.30 79 GLN C O 1
ATOM 4759 N N . ASP B 2 80 ? 103.783 113.453 86.535 1.00 58.16 80 ASP C N 1
ATOM 4760 C CA . ASP B 2 80 ? 104.350 114.717 86.980 1.00 58.16 80 ASP C CA 1
ATOM 4761 C C . ASP B 2 80 ? 105.465 114.535 88.000 1.00 58.16 80 ASP C C 1
ATOM 4762 O O . ASP B 2 80 ? 105.649 115.408 88.854 1.00 58.16 80 ASP C O 1
ATOM 4767 N N . SER B 2 81 ? 106.182 113.412 87.948 1.00 49.22 81 SER C N 1
ATOM 4768 C CA . SER B 2 81 ? 107.353 113.134 88.776 1.00 49.22 81 SER C CA 1
ATOM 4769 C C . SER B 2 81 ? 107.021 112.953 90.251 1.00 49.22 81 SER C C 1
ATOM 4770 O O . SER B 2 81 ? 107.924 112.734 91.061 1.00 49.22 81 SER C O 1
ATOM 4773 N N . ILE B 2 82 ? 105.752 113.049 90.635 1.00 43.62 82 ILE C N 1
ATOM 4774 C CA . ILE B 2 82 ? 105.361 112.682 91.994 1.00 43.62 82 ILE C CA 1
ATOM 4775 C C . ILE B 2 82 ? 105.313 111.162 92.157 1.00 43.62 82 ILE C C 1
ATOM 4776 O O . ILE B 2 82 ? 105.667 110.681 93.242 1.00 43.62 82 ILE C O 1
ATOM 4781 N N . PRO B 2 83 ? 104.902 110.351 91.159 1.00 42.90 83 PRO C N 1
ATOM 4782 C CA . PRO B 2 83 ? 104.890 108.896 91.400 1.00 42.90 83 PRO C CA 1
ATOM 4783 C C . PRO B 2 83 ? 106.251 108.322 91.743 1.00 42.90 83 PRO C C 1
ATOM 4784 O O . PRO B 2 83 ? 106.336 107.377 92.531 1.00 42.90 83 PRO C O 1
ATOM 4788 N N . ILE B 2 84 ? 107.320 108.853 91.151 1.00 37.81 84 ILE C N 1
ATOM 4789 C CA . ILE B 2 84 ? 108.667 108.421 91.511 1.00 37.81 84 ILE C CA 1
ATOM 4790 C C . ILE B 2 84 ? 108.964 108.778 92.960 1.00 37.81 84 ILE C C 1
ATOM 4791 O O . ILE B 2 84 ? 109.535 107.981 93.719 1.00 37.81 84 ILE C O 1
ATOM 4796 N N . ARG B 2 85 ? 108.601 109.997 93.354 1.00 36.83 85 ARG C N 1
ATOM 4797 C CA . ARG B 2 85 ? 108.783 110.434 94.730 1.00 36.83 85 ARG C CA 1
ATOM 4798 C C . ARG B 2 85 ? 107.894 109.639 95.673 1.00 36.83 85 ARG C C 1
ATOM 4799 O O . ARG B 2 85 ? 108.246 109.425 96.836 1.00 36.83 85 ARG C O 1
ATOM 4807 N N . LEU B 2 86 ? 106.725 109.208 95.194 1.00 38.10 86 LEU C N 1
ATOM 4808 C CA . LEU B 2 86 ? 105.876 108.337 95.998 1.00 38.10 86 LEU C CA 1
ATOM 4809 C C . LEU B 2 86 ? 106.519 106.967 96.166 1.00 38.10 86 LEU C C 1
ATOM 4810 O O . LEU B 2 86 ? 106.433 106.355 97.237 1.00 38.10 86 LEU C O 1
ATOM 4815 N N . SER B 2 87 ? 107.160 106.467 95.104 1.00 35.25 87 SER C N 1
ATOM 4816 C CA . SER B 2 87 ? 107.699 105.111 95.090 1.00 35.25 87 SER C CA 1
ATOM 4817 C C . SER B 2 87 ? 108.944 104.985 95.954 1.00 35.25 87 SER C C 1
ATOM 4818 O O . SER B 2 87 ? 109.073 104.020 96.718 1.00 35.25 87 SER C O 1
ATOM 4821 N N . TYR B 2 88 ? 109.882 105.932 95.834 1.00 36.54 88 TYR C N 1
ATOM 4822 C CA . TYR B 2 88 ? 111.084 105.887 96.668 1.00 36.54 88 TYR C CA 1
ATOM 4823 C C . TYR B 2 88 ? 110.761 105.833 98.155 1.00 36.54 88 TYR C C 1
ATOM 4824 O O . TYR B 2 88 ? 111.480 105.184 98.921 1.00 36.54 88 TYR C O 1
ATOM 4833 N N . VAL B 2 89 ? 109.718 106.536 98.595 1.00 37.47 89 VAL C N 1
ATOM 4834 C CA . VAL B 2 89 ? 109.493 106.650 100.034 1.00 37.47 89 VAL C CA 1
ATOM 4835 C C . VAL B 2 89 ? 109.140 105.293 100.642 1.00 37.47 89 VAL C C 1
ATOM 4836 O O . VAL B 2 89 ? 109.742 104.884 101.636 1.00 37.47 89 VAL C O 1
ATOM 4840 N N . MET B 2 90 ? 108.185 104.563 100.055 1.00 39.37 90 MET C N 1
ATOM 4841 C CA . MET B 2 90 ? 107.937 103.188 100.489 1.00 39.37 90 MET C CA 1
ATOM 4842 C C . MET B 2 90 ? 109.090 102.242 100.199 1.00 39.37 90 MET C C 1
ATOM 4843 O O . MET B 2 90 ? 109.367 101.363 101.018 1.00 39.37 90 MET C O 1
ATOM 4848 N N . ALA B 2 91 ? 109.787 102.394 99.075 1.00 30.62 91 ALA C N 1
ATOM 4849 C CA . ALA B 2 91 ? 110.938 101.520 98.869 1.00 30.62 91 ALA C CA 1
ATOM 4850 C C . ALA B 2 91 ? 111.892 101.608 100.054 1.00 30.62 91 ALA C C 1
ATOM 4851 O O . ALA B 2 91 ? 112.201 100.596 100.701 1.00 30.62 91 ALA C O 1
ATOM 4853 N N . LEU B 2 92 ? 112.257 102.831 100.434 1.00 33.93 92 LEU C N 1
ATOM 4854 C CA . LEU B 2 92 ? 113.255 103.028 101.477 1.00 33.93 92 LEU C CA 1
ATOM 4855 C C . LEU B 2 92 ? 112.689 102.777 102.871 1.00 33.93 92 LEU C C 1
ATOM 4856 O O . LEU B 2 92 ? 113.396 102.266 103.745 1.00 33.93 92 LEU C O 1
ATOM 4861 N N . ILE B 2 93 ? 111.429 103.143 103.116 1.00 34.73 93 ILE C N 1
ATOM 4862 C CA . ILE B 2 93 ? 110.846 102.918 104.437 1.00 34.73 93 ILE C CA 1
ATOM 4863 C C . ILE B 2 93 ? 110.639 101.433 104.695 1.00 34.73 93 ILE C C 1
ATOM 4864 O O . ILE B 2 93 ? 110.904 100.945 105.798 1.00 34.73 93 ILE C O 1
ATOM 4869 N N . ARG B 2 94 ? 110.141 100.695 103.705 1.00 34.38 94 ARG C N 1
ATOM 4870 C CA . ARG B 2 94 ? 109.996 99.255 103.833 1.00 34.38 94 ARG C CA 1
ATOM 4871 C C . ARG B 2 94 ? 111.369 98.636 104.041 1.00 34.38 94 ARG C C 1
ATOM 4872 O O . ARG B 2 94 ? 111.532 97.741 104.880 1.00 34.38 94 ARG C O 1
ATOM 4880 N N . PHE B 2 95 ? 112.371 99.134 103.310 1.00 35.54 95 PHE C N 1
ATOM 4881 C CA . PHE B 2 95 ? 113.739 98.699 103.563 1.00 35.54 95 PHE C CA 1
ATOM 4882 C C . PHE B 2 95 ? 114.160 98.877 105.013 1.00 35.54 95 PHE C C 1
ATOM 4883 O O . PHE B 2 95 ? 114.604 97.921 105.656 1.00 35.54 95 PHE C O 1
ATOM 4891 N N . VAL B 2 96 ? 114.039 100.088 105.547 1.00 36.79 96 VAL C N 1
ATOM 4892 C CA . VAL B 2 96 ? 114.574 100.334 106.881 1.00 36.79 96 VAL C CA 1
ATOM 4893 C C . VAL B 2 96 ? 113.733 99.635 107.942 1.00 36.79 96 VAL C C 1
ATOM 4894 O O . VAL B 2 96 ? 114.242 99.259 109.001 1.00 36.79 96 VAL C O 1
ATOM 4898 N N . ASN B 2 97 ? 112.442 99.435 107.675 1.00 39.71 97 ASN C N 1
ATOM 4899 C CA . ASN B 2 97 ? 111.569 98.821 108.666 1.00 39.71 97 ASN C CA 1
ATOM 4900 C C . ASN B 2 97 ? 111.771 97.317 108.728 1.00 39.71 97 ASN C C 1
ATOM 4901 O O . ASN B 2 97 ? 111.649 96.712 109.797 1.00 39.71 97 ASN C O 1
ATOM 4906 N N . GLY B 2 98 ? 112.084 96.691 107.595 1.00 41.35 98 GLY C N 1
ATOM 4907 C CA . GLY B 2 98 ? 112.275 95.252 107.608 1.00 41.35 98 GLY C CA 1
ATOM 4908 C C . GLY B 2 98 ? 113.613 94.846 108.193 1.00 41.35 98 GLY C C 1
ATOM 4909 O O . GLY B 2 98 ? 113.906 93.656 108.329 1.00 41.35 98 GLY C O 1
ATOM 4910 N N . LEU B 2 99 ? 114.462 95.823 108.504 1.00 43.28 99 LEU C N 1
ATOM 4911 C CA . LEU B 2 99 ? 115.702 95.516 109.206 1.00 43.28 99 LEU C CA 1
ATOM 4912 C C . LEU B 2 99 ? 115.531 95.674 110.711 1.00 43.28 99 LEU C C 1
ATOM 4913 O O . LEU B 2 99 ? 116.135 94.937 111.497 1.00 43.28 99 LEU C O 1
ATOM 4918 N N . LEU B 2 100 ? 114.710 96.636 111.130 1.00 47.83 100 LEU C N 1
ATOM 4919 C CA . LEU B 2 100 ? 114.580 96.926 112.552 1.00 47.83 100 LEU C CA 1
ATOM 4920 C C . LEU B 2 100 ? 113.463 96.106 113.189 1.00 47.83 100 LEU C C 1
ATOM 4921 O O . LEU B 2 100 ? 113.650 95.508 114.254 1.00 47.83 100 LEU C O 1
ATOM 4926 N N . ASP B 2 101 ? 112.296 96.061 112.550 1.00 58.67 101 ASP C N 1
ATOM 4927 C CA . ASP B 2 101 ? 111.115 95.449 113.149 1.00 58.67 101 ASP C CA 1
ATOM 4928 C C . ASP B 2 101 ? 111.226 93.929 113.285 1.00 58.67 101 ASP C C 1
ATOM 4929 O O . ASP B 2 101 ? 111.182 93.420 114.412 1.00 58.67 101 ASP C O 1
ATOM 4934 N N . PRO B 2 102 ? 111.370 93.169 112.199 1.00 61.11 102 PRO C N 1
ATOM 4935 C CA . PRO B 2 102 ? 111.147 91.723 112.284 1.00 61.11 102 PRO C CA 1
ATOM 4936 C C . PRO B 2 102 ? 112.287 90.981 112.964 1.00 61.11 102 PRO C C 1
ATOM 4937 O O . PRO B 2 102 ? 113.402 91.483 113.115 1.00 61.11 102 PRO C O 1
ATOM 4941 N N . THR B 2 103 ? 111.969 89.744 113.354 1.00 76.25 103 THR C N 1
ATOM 4942 C CA . THR B 2 103 ? 112.900 88.826 114.019 1.00 76.25 103 THR C CA 1
ATOM 4943 C C . THR B 2 103 ? 113.695 89.501 115.140 1.00 76.25 103 THR C C 1
ATOM 4944 O O . THR B 2 103 ? 114.920 89.610 115.066 1.00 76.25 103 THR C O 1
ATOM 4948 N N . GLN B 2 104 ? 113.011 89.959 116.192 1.00 84.72 104 GLN C N 1
ATOM 4949 C CA . GLN B 2 104 ? 111.554 89.927 116.322 1.00 84.72 104 GLN C CA 1
ATOM 4950 C C . GLN B 2 104 ? 111.080 91.085 117.191 1.00 84.72 104 GLN C C 1
ATOM 4951 O O . GLN B 2 104 ? 111.653 91.351 118.248 1.00 84.72 104 GLN C O 1
ATOM 4957 N N . GLN B 2 105 ? 110.034 91.775 116.744 1.00 88.50 105 GLN C N 1
ATOM 4958 C CA . GLN B 2 105 ? 109.452 92.835 117.554 1.00 88.50 105 GLN C CA 1
ATOM 4959 C C . GLN B 2 105 ? 108.668 92.236 118.717 1.00 88.50 105 GLN C C 1
ATOM 4960 O O . GLN B 2 105 ? 107.916 91.271 118.554 1.00 88.50 105 GLN C O 1
ATOM 4966 N N . SER B 2 106 ? 108.869 92.797 119.907 1.00 110.45 106 SER C N 1
ATOM 4967 C CA . SER B 2 106 ? 108.285 92.258 121.126 1.00 110.45 106 SER C CA 1
ATOM 4968 C C . SER B 2 106 ? 107.907 93.390 122.070 1.00 110.45 106 SER C C 1
ATOM 4969 O O . SER B 2 106 ? 108.083 94.572 121.764 1.00 110.45 106 SER C O 1
ATOM 4972 N N . GLN B 2 107 ? 107.370 93.005 123.231 1.00 120.02 107 GLN C N 1
ATOM 4973 C CA . GLN B 2 107 ? 107.021 93.989 124.250 1.00 120.02 107 GLN C CA 1
ATOM 4974 C C . GLN B 2 107 ? 108.259 94.725 124.747 1.00 120.02 107 GLN C C 1
ATOM 4975 O O . GLN B 2 107 ? 108.214 95.936 124.996 1.00 120.02 107 GLN C O 1
ATOM 4981 N N . PHE B 2 108 ? 109.375 94.013 124.892 1.00 119.45 108 PHE C N 1
ATOM 4982 C CA . PHE B 2 108 ? 110.665 94.620 125.198 1.00 119.45 108 PHE C CA 1
ATOM 4983 C C . PHE B 2 108 ? 111.411 94.799 123.880 1.00 119.45 108 PHE C C 1
ATOM 4984 O O . PHE B 2 108 ? 111.657 93.827 123.157 1.00 119.45 108 PHE C O 1
ATOM 4992 N N . ALA B 2 109 ? 111.740 96.045 123.551 1.00 108.34 109 ALA C N 1
ATOM 4993 C CA . ALA B 2 109 ? 112.391 96.334 122.284 1.00 108.34 109 ALA C CA 1
ATOM 4994 C C . ALA B 2 109 ? 113.540 97.298 122.517 1.00 108.34 109 ALA C C 1
ATOM 4995 O O . ALA B 2 109 ? 113.379 98.347 123.146 1.00 108.34 109 ALA C O 1
ATOM 4997 N N . ILE B 2 110 ? 114.699 96.928 121.997 1.00 96.56 110 ILE C N 1
ATOM 4998 C CA . ILE B 2 110 ? 115.878 97.797 122.061 1.00 96.56 110 ILE C CA 1
ATOM 4999 C C . ILE B 2 110 ? 115.639 99.011 121.169 1.00 96.56 110 ILE C C 1
ATOM 5000 O O . ILE B 2 110 ? 115.068 98.858 120.074 1.00 96.56 110 ILE C O 1
ATOM 5005 N N . PRO B 2 111 ? 116.018 100.226 121.581 1.00 90.13 111 PRO C N 1
ATOM 5006 C CA . PRO B 2 111 ? 115.666 101.414 120.789 1.00 90.13 111 PRO C CA 1
ATOM 5007 C C . PRO B 2 111 ? 116.253 101.386 119.382 1.00 90.13 111 PRO C C 1
ATOM 5008 O O . PRO B 2 111 ? 117.289 100.770 119.123 1.00 90.13 111 PRO C O 1
ATOM 5012 N N . LEU B 2 112 ? 115.555 102.062 118.464 1.00 77.38 112 LEU C N 1
ATOM 5013 C CA . LEU B 2 112 ? 115.803 101.876 117.037 1.00 77.38 112 LEU C CA 1
ATOM 5014 C C . LEU B 2 112 ? 117.193 102.345 116.624 1.00 77.38 112 LEU C C 1
ATOM 5015 O O . LEU B 2 112 ? 117.850 101.694 115.802 1.00 77.38 112 LEU C O 1
ATOM 5020 N N . HIS B 2 113 ? 117.657 103.477 117.163 1.00 80.74 113 HIS C N 1
ATOM 5021 C CA . HIS B 2 113 ? 118.963 103.994 116.756 1.00 80.74 113 HIS C CA 1
ATOM 5022 C C . HIS B 2 113 ? 120.084 103.020 117.094 1.00 80.74 113 HIS C C 1
ATOM 5023 O O . HIS B 2 113 ? 120.968 102.765 116.266 1.00 80.74 113 HIS C O 1
ATOM 5030 N N . THR B 2 114 ? 120.070 102.456 118.301 1.00 74.85 114 THR C N 1
ATOM 5031 C CA . THR B 2 114 ? 121.118 101.505 118.645 1.00 74.85 114 THR C CA 1
ATOM 5032 C C . THR B 2 114 ? 120.901 100.163 117.954 1.00 74.85 114 THR C C 1
ATOM 5033 O O . THR B 2 114 ? 121.853 99.405 117.763 1.00 74.85 114 THR C O 1
ATOM 5037 N N . LEU B 2 115 ? 119.667 99.863 117.533 1.00 71.00 115 LEU C N 1
ATOM 5038 C CA . LEU B 2 115 ? 119.473 98.722 116.637 1.00 71.00 115 LEU C CA 1
ATOM 5039 C C . LEU B 2 115 ? 120.200 98.936 115.317 1.00 71.00 115 LEU C C 1
ATOM 5040 O O . LEU B 2 115 ? 120.871 98.027 114.809 1.00 71.00 115 LEU C O 1
ATOM 5045 N N . ALA B 2 116 ? 120.072 100.136 114.746 1.00 61.22 116 ALA C N 1
ATOM 5046 C CA . ALA B 2 116 ? 120.791 100.458 113.520 1.00 61.22 116 ALA C CA 1
ATOM 5047 C C . ALA B 2 116 ? 122.294 100.393 113.739 1.00 61.22 116 ALA C C 1
ATOM 5048 O O . ALA B 2 116 ? 123.036 99.901 112.881 1.00 61.22 116 ALA C O 1
ATOM 5050 N N . ALA B 2 117 ? 122.760 100.892 114.884 1.00 64.56 117 ALA C N 1
ATOM 5051 C CA . ALA B 2 117 ? 124.180 100.802 115.207 1.00 64.56 117 ALA C CA 1
ATOM 5052 C C . ALA B 2 117 ? 124.629 99.351 115.330 1.00 64.56 117 ALA C C 1
ATOM 5053 O O . ALA B 2 117 ? 125.747 99.002 114.931 1.00 64.56 117 ALA C O 1
ATOM 5055 N N . LYS B 2 118 ? 123.775 98.491 115.889 1.00 62.14 118 LYS C N 1
ATOM 5056 C CA . LYS B 2 118 ? 124.146 97.096 116.093 1.00 62.14 118 LYS C CA 1
ATOM 5057 C C . LYS B 2 118 ? 124.231 96.345 114.771 1.00 62.14 118 LYS C C 1
ATOM 5058 O O . LYS B 2 118 ? 125.212 95.636 114.516 1.00 62.14 118 LYS C O 1
ATOM 5064 N N . ILE B 2 119 ? 123.216 96.485 113.913 1.00 55.52 119 ILE C N 1
ATOM 5065 C CA . ILE B 2 119 ? 123.229 95.748 112.649 1.00 55.52 119 ILE C CA 1
ATOM 5066 C C . ILE B 2 119 ? 124.204 96.383 111.668 1.00 55.52 119 ILE C C 1
ATOM 5067 O O . ILE B 2 119 ? 124.516 95.806 110.619 1.00 55.52 119 ILE C O 1
ATOM 5072 N N . GLY B 2 120 ? 124.697 97.569 111.986 1.00 51.05 120 GLY C N 1
ATOM 5073 C CA . GLY B 2 120 ? 125.602 98.292 111.125 1.00 51.05 120 GLY C CA 1
ATOM 5074 C C . GLY B 2 120 ? 124.966 99.381 110.290 1.00 51.05 120 GLY C C 1
ATOM 5075 O O . GLY B 2 120 ? 125.687 100.075 109.563 1.00 51.05 120 GLY C O 1
ATOM 5076 N N . LEU B 2 121 ? 123.659 99.554 110.373 1.00 49.52 121 LEU C N 1
ATOM 5077 C CA . LEU B 2 121 ? 122.968 100.573 109.598 1.00 49.52 121 LEU C CA 1
ATOM 5078 C C . LEU B 2 121 ? 123.318 101.949 110.147 1.00 49.52 121 LEU C C 1
ATOM 5079 O O . LEU B 2 121 ? 123.167 102.183 111.349 1.00 49.52 121 LEU C O 1
ATOM 5084 N N . PRO B 2 122 ? 123.788 102.877 109.317 1.00 50.33 122 PRO C N 1
ATOM 5085 C CA . PRO B 2 122 ? 124.063 104.223 109.821 1.00 50.33 122 PRO C CA 1
ATOM 5086 C C . PRO B 2 122 ? 122.794 104.927 110.278 1.00 50.33 122 PRO C C 1
ATOM 5087 O O . PRO B 2 122 ? 121.728 104.795 109.675 1.00 50.33 122 PRO C O 1
ATOM 5091 N N . SER B 2 123 ? 122.929 105.694 111.355 1.00 62.80 123 SER C N 1
ATOM 5092 C CA . SER B 2 123 ? 121.798 106.192 112.126 1.00 62.80 123 SER C CA 1
ATOM 5093 C C . SER B 2 123 ? 120.911 107.157 111.353 1.00 62.80 123 SER C C 1
ATOM 5094 O O . SER B 2 123 ? 119.819 107.472 111.832 1.00 62.80 123 SER C O 1
ATOM 5097 N N . TRP B 2 124 ? 121.350 107.647 110.196 1.00 54.95 124 TRP C N 1
ATOM 5098 C CA . TRP B 2 124 ? 120.501 108.503 109.378 1.00 54.95 124 TRP C CA 1
ATOM 5099 C C . TRP B 2 124 ? 119.428 107.732 108.618 1.00 54.95 124 TRP C C 1
ATOM 5100 O O . TRP B 2 124 ? 118.510 108.355 108.077 1.00 54.95 124 TRP C O 1
ATOM 5111 N N . PHE B 2 125 ? 119.518 106.402 108.566 1.00 48.33 125 PHE C N 1
ATOM 5112 C CA . PHE B 2 125 ? 118.443 105.606 107.983 1.00 48.33 125 PHE C CA 1
ATOM 5113 C C . PHE B 2 125 ? 117.284 105.430 108.957 1.00 48.33 125 PHE C C 1
ATOM 5114 O O . PHE B 2 125 ? 116.169 105.082 108.557 1.00 48.33 125 PHE C O 1
ATOM 5122 N N . VAL B 2 126 ? 117.526 105.645 110.244 1.00 54.35 126 VAL C N 1
ATOM 5123 C CA . VAL B 2 126 ? 116.454 105.509 111.223 1.00 54.35 126 VAL C CA 1
ATOM 5124 C C . VAL B 2 126 ? 115.420 106.596 110.953 1.00 54.35 126 VAL C C 1
ATOM 5125 O O . VAL B 2 126 ? 114.218 106.402 111.170 1.00 54.35 126 VAL C O 1
ATOM 5129 N N . ASP B 2 127 ? 115.882 107.741 110.448 1.00 56.20 127 ASP C N 1
ATOM 5130 C CA . ASP B 2 127 ? 115.014 108.910 110.354 1.00 56.20 127 ASP C CA 1
ATOM 5131 C C . ASP B 2 127 ? 114.056 108.845 109.170 1.00 56.20 127 ASP C C 1
ATOM 5132 O O . ASP B 2 127 ? 112.998 109.487 109.201 1.00 56.20 127 ASP C O 1
ATOM 5137 N N . LEU B 2 128 ? 114.380 108.097 108.111 1.00 49.00 128 LEU C N 1
ATOM 5138 C CA . LEU B 2 128 ? 113.552 108.262 106.921 1.00 49.00 128 LEU C CA 1
ATOM 5139 C C . LEU B 2 128 ? 112.251 107.484 107.026 1.00 49.00 128 LEU C C 1
ATOM 5140 O O . LEU B 2 128 ? 111.442 107.502 106.094 1.00 49.00 128 LEU C O 1
ATOM 5145 N N . ARG B 2 129 ? 112.021 106.815 108.152 1.00 52.90 129 ARG C N 1
ATOM 5146 C CA . ARG B 2 129 ? 110.695 106.281 108.419 1.00 52.90 129 ARG C CA 1
ATOM 5147 C C . ARG B 2 129 ? 109.669 107.404 108.518 1.00 52.90 129 ARG C C 1
ATOM 5148 O O . ARG B 2 129 ? 108.622 107.361 107.863 1.00 52.90 129 ARG C O 1
ATOM 5156 N N . HIS B 2 130 ? 109.959 108.425 109.328 1.00 54.02 130 HIS C N 1
ATOM 5157 C CA . HIS B 2 130 ? 109.098 109.591 109.487 1.00 54.02 130 HIS C CA 1
ATOM 5158 C C . HIS B 2 130 ? 109.508 110.753 108.586 1.00 54.02 130 HIS C C 1
ATOM 5159 O O . HIS B 2 130 ? 108.817 111.775 108.542 1.00 54.02 130 HIS C O 1
ATOM 5166 N N . TRP B 2 131 ? 110.625 110.615 107.872 1.00 55.09 131 TRP C N 1
ATOM 5167 C CA . TRP B 2 131 ? 111.034 111.626 106.900 1.00 55.09 131 TRP C CA 1
ATOM 5168 C C . TRP B 2 131 ? 110.012 111.775 105.777 1.00 55.09 131 TRP C C 1
ATOM 5169 O O . TRP B 2 131 ? 109.791 112.883 105.276 1.00 55.09 131 TRP C O 1
ATOM 5180 N N . GLY B 2 132 ? 109.384 110.677 105.363 1.00 44.25 132 GLY C N 1
ATOM 5181 C CA . GLY B 2 132 ? 108.433 110.742 104.271 1.00 44.25 132 GLY C CA 1
ATOM 5182 C C . GLY B 2 132 ? 106.970 110.682 104.667 1.00 44.25 132 GLY C C 1
ATOM 5183 O O . GLY B 2 132 ? 106.140 111.379 104.078 1.00 44.25 132 GLY C O 1
ATOM 5184 N N . THR B 2 133 ? 106.637 109.852 105.658 1.00 43.84 133 THR C N 1
ATOM 5185 C CA . THR B 2 133 ? 105.235 109.644 106.011 1.00 43.84 133 THR C CA 1
ATOM 5186 C C . THR B 2 133 ? 104.680 110.801 106.836 1.00 43.84 133 THR C C 1
ATOM 5187 O O . THR B 2 133 ? 103.498 111.143 106.721 1.00 43.84 133 THR C O 1
ATOM 5191 N N . HIS B 2 134 ? 105.511 111.406 107.687 1.00 47.18 134 HIS C N 1
ATOM 5192 C CA . HIS B 2 134 ? 105.002 112.411 108.615 1.00 47.18 134 HIS C CA 1
ATOM 5193 C C . HIS B 2 134 ? 105.275 113.829 108.126 1.00 47.18 134 HIS C C 1
ATOM 5194 O O . HIS B 2 134 ? 104.573 114.767 108.518 1.00 47.18 134 HIS C O 1
ATOM 5201 N N . GLU B 2 135 ? 106.294 114.014 107.293 1.00 40.10 135 GLU C N 1
ATOM 5202 C CA . GLU B 2 135 ? 106.573 115.337 106.750 1.00 40.10 135 GLU C CA 1
ATOM 5203 C C . GLU B 2 135 ? 105.467 115.761 105.792 1.00 40.10 135 GLU C C 1
ATOM 5204 O O . GLU B 2 135 ? 104.874 114.930 105.100 1.00 40.10 135 GLU C O 1
ATOM 5206 N N . ARG B 2 136 ? 105.187 117.066 105.756 1.00 35.91 136 ARG C N 1
ATOM 5207 C CA . ARG B 2 136 ? 104.094 117.568 104.928 1.00 35.91 136 ARG C CA 1
ATOM 5208 C C . ARG B 2 136 ? 104.349 117.308 103.451 1.00 35.91 136 ARG C C 1
ATOM 5209 O O . ARG B 2 136 ? 103.503 116.747 102.747 1.00 35.91 136 ARG C O 1
ATOM 5217 N N . ASP B 2 137 ? 105.514 117.712 102.962 1.00 34.36 137 ASP C N 1
ATOM 5218 C CA . ASP B 2 137 ? 105.839 117.583 101.553 1.00 34.36 137 ASP C CA 1
ATOM 5219 C C . ASP B 2 137 ? 106.895 116.508 101.349 1.00 34.36 137 ASP C C 1
ATOM 5220 O O . ASP B 2 137 ? 107.814 116.345 102.156 1.00 34.36 137 ASP C O 1
ATOM 5225 N N . LEU B 2 138 ? 106.730 115.759 100.265 1.00 34.59 138 LEU C N 1
ATOM 5226 C CA . LEU B 2 138 ? 107.639 114.674 99.963 1.00 34.59 138 LEU C CA 1
ATOM 5227 C C . LEU B 2 138 ? 109.041 115.217 99.717 1.00 34.59 138 LEU C C 1
ATOM 5228 O O . LEU B 2 138 ? 109.206 116.349 99.255 1.00 34.59 138 LEU C O 1
ATOM 5233 N N . PRO B 2 139 ? 110.067 114.439 100.035 1.00 36.44 139 PRO C N 1
ATOM 5234 C CA . PRO B 2 139 ? 111.434 114.908 99.824 1.00 36.44 139 PRO C CA 1
ATOM 5235 C C . PRO B 2 139 ? 111.738 115.103 98.350 1.00 36.44 139 PRO C C 1
ATOM 5236 O O . PRO B 2 139 ? 111.080 114.553 97.466 1.00 36.44 139 PRO C O 1
ATOM 5240 N N . GLY B 2 140 ? 112.745 115.931 98.095 1.00 45.50 140 GLY C N 1
ATOM 5241 C CA . GLY B 2 140 ? 113.149 116.189 96.734 1.00 45.50 140 GLY C CA 1
ATOM 5242 C C . GLY B 2 140 ? 113.597 114.925 96.033 1.00 45.50 140 GLY C C 1
ATOM 5243 O O . GLY B 2 140 ? 114.099 113.982 96.644 1.00 45.50 140 GLY C O 1
ATOM 5244 N N . LEU B 2 141 ? 113.398 114.911 94.717 1.00 45.92 141 LEU C N 1
ATOM 5245 C CA . LEU B 2 141 ? 113.772 113.741 93.934 1.00 45.92 141 LEU C CA 1
ATOM 5246 C C . LEU B 2 141 ? 115.260 113.454 94.066 1.00 45.92 141 LEU C C 1
ATOM 5247 O O . LEU B 2 141 ? 115.679 112.291 94.074 1.00 45.92 141 LEU C O 1
ATOM 5252 N N . GLU B 2 142 ? 116.072 114.504 94.186 1.00 49.27 142 GLU C N 1
ATOM 5253 C CA . GLU B 2 142 ? 117.511 114.316 94.321 1.00 49.27 142 GLU C CA 1
ATOM 5254 C C . GLU B 2 142 ? 117.878 113.674 95.652 1.00 49.27 142 GLU C C 1
ATOM 5255 O O . GLU B 2 142 ? 118.747 112.798 95.707 1.00 49.27 142 GLU C O 1
ATOM 5261 N N . MET B 2 143 ? 117.244 114.110 96.740 1.00 52.27 143 MET C N 1
ATOM 5262 C CA . MET B 2 143 ? 117.557 113.535 98.043 1.00 52.27 143 MET C CA 1
ATOM 5263 C C . MET B 2 143 ? 117.152 112.068 98.105 1.00 52.27 143 MET C C 1
ATOM 5264 O O . MET B 2 143 ? 117.889 111.232 98.642 1.00 52.27 143 MET C O 1
ATOM 5269 N N . LEU B 2 144 ? 115.987 111.734 97.546 1.00 39.85 144 LEU C N 1
ATOM 5270 C CA . LEU B 2 144 ? 115.566 110.339 97.462 1.00 39.85 144 LEU C CA 1
ATOM 5271 C C . LEU B 2 144 ? 116.504 109.515 96.595 1.00 39.85 144 LEU C C 1
ATOM 5272 O O . LEU B 2 144 ? 116.817 108.369 96.930 1.00 39.85 144 LEU C O 1
ATOM 5277 N N . ARG B 2 145 ? 116.936 110.061 95.456 1.00 45.68 145 ARG C N 1
ATOM 5278 C CA . ARG B 2 145 ? 117.893 109.347 94.616 1.00 45.68 145 ARG C CA 1
ATOM 5279 C C . ARG B 2 145 ? 119.174 109.067 95.383 1.00 45.68 145 ARG C C 1
ATOM 5280 O O . ARG B 2 145 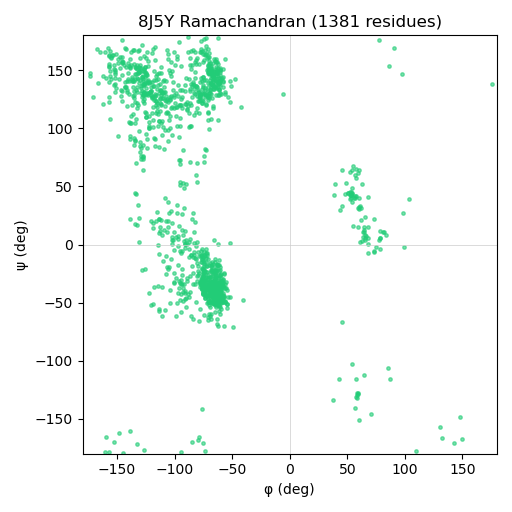? 119.740 107.970 95.307 1.00 45.68 145 ARG C O 1
ATOM 5288 N N . TRP B 2 146 ? 119.650 110.069 96.120 1.00 56.49 146 TRP C N 1
ATOM 5289 C CA . TRP B 2 146 ? 120.866 109.919 96.907 1.00 56.49 146 TRP C CA 1
ATOM 5290 C C . TRP B 2 146 ? 120.691 108.831 97.956 1.00 56.49 146 TRP C C 1
ATOM 5291 O O . TRP B 2 146 ? 121.567 107.975 98.133 1.00 56.49 146 TRP C O 1
ATOM 5302 N N . ALA B 2 147 ? 119.541 108.826 98.634 1.00 45.51 147 ALA C N 1
ATOM 5303 C CA . ALA B 2 147 ? 119.275 107.816 99.652 1.00 45.51 147 ALA C CA 1
ATOM 5304 C C . ALA B 2 147 ? 119.184 106.419 99.049 1.00 45.51 147 ALA C C 1
ATOM 5305 O O . ALA B 2 147 ? 119.674 105.456 99.642 1.00 45.51 147 ALA C O 1
ATOM 5307 N N . ALA B 2 148 ? 118.552 106.282 97.884 1.00 41.30 148 ALA C N 1
ATOM 5308 C CA . ALA B 2 148 ? 118.416 104.967 97.264 1.00 41.30 148 ALA C CA 1
ATOM 5309 C C . ALA B 2 148 ? 119.767 104.431 96.805 1.00 41.30 148 ALA C C 1
ATOM 5310 O O . ALA B 2 148 ? 120.091 103.256 97.019 1.00 41.30 148 ALA C O 1
ATOM 5312 N N . ASN B 2 149 ? 120.570 105.280 96.159 1.00 45.28 149 ASN C N 1
ATOM 5313 C CA . ASN B 2 149 ? 121.895 104.848 95.733 1.00 45.28 149 ASN C CA 1
ATOM 5314 C C . ASN B 2 149 ? 122.835 104.602 96.902 1.00 45.28 149 ASN C C 1
ATOM 5315 O O . ASN B 2 149 ? 123.798 103.845 96.746 1.00 45.28 149 ASN C O 1
ATOM 5320 N N . GLU B 2 150 ? 122.596 105.223 98.056 1.00 50.50 150 GLU C N 1
ATOM 5321 C CA . GLU B 2 150 ? 123.324 104.879 99.271 1.00 50.50 150 GLU C CA 1
ATOM 5322 C C . GLU B 2 150 ? 122.857 103.565 99.880 1.00 50.50 150 GLU C C 1
ATOM 5323 O O . GLU B 2 150 ? 123.683 102.762 100.325 1.00 50.50 150 GLU C O 1
ATOM 5329 N N . ALA B 2 151 ? 121.545 103.324 99.895 1.00 45.02 151 ALA C N 1
ATOM 5330 C CA . ALA B 2 151 ? 121.014 102.094 100.470 1.00 45.02 151 ALA C CA 1
ATOM 5331 C C . ALA B 2 151 ? 121.448 100.876 99.671 1.00 45.02 151 ALA C C 1
ATOM 5332 O O . ALA B 2 151 ? 121.799 99.845 100.249 1.00 45.02 151 ALA C O 1
ATOM 5334 N N . LEU B 2 152 ? 121.422 100.966 98.340 1.00 42.49 152 LEU C N 1
ATOM 5335 C CA . LEU B 2 152 ? 121.841 99.823 97.534 1.00 42.49 152 LEU C CA 1
ATOM 5336 C C . LEU B 2 152 ? 123.301 99.474 97.796 1.00 42.49 152 LEU C C 1
ATOM 5337 O O . LEU B 2 152 ? 123.659 98.294 97.909 1.00 42.49 152 LEU C O 1
ATOM 5342 N N . SER B 2 153 ? 124.158 100.491 97.910 1.00 49.04 153 SER C N 1
ATOM 5343 C CA . SER B 2 153 ? 125.550 100.247 98.267 1.00 49.04 153 SER C CA 1
ATOM 5344 C C . SER B 2 153 ? 125.660 99.643 99.660 1.00 49.04 153 SER C C 1
ATOM 5345 O O . SER B 2 153 ? 126.507 98.776 99.903 1.00 49.04 153 SER C O 1
ATOM 5348 N N . TRP B 2 154 ? 124.810 100.087 100.589 1.00 48.22 154 TRP C N 1
ATOM 5349 C CA . TRP B 2 154 ? 124.823 99.505 101.927 1.00 48.22 154 TRP C CA 1
ATOM 5350 C C . TRP B 2 154 ? 124.496 98.019 101.888 1.00 48.22 154 TRP C C 1
ATOM 5351 O O . TRP B 2 154 ? 125.155 97.216 102.555 1.00 48.22 154 TRP C O 1
ATOM 5362 N N . LEU B 2 155 ? 123.475 97.635 101.120 1.00 59.71 155 LEU C N 1
ATOM 5363 C CA . LEU B 2 155 ? 123.114 96.220 101.051 1.00 59.71 155 LEU C CA 1
ATOM 5364 C C . LEU B 2 155 ? 124.201 95.414 100.364 1.00 59.71 155 LEU C C 1
ATOM 5365 O O . LEU B 2 155 ? 124.464 94.268 100.744 1.00 59.71 155 LEU C O 1
ATOM 5370 N N . TYR B 2 156 ? 124.835 95.983 99.340 1.00 50.10 156 TYR C N 1
ATOM 5371 C CA . TYR B 2 156 ? 125.936 95.270 98.706 1.00 50.10 156 TYR C CA 1
ATOM 5372 C C . TYR B 2 156 ? 127.082 95.061 99.685 1.00 50.10 156 TYR C C 1
ATOM 5373 O O . TYR B 2 156 ? 127.722 94.004 99.687 1.00 50.10 156 TYR C O 1
ATOM 5382 N N . ASP B 2 157 ? 127.354 96.056 100.529 1.00 49.39 157 ASP C N 1
ATOM 5383 C CA . ASP B 2 157 ? 128.478 95.951 101.454 1.00 49.39 157 ASP C CA 1
ATOM 5384 C C . ASP B 2 157 ? 128.167 95.016 102.618 1.00 49.39 157 ASP C C 1
ATOM 5385 O O . ASP B 2 157 ? 129.059 94.323 103.119 1.00 49.39 157 ASP C O 1
ATOM 5390 N N . HIS B 2 158 ? 126.913 94.983 103.065 1.00 45.62 158 HIS C N 1
ATOM 5391 C CA . HIS B 2 158 ? 126.553 94.310 104.309 1.00 45.62 158 HIS C CA 1
ATOM 5392 C C . HIS B 2 158 ? 125.937 92.932 104.110 1.00 45.62 158 HIS C C 1
ATOM 5393 O O . HIS B 2 158 ? 126.126 92.054 104.956 1.00 45.62 158 HIS C O 1
ATOM 5400 N N . TYR B 2 159 ? 125.186 92.716 103.031 1.00 49.75 159 TYR C N 1
ATOM 5401 C CA . TYR B 2 159 ? 124.587 91.412 102.768 1.00 49.75 159 TYR C CA 1
ATOM 5402 C C . TYR B 2 159 ? 125.153 90.723 101.534 1.00 49.75 159 TYR C C 1
ATOM 5403 O O . TYR B 2 159 ? 125.648 89.598 101.627 1.00 49.75 159 TYR C O 1
ATOM 5412 N N . TRP B 2 160 ? 125.075 91.375 100.374 1.00 59.71 160 TRP C N 1
ATOM 5413 C CA . TRP B 2 160 ? 125.402 90.706 99.120 1.00 59.71 160 TRP C CA 1
ATOM 5414 C C . TRP B 2 160 ? 126.866 90.289 99.067 1.00 59.71 160 TRP C C 1
ATOM 5415 O O . TRP B 2 160 ? 127.187 89.192 98.599 1.00 59.71 160 TRP C O 1
ATOM 5426 N N . ASN B 2 161 ? 127.769 91.144 99.542 1.00 61.74 161 ASN C N 1
ATOM 5427 C CA . ASN B 2 161 ? 129.198 90.869 99.467 1.00 61.74 161 ASN C CA 1
ATOM 5428 C C . ASN B 2 161 ? 129.828 90.649 100.837 1.00 61.74 161 ASN C C 1
ATOM 5429 O O . ASN B 2 161 ? 131.056 90.690 100.958 1.00 61.74 161 ASN C O 1
ATOM 5434 N N . ASP B 2 162 ? 129.026 90.419 101.872 1.00 73.42 162 ASP C N 1
ATOM 5435 C CA . ASP B 2 162 ? 129.533 90.120 103.204 1.00 73.42 162 ASP C CA 1
ATOM 5436 C C . ASP B 2 162 ? 129.101 88.718 103.601 1.00 73.42 162 ASP C C 1
ATOM 5437 O O . ASP B 2 162 ? 127.920 88.373 103.505 1.00 73.42 162 ASP C O 1
ATOM 5442 N N . GLU B 2 163 ? 130.059 87.917 104.059 1.00 82.97 163 GLU C N 1
ATOM 5443 C CA . GLU B 2 163 ? 129.833 86.503 104.318 1.00 82.97 163 GLU C CA 1
ATOM 5444 C C . GLU B 2 163 ? 129.726 86.162 105.800 1.00 82.97 163 GLU C C 1
ATOM 5445 O O . GLU B 2 163 ? 130.043 85.033 106.184 1.00 82.97 163 GLU C O 1
ATOM 5451 N N . GLU B 2 164 ? 129.294 87.100 106.639 1.00 86.92 164 GLU C N 1
ATOM 5452 C CA . GLU B 2 164 ? 129.020 86.775 108.033 1.00 86.92 164 GLU C CA 1
ATOM 5453 C C . GLU B 2 164 ? 127.783 85.891 108.127 1.00 86.92 164 GLU C C 1
ATOM 5454 O O . GLU B 2 164 ? 126.725 86.224 107.586 1.00 86.92 164 GLU C O 1
ATOM 5460 N N . LEU B 2 165 ? 127.914 84.761 108.825 1.00 79.38 165 LEU C N 1
ATOM 5461 C CA . LEU B 2 165 ? 126.849 83.768 108.899 1.00 79.38 165 LEU C CA 1
ATOM 5462 C C . LEU B 2 165 ? 126.178 83.692 110.264 1.00 79.38 165 LEU C C 1
ATOM 5463 O O . LEU B 2 165 ? 125.430 82.741 110.511 1.00 79.38 165 LEU C O 1
ATOM 5468 N N . GLU B 2 166 ? 126.424 84.653 111.153 1.00 87.25 166 GLU C N 1
ATOM 5469 C CA . GLU B 2 166 ? 125.910 84.550 112.515 1.00 87.25 166 GLU C CA 1
ATOM 5470 C C . GLU B 2 166 ? 124.395 84.718 112.551 1.00 87.25 166 GLU C C 1
ATOM 5471 O O . GLU B 2 166 ? 123.667 83.817 112.985 1.00 87.25 166 GLU C O 1
ATOM 5477 N N . ASP B 2 167 ? 123.906 85.868 112.094 1.00 85.18 167 ASP C N 1
ATOM 5478 C CA . ASP B 2 167 ? 122.491 86.232 112.189 1.00 85.18 167 ASP C CA 1
ATOM 5479 C C . ASP B 2 167 ? 121.996 86.156 113.629 1.00 85.18 167 ASP C C 1
ATOM 5480 O O . ASP B 2 167 ? 122.213 87.072 114.422 1.00 85.18 167 ASP C O 1
ATOM 5485 N N . ILE C 2 2 ? 88.708 136.652 112.716 1.00 73.62 2 ILE D N 1
ATOM 5486 C CA . ILE C 2 2 ? 88.783 136.285 111.307 1.00 73.62 2 ILE D CA 1
ATOM 5487 C C . ILE C 2 2 ? 90.003 136.912 110.625 1.00 73.62 2 ILE D C 1
ATOM 5488 O O . ILE C 2 2 ? 89.880 137.843 109.830 1.00 73.62 2 ILE D O 1
ATOM 5493 N N . PRO C 2 3 ? 91.188 136.389 110.925 1.00 68.63 3 PRO D N 1
ATOM 5494 C CA . PRO C 2 3 ? 92.400 136.893 110.284 1.00 68.63 3 PRO D CA 1
ATOM 5495 C C . PRO C 2 3 ? 92.522 136.356 108.870 1.00 68.63 3 PRO D C 1
ATOM 5496 O O . PRO C 2 3 ? 92.151 135.203 108.602 1.00 68.63 3 PRO D O 1
ATOM 5500 N N . PRO C 2 4 ? 93.023 137.162 107.936 1.00 54.55 4 PRO D N 1
ATOM 5501 C CA . PRO C 2 4 ? 93.164 136.691 106.555 1.00 54.55 4 PRO D CA 1
ATOM 5502 C C . PRO C 2 4 ? 94.130 135.520 106.456 1.00 54.55 4 PRO D C 1
ATOM 5503 O O . PRO C 2 4 ? 95.095 135.401 107.213 1.00 54.55 4 PRO D O 1
ATOM 5507 N N . ARG C 2 5 ? 93.847 134.640 105.501 1.00 51.09 5 ARG D N 1
ATOM 5508 C CA . ARG C 2 5 ? 94.656 133.461 105.241 1.00 51.09 5 ARG D CA 1
ATOM 5509 C C . ARG C 2 5 ? 95.156 133.511 103.807 1.00 51.09 5 ARG D C 1
ATOM 5510 O O . ARG C 2 5 ? 94.418 133.914 102.903 1.00 51.09 5 ARG D O 1
ATOM 5518 N N . ILE C 2 6 ? 96.409 133.109 103.604 1.00 42.78 6 ILE D N 1
ATOM 5519 C CA . ILE C 2 6 ? 96.923 132.951 102.252 1.00 42.78 6 ILE D CA 1
ATOM 5520 C C . ILE C 2 6 ? 96.459 131.617 101.691 1.00 42.78 6 ILE D C 1
ATOM 5521 O O . ILE C 2 6 ? 96.620 130.564 102.322 1.00 42.78 6 ILE D O 1
ATOM 5526 N N . VAL C 2 7 ? 95.861 131.656 100.506 1.00 37.22 7 VAL D N 1
ATOM 5527 C CA . VAL C 2 7 ? 95.443 130.442 99.813 1.00 37.22 7 VAL D CA 1
ATOM 5528 C C . VAL C 2 7 ? 95.951 130.516 98.379 1.00 37.22 7 VAL D C 1
ATOM 5529 O O . VAL C 2 7 ? 95.911 131.590 97.763 1.00 37.22 7 VAL D O 1
ATOM 5533 N N . PRO C 2 8 ? 96.462 129.416 97.820 1.00 31.30 8 PRO D N 1
ATOM 5534 C CA . PRO C 2 8 ? 97.028 129.486 96.465 1.00 31.30 8 PRO D CA 1
ATOM 5535 C C . PRO C 2 8 ? 96.024 129.888 95.399 1.00 31.30 8 PRO D C 1
ATOM 5536 O O . PRO C 2 8 ? 96.403 130.572 94.441 1.00 31.30 8 PRO D O 1
ATOM 5540 N N . TRP C 2 9 ? 94.762 129.489 95.524 1.00 41.97 9 TRP D N 1
ATOM 5541 C CA . TRP C 2 9 ? 93.775 129.854 94.521 1.00 41.97 9 TRP D CA 1
ATOM 5542 C C . TRP C 2 9 ? 93.366 131.315 94.681 1.00 41.97 9 TRP D C 1
ATOM 5543 O O . TRP C 2 9 ? 93.266 131.841 95.791 1.00 41.97 9 TRP D O 1
ATOM 5554 N N . ARG C 2 10 ? 93.120 131.971 93.549 1.00 45.72 10 ARG D N 1
ATOM 5555 C CA . ARG C 2 10 ? 92.809 133.393 93.570 1.00 45.72 10 ARG D CA 1
ATOM 5556 C C . ARG C 2 10 ? 91.467 133.698 94.215 1.00 45.72 10 ARG D C 1
ATOM 5557 O O . ARG C 2 10 ? 91.335 134.725 94.890 1.00 45.72 10 ARG D O 1
ATOM 5565 N N . ASP C 2 11 ? 90.472 132.838 94.030 1.00 50.12 11 ASP D N 1
ATOM 5566 C CA . ASP C 2 11 ? 89.149 133.076 94.590 1.00 50.12 11 ASP D CA 1
ATOM 5567 C C . ASP C 2 11 ? 88.394 131.756 94.636 1.00 50.12 11 ASP D C 1
ATOM 5568 O O . ASP C 2 11 ? 88.923 130.701 94.282 1.00 50.12 11 ASP D O 1
ATOM 5573 N N . PHE C 2 12 ? 87.143 131.830 95.096 1.00 55.76 12 PHE D N 1
ATOM 5574 C CA . PHE C 2 12 ? 86.321 130.632 95.206 1.00 55.76 12 PHE D CA 1
ATOM 5575 C C . PHE C 2 12 ? 85.996 130.023 93.850 1.00 55.76 12 PHE D C 1
ATOM 5576 O O . PHE C 2 12 ? 85.897 128.797 93.742 1.00 55.76 12 PHE D O 1
ATOM 5584 N N . ALA C 2 13 ? 85.839 130.843 92.814 1.00 52.48 13 ALA D N 1
ATOM 5585 C CA . ALA C 2 13 ? 85.557 130.336 91.478 1.00 52.48 13 ALA D CA 1
ATOM 5586 C C . ALA C 2 13 ? 86.702 129.513 90.908 1.00 52.48 13 ALA D C 1
ATOM 5587 O O . ALA C 2 13 ? 86.497 128.796 89.923 1.00 52.48 13 ALA D O 1
ATOM 5589 N N . GLU C 2 14 ? 87.894 129.599 91.494 1.00 47.21 14 GLU D N 1
ATOM 5590 C CA . GLU C 2 14 ? 89.022 128.790 91.058 1.00 47.21 14 GLU D CA 1
ATOM 5591 C C . GLU C 2 14 ? 89.137 127.498 91.857 1.00 47.21 14 GLU D C 1
ATOM 5592 O O . GLU C 2 14 ? 89.737 126.530 91.378 1.00 47.21 14 GLU D O 1
ATOM 5598 N N . LEU C 2 15 ? 88.548 127.450 93.051 1.00 45.40 15 LEU D N 1
ATOM 5599 C CA . LEU C 2 15 ? 88.432 126.213 93.810 1.00 45.40 15 LEU D CA 1
ATOM 5600 C C . LEU C 2 15 ? 87.110 125.496 93.573 1.00 45.40 15 LEU D C 1
ATOM 5601 O O . LEU C 2 15 ? 87.052 124.272 93.720 1.00 45.40 15 LEU D O 1
ATOM 5606 N N . GLU C 2 16 ? 86.051 126.223 93.210 1.00 55.58 16 GLU D N 1
ATOM 5607 C CA . GLU C 2 16 ? 84.802 125.567 92.839 1.00 55.58 16 GLU D CA 1
ATOM 5608 C C . GLU C 2 16 ? 84.985 124.691 91.608 1.00 55.58 16 GLU D C 1
ATOM 5609 O O . GLU C 2 16 ? 84.456 123.576 91.549 1.00 55.58 16 GLU D O 1
ATOM 5615 N N . GLU C 2 17 ? 85.725 125.178 90.609 1.00 44.41 17 GLU D N 1
ATOM 5616 C CA . GLU C 2 17 ? 85.955 124.372 89.416 1.00 44.41 17 GLU D CA 1
ATOM 5617 C C . GLU C 2 17 ? 86.920 123.230 89.702 1.00 44.41 17 GLU D C 1
ATOM 5618 O O . GLU C 2 17 ? 86.909 122.213 88.999 1.00 44.41 17 GLU D O 1
ATOM 5624 N N . LEU C 2 18 ? 87.764 123.375 90.724 1.00 40.06 18 LEU D N 1
ATOM 5625 C CA . LEU C 2 18 ? 88.659 122.285 91.095 1.00 40.06 18 LEU D CA 1
ATOM 5626 C C . LEU C 2 18 ? 87.870 121.084 91.605 1.00 40.06 18 LEU D C 1
ATOM 5627 O O . LEU C 2 18 ? 88.201 119.932 91.297 1.00 40.06 18 LEU D O 1
ATOM 5632 N N . LYS C 2 19 ? 86.814 121.336 92.384 1.00 44.20 19 LYS D N 1
ATOM 5633 C CA . LYS C 2 19 ? 85.952 120.249 92.837 1.00 44.20 19 LYS D CA 1
ATOM 5634 C C . LYS C 2 19 ? 85.273 119.559 91.663 1.00 44.20 19 LYS D C 1
ATOM 5635 O O . LYS C 2 19 ? 85.183 118.327 91.626 1.00 44.20 19 LYS D O 1
ATOM 5637 N N . LEU C 2 20 ? 84.782 120.336 90.695 1.00 41.23 20 LEU D N 1
ATOM 5638 C CA . LEU C 2 20 ? 84.149 119.741 89.522 1.00 41.23 20 LEU D CA 1
ATOM 5639 C C . LEU C 2 20 ? 85.139 118.899 88.733 1.00 41.23 20 LEU D C 1
ATOM 5640 O O . LEU C 2 20 ? 84.794 117.819 88.242 1.00 41.23 20 LEU D O 1
ATOM 5645 N N . TRP C 2 21 ? 86.373 119.381 88.591 1.00 44.30 21 TRP D N 1
ATOM 5646 C CA . TRP C 2 21 ? 87.380 118.620 87.863 1.00 44.30 21 TRP D CA 1
ATOM 5647 C C . TRP C 2 21 ? 87.722 117.324 88.583 1.00 44.30 21 TRP D C 1
ATOM 5648 O O . TRP C 2 21 ? 87.928 116.287 87.943 1.00 44.30 21 TRP D O 1
ATOM 5659 N N . PHE C 2 22 ? 87.796 117.362 89.914 1.00 59.71 22 PHE D N 1
ATOM 5660 C CA . PHE C 2 22 ? 88.195 116.170 90.655 1.00 59.71 22 PHE D CA 1
ATOM 5661 C C . PHE C 2 22 ? 87.133 115.078 90.582 1.00 59.71 22 PHE D C 1
ATOM 5662 O O . PHE C 2 22 ? 87.459 113.885 90.599 1.00 59.71 22 PHE D O 1
ATOM 5670 N N . TYR C 2 23 ? 85.860 115.460 90.506 1.00 48.15 23 TYR D N 1
ATOM 5671 C CA . TYR C 2 23 ? 84.740 114.518 90.480 1.00 48.15 23 TYR D CA 1
ATOM 5672 C C . TYR C 2 23 ? 83.850 114.820 89.282 1.00 48.15 23 TYR D C 1
ATOM 5673 O O . TYR C 2 23 ? 82.754 115.374 89.423 1.00 48.15 23 TYR D O 1
ATOM 5682 N N . PRO C 2 24 ? 84.295 114.456 88.077 1.00 66.70 24 PRO D N 1
ATOM 5683 C CA . PRO C 2 24 ? 83.556 114.882 86.879 1.00 66.70 24 PRO D CA 1
ATOM 5684 C C . PRO C 2 24 ? 82.329 114.039 86.592 1.00 66.70 24 PRO D C 1
ATOM 5685 O O . PRO C 2 24 ? 81.389 114.529 85.953 1.00 66.70 24 PRO D O 1
ATOM 5689 N N . LYS C 2 25 ? 82.318 112.783 87.038 1.00 78.89 25 LYS D N 1
ATOM 5690 C CA . LYS C 2 25 ? 81.331 111.745 86.731 1.00 78.89 25 LYS D CA 1
ATOM 5691 C C . LYS C 2 25 ? 81.412 111.310 85.269 1.00 78.89 25 LYS D C 1
ATOM 5692 O O . LYS C 2 25 ? 80.482 110.651 84.787 1.00 78.89 25 LYS D O 1
ATOM 5694 N N . SER C 2 26 ? 82.481 111.647 84.551 1.00 85.82 26 SER D N 1
ATOM 5695 C CA . SER C 2 26 ? 82.662 111.260 83.159 1.00 85.82 26 SER D CA 1
ATOM 5696 C C . SER C 2 26 ? 83.828 110.289 83.055 1.00 85.82 26 SER D C 1
ATOM 5697 O O . SER C 2 26 ? 84.860 110.480 83.707 1.00 85.82 26 SER D O 1
ATOM 5699 N N . LYS C 2 27 ? 83.658 109.246 82.241 1.00 88.72 27 LYS D N 1
ATOM 5700 C CA . LYS C 2 27 ? 84.686 108.217 82.133 1.00 88.72 27 LYS D CA 1
ATOM 5701 C C . LYS C 2 27 ? 85.930 108.730 81.416 1.00 88.72 27 LYS D C 1
ATOM 5702 O O . LYS C 2 27 ? 87.052 108.550 81.902 1.00 88.72 27 LYS D O 1
ATOM 5704 N N . GLY C 2 28 ? 85.756 109.364 80.256 1.00 89.02 28 GLY D N 1
ATOM 5705 C CA . GLY C 2 28 ? 86.888 109.737 79.421 1.00 89.02 28 GLY D CA 1
ATOM 5706 C C . GLY C 2 28 ? 86.499 110.849 78.457 1.00 89.02 28 GLY D C 1
ATOM 5707 O O . GLY C 2 28 ? 85.471 111.513 78.616 1.00 89.02 28 GLY D O 1
ATOM 5708 N N . THR C 2 29 ? 87.367 111.048 77.466 1.00 93.79 29 THR D N 1
ATOM 5709 C CA . THR C 2 29 ? 87.194 111.984 76.342 1.00 93.79 29 THR D CA 1
ATOM 5710 C C . THR C 2 29 ? 87.318 113.411 76.875 1.00 93.79 29 THR D C 1
ATOM 5711 O O . THR C 2 29 ? 88.102 113.643 77.809 1.00 93.79 29 THR D O 1
ATOM 5713 N N . ILE C 2 30 ? 86.581 114.382 76.331 1.00 94.99 30 ILE D N 1
ATOM 5714 C CA . ILE C 2 30 ? 86.828 115.780 76.669 1.00 94.99 30 ILE D CA 1
ATOM 5715 C C . ILE C 2 30 ? 86.274 116.133 78.043 1.00 94.99 30 ILE D C 1
ATOM 5716 O O . ILE C 2 30 ? 86.850 116.963 78.757 1.00 94.99 30 ILE D O 1
ATOM 5718 N N . GLU C 2 31 ? 85.152 115.522 78.429 1.00 92.78 31 GLU D N 1
ATOM 5719 C CA . GLU C 2 31 ? 84.497 115.906 79.674 1.00 92.78 31 GLU D CA 1
ATOM 5720 C C . GLU C 2 31 ? 85.359 115.568 80.885 1.00 92.78 31 GLU D C 1
ATOM 5721 O O . GLU C 2 31 ? 85.311 116.266 81.904 1.00 92.78 31 GLU D O 1
ATOM 5727 N N . ASP C 2 32 ? 86.151 114.503 80.797 1.00 78.02 32 ASP D N 1
ATOM 5728 C CA . ASP C 2 32 ? 87.069 114.172 81.879 1.00 78.02 32 ASP D CA 1
ATOM 5729 C C . ASP C 2 32 ? 88.229 115.159 81.900 1.00 78.02 32 ASP D C 1
ATOM 5730 O O . ASP C 2 32 ? 88.976 115.276 80.925 1.00 78.02 32 ASP D O 1
ATOM 5735 N N . LYS C 2 33 ? 88.381 115.866 83.022 1.00 57.80 33 LYS D N 1
ATOM 5736 C CA . LYS C 2 33 ? 89.457 116.836 83.213 1.00 57.80 33 LYS D CA 1
ATOM 5737 C C . LYS C 2 33 ? 90.068 116.607 84.595 1.00 57.80 33 LYS D C 1
ATOM 5738 O O . LYS C 2 33 ? 90.328 117.548 85.343 1.00 57.80 33 LYS D O 1
ATOM 5744 N N . ARG C 2 34 ? 90.289 115.342 84.933 1.00 48.05 34 ARG D N 1
ATOM 5745 C CA . ARG C 2 34 ? 90.852 114.966 86.222 1.00 48.05 34 ARG D CA 1
ATOM 5746 C C . ARG C 2 34 ? 92.370 115.025 86.257 1.00 48.05 34 ARG D C 1
ATOM 5747 O O . ARG C 2 34 ? 92.949 115.169 87.333 1.00 48.05 34 ARG D O 1
ATOM 5755 N N . GLN C 2 35 ? 93.034 114.912 85.105 1.00 54.62 35 GLN D N 1
ATOM 5756 C CA . GLN C 2 35 ? 94.472 115.161 85.048 1.00 54.62 35 GLN D CA 1
ATOM 5757 C C . GLN C 2 35 ? 94.769 116.636 85.268 1.00 54.62 35 GLN D C 1
ATOM 5758 O O . GLN C 2 35 ? 95.784 117.001 85.872 1.00 54.62 35 GLN D O 1
ATOM 5764 N N . ARG C 2 36 ? 93.890 117.501 84.763 1.00 45.55 36 ARG D N 1
ATOM 5765 C CA . ARG C 2 36 ? 94.093 118.937 84.890 1.00 45.55 36 ARG D CA 1
ATOM 5766 C C . ARG C 2 36 ? 93.998 119.384 86.344 1.00 45.55 36 ARG D C 1
ATOM 5767 O O . ARG C 2 36 ? 94.728 120.285 86.770 1.00 45.55 36 ARG D O 1
ATOM 5775 N N . ALA C 2 37 ? 93.112 118.763 87.126 1.00 44.06 37 ALA D N 1
ATOM 5776 C CA . ALA C 2 37 ? 93.015 119.102 88.541 1.00 44.06 37 ALA D CA 1
ATOM 5777 C C . ALA C 2 37 ? 94.317 118.801 89.271 1.00 44.06 37 ALA D C 1
ATOM 5778 O O . ALA C 2 37 ? 94.776 119.600 90.096 1.00 44.06 37 ALA D O 1
ATOM 5780 N N . VAL C 2 38 ? 94.929 117.652 88.984 1.00 36.70 38 VAL D N 1
ATOM 5781 C CA . VAL C 2 38 ? 96.228 117.345 89.568 1.00 36.70 38 VAL D CA 1
ATOM 5782 C C . VAL C 2 38 ? 97.315 118.276 89.059 1.00 36.70 38 VAL D C 1
ATOM 5783 O O . VAL C 2 38 ? 98.167 118.701 89.846 1.00 36.70 38 VAL D O 1
ATOM 5787 N N . GLN C 2 39 ? 97.318 118.606 87.766 1.00 42.17 39 GLN D N 1
ATOM 5788 C CA . GLN C 2 39 ? 98.295 119.556 87.245 1.00 42.17 39 GLN D CA 1
ATOM 5789 C C . GLN C 2 39 ? 98.128 120.951 87.826 1.00 42.17 39 GLN D C 1
ATOM 5790 O O . GLN C 2 39 ? 99.082 121.733 87.793 1.00 42.17 39 GLN D O 1
ATOM 5796 N N . ARG C 2 40 ? 96.946 121.287 88.333 1.00 41.87 40 ARG D N 1
ATOM 5797 C CA . ARG C 2 40 ? 96.728 122.572 88.982 1.00 41.87 40 ARG D CA 1
ATOM 5798 C C . ARG C 2 40 ? 97.089 122.557 90.459 1.00 41.87 40 ARG D C 1
ATOM 5799 O O . ARG C 2 40 ? 97.692 123.517 90.953 1.00 41.87 40 ARG D O 1
ATOM 5807 N N . VAL C 2 41 ? 96.761 121.483 91.177 1.00 59.71 41 VAL D N 1
ATOM 5808 C CA . VAL C 2 41 ? 97.263 121.361 92.540 1.00 59.71 41 VAL D CA 1
ATOM 5809 C C . VAL C 2 41 ? 98.783 121.257 92.558 1.00 59.71 41 VAL D C 1
ATOM 5810 O O . VAL C 2 41 ? 99.415 121.679 93.532 1.00 59.71 41 VAL D O 1
ATOM 5814 N N . GLN C 2 42 ? 99.395 120.732 91.498 1.00 45.56 42 GLN D N 1
ATOM 5815 C CA . GLN C 2 42 ? 100.845 120.751 91.373 1.00 45.56 42 GLN D CA 1
ATOM 5816 C C . GLN C 2 42 ? 101.409 122.160 91.264 1.00 45.56 42 GLN D C 1
ATOM 5817 O O . GLN C 2 42 ? 102.532 122.392 91.719 1.00 45.56 42 GLN D O 1
ATOM 5823 N N . SER C 2 43 ? 100.675 123.097 90.668 1.00 44.80 43 SER D N 1
ATOM 5824 C CA . SER C 2 43 ? 101.061 124.502 90.676 1.00 44.80 43 SER D CA 1
ATOM 5825 C C . SER C 2 43 ? 100.781 125.155 92.021 1.00 44.80 43 SER D C 1
ATOM 5826 O O . SER C 2 43 ? 101.474 126.095 92.414 1.00 44.80 43 SER D O 1
ATOM 5829 N N . TYR C 2 44 ? 99.755 124.678 92.728 1.00 59.71 44 TYR D N 1
ATOM 5830 C CA . TYR C 2 44 ? 99.512 125.155 94.088 1.00 59.71 44 TYR D CA 1
ATOM 5831 C C . TYR C 2 44 ? 100.681 124.820 95.004 1.00 59.71 44 TYR D C 1
ATOM 5832 O O . TYR C 2 44 ? 101.011 125.590 95.911 1.00 59.71 44 TYR D O 1
ATOM 5841 N N . ARG C 2 45 ? 101.308 123.661 94.795 1.00 40.71 45 ARG D N 1
ATOM 5842 C CA . ARG C 2 45 ? 102.476 123.286 95.581 1.00 40.71 45 ARG D CA 1
ATOM 5843 C C . ARG C 2 45 ? 103.667 124.184 95.289 1.00 40.71 45 ARG D C 1
ATOM 5844 O O . ARG C 2 45 ? 104.588 124.262 96.108 1.00 40.71 45 ARG D O 1
ATOM 5852 N N . LEU C 2 46 ? 103.681 124.839 94.127 1.00 37.43 46 LEU D N 1
ATOM 5853 C CA . LEU C 2 46 ? 104.769 125.752 93.795 1.00 37.43 46 LEU D CA 1
ATOM 5854 C C . LEU C 2 46 ? 104.772 126.962 94.716 1.00 37.43 46 LEU D C 1
ATOM 5855 O O . LEU C 2 46 ? 105.803 127.307 95.304 1.00 37.43 46 LEU D O 1
ATOM 5860 N N . LYS C 2 47 ? 103.622 127.623 94.854 1.00 36.97 47 LYS D N 1
ATOM 5861 C CA . LYS C 2 47 ? 103.536 128.754 95.767 1.00 36.97 47 LYS D CA 1
ATOM 5862 C C . LYS C 2 47 ? 103.610 128.298 97.216 1.00 36.97 47 LYS D C 1
ATOM 5863 O O . LYS C 2 47 ? 104.204 128.979 98.058 1.00 36.97 47 LYS D O 1
ATOM 5869 N N . GLY C 2 48 ? 103.025 127.146 97.521 1.00 41.00 48 GLY D N 1
ATOM 5870 C CA . GLY C 2 48 ? 103.114 126.608 98.858 1.00 41.00 48 GLY D CA 1
ATOM 5871 C C . GLY C 2 48 ? 104.465 125.980 99.140 1.00 41.00 48 GLY D C 1
ATOM 5872 O O . GLY C 2 48 ? 105.518 126.467 98.727 1.00 41.00 48 GLY D O 1
ATOM 5873 N N . SER C 2 49 ? 104.426 124.874 99.875 1.00 38.30 49 SER D N 1
ATOM 5874 C CA . SER C 2 49 ? 103.161 124.314 100.318 1.00 38.30 49 SER D CA 1
ATOM 5875 C C . SER C 2 49 ? 102.990 124.501 101.815 1.00 38.30 49 SER D C 1
ATOM 5876 O O . SER C 2 49 ? 103.256 123.601 102.604 1.00 38.30 49 SER D O 1
ATOM 5879 N N . GLN C 2 50 ? 102.536 125.694 102.187 1.00 44.92 50 GLN D N 1
ATOM 5880 C CA . GLN C 2 50 ? 102.104 126.022 103.537 1.00 44.92 50 GLN D CA 1
ATOM 5881 C C . GLN C 2 50 ? 100.693 126.583 103.521 1.00 44.92 50 GLN D C 1
ATOM 5882 O O . GLN C 2 50 ? 100.004 126.594 104.543 1.00 44.92 50 GLN D O 1
ATOM 5888 N N . TYR C 2 51 ? 100.268 127.074 102.359 1.00 40.34 51 TYR D N 1
ATOM 5889 C CA . TYR C 2 51 ? 98.919 127.596 102.204 1.00 40.34 51 TYR D CA 1
ATOM 5890 C C . TYR C 2 51 ? 97.956 126.495 101.787 1.00 40.34 51 TYR D C 1
ATOM 5891 O O . TYR C 2 51 ? 96.761 126.556 102.095 1.00 40.34 51 TYR D O 1
ATOM 5900 N N . LEU C 2 52 ? 98.458 125.492 101.085 1.00 32.79 52 LEU D N 1
ATOM 5901 C CA . LEU C 2 52 ? 97.600 124.455 100.534 1.00 32.79 52 LEU D CA 1
ATOM 5902 C C . LEU C 2 52 ? 97.102 123.542 101.648 1.00 32.79 52 LEU D C 1
ATOM 5903 O O . LEU C 2 52 ? 97.914 122.927 102.346 1.00 32.79 52 LEU D O 1
ATOM 5908 N N . PRO C 2 53 ? 95.792 123.425 101.843 1.00 30.35 53 PRO D N 1
ATOM 5909 C CA . PRO C 2 53 ? 95.279 122.508 102.861 1.00 30.35 53 PRO D CA 1
ATOM 5910 C C . PRO C 2 53 ? 95.626 121.071 102.522 1.00 30.35 53 PRO D C 1
ATOM 5911 O O . PRO C 2 53 ? 95.738 120.685 101.358 1.00 30.35 53 PRO D O 1
ATOM 5915 N N . HIS C 2 54 ? 95.808 120.269 103.569 1.00 37.14 54 HIS D N 1
ATOM 5916 C CA . HIS C 2 54 ? 96.126 118.864 103.354 1.00 37.14 54 HIS D CA 1
ATOM 5917 C C . HIS C 2 54 ? 94.949 118.119 102.741 1.00 37.14 54 HIS D C 1
ATOM 5918 O O . HIS C 2 54 ? 95.135 117.112 102.051 1.00 37.14 54 HIS D O 1
ATOM 5925 N N . VAL C 2 55 ? 93.728 118.591 102.989 1.00 38.49 55 VAL D N 1
ATOM 5926 C CA . VAL C 2 55 ? 92.558 117.942 102.417 1.00 38.49 55 VAL D CA 1
ATOM 5927 C C . VAL C 2 55 ? 92.531 118.076 100.900 1.00 38.49 55 VAL D C 1
ATOM 5928 O O . VAL C 2 55 ? 91.901 117.262 100.219 1.00 38.49 55 VAL D O 1
ATOM 5932 N N . VAL C 2 56 ? 93.210 119.085 100.348 1.00 35.34 56 VAL D N 1
ATOM 5933 C CA . VAL C 2 56 ? 93.361 119.219 98.902 1.00 35.34 56 VAL D CA 1
ATOM 5934 C C . VAL C 2 56 ? 94.632 118.555 98.395 1.00 35.34 56 VAL D C 1
ATOM 5935 O O . VAL C 2 56 ? 94.613 117.946 97.313 1.00 35.34 56 VAL D O 1
ATOM 5939 N N . ASP C 2 57 ? 95.726 118.629 99.150 1.00 37.24 57 ASP D N 1
ATOM 5940 C CA . ASP C 2 57 ? 96.962 117.951 98.779 1.00 37.24 57 ASP D CA 1
ATOM 5941 C C . ASP C 2 57 ? 96.747 116.446 98.655 1.00 37.24 57 ASP D C 1
ATOM 5942 O O . ASP C 2 57 ? 97.207 115.818 97.696 1.00 37.24 57 ASP D O 1
ATOM 5947 N N . SER C 2 58 ? 96.028 115.852 99.609 1.00 35.86 58 SER D N 1
ATOM 5948 C CA . SER C 2 58 ? 95.749 114.423 99.550 1.00 35.86 58 SER D CA 1
ATOM 5949 C C . SER C 2 58 ? 94.711 114.070 98.497 1.00 35.86 58 SER D C 1
ATOM 5950 O O . SER C 2 58 ? 94.837 113.021 97.858 1.00 35.86 58 SER D O 1
ATOM 5953 N N . THR C 2 59 ? 93.686 114.900 98.308 1.00 32.83 59 THR D N 1
ATOM 5954 C CA . THR C 2 59 ? 92.767 114.693 97.198 1.00 32.83 59 THR D CA 1
ATOM 5955 C C . THR C 2 59 ? 93.489 114.669 95.863 1.00 32.83 59 THR D C 1
ATOM 5956 O O . THR C 2 59 ? 93.129 113.873 94.993 1.00 32.83 59 THR D O 1
ATOM 5960 N N . ALA C 2 60 ? 94.510 115.505 95.693 1.00 31.55 60 ALA D N 1
ATOM 5961 C CA . ALA C 2 60 ? 95.324 115.480 94.490 1.00 31.55 60 ALA D CA 1
ATOM 5962 C C . ALA C 2 60 ? 96.270 114.292 94.417 1.00 31.55 60 ALA D C 1
ATOM 5963 O O . ALA C 2 60 ? 96.436 113.733 93.335 1.00 31.55 60 ALA D O 1
ATOM 5965 N N . GLN C 2 61 ? 96.896 113.891 95.525 1.00 27.23 61 GLN D N 1
ATOM 5966 C CA . GLN C 2 61 ? 97.819 112.758 95.473 1.00 27.23 61 GLN D CA 1
ATOM 5967 C C . GLN C 2 61 ? 97.090 111.451 95.186 1.00 27.23 61 GLN D C 1
ATOM 5968 O O . GLN C 2 61 ? 97.545 110.639 94.368 1.00 27.23 61 GLN D O 1
ATOM 5974 N N . ILE C 2 62 ? 95.961 111.220 95.859 1.00 38.30 62 ILE D N 1
ATOM 5975 C CA . ILE C 2 62 ? 95.202 109.992 95.639 1.00 38.30 62 ILE D CA 1
ATOM 5976 C C . ILE C 2 62 ? 94.714 109.935 94.198 1.00 38.30 62 ILE D C 1
ATOM 5977 O O . ILE C 2 62 ? 94.793 108.896 93.533 1.00 38.30 62 ILE D O 1
ATOM 5982 N N . THR C 2 63 ? 94.205 111.060 93.698 1.00 30.36 63 THR D N 1
ATOM 5983 C CA . THR C 2 63 ? 93.769 111.135 92.311 1.00 30.36 63 THR D CA 1
ATOM 5984 C C . THR C 2 63 ? 94.923 110.963 91.335 1.00 30.36 63 THR D C 1
ATOM 5985 O O . THR C 2 63 ? 94.735 110.360 90.276 1.00 30.36 63 THR D O 1
ATOM 5989 N N . CYS C 2 64 ? 96.113 111.466 91.661 1.00 35.33 64 CYS D N 1
ATOM 5990 C CA . CYS C 2 64 ? 97.256 111.258 90.782 1.00 35.33 64 CYS D CA 1
ATOM 5991 C C . CYS C 2 64 ? 97.623 109.786 90.707 1.00 35.33 64 CYS D C 1
ATOM 5992 O O . CYS C 2 64 ? 97.939 109.278 89.630 1.00 35.33 64 CYS D O 1
ATOM 5995 N N . ALA C 2 65 ? 97.580 109.079 91.837 1.00 34.13 65 ALA D N 1
ATOM 5996 C CA . ALA C 2 65 ? 97.823 107.637 91.797 1.00 34.13 65 ALA D CA 1
ATOM 5997 C C . ALA C 2 65 ? 96.737 106.899 91.014 1.00 34.13 65 ALA D C 1
ATOM 5998 O O . ALA C 2 65 ? 97.041 105.981 90.234 1.00 34.13 65 ALA D O 1
ATOM 6000 N N . VAL C 2 66 ? 95.475 107.293 91.200 1.00 35.42 66 VAL D N 1
ATOM 6001 C CA . VAL C 2 66 ? 94.373 106.671 90.471 1.00 35.42 66 VAL D CA 1
ATOM 6002 C C . VAL C 2 66 ? 94.544 106.866 88.971 1.00 35.42 66 VAL D C 1
ATOM 6003 O O . VAL C 2 66 ? 94.349 105.934 88.184 1.00 35.42 66 VAL D O 1
ATOM 6007 N N . LEU C 2 67 ? 94.901 108.076 88.546 1.00 41.66 67 LEU D N 1
ATOM 6008 C CA . LEU C 2 67 ? 95.238 108.308 87.148 1.00 41.66 67 LEU D CA 1
ATOM 6009 C C . LEU C 2 67 ? 96.485 107.552 86.726 1.00 41.66 67 LEU D C 1
ATOM 6010 O O . LEU C 2 67 ? 96.618 107.209 85.548 1.00 41.66 67 LEU D O 1
ATOM 6015 N N . LEU C 2 68 ? 97.405 107.301 87.655 1.00 46.13 68 LEU D N 1
ATOM 6016 C CA . LEU C 2 68 ? 98.621 106.577 87.315 1.00 46.13 68 LEU D CA 1
ATOM 6017 C C . LEU C 2 68 ? 98.314 105.141 86.915 1.00 46.13 68 LEU D C 1
ATOM 6018 O O . LEU C 2 68 ? 98.878 104.630 85.942 1.00 46.13 68 LEU D O 1
ATOM 6023 N N . ASP C 2 69 ? 97.420 104.464 87.644 1.00 50.67 69 ASP D N 1
ATOM 6024 C CA . ASP C 2 69 ? 97.214 103.053 87.312 1.00 50.67 69 ASP D CA 1
ATOM 6025 C C . ASP C 2 69 ? 96.350 102.875 86.067 1.00 50.67 69 ASP D C 1
ATOM 6026 O O . ASP C 2 69 ? 96.205 101.751 85.576 1.00 50.67 69 ASP D O 1
ATOM 6031 N N . GLU C 2 70 ? 95.758 103.953 85.553 1.00 53.40 70 GLU D N 1
ATOM 6032 C CA . GLU C 2 70 ? 94.914 103.869 84.360 1.00 53.40 70 GLU D CA 1
ATOM 6033 C C . GLU C 2 70 ? 95.730 104.232 83.118 1.00 53.40 70 GLU D C 1
ATOM 6034 O O . GLU C 2 70 ? 95.582 105.296 82.513 1.00 53.40 70 GLU D O 1
ATOM 6040 N N . LYS C 2 71 ? 96.611 103.310 82.739 1.00 76.82 71 LYS D N 1
ATOM 6041 C CA . LYS C 2 71 ? 97.367 103.400 81.495 1.00 76.82 71 LYS D CA 1
ATOM 6042 C C . LYS C 2 71 ? 97.153 102.108 80.721 1.00 76.82 71 LYS D C 1
ATOM 6043 O O . LYS C 2 71 ? 97.453 101.022 81.228 1.00 76.82 71 LYS D O 1
ATOM 6049 N N . GLU C 2 72 ? 96.638 102.224 79.495 1.00 93.53 72 GLU D N 1
ATOM 6050 C CA . GLU C 2 72 ? 96.128 101.074 78.760 1.00 93.53 72 GLU D CA 1
ATOM 6051 C C . GLU C 2 72 ? 96.655 100.987 77.330 1.00 93.53 72 GLU D C 1
ATOM 6052 O O . GLU C 2 72 ? 96.013 100.359 76.481 1.00 93.53 72 GLU D O 1
ATOM 6058 N N . ALA C 2 73 ? 97.805 101.598 77.032 1.00 112.32 73 ALA D N 1
ATOM 6059 C CA . ALA C 2 73 ? 98.379 101.545 75.687 1.00 112.32 73 ALA D CA 1
ATOM 6060 C C . ALA C 2 73 ? 99.846 101.109 75.773 1.00 112.32 73 ALA D C 1
ATOM 6061 O O . ALA C 2 73 ? 100.755 101.940 75.750 1.00 112.32 73 ALA D O 1
ATOM 6063 N N . CYS C 2 74 ? 100.051 99.790 75.853 1.00 120.20 74 CYS D N 1
ATOM 6064 C CA . CYS C 2 74 ? 101.365 99.142 75.731 1.00 120.20 74 CYS D CA 1
ATOM 6065 C C . CYS C 2 74 ? 102.464 99.874 76.502 1.00 120.20 74 CYS D C 1
ATOM 6066 O O . CYS C 2 74 ? 103.640 99.829 76.135 1.00 120.20 74 CYS D O 1
ATOM 6069 N N . LEU C 2 75 ? 102.085 100.533 77.595 1.00 113.93 75 LEU D N 1
ATOM 6070 C CA . LEU C 2 75 ? 103.018 101.345 78.363 1.00 113.93 75 LEU D CA 1
ATOM 6071 C C . LEU C 2 75 ? 102.504 101.500 79.785 1.00 113.93 75 LEU D C 1
ATOM 6072 O O . LEU C 2 75 ? 101.328 101.264 80.074 1.00 113.93 75 LEU D O 1
ATOM 6077 N N . GLY C 2 76 ? 103.409 101.906 80.670 1.00 110.42 76 GLY D N 1
ATOM 6078 C CA . GLY C 2 76 ? 102.996 102.319 81.999 1.00 110.42 76 GLY D CA 1
ATOM 6079 C C . GLY C 2 76 ? 102.860 101.162 82.968 1.00 110.42 76 GLY D C 1
ATOM 6080 O O . GLY C 2 76 ? 103.850 100.598 83.448 1.00 110.42 76 GLY D O 1
ATOM 6081 N N . VAL C 2 77 ? 101.611 100.807 83.271 1.00 95.05 77 VAL D N 1
ATOM 6082 C CA . VAL C 2 77 ? 101.338 99.974 84.437 1.00 95.05 77 VAL D CA 1
ATOM 6083 C C . VAL C 2 77 ? 101.110 98.525 84.034 1.00 95.05 77 VAL D C 1
ATOM 6084 O O . VAL C 2 77 ? 101.438 97.598 84.785 1.00 95.05 77 VAL D O 1
ATOM 6088 N N . HIS C 2 78 ? 100.536 98.302 82.849 1.00 102.86 78 HIS D N 1
ATOM 6089 C CA . HIS C 2 78 ? 100.220 96.940 82.434 1.00 102.86 78 HIS D CA 1
ATOM 6090 C C . HIS C 2 78 ? 101.482 96.108 82.253 1.00 102.86 78 HIS D C 1
ATOM 6091 O O . HIS C 2 78 ? 101.430 94.874 82.297 1.00 102.86 78 HIS D O 1
ATOM 6098 N N . GLN C 2 79 ? 102.626 96.761 82.043 1.00 95.58 79 GLN D N 1
ATOM 6099 C CA . GLN C 2 79 ? 103.883 96.024 81.982 1.00 95.58 79 GLN D CA 1
ATOM 6100 C C . GLN C 2 79 ? 104.347 95.599 83.373 1.00 95.58 79 GLN D C 1
ATOM 6101 O O . GLN C 2 79 ? 104.798 94.466 83.561 1.00 95.58 79 GLN D O 1
ATOM 6107 N N . ASP C 2 80 ? 104.217 96.475 84.370 1.00 82.49 80 ASP D N 1
ATOM 6108 C CA . ASP C 2 80 ? 104.657 96.177 85.728 1.00 82.49 80 ASP D CA 1
ATOM 6109 C C . ASP C 2 80 ? 103.809 96.968 86.712 1.00 82.49 80 ASP D C 1
ATOM 6110 O O . ASP C 2 80 ? 103.632 98.180 86.550 1.00 82.49 80 ASP D O 1
ATOM 6115 N N . SER C 2 81 ? 103.294 96.284 87.735 1.00 62.90 81 SER D N 1
ATOM 6116 C CA . SER C 2 81 ? 102.281 96.843 88.629 1.00 62.90 81 SER D CA 1
ATOM 6117 C C . SER C 2 81 ? 102.825 96.950 90.055 1.00 62.90 81 SER D C 1
ATOM 6118 O O . SER C 2 81 ? 102.071 97.024 91.023 1.00 62.90 81 SER D O 1
ATOM 6121 N N . ILE C 2 82 ? 104.147 96.939 90.191 1.00 52.04 82 ILE D N 1
ATOM 6122 C CA . ILE C 2 82 ? 104.771 97.243 91.479 1.00 52.04 82 ILE D CA 1
ATOM 6123 C C . ILE C 2 82 ? 104.769 98.744 91.782 1.00 52.04 82 ILE D C 1
ATOM 6124 O O . ILE C 2 82 ? 104.661 99.104 92.962 1.00 52.04 82 ILE D O 1
ATOM 6129 N N . PRO C 2 83 ? 104.895 99.663 90.805 1.00 47.64 83 PRO D N 1
ATOM 6130 C CA . PRO C 2 83 ? 104.811 101.087 91.176 1.00 47.64 83 PRO D CA 1
ATOM 6131 C C . PRO C 2 83 ? 103.465 101.490 91.749 1.00 47.64 83 PRO D C 1
ATOM 6132 O O . PRO C 2 83 ? 103.405 102.332 92.654 1.00 47.64 83 PRO D O 1
ATOM 6136 N N . ILE C 2 84 ? 102.380 100.909 91.237 1.00 42.60 84 ILE D N 1
ATOM 6137 C CA . ILE C 2 84 ? 101.041 101.358 91.605 1.00 42.60 84 ILE D CA 1
ATOM 6138 C C . ILE C 2 84 ? 100.756 101.069 93.068 1.00 42.60 84 ILE D C 1
ATOM 6139 O O . ILE C 2 84 ? 100.143 101.882 93.770 1.00 42.60 84 ILE D O 1
ATOM 6144 N N . ARG C 2 85 ? 101.162 99.895 93.541 1.00 41.39 85 ARG D N 1
ATOM 6145 C CA . ARG C 2 85 ? 100.941 99.557 94.939 1.00 41.39 85 ARG D CA 1
ATOM 6146 C C . ARG C 2 85 ? 101.681 100.526 95.850 1.00 41.39 85 ARG D C 1
ATOM 6147 O O . ARG C 2 85 ? 101.125 101.005 96.845 1.00 41.39 85 ARG D O 1
ATOM 6155 N N . LEU C 2 86 ? 102.923 100.860 95.496 1.00 39.34 86 LEU D N 1
ATOM 6156 C CA . LEU C 2 86 ? 103.704 101.804 96.287 1.00 39.34 86 LEU D CA 1
ATOM 6157 C C . LEU C 2 86 ? 103.057 103.186 96.283 1.00 39.34 86 LEU D C 1
ATOM 6158 O O . LEU C 2 86 ? 103.008 103.865 97.317 1.00 39.34 86 LEU D O 1
ATOM 6163 N N . SER C 2 87 ? 102.546 103.616 95.126 1.00 37.70 87 SER D N 1
ATOM 6164 C CA . SER C 2 87 ? 101.943 104.943 95.023 1.00 37.70 87 SER D CA 1
ATOM 6165 C C . SER C 2 87 ? 100.637 105.036 95.805 1.00 37.70 87 SER D C 1
ATOM 6166 O O . SER C 2 87 ? 100.381 106.042 96.476 1.00 37.70 87 SER D O 1
ATOM 6169 N N . TYR C 2 88 ? 99.777 104.018 95.700 1.00 36.49 88 TYR D N 1
ATOM 6170 C CA . TYR C 2 88 ? 98.583 103.960 96.543 1.00 36.49 88 TYR D CA 1
ATOM 6171 C C . TYR C 2 88 ? 98.928 103.942 98.023 1.00 36.49 88 TYR D C 1
ATOM 6172 O O . TYR C 2 88 ? 98.270 104.615 98.823 1.00 36.49 88 TYR D O 1
ATOM 6181 N N . VAL C 2 89 ? 99.942 103.174 98.416 1.00 38.73 89 VAL D N 1
ATOM 6182 C CA . VAL C 2 89 ? 100.319 103.151 99.822 1.00 38.73 89 VAL D CA 1
ATOM 6183 C C . VAL C 2 89 ? 100.744 104.538 100.280 1.00 38.73 89 VAL D C 1
ATOM 6184 O O . VAL C 2 89 ? 100.322 105.008 101.340 1.00 38.73 89 VAL D O 1
ATOM 6188 N N . MET C 2 90 ? 101.549 105.232 99.479 1.00 40.04 90 MET D N 1
ATOM 6189 C CA . MET C 2 90 ? 101.939 106.594 99.830 1.00 40.04 90 MET D CA 1
ATOM 6190 C C . MET C 2 90 ? 100.746 107.535 99.926 1.00 40.04 90 MET D C 1
ATOM 6191 O O . MET C 2 90 ? 100.588 108.255 100.920 1.00 40.04 90 MET D O 1
ATOM 6196 N N . ALA C 2 91 ? 99.908 107.563 98.892 1.00 32.91 91 ALA D N 1
ATOM 6197 C CA . ALA C 2 91 ? 98.769 108.468 98.910 1.00 32.91 91 ALA D CA 1
ATOM 6198 C C . ALA C 2 91 ? 97.874 108.221 100.113 1.00 32.91 91 ALA D C 1
ATOM 6199 O O . ALA C 2 91 ? 97.525 109.170 100.826 1.00 32.91 91 ALA D O 1
ATOM 6201 N N . LEU C 2 92 ? 97.536 106.963 100.382 1.00 34.69 92 LEU D N 1
ATOM 6202 C CA . LEU C 2 92 ? 96.644 106.661 101.490 1.00 34.69 92 LEU D CA 1
ATOM 6203 C C . LEU C 2 92 ? 97.293 106.935 102.841 1.00 34.69 92 LEU D C 1
ATOM 6204 O O . LEU C 2 92 ? 96.639 107.480 103.735 1.00 34.69 92 LEU D O 1
ATOM 6209 N N . ILE C 2 93 ? 98.573 106.591 103.016 1.00 34.48 93 ILE D N 1
ATOM 6210 C CA . ILE C 2 93 ? 99.221 106.832 104.302 1.00 34.48 93 ILE D CA 1
ATOM 6211 C C . ILE C 2 93 ? 99.319 108.322 104.583 1.00 34.48 93 ILE D C 1
ATOM 6212 O O . ILE C 2 93 ? 99.044 108.770 105.700 1.00 34.48 93 ILE D O 1
ATOM 6217 N N . ARG C 2 94 ? 99.726 109.118 103.589 1.00 31.95 94 ARG D N 1
ATOM 6218 C CA . ARG C 2 94 ? 99.810 110.555 103.821 1.00 31.95 94 ARG D CA 1
ATOM 6219 C C . ARG C 2 94 ? 98.435 111.162 104.054 1.00 31.95 94 ARG D C 1
ATOM 6220 O O . ARG C 2 94 ? 98.287 112.042 104.910 1.00 31.95 94 ARG D O 1
ATOM 6228 N N . PHE C 2 95 ? 97.417 110.701 103.322 1.00 35.57 95 PHE D N 1
ATOM 6229 C CA . PHE C 2 95 ? 96.058 111.174 103.561 1.00 35.57 95 PHE D CA 1
ATOM 6230 C C . PHE C 2 95 ? 95.623 110.895 104.990 1.00 35.57 95 PHE D C 1
ATOM 6231 O O . PHE C 2 95 ? 95.061 111.764 105.662 1.00 35.57 95 PHE D O 1
ATOM 6239 N N . VAL C 2 96 ? 95.864 109.676 105.470 1.00 38.99 96 VAL D N 1
ATOM 6240 C CA . VAL C 2 96 ? 95.480 109.338 106.835 1.00 38.99 96 VAL D CA 1
ATOM 6241 C C . VAL C 2 96 ? 96.268 110.171 107.834 1.00 38.99 96 VAL D C 1
ATOM 6242 O O . VAL C 2 96 ? 95.705 110.700 108.798 1.00 38.99 96 VAL D O 1
ATOM 6246 N N . ASN C 2 97 ? 97.580 110.303 107.620 1.00 42.20 97 ASN D N 1
ATOM 6247 C CA . ASN C 2 97 ? 98.439 110.967 108.593 1.00 42.20 97 ASN D CA 1
ATOM 6248 C C . ASN C 2 97 ? 98.105 112.444 108.720 1.00 42.20 97 ASN D C 1
ATOM 6249 O O . ASN C 2 97 ? 98.060 112.980 109.831 1.00 42.20 97 ASN D O 1
ATOM 6254 N N . GLY C 2 98 ? 97.856 113.116 107.602 1.00 43.34 98 GLY D N 1
ATOM 6255 C CA . GLY C 2 98 ? 97.610 114.543 107.634 1.00 43.34 98 GLY D CA 1
ATOM 6256 C C . GLY C 2 98 ? 96.409 114.940 108.464 1.00 43.34 98 GLY D C 1
ATOM 6257 O O . GLY C 2 98 ? 96.408 115.999 109.096 1.00 43.34 98 GLY D O 1
ATOM 6258 N N . LEU C 2 99 ? 95.370 114.104 108.459 1.00 46.61 99 LEU D N 1
ATOM 6259 C CA . LEU C 2 99 ? 94.201 114.385 109.284 1.00 46.61 99 LEU D CA 1
ATOM 6260 C C . LEU C 2 99 ? 94.357 113.819 110.690 1.00 46.61 99 LEU D C 1
ATOM 6261 O O . LEU C 2 99 ? 94.052 114.499 111.675 1.00 46.61 99 LEU D O 1
ATOM 6266 N N . LEU C 2 100 ? 94.823 112.575 110.805 1.00 56.89 100 LEU D N 1
ATOM 6267 C CA . LEU C 2 100 ? 94.790 111.886 112.089 1.00 56.89 100 LEU D CA 1
ATOM 6268 C C . LEU C 2 100 ? 95.871 112.395 113.030 1.00 56.89 100 LEU D C 1
ATOM 6269 O O . LEU C 2 100 ? 95.621 112.575 114.227 1.00 56.89 100 LEU D O 1
ATOM 6274 N N . ASP C 2 101 ? 97.075 112.629 112.519 1.00 74.60 101 ASP D N 1
ATOM 6275 C CA . ASP C 2 101 ? 98.189 112.965 113.393 1.00 74.60 101 ASP D CA 1
ATOM 6276 C C . ASP C 2 101 ? 98.882 114.254 112.954 1.00 74.60 101 ASP D C 1
ATOM 6277 O O . ASP C 2 101 ? 100.048 114.219 112.541 1.00 74.60 101 ASP D O 1
ATOM 6282 N N . PRO C 2 102 ? 98.199 115.405 112.989 1.00 84.98 102 PRO D N 1
ATOM 6283 C CA . PRO C 2 102 ? 98.947 116.669 112.944 1.00 84.98 102 PRO D CA 1
ATOM 6284 C C . PRO C 2 102 ? 99.472 117.068 114.310 1.00 84.98 102 PRO D C 1
ATOM 6285 O O . PRO C 2 102 ? 100.553 117.661 114.409 1.00 84.98 102 PRO D O 1
ATOM 6289 N N . THR C 2 103 ? 98.720 116.752 115.369 1.00 95.97 103 THR D N 1
ATOM 6290 C CA . THR C 2 103 ? 99.056 117.039 116.763 1.00 95.97 103 THR D CA 1
ATOM 6291 C C . THR C 2 103 ? 99.087 118.536 117.052 1.00 95.97 103 THR D C 1
ATOM 6292 O O . THR C 2 103 ? 99.503 118.950 118.139 1.00 95.97 103 THR D O 1
ATOM 6296 N N . GLN C 2 104 ? 98.653 119.359 116.093 1.00 97.57 104 GLN D N 1
ATOM 6297 C CA . GLN C 2 104 ? 98.583 120.797 116.340 1.00 97.57 104 GLN D CA 1
ATOM 6298 C C . GLN C 2 104 ? 97.142 121.275 116.470 1.00 97.57 104 GLN D C 1
ATOM 6299 O O . GLN C 2 104 ? 96.772 121.882 117.482 1.00 97.57 104 GLN D O 1
ATOM 6305 N N . GLN C 2 105 ? 96.314 121.017 115.454 1.00 105.97 105 GLN D N 1
ATOM 6306 C CA . GLN C 2 105 ? 94.945 121.526 115.471 1.00 105.97 105 GLN D CA 1
ATOM 6307 C C . GLN C 2 105 ? 94.128 120.898 116.593 1.00 105.97 105 GLN D C 1
ATOM 6308 O O . GLN C 2 105 ? 93.363 121.590 117.276 1.00 105.97 105 GLN D O 1
ATOM 6314 N N . SER C 2 106 ? 94.273 119.592 116.800 1.00 114.19 106 SER D N 1
ATOM 6315 C CA . SER C 2 106 ? 93.532 118.873 117.824 1.00 114.19 106 SER D CA 1
ATOM 6316 C C . SER C 2 106 ? 94.418 118.649 119.042 1.00 114.19 106 SER D C 1
ATOM 6317 O O . SER C 2 106 ? 95.638 118.827 118.985 1.00 114.19 106 SER D O 1
ATOM 6320 N N . GLN C 2 107 ? 93.787 118.265 120.150 1.00 121.56 107 GLN D N 1
ATOM 6321 C CA . GLN C 2 107 ? 94.523 118.032 121.384 1.00 121.56 107 GLN D CA 1
ATOM 6322 C C . GLN C 2 107 ? 95.441 116.824 121.240 1.00 121.56 107 GLN D C 1
ATOM 6323 O O . GLN C 2 107 ? 95.077 115.812 120.635 1.00 121.56 107 GLN D O 1
ATOM 6329 N N . PHE C 2 108 ? 96.642 116.940 121.798 1.00 118.37 108 PHE D N 1
ATOM 6330 C CA . PHE C 2 108 ? 97.641 115.888 121.687 1.00 118.37 108 PHE D CA 1
ATOM 6331 C C . PHE C 2 108 ? 97.346 114.740 122.650 1.00 118.37 108 PHE D C 1
ATOM 6332 O O . PHE C 2 108 ? 96.532 114.854 123.572 1.00 118.37 108 PHE D O 1
ATOM 6340 N N . ALA C 2 109 ? 98.020 113.616 122.412 1.00 109.38 109 ALA D N 1
ATOM 6341 C CA . ALA C 2 109 ? 98.034 112.388 123.214 1.00 109.38 109 ALA D CA 1
ATOM 6342 C C . ALA C 2 109 ? 96.696 111.655 123.194 1.00 109.38 109 ALA D C 1
ATOM 6343 O O . ALA C 2 109 ? 96.622 110.537 123.716 1.00 109.38 109 ALA D O 1
ATOM 6345 N N . ILE C 2 110 ? 95.650 112.233 122.619 1.00 100.74 110 ILE D N 1
ATOM 6346 C CA . ILE C 2 110 ? 94.374 111.521 122.485 1.00 100.74 110 ILE D CA 1
ATOM 6347 C C . ILE C 2 110 ? 94.530 110.420 121.441 1.00 100.74 110 ILE D C 1
ATOM 6348 O O . ILE C 2 110 ? 95.134 110.665 120.381 1.00 100.74 110 ILE D O 1
ATOM 6353 N N . PRO C 2 111 ? 94.030 109.207 121.685 1.00 92.09 111 PRO D N 1
ATOM 6354 C CA . PRO C 2 111 ? 94.265 108.108 120.740 1.00 92.09 111 PRO D CA 1
ATOM 6355 C C . PRO C 2 111 ? 93.668 108.377 119.366 1.00 92.09 111 PRO D C 1
ATOM 6356 O O . PRO C 2 111 ? 92.677 109.097 119.218 1.00 92.09 111 PRO D O 1
ATOM 6360 N N . LEU C 2 112 ? 94.297 107.770 118.354 1.00 78.32 112 LEU D N 1
ATOM 6361 C CA . LEU C 2 112 ? 93.968 108.071 116.962 1.00 78.32 112 LEU D CA 1
ATOM 6362 C C . LEU C 2 112 ? 92.518 107.738 116.637 1.00 78.32 112 LEU D C 1
ATOM 6363 O O . LEU C 2 112 ? 91.871 108.453 115.864 1.00 78.32 112 LEU D O 1
ATOM 6368 N N . HIS C 2 113 ? 91.994 106.649 117.203 1.00 78.45 113 HIS D N 1
ATOM 6369 C CA . HIS C 2 113 ? 90.614 106.271 116.916 1.00 78.45 113 HIS D CA 1
ATOM 6370 C C . HIS C 2 113 ? 89.635 107.331 117.402 1.00 78.45 113 HIS D C 1
ATOM 6371 O O . HIS C 2 113 ? 88.594 107.558 116.776 1.00 78.45 113 HIS D O 1
ATOM 6378 N N . THR C 2 114 ? 89.953 108.001 118.511 1.00 75.29 114 THR D N 1
ATOM 6379 C CA . THR C 2 114 ? 89.082 109.067 118.995 1.00 75.29 114 THR D CA 1
ATOM 6380 C C . THR C 2 114 ? 89.040 110.239 118.020 1.00 75.29 114 THR D C 1
ATOM 6381 O O . THR C 2 114 ? 87.967 110.790 117.749 1.00 75.29 114 THR D O 1
ATOM 6385 N N . LEU C 2 115 ? 90.198 110.641 117.489 1.00 71.76 115 LEU D N 1
ATOM 6386 C CA . LEU C 2 115 ? 90.204 111.700 116.483 1.00 71.76 115 LEU D CA 1
ATOM 6387 C C . LEU C 2 115 ? 89.472 111.261 115.226 1.00 71.76 115 LEU D C 1
ATOM 6388 O O . LEU C 2 115 ? 88.760 112.057 114.603 1.00 71.76 115 LEU D O 1
ATOM 6393 N N . ALA C 2 116 ? 89.633 109.996 114.835 1.00 60.52 116 ALA D N 1
ATOM 6394 C CA . ALA C 2 116 ? 88.891 109.491 113.687 1.00 60.52 116 ALA D CA 1
ATOM 6395 C C . ALA C 2 116 ? 87.392 109.565 113.939 1.00 60.52 116 ALA D C 1
ATOM 6396 O O . ALA C 2 116 ? 86.609 109.811 113.014 1.00 60.52 116 ALA D O 1
ATOM 6398 N N . ALA C 2 117 ? 86.974 109.344 115.185 1.00 62.69 117 ALA D N 1
ATOM 6399 C CA . ALA C 2 117 ? 85.573 109.534 115.543 1.00 62.69 117 ALA D CA 1
ATOM 6400 C C . ALA C 2 117 ? 85.175 111.004 115.472 1.00 62.69 117 ALA D C 1
ATOM 6401 O O . ALA C 2 117 ? 84.077 111.334 115.010 1.00 62.69 117 ALA D O 1
ATOM 6403 N N . LYS C 2 118 ? 86.051 111.903 115.932 1.00 64.38 118 LYS D N 1
ATOM 6404 C CA . LYS C 2 118 ? 85.708 113.323 115.955 1.00 64.38 118 LYS D CA 1
ATOM 6405 C C . LYS C 2 118 ? 85.550 113.888 114.549 1.00 64.38 118 LYS D C 1
ATOM 6406 O O . LYS C 2 118 ? 84.550 114.549 114.248 1.00 64.38 118 LYS D O 1
ATOM 6412 N N . ILE C 2 119 ? 86.527 113.641 113.672 1.00 53.98 119 ILE D N 1
ATOM 6413 C CA . ILE C 2 119 ? 86.447 114.157 112.307 1.00 53.98 119 ILE D CA 1
ATOM 6414 C C . ILE C 2 119 ? 85.576 113.296 111.409 1.00 53.98 119 ILE D C 1
ATOM 6415 O O . ILE C 2 119 ? 85.398 113.631 110.233 1.00 53.98 119 ILE D O 1
ATOM 6420 N N . GLY C 2 120 ? 85.023 112.206 111.930 1.00 53.07 120 GLY D N 1
ATOM 6421 C CA . GLY C 2 120 ? 84.156 111.350 111.153 1.00 53.07 120 GLY D CA 1
ATOM 6422 C C . GLY C 2 120 ? 84.849 110.326 110.292 1.00 53.07 120 GLY D C 1
ATOM 6423 O O . GLY C 2 120 ? 84.180 109.664 109.490 1.00 53.07 120 GLY D O 1
ATOM 6424 N N . LEU C 2 121 ? 86.162 110.170 110.425 1.00 49.68 121 LEU D N 1
ATOM 6425 C CA . LEU C 2 121 ? 86.889 109.211 109.599 1.00 49.68 121 LEU D CA 1
ATOM 6426 C C . LEU C 2 121 ? 86.474 107.784 109.952 1.00 49.68 121 LEU D C 1
ATOM 6427 O O . LEU C 2 121 ? 86.355 107.451 111.134 1.00 49.68 121 LEU D O 1
ATOM 6432 N N . PRO C 2 122 ? 86.209 106.938 108.956 1.00 52.60 122 PRO D N 1
ATOM 6433 C CA . PRO C 2 122 ? 86.051 105.514 109.222 1.00 52.60 122 PRO D CA 1
ATOM 6434 C C . PRO C 2 122 ? 87.165 104.981 110.107 1.00 52.60 122 PRO D C 1
ATOM 6435 O O . PRO C 2 122 ? 88.322 105.384 109.990 1.00 52.60 122 PRO D O 1
ATOM 6439 N N . SER C 2 123 ? 86.799 104.063 110.999 1.00 62.24 123 SER D N 1
ATOM 6440 C CA . SER C 2 123 ? 87.771 103.519 111.941 1.00 62.24 123 SER D CA 1
ATOM 6441 C C . SER C 2 123 ? 88.861 102.730 111.228 1.00 62.24 123 SER D C 1
ATOM 6442 O O . SER C 2 123 ? 89.997 102.653 111.709 1.00 62.24 123 SER D O 1
ATOM 6445 N N . TRP C 2 124 ? 88.534 102.129 110.083 1.00 57.83 124 TRP D N 1
ATOM 6446 C CA . TRP C 2 124 ? 89.508 101.307 109.375 1.00 57.83 124 TRP D CA 1
ATOM 6447 C C . TRP C 2 124 ? 90.577 102.129 108.668 1.00 57.83 124 TRP D C 1
ATOM 6448 O O . TRP C 2 124 ? 91.601 101.570 108.264 1.00 57.83 124 TRP D O 1
ATOM 6459 N N . PHE C 2 125 ? 90.367 103.437 108.500 1.00 50.61 125 PHE D N 1
ATOM 6460 C CA . PHE C 2 125 ? 91.424 104.272 107.938 1.00 50.61 125 PHE D CA 1
ATOM 6461 C C . PHE C 2 125 ? 92.591 104.398 108.905 1.00 50.61 125 PHE D C 1
ATOM 6462 O O . PHE C 2 125 ? 93.715 104.706 108.497 1.00 50.61 125 PHE D O 1
ATOM 6470 N N . VAL C 2 126 ? 92.340 104.181 110.196 1.00 55.29 126 VAL D N 1
ATOM 6471 C CA . VAL C 2 126 ? 93.416 104.223 111.180 1.00 55.29 126 VAL D CA 1
ATOM 6472 C C . VAL C 2 126 ? 94.419 103.109 110.910 1.00 55.29 126 VAL D C 1
ATOM 6473 O O . VAL C 2 126 ? 95.635 103.329 110.922 1.00 55.29 126 VAL D O 1
ATOM 6477 N N . ASP C 2 127 ? 93.922 101.898 110.649 1.00 55.79 127 ASP D N 1
ATOM 6478 C CA . ASP C 2 127 ? 94.795 100.766 110.364 1.00 55.79 127 ASP D CA 1
ATOM 6479 C C . ASP C 2 127 ? 95.452 100.884 108.998 1.00 55.79 127 ASP D C 1
ATOM 6480 O O . ASP C 2 127 ? 96.341 100.090 108.675 1.00 55.79 127 ASP D O 1
ATOM 6485 N N . LEU C 2 128 ? 95.027 101.856 108.191 1.00 49.23 128 LEU D N 1
ATOM 6486 C CA . LEU C 2 128 ? 95.636 102.082 106.885 1.00 49.23 128 LEU D CA 1
ATOM 6487 C C . LEU C 2 128 ? 97.025 102.696 107.017 1.00 49.23 128 LEU D C 1
ATOM 6488 O O . LEU C 2 128 ? 97.739 102.841 106.021 1.00 49.23 128 LEU D O 1
ATOM 6493 N N . ARG C 2 129 ? 97.423 103.074 108.233 1.00 49.20 129 ARG D N 1
ATOM 6494 C CA . ARG C 2 129 ? 98.761 103.622 108.431 1.00 49.20 129 ARG D CA 1
ATOM 6495 C C . ARG C 2 129 ? 99.834 102.555 108.257 1.00 49.20 129 ARG D C 1
ATOM 6496 O O . ARG C 2 129 ? 100.817 102.767 107.539 1.00 49.20 129 ARG D O 1
ATOM 6504 N N . HIS C 2 130 ? 99.673 101.402 108.913 1.00 51.70 130 HIS D N 1
ATOM 6505 C CA . HIS C 2 130 ? 100.685 100.355 108.803 1.00 51.70 130 HIS D CA 1
ATOM 6506 C C . HIS C 2 130 ? 100.666 99.726 107.418 1.00 51.70 130 HIS D C 1
ATOM 6507 O O . HIS C 2 130 ? 101.629 99.862 106.654 1.00 51.70 130 HIS D O 1
ATOM 6514 N N . TRP C 2 131 ? 99.570 99.051 107.079 1.00 51.89 131 TRP D N 1
ATOM 6515 C CA . TRP C 2 131 ? 99.159 98.779 105.707 1.00 51.89 131 TRP D CA 1
ATOM 6516 C C . TRP C 2 131 ? 100.269 98.293 104.781 1.00 51.89 131 TRP D C 1
ATOM 6517 O O . TRP C 2 131 ? 100.249 97.142 104.336 1.00 51.89 131 TRP D O 1
ATOM 6528 N N . GLY C 2 132 ? 101.237 99.153 104.487 1.00 42.24 132 GLY D N 1
ATOM 6529 C CA . GLY C 2 132 ? 102.330 98.777 103.615 1.00 42.24 132 GLY D CA 1
ATOM 6530 C C . GLY C 2 132 ? 103.670 99.132 104.216 1.00 42.24 132 GLY D C 1
ATOM 6531 O O . GLY C 2 132 ? 104.721 98.930 103.600 1.00 42.24 132 GLY D O 1
ATOM 6532 N N . THR C 2 133 ? 103.634 99.665 105.434 1.00 43.63 133 THR D N 1
ATOM 6533 C CA . THR C 2 133 ? 104.825 100.105 106.144 1.00 43.63 133 THR D CA 1
ATOM 6534 C C . THR C 2 133 ? 105.325 99.050 107.127 1.00 43.63 133 THR D C 1
ATOM 6535 O O . THR C 2 133 ? 106.532 98.817 107.228 1.00 43.63 133 THR D O 1
ATOM 6539 N N . HIS C 2 134 ? 104.414 98.402 107.851 1.00 47.79 134 HIS D N 1
ATOM 6540 C CA . HIS C 2 134 ? 104.766 97.447 108.894 1.00 47.79 134 HIS D CA 1
ATOM 6541 C C . HIS C 2 134 ? 104.296 96.036 108.558 1.00 47.79 134 HIS D C 1
ATOM 6542 O O . HIS C 2 134 ? 104.037 95.226 109.449 1.00 47.79 134 HIS D O 1
ATOM 6549 N N . GLU C 2 135 ? 104.186 95.712 107.272 1.00 47.76 135 GLU D N 1
ATOM 6550 C CA . GLU C 2 135 ? 103.874 94.346 106.871 1.00 47.76 135 GLU D CA 1
ATOM 6551 C C . GLU C 2 135 ? 104.807 93.920 105.750 1.00 47.76 135 GLU D C 1
ATOM 6552 O O . GLU C 2 135 ? 105.275 94.751 104.969 1.00 47.76 135 GLU D O 1
ATOM 6558 N N . ARG C 2 136 ? 105.063 92.612 105.682 1.00 39.32 136 ARG D N 1
ATOM 6559 C CA . ARG C 2 136 ? 106.058 92.086 104.754 1.00 39.32 136 ARG D CA 1
ATOM 6560 C C . ARG C 2 136 ? 105.679 92.378 103.311 1.00 39.32 136 ARG D C 1
ATOM 6561 O O . ARG C 2 136 ? 106.516 92.809 102.511 1.00 39.32 136 ARG D O 1
ATOM 6569 N N . ASP C 2 137 ? 104.420 92.152 102.959 1.00 39.57 137 ASP D N 1
ATOM 6570 C CA . ASP C 2 137 ? 103.958 92.280 101.587 1.00 39.57 137 ASP D CA 1
ATOM 6571 C C . ASP C 2 137 ? 102.960 93.422 101.449 1.00 39.57 137 ASP D C 1
ATOM 6572 O O . ASP C 2 137 ? 102.157 93.678 102.351 1.00 39.57 137 ASP D O 1
ATOM 6577 N N . LEU C 2 138 ? 103.047 94.130 100.328 1.00 35.22 138 LEU D N 1
ATOM 6578 C CA . LEU C 2 138 ? 102.155 95.248 100.086 1.00 35.22 138 LEU D CA 1
ATOM 6579 C C . LEU C 2 138 ? 100.732 94.732 99.889 1.00 35.22 138 LEU D C 1
ATOM 6580 O O . LEU C 2 138 ? 100.531 93.586 99.477 1.00 35.22 138 LEU D O 1
ATOM 6585 N N . PRO C 2 139 ? 99.726 95.551 100.179 1.00 37.79 139 PRO D N 1
ATOM 6586 C CA . PRO C 2 139 ? 98.344 95.108 99.987 1.00 37.79 139 PRO D CA 1
ATOM 6587 C C . PRO C 2 139 ? 98.045 94.848 98.521 1.00 37.79 139 PRO D C 1
ATOM 6588 O O . PRO C 2 139 ? 98.711 95.356 97.617 1.00 37.79 139 PRO D O 1
ATOM 6592 N N . GLY C 2 140 ? 97.031 94.018 98.297 1.00 47.22 140 GLY D N 1
ATOM 6593 C CA . GLY C 2 140 ? 96.637 93.649 96.953 1.00 47.22 140 GLY D CA 1
ATOM 6594 C C . GLY C 2 140 ? 96.269 94.856 96.121 1.00 47.22 140 GLY D C 1
ATOM 6595 O O . GLY C 2 140 ? 95.812 95.867 96.659 1.00 47.22 140 GLY D O 1
ATOM 6596 N N . LEU C 2 141 ? 96.475 94.766 94.806 1.00 47.32 141 LEU D N 1
ATOM 6597 C CA . LEU C 2 141 ? 96.256 95.921 93.948 1.00 47.32 141 LEU D CA 1
ATOM 6598 C C . LEU C 2 141 ? 94.815 96.403 93.983 1.00 47.32 141 LEU D C 1
ATOM 6599 O O . LEU C 2 141 ? 94.584 97.612 94.073 1.00 47.32 141 LEU D O 1
ATOM 6604 N N . GLU C 2 142 ? 93.843 95.492 93.935 1.00 55.51 142 GLU D N 1
ATOM 6605 C CA . GLU C 2 142 ? 92.445 95.910 93.933 1.00 55.51 142 GLU D CA 1
ATOM 6606 C C . GLU C 2 142 ? 92.006 96.354 95.323 1.00 55.51 142 GLU D C 1
ATOM 6607 O O . GLU C 2 142 ? 91.134 97.221 95.464 1.00 55.51 142 GLU D O 1
ATOM 6613 N N . MET C 2 143 ? 92.590 95.756 96.363 1.00 52.68 143 MET D N 1
ATOM 6614 C CA . MET C 2 143 ? 92.335 96.222 97.720 1.00 52.68 143 MET D CA 1
ATOM 6615 C C . MET C 2 143 ? 92.757 97.674 97.873 1.00 52.68 143 MET D C 1
ATOM 6616 O O . MET C 2 143 ? 92.122 98.437 98.608 1.00 52.68 143 MET D O 1
ATOM 6621 N N . LEU C 2 144 ? 93.831 98.066 97.184 1.00 39.92 144 LEU D N 1
ATOM 6622 C CA . LEU C 2 144 ? 94.252 99.461 97.160 1.00 39.92 144 LEU D CA 1
ATOM 6623 C C . LEU C 2 144 ? 93.308 100.329 96.344 1.00 39.92 144 LEU D C 1
ATOM 6624 O O . LEU C 2 144 ? 93.018 101.462 96.737 1.00 39.92 144 LEU D O 1
ATOM 6629 N N . ARG C 2 145 ? 92.851 99.842 95.187 1.00 46.92 145 ARG D N 1
ATOM 6630 C CA . ARG C 2 145 ? 91.945 100.651 94.378 1.00 46.92 145 ARG D CA 1
ATOM 6631 C C . ARG C 2 145 ? 90.657 100.954 95.120 1.00 46.92 145 ARG D C 1
ATOM 6632 O O . ARG C 2 145 ? 90.179 102.097 95.100 1.00 46.92 145 ARG D O 1
ATOM 6640 N N . TRP C 2 146 ? 90.080 99.953 95.783 1.00 61.74 146 TRP D N 1
ATOM 6641 C CA . TRP C 2 146 ? 88.804 100.183 96.441 1.00 61.74 146 TRP D CA 1
ATOM 6642 C C . TRP C 2 146 ? 88.955 101.091 97.653 1.00 61.74 146 TRP D C 1
ATOM 6643 O O . TRP C 2 146 ? 88.009 101.803 98.000 1.00 61.74 146 TRP D O 1
ATOM 6654 N N . ALA C 2 147 ? 90.118 101.077 98.304 1.00 45.27 147 ALA D N 1
ATOM 6655 C CA . ALA C 2 147 ? 90.397 101.989 99.406 1.00 45.27 147 ALA D CA 1
ATOM 6656 C C . ALA C 2 147 ? 90.676 103.408 98.928 1.00 45.27 147 ALA D C 1
ATOM 6657 O O . ALA C 2 147 ? 90.263 104.367 99.581 1.00 45.27 147 ALA D O 1
ATOM 6659 N N . ALA C 2 148 ? 91.378 103.565 97.805 1.00 40.76 148 ALA D N 1
ATOM 6660 C CA . ALA C 2 148 ? 91.611 104.898 97.258 1.00 40.76 148 ALA D CA 1
ATOM 6661 C C . ALA C 2 148 ? 90.304 105.543 96.822 1.00 40.76 148 ALA D C 1
ATOM 6662 O O . ALA C 2 148 ? 90.064 106.728 97.084 1.00 40.76 148 ALA D O 1
ATOM 6664 N N . ASN C 2 149 ? 89.439 104.776 96.156 1.00 43.61 149 ASN D N 1
ATOM 6665 C CA . ASN C 2 149 ? 88.137 105.319 95.778 1.00 43.61 149 ASN D CA 1
ATOM 6666 C C . ASN C 2 149 ? 87.306 105.660 97.008 1.00 43.61 149 ASN D C 1
ATOM 6667 O O . ASN C 2 149 ? 86.598 106.674 97.024 1.00 43.61 149 ASN D O 1
ATOM 6672 N N . GLU C 2 150 ? 87.385 104.831 98.051 1.00 47.66 150 GLU D N 1
ATOM 6673 C CA . GLU C 2 150 ? 86.671 105.129 99.289 1.00 47.66 150 GLU D CA 1
ATOM 6674 C C . GLU C 2 150 ? 87.188 106.407 99.936 1.00 47.66 150 GLU D C 1
ATOM 6675 O O . GLU C 2 150 ? 86.403 107.217 100.437 1.00 47.66 150 GLU D O 1
ATOM 6681 N N . ALA C 2 151 ? 88.508 106.599 99.942 1.00 42.74 151 ALA D N 1
ATOM 6682 C CA . ALA C 2 151 ? 89.078 107.814 100.514 1.00 42.74 151 ALA D CA 1
ATOM 6683 C C . ALA C 2 151 ? 88.654 109.043 99.727 1.00 42.74 151 ALA D C 1
ATOM 6684 O O . ALA C 2 151 ? 88.331 110.081 100.314 1.00 42.74 151 ALA D O 1
ATOM 6686 N N . LEU C 2 152 ? 88.649 108.950 98.396 1.00 40.18 152 LEU D N 1
ATOM 6687 C CA . LEU C 2 152 ? 88.194 110.078 97.588 1.00 40.18 152 LEU D CA 1
ATOM 6688 C C . LEU C 2 152 ? 86.727 110.388 97.850 1.00 40.18 152 LEU D C 1
ATOM 6689 O O . LEU C 2 152 ? 86.343 111.559 97.955 1.00 40.18 152 LEU D O 1
ATOM 6694 N N . SER C 2 153 ? 85.890 109.354 97.959 1.00 47.38 153 SER D N 1
ATOM 6695 C CA . SER C 2 153 ? 84.478 109.578 98.251 1.00 47.38 153 SER D CA 1
ATOM 6696 C C . SER C 2 153 ? 84.297 110.218 99.622 1.00 47.38 153 SER D C 1
ATOM 6697 O O . SER C 2 153 ? 83.472 111.123 99.794 1.00 47.38 153 SER D O 1
ATOM 6700 N N . TRP C 2 154 ? 85.066 109.760 100.612 1.00 48.49 154 TRP D N 1
ATOM 6701 C CA . TRP C 2 154 ? 84.976 110.336 101.949 1.00 48.49 154 TRP D CA 1
ATOM 6702 C C . TRP C 2 154 ? 85.404 111.795 101.943 1.00 48.49 154 TRP D C 1
ATOM 6703 O O . TRP C 2 154 ? 84.773 112.639 102.589 1.00 48.49 154 TRP D O 1
ATOM 6714 N N . LEU C 2 155 ? 86.478 112.109 101.219 1.00 59.71 155 LEU D N 1
ATOM 6715 C CA . LEU C 2 155 ? 86.934 113.490 101.127 1.00 59.71 155 LEU D CA 1
ATOM 6716 C C . LEU C 2 155 ? 85.891 114.365 100.453 1.00 59.71 155 LEU D C 1
ATOM 6717 O O . LEU C 2 155 ? 85.662 115.505 100.868 1.00 59.71 155 LEU D O 1
ATOM 6722 N N . TYR C 2 156 ? 85.252 113.848 99.404 1.00 51.53 156 TYR D N 1
ATOM 6723 C CA . TYR C 2 156 ? 84.246 114.629 98.697 1.00 51.53 156 TYR D CA 1
ATOM 6724 C C . TYR C 2 156 ? 83.035 114.867 99.592 1.00 51.53 156 TYR D C 1
ATOM 6725 O O . TYR C 2 156 ? 82.455 115.958 99.594 1.00 51.53 156 TYR D O 1
ATOM 6734 N N . ASP C 2 157 ? 82.656 113.858 100.381 1.00 51.30 157 ASP D N 1
ATOM 6735 C CA . ASP C 2 157 ? 81.465 113.964 101.219 1.00 51.30 157 ASP D CA 1
ATOM 6736 C C . ASP C 2 157 ? 81.700 114.870 102.422 1.00 51.30 157 ASP D C 1
ATOM 6737 O O . ASP C 2 157 ? 80.805 115.620 102.828 1.00 51.30 157 ASP D O 1
ATOM 6742 N N . HIS C 2 158 ? 82.895 114.810 103.015 1.00 47.14 158 HIS D N 1
ATOM 6743 C CA . HIS C 2 158 ? 83.100 115.466 104.302 1.00 47.14 158 HIS D CA 1
ATOM 6744 C C . HIS C 2 158 ? 83.868 116.775 104.170 1.00 47.14 158 HIS D C 1
ATOM 6745 O O . HIS C 2 158 ? 83.949 117.544 105.133 1.00 47.14 158 HIS D O 1
ATOM 6752 N N . TYR C 2 159 ? 84.463 117.046 103.010 1.00 50.75 159 TYR D N 1
ATOM 6753 C CA . TYR C 2 159 ? 85.121 118.331 102.805 1.00 50.75 159 TYR D CA 1
ATOM 6754 C C . TYR C 2 159 ? 84.549 119.128 101.643 1.00 50.75 159 TYR D C 1
ATOM 6755 O O . TYR C 2 159 ? 84.204 120.300 101.811 1.00 50.75 159 TYR D O 1
ATOM 6764 N N . TRP C 2 160 ? 84.448 118.528 100.457 1.00 59.71 160 TRP D N 1
ATOM 6765 C CA . TRP C 2 160 ? 84.106 119.305 99.270 1.00 59.71 160 TRP D CA 1
ATOM 6766 C C . TRP C 2 160 ? 82.623 119.654 99.241 1.00 59.71 160 TRP D C 1
ATOM 6767 O O . TRP C 2 160 ? 82.190 120.480 98.429 1.00 59.71 160 TRP D O 1
ATOM 6778 N N . ASN C 2 161 ? 81.824 119.026 100.107 1.00 64.19 161 ASN D N 1
ATOM 6779 C CA . ASN C 2 161 ? 80.395 119.300 100.173 1.00 64.19 161 ASN D CA 1
ATOM 6780 C C . ASN C 2 161 ? 79.940 120.021 101.431 1.00 64.19 161 ASN D C 1
ATOM 6781 O O . ASN C 2 161 ? 79.033 120.854 101.342 1.00 64.19 161 ASN D O 1
ATOM 6786 N N . ASP C 2 162 ? 80.523 119.726 102.589 1.00 68.24 162 ASP D N 1
ATOM 6787 C CA . ASP C 2 162 ? 79.949 120.197 103.842 1.00 68.24 162 ASP D CA 1
ATOM 6788 C C . ASP C 2 162 ? 80.060 121.711 103.981 1.00 68.24 162 ASP D C 1
ATOM 6789 O O . ASP C 2 162 ? 80.989 122.337 103.466 1.00 68.24 162 ASP D O 1
ATOM 6794 N N . GLU C 2 163 ? 79.095 122.296 104.685 1.00 77.04 163 GLU D N 1
ATOM 6795 C CA . GLU C 2 163 ? 79.070 123.727 104.952 1.00 77.04 163 GLU D CA 1
ATOM 6796 C C . GLU C 2 163 ? 79.525 124.068 106.365 1.00 77.04 163 GLU D C 1
ATOM 6797 O O . GLU C 2 163 ? 79.207 125.154 106.858 1.00 77.04 163 GLU D O 1
ATOM 6803 N N . GLU C 2 164 ? 80.230 123.160 107.034 1.00 79.63 164 GLU D N 1
ATOM 6804 C CA . GLU C 2 164 ? 80.775 123.464 108.348 1.00 79.63 164 GLU D CA 1
ATOM 6805 C C . GLU C 2 164 ? 82.032 124.315 108.213 1.00 79.63 164 GLU D C 1
ATOM 6806 O O . GLU C 2 164 ? 82.956 123.975 107.471 1.00 79.63 164 GLU D O 1
ATOM 6812 N N . LEU C 2 165 ? 82.063 125.429 108.944 1.00 71.98 165 LEU D N 1
ATOM 6813 C CA . LEU C 2 165 ? 83.203 126.335 108.941 1.00 71.98 165 LEU D CA 1
ATOM 6814 C C . LEU C 2 165 ? 83.853 126.483 110.307 1.00 71.98 165 LEU D C 1
ATOM 6815 O O . LEU C 2 165 ? 84.577 127.459 110.527 1.00 71.98 165 LEU D O 1
ATOM 6820 N N . GLU C 2 166 ? 83.617 125.552 111.231 1.00 80.24 166 GLU D N 1
ATOM 6821 C CA . GLU C 2 166 ? 84.148 125.702 112.582 1.00 80.24 166 GLU D CA 1
ATOM 6822 C C . GLU C 2 166 ? 85.646 125.424 112.621 1.00 80.24 166 GLU D C 1
ATOM 6823 O O . GLU C 2 166 ? 86.443 126.301 112.975 1.00 80.24 166 GLU D O 1
ATOM 6829 N N . ASP C 2 167 ? 86.044 124.209 112.252 1.00 76.25 167 ASP D N 1
ATOM 6830 C CA . ASP C 2 167 ? 87.433 123.758 112.346 1.00 76.25 167 ASP D CA 1
ATOM 6831 C C . ASP C 2 167 ? 87.973 123.933 113.761 1.00 76.25 167 ASP D C 1
ATOM 6832 O O . ASP C 2 167 ? 88.112 122.963 114.505 1.00 76.25 167 ASP D O 1
ATOM 6837 N N . LEU D 1 65 ? 123.717 149.926 140.563 1.00 123.97 65 LEU B N 1
ATOM 6838 C CA . LEU D 1 65 ? 124.656 150.986 140.215 1.00 123.97 65 LEU B CA 1
ATOM 6839 C C . LEU D 1 65 ? 123.916 152.252 139.796 1.00 123.97 65 LEU B C 1
ATOM 6840 O O . LEU D 1 65 ? 122.891 152.188 139.118 1.00 123.97 65 LEU B O 1
ATOM 6845 N N . ILE D 1 66 ? 124.447 153.404 140.211 1.00 121.80 66 ILE B N 1
ATOM 6846 C CA . ILE D 1 66 ? 123.822 154.676 139.873 1.00 121.80 66 ILE B CA 1
ATOM 6847 C C . ILE D 1 66 ? 124.087 155.002 138.411 1.00 121.80 66 ILE B C 1
ATOM 6848 O O . ILE D 1 66 ? 125.229 154.934 137.938 1.00 121.80 66 ILE B O 1
ATOM 6853 N N . ASP D 1 67 ? 123.027 155.357 137.689 1.00 118.64 67 ASP B N 1
ATOM 6854 C CA . ASP D 1 67 ? 123.155 155.696 136.279 1.00 118.64 67 ASP B CA 1
ATOM 6855 C C . ASP D 1 67 ? 123.967 156.974 136.109 1.00 118.64 67 ASP B C 1
ATOM 6856 O O . ASP D 1 67 ? 123.951 157.862 136.966 1.00 118.64 67 ASP B O 1
ATOM 6861 N N . ASN D 1 68 ? 124.686 157.059 134.994 1.00 117.26 68 ASN B N 1
ATOM 6862 C CA . ASN D 1 68 ? 125.507 158.228 134.722 1.00 117.26 68 ASN B CA 1
ATOM 6863 C C . ASN D 1 68 ? 124.640 159.414 134.316 1.00 117.26 68 ASN B C 1
ATOM 6864 O O . ASN D 1 68 ? 123.416 159.312 134.203 1.00 117.26 68 ASN B O 1
ATOM 6866 N N . ILE D 1 69 ? 125.293 160.554 134.103 1.00 122.36 69 ILE B N 1
ATOM 6867 C CA . ILE D 1 69 ? 124.609 161.769 133.677 1.00 122.36 69 ILE B CA 1
ATOM 6868 C C . ILE D 1 69 ? 124.047 161.562 132.276 1.00 122.36 69 ILE B C 1
ATOM 6869 O O . ILE D 1 69 ? 124.493 160.672 131.541 1.00 122.36 69 ILE B O 1
ATOM 6874 N N . THR D 1 70 ? 123.064 162.380 131.900 1.00 124.88 70 THR B N 1
ATOM 6875 C CA . THR D 1 70 ? 122.438 162.303 130.588 1.00 124.88 70 THR B CA 1
ATOM 6876 C C . THR D 1 70 ? 122.692 163.602 129.840 1.00 124.88 70 THR B C 1
ATOM 6877 O O . THR D 1 70 ? 122.425 164.688 130.363 1.00 124.88 70 THR B O 1
ATOM 6881 N N . TYR D 1 71 ? 123.202 163.488 128.615 1.00 120.24 71 TYR B N 1
ATOM 6882 C CA . TYR D 1 71 ? 123.472 164.638 127.761 1.00 120.24 71 TYR B CA 1
ATOM 6883 C C . TYR D 1 71 ? 122.550 164.585 126.551 1.00 120.24 71 TYR B C 1
ATOM 6884 O O . TYR D 1 71 ? 122.804 163.831 125.606 1.00 120.24 71 TYR B O 1
ATOM 6886 N N . GLU D 1 72 ? 121.491 165.386 126.579 1.00 124.98 72 GLU B N 1
ATOM 6887 C CA . GLU D 1 72 ? 120.581 165.444 125.446 1.00 124.98 72 GLU B CA 1
ATOM 6888 C C . GLU D 1 72 ? 121.105 166.411 124.392 1.00 124.98 72 GLU B C 1
ATOM 6889 O O . GLU D 1 72 ? 121.635 167.477 124.712 1.00 124.98 72 GLU B O 1
ATOM 6891 N N . GLY D 1 73 ? 120.959 166.029 123.126 1.00 119.52 73 GLY B N 1
ATOM 6892 C CA . GLY D 1 73 ? 121.390 166.871 122.035 1.00 119.52 73 GLY B CA 1
ATOM 6893 C C . GLY D 1 73 ? 122.895 166.839 121.830 1.00 119.52 73 GLY B C 1
ATOM 6894 O O . GLY D 1 73 ? 123.646 166.220 122.590 1.00 119.52 73 GLY B O 1
ATOM 6895 N N . ASP D 1 74 ? 123.341 167.528 120.779 1.00 120.46 74 ASP B N 1
ATOM 6896 C CA . ASP D 1 74 ? 122.460 168.210 119.831 1.00 120.46 74 ASP B CA 1
ATOM 6897 C C . ASP D 1 74 ? 121.831 167.223 118.854 1.00 120.46 74 ASP B C 1
ATOM 6898 O O . ASP D 1 74 ? 120.697 167.403 118.415 1.00 120.46 74 ASP B O 1
ATOM 6903 N N . GLU D 1 75 ? 122.580 166.177 118.518 1.00 113.38 75 GLU B N 1
ATOM 6904 C CA . GLU D 1 75 ? 122.083 165.112 117.663 1.00 113.38 75 GLU B CA 1
ATOM 6905 C C . GLU D 1 75 ? 122.599 163.784 118.192 1.00 113.38 75 GLU B C 1
ATOM 6906 O O . GLU D 1 75 ? 123.606 163.727 118.903 1.00 113.38 75 GLU B O 1
ATOM 6908 N N . ASP D 1 76 ? 121.873 162.718 117.861 1.00 101.39 76 ASP B N 1
ATOM 6909 C CA . ASP D 1 76 ? 122.164 161.327 118.195 1.00 101.39 76 ASP B CA 1
ATOM 6910 C C . ASP D 1 76 ? 121.915 161.022 119.667 1.00 101.39 76 ASP B C 1
ATOM 6911 O O . ASP D 1 76 ? 121.986 159.850 120.051 1.00 101.39 76 ASP B O 1
ATOM 6916 N N . GLU D 1 77 ? 121.610 162.022 120.496 1.00 104.56 77 GLU B N 1
ATOM 6917 C CA . GLU D 1 77 ? 121.423 161.827 121.933 1.00 104.56 77 GLU B CA 1
ATOM 6918 C C . GLU D 1 77 ? 122.579 161.023 122.519 1.00 104.56 77 GLU B C 1
ATOM 6919 O O . GLU D 1 77 ? 122.385 159.987 123.159 1.00 104.56 77 GLU B O 1
ATOM 6925 N N . THR D 1 78 ? 123.798 161.482 122.260 1.00 101.91 78 THR B N 1
ATOM 6926 C CA . THR D 1 78 ? 124.968 160.773 122.752 1.00 101.91 78 THR B CA 1
ATOM 6927 C C . THR D 1 78 ? 124.961 160.745 124.276 1.00 101.91 78 THR B C 1
ATOM 6928 O O . THR D 1 78 ? 124.625 161.735 124.930 1.00 101.91 78 THR B O 1
ATOM 6932 N N . MET D 1 79 ? 125.312 159.593 124.836 1.00 100.37 79 MET B N 1
ATOM 6933 C CA . MET D 1 79 ? 125.345 159.382 126.275 1.00 100.37 79 MET B CA 1
ATOM 6934 C C . MET D 1 79 ? 126.765 159.062 126.712 1.00 100.37 79 MET B C 1
ATOM 6935 O O . MET D 1 79 ? 127.501 158.374 126.000 1.00 100.37 79 MET B O 1
ATOM 6940 N N . PHE D 1 80 ? 127.149 159.594 127.865 1.00 101.94 80 PHE B N 1
ATOM 6941 C CA . PHE D 1 80 ? 128.437 159.325 128.489 1.00 101.94 80 PHE B CA 1
ATOM 6942 C C . PHE D 1 80 ? 128.224 158.455 129.720 1.00 101.94 80 PHE B C 1
ATOM 6943 O O . PHE D 1 80 ? 127.359 158.751 130.550 1.00 101.94 80 PHE B O 1
ATOM 6951 N N . VAL D 1 81 ? 129.010 157.387 129.838 1.00 106.76 81 VAL B N 1
ATOM 6952 C CA . VAL D 1 81 ? 128.834 156.397 130.893 1.00 106.76 81 VAL B CA 1
ATOM 6953 C C . VAL D 1 81 ? 130.102 156.331 131.735 1.00 106.76 81 VAL B C 1
ATOM 6954 O O . VAL D 1 81 ? 131.216 156.427 131.205 1.00 106.76 81 VAL B O 1
ATOM 6958 N N . GLY D 1 82 ? 129.927 156.207 133.048 1.00 113.18 82 GLY B N 1
ATOM 6959 C CA . GLY D 1 82 ? 131.026 156.010 133.977 1.00 113.18 82 GLY B CA 1
ATOM 6960 C C . GLY D 1 82 ? 130.682 154.917 134.976 1.00 113.18 82 GLY B C 1
ATOM 6961 O O . GLY D 1 82 ? 129.645 154.974 135.640 1.00 113.18 82 GLY B O 1
ATOM 6962 N N . LEU D 1 83 ? 131.564 153.925 135.068 1.00 111.28 83 LEU B N 1
ATOM 6963 C CA . LEU D 1 83 ? 131.374 152.780 135.948 1.00 111.28 83 LEU B CA 1
ATOM 6964 C C . LEU D 1 83 ? 132.464 152.768 137.008 1.00 111.28 83 LEU B C 1
ATOM 6965 O O . LEU D 1 83 ? 133.654 152.845 136.683 1.00 111.28 83 LEU B O 1
ATOM 6967 N N . LYS D 1 84 ? 132.057 152.670 138.272 1.00 111.56 84 LYS B N 1
ATOM 6968 C CA . LYS D 1 84 ? 133.021 152.583 139.359 1.00 111.56 84 LYS B CA 1
ATOM 6969 C C . LYS D 1 84 ? 133.727 151.234 139.328 1.00 111.56 84 LYS B C 1
ATOM 6970 O O . LYS D 1 84 ? 133.087 150.181 139.251 1.00 111.56 84 LYS B O 1
ATOM 6972 N N . GLU D 1 85 ? 135.057 151.276 139.391 1.00 108.36 85 GLU B N 1
ATOM 6973 C CA . GLU D 1 85 ? 135.914 150.085 139.299 1.00 108.36 85 GLU B CA 1
ATOM 6974 C C . GLU D 1 85 ? 135.598 149.410 137.965 1.00 108.36 85 GLU B C 1
ATOM 6975 O O . GLU D 1 85 ? 135.572 150.097 136.931 1.00 108.36 85 GLU B O 1
ATOM 6977 N N . LYS D 1 86 ? 135.349 148.104 137.931 1.00 102.27 86 LYS B N 1
ATOM 6978 C CA . LYS D 1 86 ? 135.002 147.398 136.705 1.00 102.27 86 LYS B CA 1
ATOM 6979 C C . LYS D 1 86 ? 133.557 146.934 136.805 1.00 102.27 86 LYS B C 1
ATOM 6980 O O . LYS D 1 86 ? 133.190 146.244 137.762 1.00 102.27 86 LYS B O 1
ATOM 6982 N N . GLN D 1 87 ? 132.743 147.313 135.823 1.00 96.71 87 GLN B N 1
ATOM 6983 C CA . GLN D 1 87 ? 131.339 146.937 135.800 1.00 96.71 87 GLN B CA 1
ATOM 6984 C C . GLN D 1 87 ? 130.965 146.460 134.405 1.00 96.71 87 GLN B C 1
ATOM 6985 O O . GLN D 1 87 ? 131.486 146.945 133.398 1.00 96.71 87 GLN B O 1
ATOM 6987 N N . LYS D 1 88 ? 130.042 145.502 134.360 1.00 93.80 88 LYS B N 1
ATOM 6988 C CA . LYS D 1 88 ? 129.554 144.961 133.097 1.00 93.80 88 LYS B CA 1
ATOM 6989 C C . LYS D 1 88 ? 128.496 145.903 132.540 1.00 93.80 88 LYS B C 1
ATOM 6990 O O . LYS D 1 88 ? 127.424 146.063 133.133 1.00 93.80 88 LYS B O 1
ATOM 6996 N N . LEU D 1 89 ? 128.791 146.529 131.406 1.00 89.32 89 LEU B N 1
ATOM 6997 C CA . LEU D 1 89 ? 127.834 147.422 130.773 1.00 89.32 89 LEU B CA 1
ATOM 6998 C C . LEU D 1 89 ? 126.895 146.635 129.866 1.00 89.32 89 LEU B C 1
ATOM 6999 O O . LEU D 1 89 ? 127.324 145.947 128.935 1.00 89.32 89 LEU B O 1
ATOM 7004 N N . HIS D 1 90 ? 125.599 146.745 130.145 1.00 98.60 90 HIS B N 1
ATOM 7005 C CA . HIS D 1 90 ? 124.563 146.082 129.364 1.00 98.60 90 HIS B CA 1
ATOM 7006 C C . HIS D 1 90 ? 123.880 147.128 128.501 1.00 98.60 90 HIS B C 1
ATOM 7007 O O . HIS D 1 90 ? 123.120 147.957 129.013 1.00 98.60 90 HIS B O 1
ATOM 7014 N N . LEU D 1 91 ? 124.146 147.093 127.200 1.00 80.35 91 LEU B N 1
ATOM 7015 C CA . LEU D 1 91 ? 123.521 148.015 126.264 1.00 80.35 91 LEU B CA 1
ATOM 7016 C C . LEU D 1 91 ? 123.026 147.228 125.062 1.00 80.35 91 LEU B C 1
ATOM 7017 O O . LEU D 1 91 ? 123.762 146.402 124.513 1.00 80.35 91 LEU B O 1
ATOM 7022 N N . SER D 1 92 ? 121.785 147.482 124.656 1.00 75.82 92 SER B N 1
ATOM 7023 C CA . SER D 1 92 ? 121.147 146.746 123.574 1.00 75.82 92 SER B CA 1
ATOM 7024 C C . SER D 1 92 ? 120.804 147.697 122.439 1.00 75.82 92 SER B C 1
ATOM 7025 O O . SER D 1 92 ? 120.517 148.872 122.678 1.00 75.82 92 SER B O 1
ATOM 7028 N N . GLY D 1 93 ? 120.825 147.183 121.215 1.00 68.82 93 GLY B N 1
ATOM 7029 C CA . GLY D 1 93 ? 120.549 147.991 120.048 1.00 68.82 93 GLY B CA 1
ATOM 7030 C C . GLY D 1 93 ? 121.782 148.225 119.202 1.00 68.82 93 GLY B C 1
ATOM 7031 O O . GLY D 1 93 ? 122.878 147.725 119.469 1.00 68.82 93 GLY B O 1
ATOM 7032 N N . VAL D 1 94 ? 121.583 149.004 118.139 1.00 66.00 94 VAL B N 1
ATOM 7033 C CA . VAL D 1 94 ? 122.694 149.390 117.281 1.00 66.00 94 VAL B CA 1
ATOM 7034 C C . VAL D 1 94 ? 123.250 150.731 117.747 1.00 66.00 94 VAL B C 1
ATOM 7035 O O . VAL D 1 94 ? 122.515 151.716 117.894 1.00 66.00 94 VAL B O 1
ATOM 7039 N N . PHE D 1 95 ? 124.563 150.782 117.976 1.00 66.98 95 PHE B N 1
ATOM 7040 C CA . PHE D 1 95 ? 125.159 152.012 118.493 1.00 66.98 95 PHE B CA 1
ATOM 7041 C C . PHE D 1 95 ? 126.643 152.113 118.172 1.00 66.98 95 PHE B C 1
ATOM 7042 O O . PHE D 1 95 ? 127.311 151.094 118.003 1.00 66.98 95 PHE B O 1
ATOM 7050 N N . ARG D 1 96 ? 127.186 153.325 118.118 1.00 74.55 96 ARG B N 1
ATOM 7051 C CA . ARG D 1 96 ? 128.588 153.526 117.776 1.00 74.55 96 ARG B CA 1
ATOM 7052 C C . ARG D 1 96 ? 129.353 154.065 118.978 1.00 74.55 96 ARG B C 1
ATOM 7053 O O . ARG D 1 96 ? 128.901 155.003 119.643 1.00 74.55 96 ARG B O 1
ATOM 7061 N N . LEU D 1 97 ? 130.507 153.462 119.249 1.00 75.70 97 LEU B N 1
ATOM 7062 C CA . LEU D 1 97 ? 131.383 153.827 120.354 1.00 75.70 97 LEU B CA 1
ATOM 7063 C C . LEU D 1 97 ? 132.629 154.533 119.840 1.00 75.70 97 LEU B C 1
ATOM 7064 O O . LEU D 1 97 ? 133.182 154.161 118.801 1.00 75.70 97 LEU B O 1
ATOM 7069 N N . GLN D 1 98 ? 133.064 155.557 120.572 1.00 83.70 98 GLN B N 1
ATOM 7070 C CA . GLN D 1 98 ? 134.360 156.204 120.364 1.00 83.70 98 GLN B CA 1
ATOM 7071 C C . GLN D 1 98 ? 134.974 156.388 121.748 1.00 83.70 98 GLN B C 1
ATOM 7072 O O . GLN D 1 98 ? 134.742 157.402 122.411 1.00 83.70 98 GLN B O 1
ATOM 7078 N N . VAL D 1 99 ? 135.756 155.407 122.183 1.00 89.79 99 VAL B N 1
ATOM 7079 C CA . VAL D 1 99 ? 136.279 155.373 123.544 1.00 89.79 99 VAL B CA 1
ATOM 7080 C C . VAL D 1 99 ? 137.526 156.245 123.614 1.00 89.79 99 VAL B C 1
ATOM 7081 O O . VAL D 1 99 ? 138.562 155.911 123.030 1.00 89.79 99 VAL B O 1
ATOM 7085 N N . VAL D 1 100 ? 137.425 157.366 124.332 1.00 94.54 100 VAL B N 1
ATOM 7086 C CA . VAL D 1 100 ? 138.547 158.298 124.415 1.00 94.54 100 VAL B CA 1
ATOM 7087 C C . VAL D 1 100 ? 139.657 157.739 125.299 1.00 94.54 100 VAL B C 1
ATOM 7088 O O . VAL D 1 100 ? 140.843 157.827 124.958 1.00 94.54 100 VAL B O 1
ATOM 7092 N N . LYS D 1 101 ? 139.299 157.157 126.442 1.00 98.76 101 LYS B N 1
ATOM 7093 C CA . LYS D 1 101 ? 140.281 156.667 127.397 1.00 98.76 101 LYS B CA 1
ATOM 7094 C C . LYS D 1 101 ? 139.824 155.334 127.969 1.00 98.76 101 LYS B C 1
ATOM 7095 O O . LYS D 1 101 ? 138.629 155.038 128.037 1.00 98.76 101 LYS B O 1
ATOM 7101 N N . GLY D 1 102 ? 140.797 154.536 128.396 1.00 99.18 102 GLY B N 1
ATOM 7102 C CA . GLY D 1 102 ? 140.514 153.253 129.001 1.00 99.18 102 GLY B CA 1
ATOM 7103 C C . GLY D 1 102 ? 140.475 152.127 127.988 1.00 99.18 102 GLY B C 1
ATOM 7104 O O . GLY D 1 102 ? 140.458 152.325 126.773 1.00 99.18 102 GLY B O 1
ATOM 7105 N N . GLY D 1 103 ? 140.454 150.908 128.518 1.00 97.21 103 GLY B N 1
ATOM 7106 C CA . GLY D 1 103 ? 140.448 149.726 127.681 1.00 97.21 103 GLY B CA 1
ATOM 7107 C C . GLY D 1 103 ? 139.119 149.002 127.694 1.00 97.21 103 GLY B C 1
ATOM 7108 O O . GLY D 1 103 ? 138.557 148.734 128.760 1.00 97.21 103 GLY B O 1
ATOM 7109 N N . ILE D 1 104 ? 138.610 148.683 126.512 1.00 89.99 104 ILE B N 1
ATOM 7110 C CA . ILE D 1 104 ? 137.338 147.987 126.368 1.00 89.99 104 ILE B CA 1
ATOM 7111 C C . ILE D 1 104 ? 137.604 146.497 126.227 1.00 89.99 104 ILE B C 1
ATOM 7112 O O . ILE D 1 104 ? 138.479 146.081 125.459 1.00 89.99 104 ILE B O 1
ATOM 7117 N N . VAL D 1 105 ? 136.859 145.692 126.978 1.00 91.03 105 VAL B N 1
ATOM 7118 C CA . VAL D 1 105 ? 136.969 144.244 126.878 1.00 91.03 105 VAL B CA 1
ATOM 7119 C C . VAL D 1 105 ? 135.626 143.672 126.449 1.00 91.03 105 VAL B C 1
ATOM 7120 O O . VAL D 1 105 ? 134.704 143.540 127.261 1.00 91.03 105 VAL B O 1
ATOM 7124 N N . TYR D 1 106 ? 135.502 143.344 125.166 1.00 88.05 106 TYR B N 1
ATOM 7125 C CA . TYR D 1 106 ? 134.306 142.697 124.650 1.00 88.05 106 TYR B CA 1
ATOM 7126 C C . TYR D 1 106 ? 134.594 141.219 124.424 1.00 88.05 106 TYR B C 1
ATOM 7127 O O . TYR D 1 106 ? 135.194 140.846 123.412 1.00 88.05 106 TYR B O 1
ATOM 7129 N N . ASN D 1 107 ? 134.157 140.385 125.368 1.00 94.20 107 ASN B N 1
ATOM 7130 C CA . ASN D 1 107 ? 134.411 138.944 125.328 1.00 94.20 107 ASN B CA 1
ATOM 7131 C C . ASN D 1 107 ? 135.910 138.642 125.340 1.00 94.20 107 ASN B C 1
ATOM 7132 O O . ASN D 1 107 ? 136.459 138.111 124.373 1.00 94.20 107 ASN B O 1
ATOM 7137 N N . ASN D 1 108 ? 136.568 139.007 126.442 1.00 96.00 108 ASN B N 1
ATOM 7138 C CA . ASN D 1 108 ? 137.977 138.701 126.722 1.00 96.00 108 ASN B CA 1
ATOM 7139 C C . ASN D 1 108 ? 138.888 139.019 125.534 1.00 96.00 108 ASN B C 1
ATOM 7140 O O . ASN D 1 108 ? 139.795 138.259 125.187 1.00 96.00 108 ASN B O 1
ATOM 7145 N N . VAL D 1 109 ? 138.647 140.173 124.912 1.00 91.11 109 VAL B N 1
ATOM 7146 C CA . VAL D 1 109 ? 139.550 140.724 123.911 1.00 91.11 109 VAL B CA 1
ATOM 7147 C C . VAL D 1 109 ? 139.823 142.174 124.280 1.00 91.11 109 VAL B C 1
ATOM 7148 O O . VAL D 1 109 ? 139.078 142.798 125.037 1.00 91.11 109 VAL B O 1
ATOM 7152 N N . HIS D 1 110 ? 140.912 142.708 123.738 1.00 91.72 110 HIS B N 1
ATOM 7153 C CA . HIS D 1 110 ? 141.345 144.065 124.039 1.00 91.72 110 HIS B CA 1
ATOM 7154 C C . HIS D 1 110 ? 141.038 144.972 122.856 1.00 91.72 110 HIS B C 1
ATOM 7155 O O . HIS D 1 110 ? 141.495 144.717 121.738 1.00 91.72 110 HIS B O 1
ATOM 7162 N N . TYR D 1 111 ? 140.268 146.031 123.110 1.00 87.24 111 TYR B N 1
ATOM 7163 C CA . TYR D 1 111 ? 139.913 147.021 122.090 1.00 87.24 111 TYR B CA 1
ATOM 7164 C C . TYR D 1 111 ? 140.357 148.390 122.598 1.00 87.24 111 TYR B C 1
ATOM 7165 O O . TYR D 1 111 ? 139.553 149.149 123.145 1.00 87.24 111 TYR B O 1
ATOM 7174 N N . ASN D 1 112 ? 141.632 148.705 122.403 1.00 96.70 112 ASN B N 1
ATOM 7175 C CA . ASN D 1 112 ? 142.101 150.048 122.702 1.00 96.70 112 ASN B CA 1
ATOM 7176 C C . ASN D 1 112 ? 141.643 150.988 121.597 1.00 96.70 112 ASN B C 1
ATOM 7177 O O . ASN D 1 112 ? 141.956 150.789 120.420 1.00 96.70 112 ASN B O 1
ATOM 7182 N N . ALA D 1 113 ? 140.894 152.017 121.980 1.00 100.91 113 ALA B N 1
ATOM 7183 C CA . ALA D 1 113 ? 140.243 152.906 121.028 1.00 100.91 113 ALA B CA 1
ATOM 7184 C C . ALA D 1 113 ? 140.855 154.293 121.137 1.00 100.91 113 ALA B C 1
ATOM 7185 O O . ALA D 1 113 ? 140.996 154.831 122.240 1.00 100.91 113 ALA B O 1
ATOM 7187 N N . SER D 1 114 ? 141.228 154.859 119.992 1.00 99.50 114 SER B N 1
ATOM 7188 C CA . SER D 1 114 ? 141.772 156.208 119.906 1.00 99.50 114 SER B CA 1
ATOM 7189 C C . SER D 1 114 ? 141.158 156.885 118.679 1.00 99.50 114 SER B C 1
ATOM 7190 O O . SER D 1 114 ? 141.654 156.741 117.559 1.00 99.50 114 SER B O 1
ATOM 7193 N N . ARG D 1 115 ? 140.064 157.615 118.899 1.00 91.89 115 ARG B N 1
ATOM 7194 C CA . ARG D 1 115 ? 139.382 158.382 117.862 1.00 91.89 115 ARG B CA 1
ATOM 7195 C C . ARG D 1 115 ? 138.881 157.508 116.718 1.00 91.89 115 ARG B C 1
ATOM 7196 O O . ARG D 1 115 ? 138.840 157.953 115.567 1.00 91.89 115 ARG B O 1
ATOM 7204 N N . GLU D 1 116 ? 138.493 156.272 117.015 1.00 83.91 116 GLU B N 1
ATOM 7205 C CA . GLU D 1 116 ? 138.003 155.325 116.021 1.00 83.91 116 GLU B CA 1
ATOM 7206 C C . GLU D 1 116 ? 136.573 154.941 116.372 1.00 83.91 116 GLU B C 1
ATOM 7207 O O . GLU D 1 116 ? 136.263 154.696 117.542 1.00 83.91 116 GLU B O 1
ATOM 7213 N N . ILE D 1 117 ? 135.706 154.891 115.361 1.00 73.87 117 ILE B N 1
ATOM 7214 C CA . ILE D 1 117 ? 134.304 154.573 115.592 1.00 73.87 117 ILE B CA 1
ATOM 7215 C C . ILE D 1 117 ? 134.085 153.067 115.478 1.00 73.87 117 ILE B C 1
ATOM 7216 O O . ILE D 1 117 ? 134.605 152.398 114.582 1.00 73.87 117 ILE B O 1
ATOM 7221 N N . LEU D 1 118 ? 133.296 152.531 116.407 1.00 67.23 118 LEU B N 1
ATOM 7222 C CA . LEU D 1 118 ? 133.027 151.098 116.468 1.00 67.23 118 LEU B CA 1
ATOM 7223 C C . LEU D 1 118 ? 131.522 150.893 116.468 1.00 67.23 118 LEU B C 1
ATOM 7224 O O . LEU D 1 118 ? 130.853 151.276 117.429 1.00 67.23 118 LEU B O 1
ATOM 7229 N N . THR D 1 119 ? 130.992 150.292 115.408 1.00 60.00 119 THR B N 1
ATOM 7230 C CA . THR D 1 119 ? 129.564 150.020 115.338 1.00 60.00 119 THR B CA 1
ATOM 7231 C C . THR D 1 119 ? 129.249 148.687 116.001 1.00 60.00 119 THR B C 1
ATOM 7232 O O . THR D 1 119 ? 129.906 147.676 115.740 1.00 60.00 119 THR B O 1
ATOM 7236 N N . PHE D 1 120 ? 128.235 148.688 116.859 1.00 55.54 120 PHE B N 1
ATOM 7237 C CA . PHE D 1 120 ? 127.812 147.516 117.601 1.00 55.54 120 PHE B CA 1
ATOM 7238 C C . PHE D 1 120 ? 126.363 147.191 117.276 1.00 55.54 120 PHE B C 1
ATOM 7239 O O . PHE D 1 120 ? 125.500 148.076 117.238 1.00 55.54 120 PHE B O 1
ATOM 7247 N N . TRP D 1 121 ? 126.107 145.905 117.058 1.00 55.44 121 TRP B N 1
ATOM 7248 C CA . TRP D 1 121 ? 124.768 145.381 116.840 1.00 55.44 121 TRP B CA 1
ATOM 7249 C C . TRP D 1 121 ? 124.461 144.388 117.949 1.00 55.44 121 TRP B C 1
ATOM 7250 O O . TRP D 1 121 ? 125.144 143.367 118.074 1.00 55.44 121 TRP B O 1
ATOM 7261 N N . HIS D 1 122 ? 123.436 144.677 118.745 1.00 60.33 122 HIS B N 1
ATOM 7262 C CA . HIS D 1 122 ? 123.071 143.843 119.889 1.00 60.33 122 HIS B CA 1
ATOM 7263 C C . HIS D 1 122 ? 121.585 143.518 119.839 1.00 60.33 122 HIS B C 1
ATOM 7264 O O . HIS D 1 122 ? 120.782 144.092 120.582 1.00 60.33 122 HIS B O 1
ATOM 7271 N N . PRO D 1 123 ? 121.184 142.598 118.967 1.00 62.45 123 PRO B N 1
ATOM 7272 C CA . PRO D 1 123 ? 119.793 142.144 118.967 1.00 62.45 123 PRO B CA 1
ATOM 7273 C C . PRO D 1 123 ? 119.492 141.292 120.188 1.00 62.45 123 PRO B C 1
ATOM 7274 O O . PRO D 1 123 ? 120.378 140.663 120.770 1.00 62.45 123 PRO B O 1
ATOM 7278 N N . LEU D 1 124 ? 118.216 141.273 120.573 1.00 64.45 124 LEU B N 1
ATOM 7279 C CA . LEU D 1 124 ? 117.799 140.419 121.680 1.00 64.45 124 LEU B CA 1
ATOM 7280 C C . LEU D 1 124 ? 117.750 138.954 121.267 1.00 64.45 124 LEU B C 1
ATOM 7281 O O . LEU D 1 124 ? 117.562 138.073 122.113 1.00 64.45 124 LEU B O 1
ATOM 7286 N N . SER D 1 125 ? 117.897 138.674 119.970 1.00 67.32 125 SER B N 1
ATOM 7287 C CA . SER D 1 125 ? 117.874 137.291 119.503 1.00 67.32 125 SER B CA 1
ATOM 7288 C C . SER D 1 125 ? 119.001 136.483 120.134 1.00 67.32 125 SER B C 1
ATOM 7289 O O . SER D 1 125 ? 118.796 135.345 120.573 1.00 67.32 125 SER B O 1
ATOM 7292 N N . GLN D 1 126 ? 120.200 137.053 120.183 1.00 67.49 126 GLN B N 1
ATOM 7293 C CA . GLN D 1 126 ? 121.314 136.401 120.849 1.00 67.49 126 GLN B CA 1
ATOM 7294 C C . GLN D 1 126 ? 121.618 137.089 122.177 1.00 67.49 126 GLN B C 1
ATOM 7295 O O . GLN D 1 126 ? 121.129 138.183 122.473 1.00 67.49 126 GLN B O 1
ATOM 7301 N N . SER D 1 127 ? 122.440 136.430 122.985 1.00 76.95 127 SER B N 1
ATOM 7302 C CA . SER D 1 127 ? 122.905 137.022 124.228 1.00 76.95 127 SER B CA 1
ATOM 7303 C C . SER D 1 127 ? 123.873 138.156 123.926 1.00 76.95 127 SER B C 1
ATOM 7304 O O . SER D 1 127 ? 124.859 137.973 123.208 1.00 76.95 127 SER B O 1
ATOM 7307 N N . ILE D 1 128 ? 123.591 139.328 124.482 1.00 73.33 128 ILE B N 1
ATOM 7308 C CA . ILE D 1 128 ? 124.355 140.537 124.195 1.00 73.33 128 ILE B CA 1
ATOM 7309 C C . ILE D 1 128 ? 125.681 140.452 124.946 1.00 73.33 128 ILE B C 1
ATOM 7310 O O . ILE D 1 128 ? 125.672 140.250 126.170 1.00 73.33 128 ILE B O 1
ATOM 7315 N N . PRO D 1 129 ? 126.823 140.563 124.267 1.00 74.82 129 PRO B N 1
ATOM 7316 C CA . PRO D 1 129 ? 128.105 140.639 124.984 1.00 74.82 129 PRO B CA 1
ATOM 7317 C C . PRO D 1 129 ? 128.178 141.937 125.774 1.00 74.82 129 PRO B C 1
ATOM 7318 O O . PRO D 1 129 ? 128.104 143.027 125.204 1.00 74.82 129 PRO B O 1
ATOM 7322 N N . THR D 1 130 ? 128.312 141.821 127.091 1.00 83.50 130 THR B N 1
ATOM 7323 C CA . THR D 1 130 ? 128.464 143.010 127.909 1.00 83.50 130 THR B CA 1
ATOM 7324 C C . THR D 1 130 ? 129.827 143.652 127.651 1.00 83.50 130 THR B C 1
ATOM 7325 O O . THR D 1 130 ? 130.795 142.996 127.260 1.00 83.50 130 THR B O 1
ATOM 7329 N N . ILE D 1 131 ? 129.889 144.961 127.870 1.00 84.15 131 ILE B N 1
ATOM 7330 C CA . ILE D 1 131 ? 131.105 145.740 127.671 1.00 84.15 131 ILE B CA 1
ATOM 7331 C C . ILE D 1 131 ? 131.772 145.930 129.023 1.00 84.15 131 ILE B C 1
ATOM 7332 O O . ILE D 1 131 ? 131.191 146.536 129.931 1.00 84.15 131 ILE B O 1
ATOM 7337 N N . ASP D 1 132 ? 132.989 145.416 129.155 1.00 93.37 132 ASP B N 1
ATOM 7338 C CA . ASP D 1 132 ? 133.729 145.509 130.402 1.00 93.37 132 ASP B CA 1
ATOM 7339 C C . ASP D 1 132 ? 134.782 146.605 130.319 1.00 93.37 132 ASP B C 1
ATOM 7340 O O . ASP D 1 132 ? 135.322 146.899 129.250 1.00 93.37 132 ASP B O 1
ATOM 7345 N N . PHE D 1 133 ? 135.065 147.209 131.467 1.00 101.67 133 PHE B N 1
ATOM 7346 C CA . PHE D 1 133 ? 136.090 148.237 131.578 1.00 101.67 133 PHE B CA 1
ATOM 7347 C C . PHE D 1 133 ? 137.379 147.605 132.085 1.00 101.67 133 PHE B C 1
ATOM 7348 O O . PHE D 1 133 ? 137.351 146.775 132.999 1.00 101.67 133 PHE B O 1
ATOM 7356 N N . SER D 1 134 ? 138.502 147.992 131.489 1.00 106.39 134 SER B N 1
ATOM 7357 C CA . SER D 1 134 ? 139.808 147.520 131.915 1.00 106.39 134 SER B CA 1
ATOM 7358 C C . SER D 1 134 ? 140.851 148.614 131.729 1.00 106.39 134 SER B C 1
ATOM 7359 O O . SER D 1 134 ? 140.689 149.532 130.922 1.00 106.39 134 SER B O 1
ATOM 7362 N N . HIS D 1 135 ? 141.929 148.498 132.496 1.00 112.51 135 HIS B N 1
ATOM 7363 C CA . HIS D 1 135 ? 143.063 149.404 132.424 1.00 112.51 135 HIS B CA 1
ATOM 7364 C C . HIS D 1 135 ? 143.764 149.257 131.074 1.00 112.51 135 HIS B C 1
ATOM 7365 O O . HIS D 1 135 ? 143.789 148.176 130.481 1.00 112.51 135 HIS B O 1
ATOM 7372 N N . PHE D 1 136 ? 144.337 150.357 130.581 1.00 109.89 136 PHE B N 1
ATOM 7373 C CA . PHE D 1 136 ? 144.402 151.651 131.260 1.00 109.89 136 PHE B CA 1
ATOM 7374 C C . PHE D 1 136 ? 144.265 152.775 130.228 1.00 109.89 136 PHE B C 1
ATOM 7375 O O . PHE D 1 136 ? 144.583 152.562 129.057 1.00 109.89 136 PHE B O 1
ATOM 7377 N N . ALA D 1 137 ? 143.797 153.961 130.625 1.00 110.14 137 ALA B N 1
ATOM 7378 C CA . ALA D 1 137 ? 143.337 154.270 131.978 1.00 110.14 137 ALA B CA 1
ATOM 7379 C C . ALA D 1 137 ? 142.117 155.183 131.921 1.00 110.14 137 ALA B C 1
ATOM 7380 O O . ALA D 1 137 ? 142.126 156.195 131.220 1.00 110.14 137 ALA B O 1
ATOM 7382 N N . GLY D 1 138 ? 141.069 154.827 132.660 1.00 111.04 138 GLY B N 1
ATOM 7383 C CA . GLY D 1 138 ? 139.867 155.636 132.687 1.00 111.04 138 GLY B CA 1
ATOM 7384 C C . GLY D 1 138 ? 139.220 155.715 134.053 1.00 111.04 138 GLY B C 1
ATOM 7385 O O . GLY D 1 138 ? 139.582 154.960 134.961 1.00 111.04 138 GLY B O 1
ATOM 7386 N N . TRP D 1 139 ? 138.265 156.630 134.204 1.00 119.51 139 TRP B N 1
ATOM 7387 C CA . TRP D 1 139 ? 137.509 156.795 135.445 1.00 119.51 139 TRP B CA 1
ATOM 7388 C C . TRP D 1 139 ? 138.424 157.060 136.637 1.00 119.51 139 TRP B C 1
ATOM 7389 O O . TRP D 1 139 ? 138.575 158.201 137.074 1.00 119.51 139 TRP B O 1
ATOM 7400 N N . LEU D 1 165 ? 132.792 161.363 121.858 1.00 85.06 165 LEU B N 1
ATOM 7401 C CA . LEU D 1 165 ? 131.423 160.866 121.818 1.00 85.06 165 LEU B CA 1
ATOM 7402 C C . LEU D 1 165 ? 131.379 159.393 122.202 1.00 85.06 165 LEU B C 1
ATOM 7403 O O . LEU D 1 165 ? 132.258 158.619 121.833 1.00 85.06 165 LEU B O 1
ATOM 7408 N N . ARG D 1 166 ? 130.357 159.012 122.962 1.00 80.76 166 ARG B N 1
ATOM 7409 C CA . ARG D 1 166 ? 130.185 157.634 123.391 1.00 80.76 166 ARG B CA 1
ATOM 7410 C C . ARG D 1 166 ? 128.747 157.214 123.132 1.00 80.76 166 ARG B C 1
ATOM 7411 O O . ARG D 1 166 ? 127.822 158.026 123.201 1.00 80.76 166 ARG B O 1
ATOM 7419 N N . VAL D 1 167 ? 128.584 155.926 122.818 1.00 78.24 167 VAL B N 1
ATOM 7420 C CA . VAL D 1 167 ? 127.318 155.273 122.478 1.00 78.24 167 VAL B CA 1
ATOM 7421 C C . VAL D 1 167 ? 126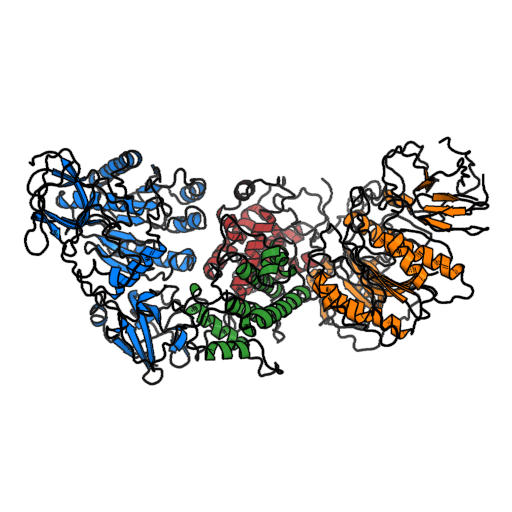.437 156.183 121.626 1.00 78.24 167 VAL B C 1
ATOM 7422 O O . VAL D 1 167 ? 125.219 156.254 121.824 1.00 78.24 167 VAL B O 1
ATOM 7426 N N . PHE D 1 168 ? 127.044 156.866 120.657 1.00 79.91 168 PHE B N 1
ATOM 7427 C CA . PHE D 1 168 ? 126.286 157.731 119.763 1.00 79.91 168 PHE B CA 1
ATOM 7428 C C . PHE D 1 168 ? 125.294 156.912 118.946 1.00 79.91 168 PHE B C 1
ATOM 7429 O O . PHE D 1 168 ? 125.467 155.705 118.754 1.00 79.91 168 PHE B O 1
ATOM 7431 N N . ASN D 1 169 ? 124.244 157.574 118.470 1.00 87.58 169 ASN B N 1
ATOM 7432 C CA . ASN D 1 169 ? 123.138 156.871 117.840 1.00 87.58 169 ASN B CA 1
ATOM 7433 C C . ASN D 1 169 ? 123.547 156.288 116.491 1.00 87.58 169 ASN B C 1
ATOM 7434 O O . ASN D 1 169 ? 124.539 156.695 115.882 1.00 87.58 169 ASN B O 1
ATOM 7439 N N . SER D 1 170 ? 122.758 155.319 116.033 1.00 84.21 170 SER B N 1
ATOM 7440 C CA . SER D 1 170 ? 123.039 154.624 114.785 1.00 84.21 170 SER B CA 1
ATOM 7441 C C . SER D 1 170 ? 122.811 155.534 113.585 1.00 84.21 170 SER B C 1
ATOM 7442 O O . SER D 1 170 ? 121.972 156.438 113.618 1.00 84.21 170 SER B O 1
ATOM 7445 N N . ASN D 1 171 ? 123.569 155.287 112.516 1.00 86.93 171 ASN B N 1
ATOM 7446 C CA . ASN D 1 171 ? 123.317 155.985 111.260 1.00 86.93 171 ASN B CA 1
ATOM 7447 C C . ASN D 1 171 ? 122.072 155.441 110.569 1.00 86.93 171 ASN B C 1
ATOM 7448 O O . ASN D 1 171 ? 121.468 156.124 109.733 1.00 86.93 171 ASN B O 1
ATOM 7453 N N . HIS D 1 172 ? 121.678 154.214 110.900 1.00 84.30 172 HIS B N 1
ATOM 7454 C CA . HIS D 1 172 ? 120.484 153.618 110.314 1.00 84.30 172 HIS B CA 1
ATOM 7455 C C . HIS D 1 172 ? 119.237 154.352 110.790 1.00 84.30 172 HIS B C 1
ATOM 7456 O O . HIS D 1 172 ? 119.113 154.686 111.971 1.00 84.30 172 HIS B O 1
ATOM 7463 N N . THR D 1 173 ? 118.308 154.598 109.864 1.00 85.01 173 THR B N 1
ATOM 7464 C CA . THR D 1 173 ? 117.171 155.456 110.180 1.00 85.01 173 THR B CA 1
ATOM 7465 C C . THR D 1 173 ? 115.899 154.650 110.409 1.00 85.01 173 THR B C 1
ATOM 7466 O O . THR D 1 173 ? 115.214 154.838 111.421 1.00 85.01 173 THR B O 1
ATOM 7470 N N . GLY D 1 174 ? 115.565 153.751 109.487 1.00 82.37 174 GLY B N 1
ATOM 7471 C CA . GLY D 1 174 ? 114.280 153.083 109.539 1.00 82.37 174 GLY B CA 1
ATOM 7472 C C . GLY D 1 174 ? 114.331 151.629 109.956 1.00 82.37 174 GLY B C 1
ATOM 7473 O O . GLY D 1 174 ? 113.401 150.869 109.676 1.00 82.37 174 GLY B O 1
ATOM 7474 N N . LEU D 1 175 ? 115.414 151.218 110.614 1.00 81.27 175 LEU B N 1
ATOM 7475 C CA . LEU D 1 175 ? 115.512 149.829 111.049 1.00 81.27 175 LEU B CA 1
ATOM 7476 C C . LEU D 1 175 ? 114.568 149.549 112.212 1.00 81.27 175 LEU B C 1
ATOM 7477 O O . LEU D 1 175 ? 113.872 148.526 112.225 1.00 81.27 175 LEU B O 1
ATOM 7482 N N . LEU D 1 176 ? 114.519 150.455 113.191 1.00 80.54 176 LEU B N 1
ATOM 7483 C CA . LEU D 1 176 ? 113.676 150.243 114.364 1.00 80.54 176 LEU B CA 1
ATOM 7484 C C . LEU D 1 176 ? 112.201 150.175 113.984 1.00 80.54 176 LEU B C 1
ATOM 7485 O O . LEU D 1 176 ? 111.469 149.291 114.453 1.00 80.54 176 LEU B O 1
ATOM 7490 N N . GLU D 1 177 ? 111.754 151.070 113.099 1.00 82.59 177 GLU B N 1
ATOM 7491 C CA . GLU D 1 177 ? 110.363 151.037 112.660 1.00 82.59 177 GLU B CA 1
ATOM 7492 C C . GLU D 1 177 ? 110.028 149.740 111.936 1.00 82.59 177 GLU B C 1
ATOM 7493 O O . GLU D 1 177 ? 108.887 149.566 111.493 1.00 82.59 177 GLU B O 1
ATOM 7499 N N . ALA D 1 178 ? 110.995 148.830 111.810 1.00 79.55 178 ALA B N 1
ATOM 7500 C CA . ALA D 1 178 ? 110.710 147.474 111.371 1.00 79.55 178 ALA B CA 1
ATOM 7501 C C . ALA D 1 178 ? 109.689 146.787 112.261 1.00 79.55 178 ALA B C 1
ATOM 7502 O O . ALA D 1 178 ? 109.010 145.865 111.797 1.00 79.55 178 ALA B O 1
ATOM 7504 N N . GLY D 1 179 ? 109.566 147.204 113.522 1.00 77.12 179 GLY B N 1
ATOM 7505 C CA . GLY D 1 179 ? 108.520 146.652 114.364 1.00 77.12 179 GLY B CA 1
ATOM 7506 C C . GLY D 1 179 ? 107.125 146.989 113.875 1.00 77.12 179 GLY B C 1
ATOM 7507 O O . GLY D 1 179 ? 106.165 146.280 114.188 1.00 77.12 179 GLY B O 1
ATOM 7508 N N . HIS D 1 180 ? 106.991 148.075 113.109 1.00 78.46 180 HIS B N 1
ATOM 7509 C CA . HIS D 1 180 ? 105.674 148.499 112.644 1.00 78.46 180 HIS B CA 1
ATOM 7510 C C . HIS D 1 180 ? 105.088 147.509 111.645 1.00 78.46 180 HIS B C 1
ATOM 7511 O O . HIS D 1 180 ? 103.937 147.082 111.787 1.00 78.46 180 HIS B O 1
ATOM 7518 N N . LEU D 1 181 ? 105.864 147.139 110.623 1.00 66.49 181 LEU B N 1
ATOM 7519 C CA . LEU D 1 181 ? 105.353 146.245 109.587 1.00 66.49 181 LEU B CA 1
ATOM 7520 C C . LEU D 1 181 ? 105.162 144.831 110.114 1.00 66.49 181 LEU B C 1
ATOM 7521 O O . LEU D 1 181 ? 104.085 144.241 109.973 1.00 66.49 181 LEU B O 1
ATOM 7526 N N . TYR D 1 182 ? 106.197 144.271 110.726 1.00 65.07 182 TYR B N 1
ATOM 7527 C CA . TYR D 1 182 ? 106.185 142.898 111.207 1.00 65.07 182 TYR B CA 1
ATOM 7528 C C . TYR D 1 182 ? 106.251 142.946 112.725 1.00 65.07 182 TYR B C 1
ATOM 7529 O O . TYR D 1 182 ? 107.300 143.261 113.293 1.00 65.07 182 TYR B O 1
ATOM 7538 N N . ARG D 1 183 ? 105.126 142.649 113.383 1.00 76.87 183 ARG B N 1
ATOM 7539 C CA . ARG D 1 183 ? 104.966 142.968 114.798 1.00 76.87 183 ARG B CA 1
ATOM 7540 C C . ARG D 1 183 ? 105.485 141.862 115.708 1.00 76.87 183 ARG B C 1
ATOM 7541 O O . ARG D 1 183 ? 105.373 141.973 116.933 1.00 76.87 183 ARG B O 1
ATOM 7549 N N . ASP D 1 184 ? 106.048 140.800 115.142 1.00 71.28 184 ASP B N 1
ATOM 7550 C CA . ASP D 1 184 ? 106.745 139.798 115.933 1.00 71.28 184 ASP B CA 1
ATOM 7551 C C . ASP D 1 184 ? 108.213 140.140 116.146 1.00 71.28 184 ASP B C 1
ATOM 7552 O O . ASP D 1 184 ? 108.906 139.409 116.860 1.00 71.28 184 ASP B O 1
ATOM 7557 N N . VAL D 1 185 ? 108.702 141.225 115.549 1.00 66.02 185 VAL B N 1
ATOM 7558 C CA . VAL D 1 185 ? 110.092 141.642 115.682 1.00 66.02 185 VAL B CA 1
ATOM 7559 C C . VAL D 1 185 ? 110.199 143.023 116.326 1.00 66.02 185 VAL B C 1
ATOM 7560 O O . VAL D 1 185 ? 111.264 143.647 116.285 1.00 66.02 185 VAL B O 1
ATOM 7564 N N . ASN D 1 186 ? 109.113 143.518 116.925 1.00 75.57 186 ASN B N 1
ATOM 7565 C CA . ASN D 1 186 ? 109.125 144.850 117.520 1.00 75.57 186 ASN B CA 1
ATOM 7566 C C . ASN D 1 186 ? 110.032 144.944 118.740 1.00 75.57 186 ASN B C 1
ATOM 7567 O O . ASN D 1 186 ? 110.421 146.052 119.124 1.00 75.57 186 ASN B O 1
ATOM 7572 N N . TYR D 1 187 ? 110.377 143.816 119.360 1.00 77.01 187 TYR B N 1
ATOM 7573 C CA . TYR D 1 187 ? 111.152 143.818 120.595 1.00 77.01 187 TYR B CA 1
ATOM 7574 C C . TYR D 1 187 ? 112.551 143.250 120.391 1.00 77.01 187 TYR B C 1
ATOM 7575 O O . TYR D 1 187 ? 113.189 142.813 121.354 1.00 77.01 187 TYR B O 1
ATOM 7584 N N . LEU D 1 188 ? 113.035 143.236 119.148 1.00 67.45 188 LEU B N 1
ATOM 7585 C CA . LEU D 1 188 ? 114.352 142.680 118.859 1.00 67.45 188 LEU B CA 1
ATOM 7586 C C . LEU D 1 188 ? 115.464 143.632 119.283 1.00 67.45 188 LEU B C 1
ATOM 7587 O O . LEU D 1 188 ? 116.556 143.201 119.669 1.00 67.45 188 LEU B O 1
ATOM 7592 N N . TRP D 1 189 ? 115.212 144.939 119.206 1.00 71.62 189 TRP B N 1
ATOM 7593 C CA . TRP D 1 189 ? 116.257 145.898 119.546 1.00 71.62 189 TRP B CA 1
ATOM 7594 C C . TRP D 1 189 ? 116.094 146.422 120.968 1.00 71.62 189 TRP B C 1
ATOM 7595 O O . TRP D 1 189 ? 117.080 146.792 121.615 1.00 71.62 189 TRP B O 1
ATOM 7606 N N . LYS D 1 190 ? 114.863 146.468 121.469 1.00 82.43 190 LYS B N 1
ATOM 7607 C CA . LYS D 1 190 ? 114.568 146.951 122.809 1.00 82.43 190 LYS B CA 1
ATOM 7608 C C . LYS D 1 190 ? 113.697 145.930 123.524 1.00 82.43 190 LYS B C 1
ATOM 7609 O O . LYS D 1 190 ? 112.944 145.195 122.876 1.00 82.43 190 LYS B O 1
ATOM 7615 N N . PRO D 1 191 ? 113.775 145.859 124.849 1.00 88.40 191 PRO B N 1
ATOM 7616 C CA . PRO D 1 191 ? 112.923 144.923 125.590 1.00 88.40 191 PRO B CA 1
ATOM 7617 C C . PRO D 1 191 ? 111.470 145.378 125.623 1.00 88.40 191 PRO B C 1
ATOM 7618 O O . PRO D 1 191 ? 111.122 146.489 125.220 1.00 88.40 191 PRO B O 1
ATOM 7622 N N . LYS D 1 192 ? 110.615 144.480 126.121 1.00 91.76 192 LYS B N 1
ATOM 7623 C CA . LYS D 1 192 ? 109.176 144.729 126.089 1.00 91.76 192 LYS B CA 1
ATOM 7624 C C . LYS D 1 192 ? 108.770 145.816 127.077 1.00 91.76 192 LYS B C 1
ATOM 7625 O O . LYS D 1 192 ? 108.267 146.872 126.678 1.00 91.76 192 LYS B O 1
ATOM 7627 N N . GLU D 1 193 ? 108.981 145.577 128.369 1.00 93.25 193 GLU B N 1
ATOM 7628 C CA . GLU D 1 193 ? 108.613 146.518 129.426 1.00 93.25 193 GLU B CA 1
ATOM 7629 C C . GLU D 1 193 ? 109.829 146.757 130.309 1.00 93.25 193 GLU B C 1
ATOM 7630 O O . GLU D 1 193 ? 109.920 146.235 131.427 1.00 93.25 193 GLU B O 1
ATOM 7632 N N . PRO D 1 194 ? 110.788 147.545 129.833 1.00 100.11 194 PRO B N 1
ATOM 7633 C CA . PRO D 1 194 ? 112.023 147.755 130.593 1.00 100.11 194 PRO B CA 1
ATOM 7634 C C . PRO D 1 194 ? 111.809 148.711 131.756 1.00 100.11 194 PRO B C 1
ATOM 7635 O O . PRO D 1 194 ? 110.796 149.405 131.860 1.00 100.11 194 PRO B O 1
ATOM 7639 N N . TYR D 1 195 ? 112.801 148.738 132.648 1.00 107.96 195 TYR B N 1
ATOM 7640 C CA . TYR D 1 195 ? 112.780 149.642 133.798 1.00 107.96 195 TYR B CA 1
ATOM 7641 C C . TYR D 1 195 ? 113.489 150.941 133.405 1.00 107.96 195 TYR B C 1
ATOM 7642 O O . TYR D 1 195 ? 114.347 151.475 134.111 1.00 107.96 195 TYR B O 1
ATOM 7651 N N . PHE D 1 196 ? 113.090 151.458 132.250 1.00 103.42 196 PHE B N 1
ATOM 7652 C CA . PHE D 1 196 ? 113.621 152.696 131.697 1.00 103.42 196 PHE B CA 1
ATOM 7653 C C . PHE D 1 196 ? 112.581 153.271 130.741 1.00 103.42 196 PHE B C 1
ATOM 7654 O O . PHE D 1 196 ? 111.825 152.517 130.122 1.00 103.42 196 PHE B O 1
ATOM 7662 N N . PRO D 1 197 ? 112.523 154.596 130.610 1.00 103.34 197 PRO B N 1
ATOM 7663 C CA . PRO D 1 197 ? 111.580 155.203 129.665 1.00 103.34 197 PRO B CA 1
ATOM 7664 C C . PRO D 1 197 ? 112.024 155.023 128.222 1.00 103.34 197 PRO B C 1
ATOM 7665 O O . PRO D 1 197 ? 113.149 155.350 127.839 1.00 103.34 197 PRO B O 1
ATOM 7669 N N . LEU D 1 198 ? 111.116 154.489 127.412 1.00 98.57 198 LEU B N 1
ATOM 7670 C CA . LEU D 1 198 ? 111.379 154.260 126.002 1.00 98.57 198 LEU B CA 1
ATOM 7671 C C . LEU D 1 198 ? 111.431 155.594 125.263 1.00 98.57 198 LEU B C 1
ATOM 7672 O O . LEU D 1 198 ? 110.749 156.560 125.613 1.00 98.57 198 LEU B O 1
ATOM 7674 N N . ASN D 1 199 ? 112.257 155.644 124.221 1.00 96.32 199 ASN B N 1
ATOM 7675 C CA . ASN D 1 199 ? 112.403 156.851 123.423 1.00 96.32 199 ASN B CA 1
ATOM 7676 C C . ASN D 1 199 ? 112.529 156.463 121.959 1.00 96.32 199 ASN B C 1
ATOM 7677 O O . ASN D 1 199 ? 113.292 155.562 121.603 1.00 96.32 199 ASN B O 1
ATOM 7679 N N . GLU D 1 200 ? 111.769 157.160 121.111 1.00 95.35 200 GLU B N 1
ATOM 7680 C CA . GLU D 1 200 ? 111.818 156.881 119.680 1.00 95.35 200 GLU B CA 1
ATOM 7681 C C . GLU D 1 200 ? 113.145 157.323 119.079 1.00 95.35 200 GLU B C 1
ATOM 7682 O O . GLU D 1 200 ? 113.632 156.718 118.117 1.00 95.35 200 GLU B O 1
ATOM 7684 N N . ARG D 1 201 ? 113.738 158.387 119.624 1.00 94.35 201 ARG B N 1
ATOM 7685 C CA . ARG D 1 201 ? 115.021 158.861 119.116 1.00 94.35 201 ARG B CA 1
ATOM 7686 C C . ARG D 1 201 ? 116.139 157.868 119.416 1.00 94.35 201 ARG B C 1
ATOM 7687 O O . ARG D 1 201 ? 117.036 157.664 118.590 1.00 94.35 201 ARG B O 1
ATOM 7689 N N . THR D 1 202 ? 116.105 157.248 120.592 1.00 92.21 202 THR B N 1
ATOM 7690 C CA . THR D 1 202 ? 117.178 156.350 120.997 1.00 92.21 202 THR B CA 1
ATOM 7691 C C . THR D 1 202 ? 117.042 154.993 120.318 1.00 92.21 202 THR B C 1
ATOM 7692 O O . THR D 1 202 ? 115.973 154.375 120.334 1.00 92.21 202 THR B O 1
ATOM 7696 N N . THR D 1 203 ? 118.136 154.530 119.717 1.00 82.67 203 THR B N 1
ATOM 7697 C CA . THR D 1 203 ? 118.221 153.178 119.183 1.00 82.67 203 THR B CA 1
ATOM 7698 C C . THR D 1 203 ? 119.017 152.241 120.080 1.00 82.67 203 THR B C 1
ATOM 7699 O O . THR D 1 203 ? 119.272 151.098 119.690 1.00 82.67 203 THR B O 1
ATOM 7703 N N . TYR D 1 204 ? 119.416 152.696 121.263 1.00 86.88 204 TYR B N 1
ATOM 7704 C CA . TYR D 1 204 ? 120.106 151.877 122.245 1.00 86.88 204 TYR B CA 1
ATOM 7705 C C . TYR D 1 204 ? 119.404 152.010 123.591 1.00 86.88 204 TYR B C 1
ATOM 7706 O O . TYR D 1 204 ? 118.787 153.032 123.900 1.00 86.88 204 TYR B O 1
ATOM 7715 N N . HIS D 1 205 ? 119.505 150.958 124.396 1.00 96.84 205 HIS B N 1
ATOM 7716 C CA . HIS D 1 205 ? 118.764 150.900 125.648 1.00 96.84 205 HIS B CA 1
ATOM 7717 C C . HIS D 1 205 ? 119.617 150.233 126.716 1.00 96.84 205 HIS B C 1
ATOM 7718 O O . HIS D 1 205 ? 120.250 149.205 126.452 1.00 96.84 205 HIS B O 1
ATOM 7725 N N . LEU D 1 206 ? 119.633 150.820 127.911 1.00 96.76 206 LEU B N 1
ATOM 7726 C CA . LEU D 1 206 ? 120.353 150.227 129.030 1.00 96.76 206 LEU B CA 1
ATOM 7727 C C . LEU D 1 206 ? 119.509 149.143 129.687 1.00 96.76 206 LEU B C 1
ATOM 7728 O O . LEU D 1 206 ? 118.277 149.220 129.707 1.00 96.76 206 LEU B O 1
ATOM 7733 N N . LEU D 1 207 ? 120.181 148.122 130.231 1.00 102.73 207 LEU B N 1
ATOM 7734 C CA . LEU D 1 207 ? 119.519 146.955 130.823 1.00 102.73 207 LEU B CA 1
ATOM 7735 C C . LEU D 1 207 ? 120.135 146.695 132.200 1.00 102.73 207 LEU B C 1
ATOM 7736 O O . LEU D 1 207 ? 121.190 146.069 132.318 1.00 102.73 207 LEU B O 1
ATOM 7741 N N . HIS D 1 208 ? 119.465 147.182 133.245 1.00 114.29 208 HIS B N 1
ATOM 7742 C CA . HIS D 1 208 ? 119.993 147.116 134.610 1.00 114.29 208 HIS B CA 1
ATOM 7743 C C . HIS D 1 208 ? 119.448 145.887 135.341 1.00 114.29 208 HIS B C 1
ATOM 7744 O O . HIS D 1 208 ? 118.865 145.970 136.424 1.00 114.29 208 HIS B O 1
ATOM 7751 N N . GLU D 1 209 ? 119.632 144.726 134.707 1.00 119.14 209 GLU B N 1
ATOM 7752 C CA . GLU D 1 209 ? 119.361 143.431 135.329 1.00 119.14 209 GLU B CA 1
ATOM 7753 C C . GLU D 1 209 ? 117.894 143.242 135.704 1.00 119.14 209 GLU B C 1
ATOM 7754 O O . GLU D 1 209 ? 117.529 142.216 136.287 1.00 119.14 209 GLU B O 1
ATOM 7760 N N . SER D 1 210 ? 117.046 144.219 135.379 1.00 122.08 210 SER B N 1
ATOM 7761 C CA . SER D 1 210 ? 115.647 144.147 135.784 1.00 122.08 210 SER B CA 1
ATOM 7762 C C . SER D 1 210 ? 114.814 143.375 134.770 1.00 122.08 210 SER B C 1
ATOM 7763 O O . SER D 1 210 ? 113.784 142.786 135.118 1.00 122.08 210 SER B O 1
ATOM 7766 N N . ASP D 1 211 ? 115.244 143.368 133.507 1.00 119.41 211 ASP B N 1
ATOM 7767 C CA . ASP D 1 211 ? 114.463 142.715 132.462 1.00 119.41 211 ASP B CA 1
ATOM 7768 C C . ASP D 1 211 ? 114.612 141.200 132.517 1.00 119.41 211 ASP B C 1
ATOM 7769 O O . ASP D 1 211 ? 113.903 140.476 131.807 1.00 119.41 211 ASP B O 1
ATOM 7774 N N . ARG D 1 212 ? 115.550 140.707 133.330 1.00 123.59 212 ARG B N 1
ATOM 7775 C CA . ARG D 1 212 ? 115.762 139.277 133.542 1.00 123.59 212 ARG B CA 1
ATOM 7776 C C . ARG D 1 212 ? 116.212 138.581 132.263 1.00 123.59 212 ARG B C 1
ATOM 7777 O O . ARG D 1 212 ? 116.227 137.347 132.195 1.00 123.59 212 ARG B O 1
ATOM 7785 N N . ILE D 1 213 ? 116.584 139.359 131.247 1.00 119.52 213 ILE B N 1
ATOM 7786 C CA . ILE D 1 213 ? 117.023 138.783 129.984 1.00 119.52 213 ILE B CA 1
ATOM 7787 C C . ILE D 1 213 ? 118.416 138.194 130.147 1.00 119.52 213 ILE B C 1
ATOM 7788 O O . ILE D 1 213 ? 119.128 138.486 131.118 1.00 119.52 213 ILE B O 1
ATOM 7793 N N . GLN D 1 214 ? 118.812 137.357 129.193 1.00 107.59 214 GLN B N 1
ATOM 7794 C CA . GLN D 1 214 ? 120.118 136.722 129.259 1.00 107.59 214 GLN B CA 1
ATOM 7795 C C . GLN D 1 214 ? 121.200 137.644 128.709 1.00 107.59 214 GLN B C 1
ATOM 7796 O O . GLN D 1 214 ? 121.063 138.223 127.628 1.00 107.59 214 GLN B O 1
ATOM 7802 N N . SER D 1 215 ? 122.269 137.802 129.485 1.00 106.35 215 SER B N 1
ATOM 7803 C CA . SER D 1 215 ? 123.465 138.509 129.048 1.00 106.35 215 SER B CA 1
ATOM 7804 C C . SER D 1 215 ? 124.724 137.711 129.348 1.00 106.35 215 SER B C 1
ATOM 7805 O O . SER D 1 215 ? 125.765 138.305 129.655 1.00 106.35 215 SER B O 1
ATOM 7808 N N . LEU D 1 216 ? 124.650 136.383 129.278 1.00 110.92 216 LEU B N 1
ATOM 7809 C CA . LEU D 1 216 ? 125.743 135.533 129.730 1.00 110.92 216 LEU B CA 1
ATOM 7810 C C . LEU D 1 216 ? 127.007 135.807 128.926 1.00 110.92 216 LEU B C 1
ATOM 7811 O O . LEU D 1 216 ? 126.991 135.805 127.692 1.00 110.92 216 LEU B O 1
ATOM 7816 N N . SER D 1 217 ? 128.103 136.043 129.639 1.00 109.92 217 SER B N 1
ATOM 7817 C CA . SER D 1 217 ? 129.361 136.427 129.022 1.00 109.92 217 SER B CA 1
ATOM 7818 C C . SER D 1 217 ? 130.136 135.196 128.564 1.00 109.92 217 SER B C 1
ATOM 7819 O O . SER D 1 217 ? 129.624 134.075 128.540 1.00 109.92 217 SER B O 1
ATOM 7822 N N . VAL D 1 218 ? 131.389 135.425 128.187 1.00 106.99 218 VAL B N 1
ATOM 7823 C CA . VAL D 1 218 ? 132.256 134.363 127.685 1.00 106.99 218 VAL B CA 1
ATOM 7824 C C . VAL D 1 218 ? 132.579 133.368 128.796 1.00 106.99 218 VAL B C 1
ATOM 7825 O O . VAL D 1 218 ? 133.009 133.764 129.890 1.00 106.99 218 VAL B O 1
ATOM 7829 N N . PRO D 1 219 ? 132.331 132.077 128.585 1.00 106.13 219 PRO B N 1
ATOM 7830 C CA . PRO D 1 219 ? 132.807 131.072 129.544 1.00 106.13 219 PRO B CA 1
ATOM 7831 C C . PRO D 1 219 ? 134.322 130.948 129.476 1.00 106.13 219 PRO B C 1
ATOM 7832 O O . PRO D 1 219 ? 134.929 131.128 128.418 1.00 106.13 219 PRO B O 1
ATOM 7836 N N . GLY D 1 220 ? 134.934 130.648 130.618 1.00 103.91 220 GLY B N 1
ATOM 7837 C CA . GLY D 1 220 ? 136.359 130.388 130.636 1.00 103.91 220 GLY B CA 1
ATOM 7838 C C . GLY D 1 220 ? 136.723 129.135 129.867 1.00 103.91 220 GLY B C 1
ATOM 7839 O O . GLY D 1 220 ? 137.647 129.142 129.046 1.00 103.91 220 GLY B O 1
ATOM 7840 N N . TYR D 1 221 ? 135.969 128.058 130.104 1.00 105.00 221 TYR B N 1
ATOM 7841 C CA . TYR D 1 221 ? 136.246 126.788 129.440 1.00 105.00 221 TYR B CA 1
ATOM 7842 C C . TYR D 1 221 ? 136.112 126.916 127.930 1.00 105.00 221 TYR B C 1
ATOM 7843 O O . TYR D 1 221 ? 136.825 126.245 127.175 1.00 105.00 221 TYR B O 1
ATOM 7852 N N . TRP D 1 222 ? 135.199 127.769 127.472 1.00 98.21 222 TRP B N 1
ATOM 7853 C CA . TRP D 1 222 ? 135.018 128.004 126.048 1.00 98.21 222 TRP B CA 1
ATOM 7854 C C . TRP D 1 222 ? 136.121 128.871 125.454 1.00 98.21 222 TRP B C 1
ATOM 7855 O O . TRP D 1 222 ? 136.333 128.828 124.238 1.00 98.21 222 TRP B O 1
ATOM 7866 N N . SER D 1 223 ? 136.828 129.649 126.278 1.00 100.07 223 SER B N 1
ATOM 7867 C CA . SER D 1 223 ? 137.851 130.553 125.762 1.00 100.07 223 SER B CA 1
ATOM 7868 C C . SER D 1 223 ? 139.126 129.808 125.380 1.00 100.07 223 SER B C 1
ATOM 7869 O O . SER D 1 223 ? 139.769 130.142 124.379 1.00 100.07 223 SER B O 1
ATOM 7872 N N . THR D 1 224 ? 139.507 128.804 126.169 1.00 100.57 224 THR B N 1
ATOM 7873 C CA . THR D 1 224 ? 140.779 128.121 125.939 1.00 100.57 224 THR B CA 1
ATOM 7874 C C . THR D 1 224 ? 140.906 127.491 124.554 1.00 100.57 224 THR B C 1
ATOM 7875 O O . THR D 1 224 ? 141.944 127.715 123.906 1.00 100.57 224 THR B O 1
ATOM 7879 N N . PRO D 1 225 ? 139.941 126.712 124.043 1.00 96.34 225 PRO B N 1
ATOM 7880 C CA . PRO D 1 225 ? 140.137 126.133 122.703 1.00 96.34 225 PRO B CA 1
ATOM 7881 C C . PRO D 1 225 ? 140.261 127.177 121.610 1.00 96.34 225 PRO B C 1
ATOM 7882 O O . PRO D 1 225 ? 141.066 127.005 120.688 1.00 96.34 225 PRO B O 1
ATOM 7886 N N . LEU D 1 226 ? 139.496 128.265 121.693 1.00 96.32 226 LEU B N 1
ATOM 7887 C CA . LEU D 1 226 ? 139.610 129.345 120.721 1.00 96.32 226 LEU B CA 1
ATOM 7888 C C . LEU D 1 226 ? 140.931 130.088 120.830 1.00 96.32 226 LEU B C 1
ATOM 7889 O O . LEU D 1 226 ? 141.540 130.408 119.802 1.00 96.32 226 LEU B O 1
ATOM 7891 N N . GLU D 1 227 ? 141.387 130.360 122.056 1.00 97.91 227 GLU B N 1
ATOM 7892 C CA . GLU D 1 227 ? 142.656 131.054 122.247 1.00 97.91 227 GLU B CA 1
ATOM 7893 C C . GLU D 1 227 ? 143.801 130.298 121.585 1.00 97.91 227 GLU B C 1
ATOM 7894 O O . GLU D 1 227 ? 144.782 130.905 121.140 1.00 97.91 227 GLU B O 1
ATOM 7900 N N . LYS D 1 228 ? 143.690 128.971 121.506 1.00 97.87 228 LYS B N 1
ATOM 7901 C CA . LYS D 1 228 ? 144.700 128.165 120.835 1.00 97.87 228 LYS B CA 1
ATOM 7902 C C . LYS D 1 228 ? 144.778 128.441 119.338 1.00 97.87 228 LYS B C 1
ATOM 7903 O O . LYS D 1 228 ? 145.876 128.378 118.775 1.00 97.87 228 LYS B O 1
ATOM 7909 N N . LEU D 1 229 ? 143.657 128.754 118.684 1.00 91.35 229 LEU B N 1
ATOM 7910 C CA . LEU D 1 229 ? 143.696 129.065 117.259 1.00 91.35 229 LEU B CA 1
ATOM 7911 C C . LEU D 1 229 ? 144.476 130.337 116.965 1.00 91.35 229 LEU B C 1
ATOM 7912 O O . LEU D 1 229 ? 145.129 130.434 115.921 1.00 91.35 229 LEU B O 1
ATOM 7917 N N . TYR D 1 230 ? 144.415 131.320 117.861 1.00 94.97 230 TYR B N 1
ATOM 7918 C CA . TYR D 1 230 ? 145.093 132.582 117.608 1.00 94.97 230 TYR B CA 1
ATOM 7919 C C . TYR D 1 230 ? 146.601 132.494 117.776 1.00 94.97 230 TYR B C 1
ATOM 7920 O O . TYR D 1 230 ? 147.324 133.196 117.060 1.00 94.97 230 TYR B O 1
ATOM 7929 N N . LEU D 1 231 ? 147.097 131.659 118.690 1.00 103.09 231 LEU B N 1
ATOM 7930 C CA . LEU D 1 231 ? 148.526 131.381 118.714 1.00 103.09 231 LEU B CA 1
ATOM 7931 C C . LEU D 1 231 ? 148.983 130.671 117.451 1.00 103.09 231 LEU B C 1
ATOM 7932 O O . LEU D 1 231 ? 150.178 130.693 117.140 1.00 103.09 231 LEU B O 1
ATOM 7937 N N . SER D 1 232 ? 148.056 130.043 116.725 1.00 102.78 232 SER B N 1
ATOM 7938 C CA . SER D 1 232 ? 148.362 129.428 115.442 1.00 102.78 232 SER B CA 1
ATOM 7939 C C . SER D 1 232 ? 148.013 130.324 114.260 1.00 102.78 232 SER B C 1
ATOM 7940 O O . SER D 1 232 ? 148.243 129.926 113.113 1.00 102.78 232 SER B O 1
ATOM 7943 N N . HIS D 1 233 ? 147.455 131.513 114.504 1.00 98.97 233 HIS B N 1
ATOM 7944 C CA . HIS D 1 233 ? 147.071 132.381 113.394 1.00 98.97 233 HIS B CA 1
ATOM 7945 C C . HIS D 1 233 ? 148.282 133.068 112.775 1.00 98.97 233 HIS B C 1
ATOM 7946 O O . HIS D 1 233 ? 148.356 133.222 111.551 1.00 98.97 233 HIS B O 1
ATOM 7953 N N . LYS D 1 234 ? 149.243 133.482 113.599 1.00 104.60 234 LYS B N 1
ATOM 7954 C CA . LYS D 1 234 ? 150.362 134.287 113.126 1.00 104.60 234 LYS B CA 1
ATOM 7955 C C . LYS D 1 234 ? 151.602 133.475 112.784 1.00 104.60 234 LYS B C 1
ATOM 7956 O O . LYS D 1 234 ? 152.334 133.850 111.862 1.00 104.60 234 LYS B O 1
ATOM 7962 N N . ASN D 1 235 ? 151.861 132.378 113.492 1.00 107.23 235 ASN B N 1
ATOM 7963 C CA . ASN D 1 235 ? 153.041 131.560 113.247 1.00 107.23 235 ASN B CA 1
ATOM 7964 C C . ASN D 1 235 ? 152.791 130.433 112.255 1.00 107.23 235 ASN B C 1
ATOM 7965 O O . ASN D 1 235 ? 153.694 129.624 112.017 1.00 107.23 235 ASN B O 1
ATOM 7970 N N . ALA D 1 236 ? 151.589 130.355 111.679 1.00 106.97 236 ALA B N 1
ATOM 7971 C CA . ALA D 1 236 ? 151.297 129.297 110.716 1.00 106.97 236 ALA B CA 1
ATOM 7972 C C . ALA D 1 236 ? 152.123 129.460 109.447 1.00 106.97 236 ALA B C 1
ATOM 7973 O O . ALA D 1 236 ? 152.510 128.467 108.819 1.00 106.97 236 ALA B O 1
ATOM 7975 N N . ALA D 1 237 ? 152.387 130.704 109.047 1.00 107.04 237 ALA B N 1
ATOM 7976 C CA . ALA D 1 237 ? 153.140 131.073 107.848 1.00 107.04 237 ALA B CA 1
ATOM 7977 C C . ALA D 1 237 ? 152.462 130.575 106.579 1.00 107.04 237 ALA B C 1
ATOM 7978 O O . ALA D 1 237 ? 153.126 130.451 105.539 1.00 107.04 237 ALA B O 1
ATOM 7980 N N . TYR D 1 238 ? 151.164 130.284 106.628 1.00 106.70 238 TYR B N 1
ATOM 7981 C CA . TYR D 1 238 ? 150.438 129.791 105.467 1.00 106.70 238 TYR B CA 1
ATOM 7982 C C . TYR D 1 238 ? 148.964 130.123 105.643 1.00 106.70 238 TYR B C 1
ATOM 7983 O O . TYR D 1 238 ? 148.520 130.499 106.731 1.00 106.70 238 TYR B O 1
ATOM 7985 N N . ASP D 1 239 ? 148.215 129.986 104.551 1.00 94.52 239 ASP B N 1
ATOM 7986 C CA . ASP D 1 239 ? 146.780 130.231 104.597 1.00 94.52 239 ASP B CA 1
ATOM 7987 C C . ASP D 1 239 ? 146.107 129.272 105.571 1.00 94.52 239 ASP B C 1
ATOM 7988 O O . ASP D 1 239 ? 146.358 128.065 105.554 1.00 94.52 239 ASP B O 1
ATOM 7990 N N . THR D 1 240 ? 145.247 129.820 106.424 1.00 79.26 240 THR B N 1
ATOM 7991 C CA . THR D 1 240 ? 144.550 129.054 107.447 1.00 79.26 240 THR B CA 1
ATOM 7992 C C . THR D 1 240 ? 143.067 128.993 107.118 1.00 79.26 240 THR B C 1
ATOM 7993 O O . THR D 1 240 ? 142.405 130.030 107.015 1.00 79.26 240 THR B O 1
ATOM 7997 N N . ARG D 1 241 ? 142.556 127.780 106.951 1.00 73.65 241 ARG B N 1
ATOM 7998 C CA . ARG D 1 241 ? 141.151 127.540 106.655 1.00 73.65 241 ARG B CA 1
ATOM 7999 C C . ARG D 1 241 ? 140.498 126.881 107.861 1.00 73.65 241 ARG B C 1
ATOM 8000 O O . ARG D 1 241 ? 141.019 125.895 108.388 1.00 73.65 241 ARG B O 1
ATOM 8008 N N . ILE D 1 242 ? 139.365 127.423 108.297 1.00 61.02 242 ILE B N 1
ATOM 8009 C CA . ILE D 1 242 ? 138.687 126.963 109.502 1.00 61.02 242 ILE B CA 1
ATOM 8010 C C . ILE D 1 242 ? 137.286 126.494 109.138 1.00 61.02 242 ILE B C 1
ATOM 8011 O O . ILE D 1 242 ? 136.560 127.189 108.419 1.00 61.02 242 ILE B O 1
ATOM 8016 N N . MET D 1 243 ? 136.917 125.312 109.622 1.00 69.48 243 MET B N 1
ATOM 8017 C CA . MET D 1 243 ? 135.532 124.867 109.664 1.00 69.48 243 MET B CA 1
ATOM 8018 C C . MET D 1 243 ? 135.083 124.785 111.112 1.00 69.48 243 MET B C 1
ATOM 8019 O O . MET D 1 243 ? 135.890 124.501 112.002 1.00 69.48 243 MET B O 1
ATOM 8024 N N . VAL D 1 244 ? 133.805 125.055 111.345 1.00 67.58 244 VAL B N 1
ATOM 8025 C CA . VAL D 1 244 ? 133.173 124.850 112.640 1.00 67.58 244 VAL B CA 1
ATOM 8026 C C . VAL D 1 244 ? 131.898 124.047 112.429 1.00 67.58 244 VAL B C 1
ATOM 8027 O O . VAL D 1 244 ? 131.138 124.302 111.488 1.00 67.58 244 VAL B O 1
ATOM 8031 N N . ILE D 1 245 ? 131.677 123.059 113.290 1.00 82.10 245 ILE B N 1
ATOM 8032 C CA . ILE D 1 245 ? 130.577 122.118 113.125 1.00 82.10 245 ILE B CA 1
ATOM 8033 C C . ILE D 1 245 ? 129.704 122.150 114.369 1.00 82.10 245 ILE B C 1
ATOM 8034 O O . ILE D 1 245 ? 130.201 122.049 115.496 1.00 82.10 245 ILE B O 1
ATOM 8039 N N . GLY D 1 246 ? 128.400 122.289 114.162 1.00 91.90 246 GLY B N 1
ATOM 8040 C CA . GLY D 1 246 ? 127.456 122.300 115.263 1.00 91.90 246 GLY B CA 1
ATOM 8041 C C . GLY D 1 246 ? 126.065 122.581 114.746 1.00 91.90 246 GLY B C 1
ATOM 8042 O O . GLY D 1 246 ? 125.858 123.440 113.886 1.00 91.90 246 GLY B O 1
ATOM 8043 N N . GLY D 1 247 ? 125.106 121.839 115.289 1.00 105.58 247 GLY B N 1
ATOM 8044 C CA . GLY D 1 247 ? 123.725 122.021 114.904 1.00 105.58 247 GLY B CA 1
ATOM 8045 C C . GLY D 1 247 ? 123.133 123.292 115.473 1.00 105.58 247 GLY B C 1
ATOM 8046 O O . GLY D 1 247 ? 123.800 124.089 116.129 1.00 105.58 247 GLY B O 1
ATOM 8047 N N . LYS D 1 248 ? 121.850 123.493 115.194 1.00 113.48 248 LYS B N 1
ATOM 8048 C CA . LYS D 1 248 ? 121.133 124.578 115.841 1.00 113.48 248 LYS B CA 1
ATOM 8049 C C . LYS D 1 248 ? 121.124 124.357 117.350 1.00 113.48 248 LYS B C 1
ATOM 8050 O O . LYS D 1 248 ? 121.073 123.221 117.830 1.00 113.48 248 LYS B O 1
ATOM 8056 N N . ASN D 1 249 ? 121.222 125.460 118.094 1.00 112.27 249 ASN B N 1
ATOM 8057 C CA . ASN D 1 249 ? 121.328 125.544 119.554 1.00 112.27 249 ASN B CA 1
ATOM 8058 C C . ASN D 1 249 ? 122.743 125.226 120.037 1.00 112.27 249 ASN B C 1
ATOM 8059 O O . ASN D 1 249 ? 122.960 125.157 121.253 1.00 112.27 249 ASN B O 1
ATOM 8064 N N . SER D 1 250 ? 123.712 125.026 119.139 1.00 102.62 250 SER B N 1
ATOM 8065 C CA . SER D 1 250 ? 125.060 124.675 119.581 1.00 102.62 250 SER B CA 1
ATOM 8066 C C . SER D 1 250 ? 125.872 125.912 119.947 1.00 102.62 250 SER B C 1
ATOM 8067 O O . SER D 1 250 ? 126.702 125.868 120.863 1.00 102.62 250 SER B O 1
ATOM 8070 N N . GLY D 1 251 ? 125.654 127.021 119.244 1.00 90.56 251 GLY B N 1
ATOM 8071 C CA . GLY D 1 251 ? 126.462 128.208 119.446 1.00 90.56 251 GLY B CA 1
ATOM 8072 C C . GLY D 1 251 ? 127.579 128.389 118.446 1.00 90.56 251 GLY B C 1
ATOM 8073 O O . GLY D 1 251 ? 128.594 129.013 118.768 1.00 90.56 251 GLY B O 1
ATOM 8074 N N . LYS D 1 252 ? 127.419 127.853 117.236 1.00 75.28 252 LYS B N 1
ATOM 8075 C CA . LYS D 1 252 ? 128.441 127.977 116.202 1.00 75.28 252 LYS B CA 1
ATOM 8076 C C . LYS D 1 252 ? 128.619 129.424 115.753 1.00 75.28 252 LYS B C 1
ATOM 8077 O O . LYS D 1 252 ? 129.753 129.898 115.568 1.00 75.28 252 LYS B O 1
ATOM 8083 N N . SER D 1 253 ? 127.506 130.141 115.579 1.00 72.76 253 SER B N 1
ATOM 8084 C CA . SER D 1 253 ? 127.564 131.495 115.041 1.00 72.76 253 SER B CA 1
ATOM 8085 C C . SER D 1 253 ? 128.335 132.425 115.965 1.00 72.76 253 SER B C 1
ATOM 8086 O O . SER D 1 253 ? 129.109 133.267 115.499 1.00 72.76 253 SER B O 1
ATOM 8089 N N . THR D 1 254 ? 128.134 132.293 117.278 1.00 74.01 254 THR B N 1
ATOM 8090 C CA . THR D 1 254 ? 128.861 133.133 118.224 1.00 74.01 254 THR B CA 1
ATOM 8091 C C . THR D 1 254 ? 130.359 132.871 118.152 1.00 74.01 254 THR B C 1
ATOM 8092 O O . THR D 1 254 ? 131.167 133.807 118.207 1.00 74.01 254 THR B O 1
ATOM 8096 N N . PHE D 1 255 ? 130.749 131.601 118.034 1.00 73.30 255 PHE B N 1
ATOM 8097 C CA . PHE D 1 255 ? 132.166 131.268 117.942 1.00 73.30 255 PHE B CA 1
ATOM 8098 C C . PHE D 1 255 ? 132.792 131.891 116.701 1.00 73.30 255 PHE B C 1
ATOM 8099 O O . PHE D 1 255 ? 133.873 132.494 116.769 1.00 73.30 255 PHE B O 1
ATOM 8107 N N . LEU D 1 256 ? 132.122 131.761 115.552 1.00 66.94 256 LEU B N 1
ATOM 8108 C CA . LEU D 1 256 ? 132.659 132.385 114.347 1.00 66.94 256 LEU B CA 1
ATOM 8109 C C . LEU D 1 256 ? 132.690 133.899 114.466 1.00 66.94 256 LEU B C 1
ATOM 8110 O O . LEU D 1 256 ? 133.627 134.540 113.981 1.00 66.94 256 LEU B O 1
ATOM 8115 N N . ARG D 1 257 ? 131.669 134.494 115.085 1.00 68.33 257 ARG B N 1
ATOM 8116 C CA . ARG D 1 257 ? 131.699 135.936 115.282 1.00 68.33 257 ARG B CA 1
ATOM 8117 C C . ARG D 1 257 ? 132.934 136.344 116.065 1.00 68.33 257 ARG B C 1
ATOM 8118 O O . ARG D 1 257 ? 133.668 137.240 115.638 1.00 68.33 257 ARG B O 1
ATOM 8126 N N . LEU D 1 258 ? 133.196 135.668 117.189 1.00 71.45 258 LEU B N 1
ATOM 8127 C CA . LEU D 1 258 ? 134.348 136.006 118.022 1.00 71.45 258 LEU B CA 1
ATOM 8128 C C . LEU D 1 258 ? 135.648 135.863 117.243 1.00 71.45 258 LEU B C 1
ATOM 8129 O O . LEU D 1 258 ? 136.534 136.733 117.312 1.00 71.45 258 LEU B O 1
ATOM 8134 N N . LEU D 1 259 ? 135.776 134.766 116.490 1.00 71.16 259 LEU B N 1
ATOM 8135 C CA . LEU D 1 259 ? 136.918 134.617 115.597 1.00 71.16 259 LEU B CA 1
ATOM 8136 C C . LEU D 1 259 ? 137.044 135.821 114.678 1.00 71.16 259 LEU B C 1
ATOM 8137 O O . LEU D 1 259 ? 138.138 136.361 114.497 1.00 71.16 259 LEU B O 1
ATOM 8142 N N . LEU D 1 260 ? 135.925 136.266 114.107 1.00 66.73 260 LEU B N 1
ATOM 8143 C CA . LEU D 1 260 ? 135.953 137.380 113.167 1.00 66.73 260 LEU B CA 1
ATOM 8144 C C . LEU D 1 260 ? 136.447 138.657 113.831 1.00 66.73 260 LEU B C 1
ATOM 8145 O O . LEU D 1 260 ? 137.337 139.331 113.301 1.00 66.73 260 LEU B O 1
ATOM 8150 N N . GLU D 1 261 ? 135.874 139.024 114.984 1.00 76.53 261 GLU B N 1
ATOM 8151 C CA . GLU D 1 261 ? 136.300 140.296 115.559 1.00 76.53 261 GLU B CA 1
ATOM 8152 C C . GLU D 1 261 ? 137.763 140.244 115.942 1.00 76.53 261 GLU B C 1
ATOM 8153 O O . GLU D 1 261 ? 138.503 141.198 115.673 1.00 76.53 261 GLU B O 1
ATOM 8159 N N . LYS D 1 262 ? 138.213 139.152 116.561 1.00 85.53 262 LYS B N 1
ATOM 8160 C CA . LYS D 1 262 ? 139.581 139.206 117.055 1.00 85.53 262 LYS B CA 1
ATOM 8161 C C . LYS D 1 262 ? 140.578 139.035 115.907 1.00 85.53 262 LYS B C 1
ATOM 8162 O O . LYS D 1 262 ? 141.683 139.582 115.956 1.00 85.53 262 LYS B O 1
ATOM 8168 N N . PHE D 1 263 ? 140.184 138.336 114.832 1.00 83.03 263 PHE B N 1
ATOM 8169 C CA . PHE D 1 263 ? 141.003 138.309 113.620 1.00 83.03 263 PHE B CA 1
ATOM 8170 C C . PHE D 1 263 ? 141.136 139.696 113.011 1.00 83.03 263 PHE B C 1
ATOM 8171 O O . PHE D 1 263 ? 142.226 140.093 112.584 1.00 83.03 263 PHE B O 1
ATOM 8179 N N . THR D 1 264 ? 140.031 140.441 112.934 1.00 88.08 264 THR B N 1
ATOM 8180 C CA . THR D 1 264 ? 140.091 141.766 112.326 1.00 88.08 264 THR B CA 1
ATOM 8181 C C . THR D 1 264 ? 140.845 142.740 113.219 1.00 88.08 264 THR B C 1
ATOM 8182 O O . THR D 1 264 ? 141.471 143.690 112.736 1.00 88.08 264 THR B O 1
ATOM 8186 N N . GLN D 1 265 ? 140.792 142.523 114.532 1.00 96.29 265 GLN B N 1
ATOM 8187 C CA . GLN D 1 265 ? 141.645 143.292 115.429 1.00 96.29 265 GLN B CA 1
ATOM 8188 C C . GLN D 1 265 ? 143.113 142.969 115.187 1.00 96.29 265 GLN B C 1
ATOM 8189 O O . GLN D 1 265 ? 143.955 143.873 115.149 1.00 96.29 265 GLN B O 1
ATOM 8195 N N . ASP D 1 266 ? 143.434 141.687 114.996 1.00 97.39 266 ASP B N 1
ATOM 8196 C CA . ASP D 1 266 ? 144.820 141.299 114.764 1.00 97.39 266 ASP B CA 1
ATOM 8197 C C . ASP D 1 266 ? 145.352 141.877 113.459 1.00 97.39 266 ASP B C 1
ATOM 8198 O O . ASP D 1 266 ? 146.478 142.386 113.413 1.00 97.39 266 ASP B O 1
ATOM 8203 N N . ILE D 1 267 ? 144.560 141.811 112.386 1.00 98.28 267 ILE B N 1
ATOM 8204 C CA . ILE D 1 267 ? 145.053 142.276 111.091 1.00 98.28 267 ILE B CA 1
ATOM 8205 C C . ILE D 1 267 ? 145.231 143.789 111.101 1.00 98.28 267 ILE B C 1
ATOM 8206 O O . ILE D 1 267 ? 146.137 144.325 110.451 1.00 98.28 267 ILE B O 1
ATOM 8211 N N . ARG D 1 268 ? 144.366 144.504 111.826 1.00 93.71 268 ARG B N 1
ATOM 8212 C CA . ARG D 1 268 ? 144.581 145.935 112.012 1.00 93.71 268 ARG B CA 1
ATOM 8213 C C . ARG D 1 268 ? 145.847 146.189 112.818 1.00 93.71 268 ARG B C 1
ATOM 8214 O O . ARG D 1 268 ? 146.621 147.103 112.509 1.00 93.71 268 ARG B O 1
ATOM 8222 N N . ASP D 1 269 ? 146.068 145.390 113.864 1.00 105.93 269 ASP B N 1
ATOM 8223 C CA . ASP D 1 269 ? 147.272 145.534 114.674 1.00 105.93 269 ASP B CA 1
ATOM 8224 C C . ASP D 1 269 ? 148.524 145.229 113.861 1.00 105.93 269 ASP B C 1
ATOM 8225 O O . ASP D 1 269 ? 149.522 145.953 113.947 1.00 105.93 269 ASP B O 1
ATOM 8230 N N . SER D 1 270 ? 148.487 144.166 113.062 1.00 111.66 270 SER B N 1
ATOM 8231 C CA . SER D 1 270 ? 149.659 143.765 112.297 1.00 111.66 270 SER B CA 1
ATOM 8232 C C . SER D 1 270 ? 149.829 144.663 111.079 1.00 111.66 270 SER B C 1
ATOM 8233 O O . SER D 1 270 ? 148.915 144.800 110.260 1.00 111.66 270 SER B O 1
ATOM 8236 N N . THR D 1 271 ? 151.005 145.274 110.959 1.00 118.91 271 THR B N 1
ATOM 8237 C CA . THR D 1 271 ? 151.331 146.141 109.834 1.00 118.91 271 THR B CA 1
ATOM 8238 C C . THR D 1 271 ? 152.637 145.673 109.211 1.00 118.91 271 THR B C 1
ATOM 8239 O O . THR D 1 271 ? 153.652 145.560 109.906 1.00 118.91 271 THR B O 1
ATOM 8243 N N . THR D 1 272 ? 152.611 145.404 107.909 1.00 117.24 272 THR B N 1
ATOM 8244 C CA . THR D 1 272 ? 151.386 145.488 107.122 1.00 117.24 272 THR B CA 1
ATOM 8245 C C . THR D 1 272 ? 150.892 144.096 106.747 1.00 117.24 272 THR B C 1
ATOM 8246 O O . THR D 1 272 ? 151.627 143.307 106.153 1.00 117.24 272 THR B O 1
ATOM 8250 N N . SER D 1 273 ? 149.644 143.798 107.095 1.00 107.18 273 SER B N 1
ATOM 8251 C CA . SER D 1 273 ? 149.040 142.502 106.816 1.00 107.18 273 SER B CA 1
ATOM 8252 C C . SER D 1 273 ? 147.940 142.676 105.776 1.00 107.18 273 SER B C 1
ATOM 8253 O O . SER D 1 273 ? 146.972 143.409 106.006 1.00 107.18 273 SER B O 1
ATOM 8256 N N . GLN D 1 274 ? 148.091 142.002 104.640 1.00 97.09 274 GLN B N 1
ATOM 8257 C CA . GLN D 1 274 ? 147.079 141.999 103.595 1.00 97.09 274 GLN B CA 1
ATOM 8258 C C . GLN D 1 274 ? 146.207 140.753 103.630 1.00 97.09 274 GLN B C 1
ATOM 8259 O O . GLN D 1 274 ? 145.384 140.563 102.729 1.00 97.09 274 GLN B O 1
ATOM 8261 N N . GLU D 1 275 ? 146.364 139.907 104.649 1.00 93.13 275 GLU B N 1
ATOM 8262 C CA . GLU D 1 275 ? 145.612 138.658 104.758 1.00 93.13 275 GLU B CA 1
ATOM 8263 C C . GLU D 1 275 ? 144.170 138.964 105.170 1.00 93.13 275 GLU B C 1
ATOM 8264 O O . GLU D 1 275 ? 143.723 138.696 106.287 1.00 93.13 275 GLU B O 1
ATOM 8270 N N . GLU D 1 276 ? 143.433 139.543 104.224 1.00 76.66 276 GLU B N 1
ATOM 8271 C CA . GLU D 1 276 ? 142.031 139.891 104.426 1.00 76.66 276 GLU B CA 1
ATOM 8272 C C . GLU D 1 276 ? 141.216 138.605 104.470 1.00 76.66 276 GLU B C 1
ATOM 8273 O O . GLU D 1 276 ? 141.118 137.888 103.470 1.00 76.66 276 GLU B O 1
ATOM 8275 N N . LEU D 1 277 ? 140.632 138.317 105.629 1.00 64.63 277 LEU B N 1
ATOM 8276 C CA . LEU D 1 277 ? 139.932 137.057 105.824 1.00 64.63 277 LEU B CA 1
ATOM 8277 C C . LEU D 1 277 ? 138.639 137.020 105.021 1.00 64.63 277 LEU B C 1
ATOM 8278 O O . LEU D 1 277 ? 137.999 138.049 104.790 1.00 64.63 277 LEU B O 1
ATOM 8283 N N . VAL D 1 278 ? 138.263 135.819 104.589 1.00 51.95 278 VAL B N 1
ATOM 8284 C CA . VAL D 1 278 ? 137.093 135.594 103.750 1.00 51.95 278 VAL B CA 1
ATOM 8285 C C . VAL D 1 278 ? 136.133 134.679 104.494 1.00 51.95 278 VAL B C 1
ATOM 8286 O O . VAL D 1 278 ? 136.527 133.602 104.956 1.00 51.95 278 VAL B O 1
ATOM 8290 N N . TYR D 1 279 ? 134.877 135.098 104.602 1.00 48.62 279 TYR B N 1
ATOM 8291 C CA . TYR D 1 279 ? 133.843 134.312 105.260 1.00 48.62 279 TYR B CA 1
ATOM 8292 C C . TYR D 1 279 ? 133.016 133.612 104.193 1.00 48.62 279 TYR B C 1
ATOM 8293 O O . TYR D 1 279 ? 132.497 134.260 103.281 1.00 48.62 279 TYR B O 1
ATOM 8302 N N . LEU D 1 280 ? 132.880 132.300 104.311 1.00 50.89 280 LEU B N 1
ATOM 8303 C CA . LEU D 1 280 ? 132.269 131.495 103.262 1.00 50.89 280 LEU B CA 1
ATOM 8304 C C . LEU D 1 280 ? 131.003 130.868 103.848 1.00 50.89 280 LEU B C 1
ATOM 8305 O O . LEU D 1 280 ? 131.007 129.726 104.301 1.00 50.89 280 LEU B O 1
ATOM 8310 N N . ASP D 1 281 ? 129.910 131.623 103.816 1.00 54.76 281 ASP B N 1
ATOM 8311 C CA . ASP D 1 281 ? 128.636 131.189 104.382 1.00 54.76 281 ASP B CA 1
ATOM 8312 C C . ASP D 1 281 ? 128.055 130.089 103.504 1.00 54.76 281 ASP B C 1
ATOM 8313 O O . ASP D 1 281 ? 127.665 130.330 102.357 1.00 54.76 281 ASP B O 1
ATOM 8318 N N . LEU D 1 282 ? 127.990 128.877 104.055 1.00 53.93 282 LEU B N 1
ATOM 8319 C CA . LEU D 1 282 ? 127.394 127.713 103.410 1.00 53.93 282 LEU B CA 1
ATOM 8320 C C . LEU D 1 282 ? 126.142 127.241 104.141 1.00 53.93 282 LEU B C 1
ATOM 8321 O O . LEU D 1 282 ? 125.747 126.081 104.017 1.00 53.93 282 LEU B O 1
ATOM 8326 N N . ASP D 1 283 ? 125.512 128.122 104.906 1.00 62.33 283 ASP B N 1
ATOM 8327 C CA . ASP D 1 283 ? 124.387 127.739 105.757 1.00 62.33 283 ASP B CA 1
ATOM 8328 C C . ASP D 1 283 ? 123.131 128.479 105.329 1.00 62.33 283 ASP B C 1
ATOM 8329 O O . ASP D 1 283 ? 122.881 129.599 105.814 1.00 62.33 283 ASP B O 1
ATOM 8334 N N . PRO D 1 284 ? 122.318 127.919 104.430 1.00 55.03 284 PRO B N 1
ATOM 8335 C CA . PRO D 1 284 ? 121.039 128.572 104.113 1.00 55.03 284 PRO B CA 1
ATOM 8336 C C . PRO D 1 284 ? 120.059 128.561 105.271 1.00 55.03 284 PRO B C 1
ATOM 8337 O O . PRO D 1 284 ? 119.085 129.324 105.256 1.00 55.03 284 PRO B O 1
ATOM 8341 N N . GLY D 1 285 ? 120.269 127.693 106.264 1.00 61.67 285 GLY B N 1
ATOM 8342 C CA . GLY D 1 285 ? 119.344 127.632 107.385 1.00 61.67 285 GLY B CA 1
ATOM 8343 C C . GLY D 1 285 ? 119.363 128.885 108.238 1.00 61.67 285 GLY B C 1
ATOM 8344 O O . GLY D 1 285 ? 118.311 129.418 108.599 1.00 61.67 285 GLY B O 1
ATOM 8345 N N . GLN D 1 286 ? 120.555 129.375 108.569 1.00 61.17 286 GLN B N 1
ATOM 8346 C CA . GLN D 1 286 ? 120.727 130.616 109.324 1.00 61.17 286 GLN B CA 1
ATOM 8347 C C . GLN D 1 286 ? 121.737 131.508 108.613 1.00 61.17 286 GLN B C 1
ATOM 8348 O O . GLN D 1 286 ? 122.935 131.478 108.911 1.00 61.17 286 GLN B O 1
ATOM 8354 N N . PRO D 1 287 ? 121.285 132.288 107.631 1.00 57.17 287 PRO B N 1
ATOM 8355 C CA . PRO D 1 287 ? 122.191 133.192 106.934 1.00 57.17 287 PRO B CA 1
ATOM 8356 C C . PRO D 1 287 ? 122.992 134.052 107.897 1.00 57.17 287 PRO B C 1
ATOM 8357 O O . PRO D 1 287 ? 122.472 134.570 108.887 1.00 57.17 287 PRO B O 1
ATOM 8361 N N . GLU D 1 288 ? 124.276 134.181 107.600 1.00 55.79 288 GLU B N 1
ATOM 8362 C CA . GLU D 1 288 ? 125.141 135.195 108.183 1.00 55.79 288 GLU B CA 1
ATOM 8363 C C . GLU D 1 288 ? 126.072 135.681 107.087 1.00 55.79 288 GLU B C 1
ATOM 8364 O O . GLU D 1 288 ? 126.825 134.885 106.524 1.00 55.79 288 GLU B O 1
ATOM 8370 N N . TYR D 1 289 ? 125.992 136.975 106.777 1.00 49.47 289 TYR B N 1
ATOM 8371 C CA . TYR D 1 289 ? 126.716 137.632 105.692 1.00 49.47 289 TYR B CA 1
ATOM 8372 C C . TYR D 1 289 ? 126.174 137.278 104.312 1.00 49.47 289 TYR B C 1
ATOM 8373 O O . TYR D 1 289 ? 126.903 137.410 103.325 1.00 49.47 289 TYR B O 1
ATOM 8382 N N . SER D 1 290 ? 124.921 136.835 104.205 1.00 47.79 290 SER B N 1
ATOM 8383 C CA . SER D 1 290 ? 124.391 136.367 102.932 1.00 47.79 290 SER B CA 1
ATOM 8384 C C . SER D 1 290 ? 122.914 136.710 102.802 1.00 47.79 290 SER B C 1
ATOM 8385 O O . SER D 1 290 ? 122.235 136.996 103.790 1.00 47.79 290 SER B O 1
ATOM 8388 N N . LEU D 1 291 ? 122.428 136.676 101.558 1.00 45.01 291 LEU B N 1
ATOM 8389 C CA . LEU D 1 291 ? 121.029 136.900 101.208 1.00 45.01 291 LEU B CA 1
ATOM 8390 C C . LEU D 1 291 ? 120.176 135.728 101.681 1.00 45.01 291 LEU B C 1
ATOM 8391 O O . LEU D 1 291 ? 120.707 134.634 101.904 1.00 45.01 291 LEU B O 1
ATOM 8396 N N . PRO D 1 292 ? 118.867 135.914 101.865 1.00 41.02 292 PRO B N 1
ATOM 8397 C CA . PRO D 1 292 ? 118.033 134.814 102.364 1.00 41.02 292 PRO B CA 1
ATOM 8398 C C . PRO D 1 292 ? 118.047 133.614 101.431 1.00 41.02 292 PRO B C 1
ATOM 8399 O O . PRO D 1 292 ? 118.026 133.755 100.208 1.00 41.02 292 PRO B O 1
ATOM 8403 N N . ASP D 1 293 ? 118.071 132.423 102.034 1.00 51.05 293 ASP B N 1
ATOM 8404 C CA . ASP D 1 293 ? 118.110 131.157 101.300 1.00 51.05 293 ASP B CA 1
ATOM 8405 C C . ASP D 1 293 ? 119.209 131.156 100.246 1.00 51.05 293 ASP B C 1
ATOM 8406 O O . ASP D 1 293 ? 119.004 130.717 99.113 1.00 51.05 293 ASP B O 1
ATOM 8411 N N . SER D 1 294 ? 120.388 131.647 100.615 1.00 42.79 294 SER B N 1
ATOM 8412 C CA . SER D 1 294 ? 121.480 131.802 99.671 1.00 42.79 294 SER B CA 1
ATOM 8413 C C . SER D 1 294 ? 122.787 131.369 100.316 1.00 42.79 294 SER B C 1
ATOM 8414 O O . SER D 1 294 ? 122.884 131.196 101.532 1.00 42.79 294 SER B O 1
ATOM 8417 N N . ILE D 1 295 ? 123.792 131.192 99.466 1.00 39.98 295 ILE B N 1
ATOM 8418 C CA . ILE D 1 295 ? 125.126 130.753 99.850 1.00 39.98 295 ILE B CA 1
ATOM 8419 C C . ILE D 1 295 ? 126.104 131.795 99.331 1.00 39.98 295 ILE B C 1
ATOM 8420 O O . ILE D 1 295 ? 125.976 132.242 98.188 1.00 39.98 295 ILE B O 1
ATOM 8425 N N . SER D 1 296 ? 127.065 132.205 100.154 1.00 45.66 296 SER B N 1
ATOM 8426 C CA . SER D 1 296 ? 127.851 133.371 99.766 1.00 45.66 296 SER B CA 1
ATOM 8427 C C . SER D 1 296 ? 129.293 133.280 100.230 1.00 45.66 296 SER B C 1
ATOM 8428 O O . SER D 1 296 ? 129.553 133.086 101.417 1.00 45.66 296 SER B O 1
ATOM 8431 N N . LEU D 1 297 ? 130.226 133.470 99.302 1.00 51.28 297 LEU B N 1
ATOM 8432 C CA . LEU D 1 297 ? 131.620 133.713 99.647 1.00 51.28 297 LEU B CA 1
ATOM 8433 C C . LEU D 1 297 ? 131.836 135.220 99.677 1.00 51.28 297 LEU B C 1
ATOM 8434 O O . LEU D 1 297 ? 131.640 135.899 98.661 1.00 51.28 297 LEU B O 1
ATOM 8439 N N . ASN D 1 298 ? 132.246 135.741 100.834 1.00 52.04 298 ASN B N 1
ATOM 8440 C CA . ASN D 1 298 ? 132.215 137.167 101.107 1.00 52.04 298 ASN B CA 1
ATOM 8441 C C . ASN D 1 298 ? 133.562 137.625 101.638 1.00 52.04 298 ASN B C 1
ATOM 8442 O O . ASN D 1 298 ? 134.209 136.918 102.415 1.00 52.04 298 ASN B O 1
ATOM 8447 N N . LYS D 1 299 ? 133.974 138.814 101.215 1.00 55.23 299 LYS B N 1
ATOM 8448 C CA . LYS D 1 299 ? 135.174 139.437 101.746 1.00 55.23 299 LYS B CA 1
ATOM 8449 C C . LYS D 1 299 ? 134.830 140.225 103.002 1.00 55.23 299 LYS B C 1
ATOM 8450 O O . LYS D 1 299 ? 133.849 140.973 103.031 1.00 55.23 299 LYS B O 1
ATOM 8456 N N . ILE D 1 300 ? 135.641 140.056 104.043 1.00 52.26 300 ILE B N 1
ATOM 8457 C CA . ILE D 1 300 ? 135.392 140.726 105.314 1.00 52.26 300 ILE B CA 1
ATOM 8458 C C . ILE D 1 300 ? 136.412 141.836 105.514 1.00 52.26 300 ILE B C 1
ATOM 8459 O O . ILE D 1 300 ? 137.609 141.575 105.677 1.00 52.26 300 ILE B O 1
ATOM 8464 N N . LEU D 1 301 ? 135.944 143.078 105.505 1.00 55.52 301 LEU B N 1
ATOM 8465 C CA . LEU D 1 301 ? 136.821 144.227 105.677 1.00 55.52 301 LEU B CA 1
ATOM 8466 C C . LEU D 1 301 ? 136.433 145.028 106.914 1.00 55.52 301 LEU B C 1
ATOM 8467 O O . LEU D 1 301 ? 136.402 144.496 108.023 1.00 55.52 301 LEU B O 1
ATOM 8472 N N . SER D 1 303 ? 137.891 147.583 108.971 1.00 68.96 303 SER B N 1
ATOM 8473 C CA . SER D 1 303 ? 137.404 148.954 109.068 1.00 68.96 303 SER B CA 1
ATOM 8474 C C . SER D 1 303 ? 136.284 149.205 108.064 1.00 68.96 303 SER B C 1
ATOM 8475 O O . SER D 1 303 ? 136.433 148.903 106.881 1.00 68.96 303 SER B O 1
ATOM 8478 N N . PRO D 1 304 ? 135.155 149.764 108.531 1.00 69.33 304 PRO B N 1
ATOM 8479 C CA . PRO D 1 304 ? 134.891 150.170 109.916 1.00 69.33 304 PRO B CA 1
ATOM 8480 C C . PRO D 1 304 ? 134.569 148.992 110.830 1.00 69.33 304 PRO B C 1
ATOM 8481 O O . PRO D 1 304 ? 134.335 147.886 110.348 1.00 69.33 304 PRO B O 1
ATOM 8485 N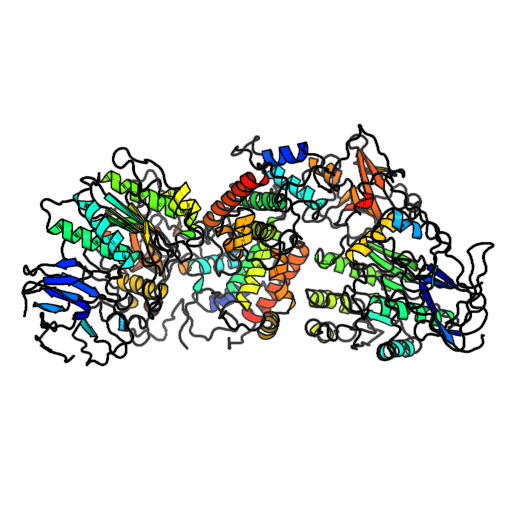 N . ILE D 1 305 ? 134.556 149.235 112.135 1.00 66.77 305 ILE B N 1
ATOM 8486 C CA . ILE D 1 305 ? 134.351 148.183 113.121 1.00 66.77 305 ILE B CA 1
ATOM 8487 C C . ILE D 1 305 ? 132.870 147.844 113.169 1.00 66.77 305 ILE B C 1
ATOM 8488 O O . ILE D 1 305 ? 132.024 148.736 113.302 1.00 66.77 305 ILE B O 1
ATOM 8493 N N . SER D 1 306 ? 132.549 146.557 113.057 1.00 58.19 306 SER B N 1
ATOM 8494 C CA . SER D 1 306 ? 131.175 146.094 113.191 1.00 58.19 306 SER B CA 1
ATOM 8495 C C . SER D 1 306 ? 131.169 144.768 113.932 1.00 58.19 306 SER B C 1
ATOM 8496 O O . SER D 1 306 ? 131.974 143.884 113.628 1.00 58.19 306 SER B O 1
ATOM 8499 N N . LEU D 1 307 ? 130.253 144.632 114.889 1.00 57.97 307 LEU B N 1
ATOM 8500 C CA . LEU D 1 307 ? 130.210 143.467 115.761 1.00 57.97 307 LEU B CA 1
ATOM 8501 C C . LEU D 1 307 ? 128.960 143.537 116.627 1.00 57.97 307 LEU B C 1
ATOM 8502 O O . LEU D 1 307 ? 128.506 144.620 116.995 1.00 57.97 307 LEU B O 1
ATOM 8507 N N . GLY D 1 308 ? 128.405 142.370 116.947 1.00 56.19 308 GLY B N 1
ATOM 8508 C CA . GLY D 1 308 ? 128.855 141.102 116.405 1.00 56.19 308 GLY B CA 1
ATOM 8509 C C . GLY D 1 308 ? 127.838 140.407 115.522 1.00 56.19 308 GLY B C 1
ATOM 8510 O O . GLY D 1 308 ? 128.198 139.757 114.542 1.00 56.19 308 GLY B O 1
ATOM 8511 N N . GLN D 1 309 ? 126.563 140.541 115.874 1.00 51.86 309 GLN B N 1
ATOM 8512 C CA . GLN D 1 309 ? 125.470 139.897 115.158 1.00 51.86 309 GLN B CA 1
ATOM 8513 C C . GLN D 1 309 ? 124.545 140.973 114.616 1.00 51.86 309 GLN B C 1
ATOM 8514 O O . GLN D 1 309 ? 123.802 141.596 115.379 1.00 51.86 309 GLN B O 1
ATOM 8520 N N . HIS D 1 310 ? 124.587 141.188 113.305 1.00 48.26 310 HIS B N 1
ATOM 8521 C CA . HIS D 1 310 ? 123.820 142.254 112.684 1.00 48.26 310 HIS B CA 1
ATOM 8522 C C . HIS D 1 310 ? 122.683 141.761 111.805 1.00 48.26 310 HIS B C 1
ATOM 8523 O O . HIS D 1 310 ? 122.069 142.576 111.108 1.00 48.26 310 HIS B O 1
ATOM 8530 N N . LEU D 1 311 ? 122.384 140.462 111.817 1.00 44.33 311 LEU B N 1
ATOM 8531 C CA . LEU D 1 311 ? 121.270 139.903 111.053 1.00 44.33 311 LEU B CA 1
ATOM 8532 C C . LEU D 1 311 ? 121.398 140.219 109.564 1.00 44.33 311 LEU B C 1
ATOM 8533 O O . LEU D 1 311 ? 120.422 140.573 108.900 1.00 44.33 311 LEU B O 1
ATOM 8538 N N . CYS D 1 312 ? 122.620 140.105 109.042 1.00 44.75 312 CYS B N 1
ATOM 8539 C CA . CYS D 1 312 ? 122.984 140.299 107.637 1.00 44.75 312 CYS B CA 1
ATOM 8540 C C . CYS D 1 312 ? 122.850 141.749 107.191 1.00 44.75 312 CYS B C 1
ATOM 8541 O O . CYS D 1 312 ? 123.030 142.031 105.999 1.00 44.75 312 CYS B O 1
ATOM 8544 N N . GLN D 1 313 ? 122.552 142.677 108.098 1.00 45.93 313 GLN B N 1
ATOM 8545 C CA . GLN D 1 313 ? 122.374 144.083 107.764 1.00 45.93 313 GLN B CA 1
ATOM 8546 C C . GLN D 1 313 ? 123.623 144.915 108.021 1.00 45.93 313 GLN B C 1
ATOM 8547 O O . GLN D 1 313 ? 123.570 146.142 107.905 1.00 45.93 313 GLN B O 1
ATOM 8553 N N . GLY D 1 314 ? 124.742 144.277 108.363 1.00 51.09 314 GLY B N 1
ATOM 8554 C CA . GLY D 1 314 ? 125.875 145.018 108.895 1.00 51.09 314 GLY B CA 1
ATOM 8555 C C . GLY D 1 314 ? 126.532 145.942 107.888 1.00 51.09 314 GLY B C 1
ATOM 8556 O O . GLY D 1 314 ? 126.957 147.047 108.235 1.00 51.09 314 GLY B O 1
ATOM 8557 N N . SER D 1 315 ? 126.638 145.499 106.635 1.00 54.00 315 SER B N 1
ATOM 8558 C CA . SER D 1 315 ? 127.378 146.225 105.600 1.00 54.00 315 SER B CA 1
ATOM 8559 C C . SER D 1 315 ? 128.849 146.384 105.978 1.00 54.00 315 SER B C 1
ATOM 8560 O O . SER D 1 315 ? 129.503 147.361 105.610 1.00 54.00 315 SER B O 1
ATOM 8563 N N . ASN D 1 316 ? 129.373 145.417 106.728 1.00 52.76 316 ASN B N 1
ATOM 8564 C CA . ASN D 1 316 ? 130.796 145.332 107.018 1.00 52.76 316 ASN B CA 1
ATOM 8565 C C . ASN D 1 316 ? 131.515 144.369 106.087 1.00 52.76 316 ASN B C 1
ATOM 8566 O O . ASN D 1 316 ? 132.708 144.114 106.275 1.00 52.76 316 ASN B O 1
ATOM 8571 N N . PHE D 1 317 ? 130.815 143.824 105.098 1.00 49.35 317 PHE B N 1
ATOM 8572 C CA . PHE D 1 317 ? 131.355 142.803 104.218 1.00 49.35 317 PHE B CA 1
ATOM 8573 C C . PHE D 1 317 ? 131.018 143.133 102.773 1.00 49.35 317 PHE B C 1
ATOM 8574 O O . PHE D 1 317 ? 130.015 143.790 102.485 1.00 49.35 317 PHE B O 1
ATOM 8582 N N . GLN D 1 318 ? 131.871 142.667 101.867 1.00 52.66 318 GLN B N 1
ATOM 8583 C CA . GLN D 1 318 ? 131.653 142.787 100.433 1.00 52.66 318 GLN B CA 1
ATOM 8584 C C . GLN D 1 318 ? 131.500 141.390 99.853 1.00 52.66 318 GLN B C 1
ATOM 8585 O O . GLN D 1 318 ? 132.390 140.550 100.014 1.00 52.66 318 GLN B O 1
ATOM 8591 N N . THR D 1 319 ? 130.377 141.143 99.185 1.00 51.26 319 THR B N 1
ATOM 8592 C CA . THR D 1 319 ? 130.049 139.806 98.694 1.00 51.26 319 THR B CA 1
ATOM 8593 C C . THR D 1 319 ? 130.845 139.535 97.420 1.00 51.26 319 THR B C 1
ATOM 8594 O O . THR D 1 319 ? 130.665 140.196 96.396 1.00 51.26 319 THR B O 1
ATOM 8598 N N . LEU D 1 320 ? 131.774 138.582 97.506 1.00 54.86 320 LEU B N 1
ATOM 8599 C CA . LEU D 1 320 ? 132.582 138.228 96.345 1.00 54.86 320 LEU B CA 1
ATOM 8600 C C . LEU D 1 320 ? 131.787 137.393 95.350 1.00 54.86 320 LEU B C 1
ATOM 8601 O O . LEU D 1 320 ? 131.869 137.619 94.137 1.00 54.86 320 LEU B O 1
ATOM 8606 N N . LEU D 1 321 ? 131.015 136.427 95.840 1.00 52.85 321 LEU B N 1
ATOM 8607 C CA . LEU D 1 321 ? 130.216 135.580 94.966 1.00 52.85 321 LEU B CA 1
ATOM 8608 C C . LEU D 1 321 ? 129.068 134.997 95.774 1.00 52.85 321 LEU B C 1
ATOM 8609 O O . LEU D 1 321 ? 129.173 134.832 96.991 1.00 52.85 321 LEU B O 1
ATOM 8614 N N . GLN D 1 322 ? 127.970 134.688 95.090 1.00 42.29 322 GLN B N 1
ATOM 8615 C CA . GLN D 1 322 ? 126.820 134.118 95.767 1.00 42.29 322 GLN B CA 1
ATOM 8616 C C . GLN D 1 322 ? 126.064 133.202 94.819 1.00 42.29 322 GLN B C 1
ATOM 8617 O O . GLN D 1 322 ? 126.148 133.325 93.595 1.00 42.29 322 GLN B O 1
ATOM 8623 N N . PHE D 1 323 ? 125.323 132.277 95.417 1.00 42.60 323 PHE B N 1
ATOM 8624 C CA . PHE D 1 323 ? 124.492 131.321 94.709 1.00 42.60 323 PHE B CA 1
ATOM 8625 C C . PHE D 1 323 ? 123.178 131.206 95.462 1.00 42.60 323 PHE B C 1
ATOM 8626 O O . PHE D 1 323 ? 123.116 131.469 96.664 1.00 42.60 323 PHE B O 1
ATOM 8634 N N . TYR D 1 324 ? 122.128 130.821 94.755 1.00 40.73 324 TYR B N 1
ATOM 8635 C CA . TYR D 1 324 ? 120.788 130.788 95.326 1.00 40.73 324 TYR B CA 1
ATOM 8636 C C . TYR D 1 324 ? 120.369 129.338 95.517 1.00 40.73 324 TYR B C 1
ATOM 8637 O O . TYR D 1 324 ? 119.923 128.683 94.571 1.00 40.73 324 TYR B O 1
ATOM 8646 N N . ALA D 1 325 ? 120.516 128.839 96.745 1.00 46.46 325 ALA B N 1
ATOM 8647 C CA . ALA D 1 325 ? 120.038 127.499 97.060 1.00 46.46 325 ALA B CA 1
ATOM 8648 C C . ALA D 1 325 ? 118.518 127.436 97.012 1.00 46.46 325 ALA B C 1
ATOM 8649 O O . ALA D 1 325 ? 117.946 126.402 96.652 1.00 46.46 325 ALA B O 1
ATOM 8651 N N . GLY D 1 326 ? 117.853 128.526 97.374 1.00 48.68 326 GLY B N 1
ATOM 8652 C CA . GLY D 1 326 ? 116.417 128.625 97.249 1.00 48.68 326 GLY B CA 1
ATOM 8653 C C . GLY D 1 326 ? 115.617 127.922 98.317 1.00 48.68 326 GLY B C 1
ATOM 8654 O O . GLY D 1 326 ? 114.400 127.778 98.159 1.00 48.68 326 GLY B O 1
ATOM 8655 N N . SER D 1 327 ? 116.252 127.482 99.397 1.00 55.64 327 SER B N 1
ATOM 8656 C CA . SER D 1 327 ? 115.538 126.830 100.484 1.00 55.64 327 SER B CA 1
ATOM 8657 C C . SER D 1 327 ? 116.348 126.999 101.759 1.00 55.64 327 SER B C 1
ATOM 8658 O O . SER D 1 327 ? 117.550 127.267 101.725 1.00 55.64 327 SER B O 1
ATOM 8661 N N . SER D 1 328 ? 115.669 126.828 102.891 1.00 59.60 328 SER B N 1
ATOM 8662 C CA . SER D 1 328 ? 116.286 126.962 104.202 1.00 59.60 328 SER B CA 1
ATOM 8663 C C . SER D 1 328 ? 116.921 125.663 104.676 1.00 59.60 328 SER B C 1
ATOM 8664 O O . SER D 1 328 ? 117.402 125.593 105.812 1.00 59.60 328 SER B O 1
ATOM 8667 N N . SER D 1 329 ? 116.926 124.630 103.834 1.00 67.97 329 SER B N 1
ATOM 8668 C CA . SER D 1 329 ? 117.506 123.355 104.195 1.00 67.97 329 SER B CA 1
ATOM 8669 C C . SER D 1 329 ? 118.135 122.725 102.963 1.00 67.97 329 SER B C 1
ATOM 8670 O O . SER D 1 329 ? 117.446 122.541 101.950 1.00 67.97 329 SER B O 1
ATOM 8673 N N . PRO D 1 330 ? 119.429 122.398 103.012 1.00 71.78 330 PRO B N 1
ATOM 8674 C CA . PRO D 1 330 ? 120.043 121.657 101.898 1.00 71.78 330 PRO B CA 1
ATOM 8675 C C . PRO D 1 330 ? 119.425 120.290 101.660 1.00 71.78 330 PRO B C 1
ATOM 8676 O O . PRO D 1 330 ? 119.694 119.686 100.614 1.00 71.78 330 PRO B O 1
ATOM 8680 N N . GLN D 1 331 ? 118.622 119.778 102.597 1.00 71.05 331 GLN B N 1
ATOM 8681 C CA . GLN D 1 331 ? 118.043 118.446 102.449 1.00 71.05 331 GLN B CA 1
ATOM 8682 C C . GLN D 1 331 ? 117.203 118.334 101.183 1.00 71.05 331 GLN B C 1
ATOM 8683 O O . GLN D 1 331 ? 117.147 117.267 100.560 1.00 71.05 331 GLN B O 1
ATOM 8689 N N . ASP D 1 332 ? 116.537 119.421 100.787 1.00 69.73 332 ASP B N 1
ATOM 8690 C CA . ASP D 1 332 ? 115.676 119.369 99.610 1.00 69.73 332 ASP B CA 1
ATOM 8691 C C . ASP D 1 332 ? 116.474 119.070 98.346 1.00 69.73 332 ASP B C 1
ATOM 8692 O O . ASP D 1 332 ? 116.054 118.255 97.517 1.00 69.73 332 ASP B O 1
ATOM 8697 N N . GLU D 1 333 ? 117.624 119.718 98.181 1.00 67.85 333 GLU B N 1
ATOM 8698 C CA . GLU D 1 333 ? 118.491 119.528 97.019 1.00 67.85 333 GLU B CA 1
ATOM 8699 C C . GLU D 1 333 ? 119.910 119.270 97.506 1.00 67.85 333 GLU B C 1
ATOM 8700 O O . GLU D 1 333 ? 120.753 120.175 97.514 1.00 67.85 333 GLU B O 1
ATOM 8706 N N . PRO D 1 334 ? 120.207 118.040 97.930 1.00 60.88 334 PRO B N 1
ATOM 8707 C CA . PRO D 1 334 ? 121.530 117.776 98.518 1.00 60.88 334 PRO B CA 1
ATOM 8708 C C . PRO D 1 334 ? 122.690 117.965 97.555 1.00 60.88 334 PRO B C 1
ATOM 8709 O O . PRO D 1 334 ? 123.619 118.714 97.875 1.00 60.88 334 PRO B O 1
ATOM 8713 N N . THR D 1 335 ? 122.681 117.316 96.387 1.00 59.16 335 THR B N 1
ATOM 8714 C CA . THR D 1 335 ? 123.843 117.428 95.510 1.00 59.16 335 THR B CA 1
ATOM 8715 C C . THR D 1 335 ? 123.879 118.785 94.821 1.00 59.16 335 THR B C 1
ATOM 8716 O O . THR D 1 335 ? 124.953 119.269 94.447 1.00 59.16 335 THR B O 1
ATOM 8720 N N . SER D 1 336 ? 122.716 119.412 94.633 1.00 61.48 336 SER B N 1
ATOM 8721 C CA . SER D 1 336 ? 122.699 120.768 94.100 1.00 61.48 336 SER B CA 1
ATOM 8722 C C . SER D 1 336 ? 123.376 121.732 95.062 1.00 61.48 336 SER B C 1
ATOM 8723 O O . SER D 1 336 ? 124.184 122.571 94.648 1.00 61.48 336 SER B O 1
ATOM 8726 N N . TYR D 1 337 ? 123.073 121.611 96.355 1.00 59.29 337 TYR B N 1
ATOM 8727 C CA . TYR D 1 337 ? 123.767 122.419 97.350 1.00 59.29 337 TYR B CA 1
ATOM 8728 C C . TYR D 1 337 ? 125.246 122.060 97.404 1.00 59.29 337 TYR B C 1
ATOM 8729 O O . TYR D 1 337 ? 126.101 122.940 97.545 1.00 59.29 337 TYR B O 1
ATOM 8738 N N . LEU D 1 338 ? 125.568 120.768 97.293 1.00 62.27 338 LEU B N 1
ATOM 8739 C CA . LEU D 1 338 ? 126.967 120.352 97.256 1.00 62.27 338 LEU B CA 1
ATOM 8740 C C . LEU D 1 338 ? 127.666 120.871 96.007 1.00 62.27 338 LEU B C 1
ATOM 8741 O O . LEU D 1 338 ? 128.835 121.265 96.063 1.00 62.27 338 LEU B O 1
ATOM 8746 N N . ASN D 1 339 ? 126.975 120.865 94.866 1.00 64.11 339 ASN B N 1
ATOM 8747 C CA . ASN D 1 339 ? 127.561 121.423 93.652 1.00 64.11 339 ASN B CA 1
ATOM 8748 C C . ASN D 1 339 ? 127.825 122.916 93.809 1.00 64.11 339 ASN B C 1
ATOM 8749 O O . ASN D 1 339 ? 128.877 123.417 93.395 1.00 64.11 339 ASN B O 1
ATOM 8754 N N . CYS D 1 340 ? 126.879 123.641 94.410 1.00 59.47 340 CYS B N 1
ATOM 8755 C CA . CYS D 1 340 ? 127.076 125.068 94.646 1.00 59.47 340 CYS B CA 1
ATOM 8756 C C . CYS D 1 340 ? 128.237 125.316 95.601 1.00 59.47 340 CYS B C 1
ATOM 8757 O O . CYS D 1 340 ? 129.035 126.237 95.395 1.00 59.47 340 CYS B O 1
ATOM 8760 N N . ALA D 1 341 ? 128.350 124.503 96.652 1.00 59.51 341 ALA B N 1
ATOM 8761 C CA . ALA D 1 341 ? 129.464 124.645 97.584 1.00 59.51 341 ALA B CA 1
ATOM 8762 C C . ALA D 1 341 ? 130.795 124.346 96.905 1.00 59.51 341 ALA B C 1
ATOM 8763 O O . ALA D 1 341 ? 131.798 125.015 97.173 1.00 59.51 341 ALA B O 1
ATOM 8765 N N . ASP D 1 342 ? 130.825 123.335 96.034 1.00 69.80 342 ASP B N 1
ATOM 8766 C CA . ASP D 1 342 ? 132.040 123.036 95.284 1.00 69.80 342 ASP B CA 1
ATOM 8767 C C . ASP D 1 342 ? 132.419 124.197 94.377 1.00 69.80 342 ASP B C 1
ATOM 8768 O O . ASP D 1 342 ? 133.596 124.560 94.278 1.00 69.80 342 ASP B O 1
ATOM 8773 N N . LYS D 1 343 ? 131.432 124.792 93.704 1.00 63.21 343 LYS B N 1
ATOM 8774 C CA . LYS D 1 343 ? 131.708 125.945 92.854 1.00 63.21 343 LYS B CA 1
ATOM 8775 C C . LYS D 1 343 ? 132.222 127.120 93.673 1.00 63.21 343 LYS B C 1
ATOM 8776 O O . LYS D 1 343 ? 133.113 127.854 93.230 1.00 63.21 343 LYS B O 1
ATOM 8782 N N . LEU D 1 344 ? 131.664 127.320 94.868 1.00 60.65 344 LEU B N 1
ATOM 8783 C CA . LEU D 1 344 ? 132.069 128.453 95.694 1.00 60.65 344 LEU B CA 1
ATOM 8784 C C . LEU D 1 344 ? 133.479 128.272 96.241 1.00 60.65 344 LEU B C 1
ATOM 8785 O O . LEU D 1 344 ? 134.279 129.213 96.229 1.00 60.65 344 LEU B O 1
ATOM 8790 N N . ILE D 1 345 ? 133.796 127.074 96.737 1.00 67.45 345 ILE B N 1
ATOM 8791 C CA . ILE D 1 345 ? 135.123 126.828 97.296 1.00 67.45 345 ILE B CA 1
ATOM 8792 C C . ILE D 1 345 ? 136.186 126.937 96.212 1.00 67.45 345 ILE B C 1
ATOM 8793 O O . ILE D 1 345 ? 137.269 127.489 96.439 1.00 67.45 345 ILE B O 1
ATOM 8798 N N . ASP D 1 346 ? 135.894 126.424 95.014 1.00 78.95 346 ASP B N 1
ATOM 8799 C CA . ASP D 1 346 ? 136.836 126.542 93.906 1.00 78.95 346 ASP B CA 1
ATOM 8800 C C . ASP D 1 346 ? 137.126 127.991 93.544 1.00 78.95 346 ASP B C 1
ATOM 8801 O O . ASP D 1 346 ? 138.204 128.279 93.013 1.00 78.95 346 ASP B O 1
ATOM 8806 N N . HIS D 1 347 ? 136.197 128.909 93.818 1.00 83.23 347 HIS B N 1
ATOM 8807 C CA . HIS D 1 347 ? 136.465 130.320 93.566 1.00 83.23 347 HIS B CA 1
ATOM 8808 C C . HIS D 1 347 ? 137.588 130.829 94.459 1.00 83.23 347 HIS B C 1
ATOM 8809 O O . HIS D 1 347 ? 138.271 131.802 94.118 1.00 83.23 347 HIS B O 1
ATOM 8816 N N . LEU D 1 348 ? 137.784 130.192 95.616 1.00 89.06 348 LEU B N 1
ATOM 8817 C CA . LEU D 1 348 ? 138.865 130.598 96.508 1.00 89.06 348 LEU B CA 1
ATOM 8818 C C . LEU D 1 348 ? 140.227 130.325 95.882 1.00 89.06 348 LEU B C 1
ATOM 8819 O O . LEU D 1 348 ? 141.120 131.180 95.923 1.00 89.06 348 LEU B O 1
ATOM 8824 N N . GLU D 1 349 ? 140.408 129.141 95.292 1.00 95.80 349 GLU B N 1
ATOM 8825 C CA . GLU D 1 349 ? 141.642 128.854 94.571 1.00 95.80 349 GLU B CA 1
ATOM 8826 C C . GLU D 1 349 ? 141.710 129.567 93.228 1.00 95.80 349 GLU B C 1
ATOM 8827 O O . GLU D 1 349 ? 142.813 129.789 92.717 1.00 95.80 349 GLU B O 1
ATOM 8833 N N . GLU D 1 350 ? 140.563 129.924 92.646 1.00 104.32 350 GLU B N 1
ATOM 8834 C CA . GLU D 1 350 ? 140.569 130.687 91.403 1.00 104.32 350 GLU B CA 1
ATOM 8835 C C . GLU D 1 350 ? 141.238 132.040 91.595 1.00 104.32 350 GLU B C 1
ATOM 8836 O O . GLU D 1 350 ? 142.018 132.485 90.745 1.00 104.32 350 GLU B O 1
ATOM 8842 N N . GLN D 1 351 ? 140.944 132.711 92.708 1.00 108.78 351 GLN B N 1
ATOM 8843 C CA . GLN D 1 351 ? 141.579 133.982 93.023 1.00 108.78 351 GLN B CA 1
ATOM 8844 C C . GLN D 1 351 ? 142.939 133.810 93.685 1.00 108.78 351 GLN B C 1
ATOM 8845 O O . GLN D 1 351 ? 143.634 134.810 93.898 1.00 108.78 351 GLN B O 1
ATOM 8851 N N . ALA D 1 352 ? 143.325 132.576 94.011 1.00 111.10 352 ALA B N 1
ATOM 8852 C CA . ALA D 1 352 ? 144.618 132.270 94.623 1.00 111.10 352 ALA B CA 1
ATOM 8853 C C . ALA D 1 352 ? 144.816 133.049 95.921 1.00 111.10 352 ALA B C 1
ATOM 8854 O O . ALA D 1 352 ? 145.905 133.542 96.223 1.00 111.10 352 ALA B O 1
ATOM 8856 N N . PHE D 1 353 ? 143.740 133.160 96.694 1.00 109.92 353 PHE B N 1
ATOM 8857 C CA . PHE D 1 353 ? 143.818 133.843 97.975 1.00 109.92 353 PHE B CA 1
ATOM 8858 C C . PHE D 1 353 ? 144.639 133.032 98.972 1.00 109.92 353 PHE B C 1
ATOM 8859 O O . PHE D 1 353 ? 144.569 131.802 99.029 1.00 109.92 353 PHE B O 1
ATOM 8867 N N . PHE D 1 354 ? 145.425 133.749 99.770 1.00 105.25 354 PHE B N 1
ATOM 8868 C CA . PHE D 1 354 ? 146.229 133.135 100.820 1.00 105.25 354 PHE B CA 1
ATOM 8869 C C . PHE D 1 354 ? 146.057 133.959 102.084 1.00 105.25 354 PHE B C 1
ATOM 8870 O O . PHE D 1 354 ? 146.325 135.164 102.080 1.00 105.25 354 PHE B O 1
ATOM 8872 N N . GLY D 1 355 ? 145.610 133.317 103.147 1.00 90.29 355 GLY B N 1
ATOM 8873 C CA . GLY D 1 355 ? 145.354 133.995 104.398 1.00 90.29 355 GLY B CA 1
ATOM 8874 C C . GLY D 1 355 ? 144.227 133.306 105.138 1.00 90.29 355 GLY B C 1
ATOM 8875 O O . GLY D 1 355 ? 143.824 132.197 104.801 1.00 90.29 355 GLY B O 1
ATOM 8876 N N . THR D 1 356 ? 143.726 133.993 106.159 1.00 76.97 356 THR B N 1
ATOM 8877 C CA . THR D 1 356 ? 142.637 133.453 106.958 1.00 76.97 356 THR B CA 1
ATOM 8878 C C . THR D 1 356 ? 141.372 133.344 106.116 1.00 76.97 356 THR B C 1
ATOM 8879 O O . THR D 1 356 ? 141.107 134.185 105.254 1.00 76.97 356 THR B O 1
ATOM 8883 N N . SER D 1 357 ? 140.604 132.283 106.347 1.00 62.42 357 SER B N 1
ATOM 8884 C CA . SER D 1 357 ? 139.304 132.115 105.718 1.00 62.42 357 SER B CA 1
ATOM 8885 C C . SER D 1 357 ? 138.463 131.181 106.573 1.00 62.42 357 SER B C 1
ATOM 8886 O O . SER D 1 357 ? 138.960 130.187 107.106 1.00 62.42 357 SER B O 1
ATOM 8889 N N . LEU D 1 358 ? 137.180 131.508 106.696 1.00 53.07 358 LEU B N 1
ATOM 8890 C CA . LEU D 1 358 ? 136.275 130.792 107.581 1.00 53.07 358 LEU B CA 1
ATOM 8891 C C . LEU D 1 358 ? 135.081 130.297 106.783 1.00 53.07 358 LEU B C 1
ATOM 8892 O O . LEU D 1 358 ? 134.806 130.788 105.687 1.00 53.07 358 LEU B O 1
ATOM 8897 N N . LEU D 1 359 ? 134.381 129.309 107.336 1.00 56.34 359 LEU B N 1
ATOM 8898 C CA . LEU D 1 359 ? 133.092 128.907 106.794 1.00 56.34 359 LEU B CA 1
ATOM 8899 C C . LEU D 1 359 ? 132.328 128.105 107.835 1.00 56.34 359 LEU B C 1
ATOM 8900 O O . LEU D 1 359 ? 132.916 127.344 108.606 1.00 56.34 359 LEU B O 1
ATOM 8905 N N . ASN D 1 360 ? 131.009 128.276 107.839 1.00 61.48 360 ASN B N 1
ATOM 8906 C CA . ASN D 1 360 ? 130.118 127.512 108.702 1.00 61.48 360 ASN B CA 1
ATOM 8907 C C . ASN D 1 360 ? 129.255 126.602 107.846 1.00 61.48 360 ASN B C 1
ATOM 8908 O O . ASN D 1 360 ? 128.526 127.073 106.968 1.00 61.48 360 ASN B O 1
ATOM 8913 N N . LEU D 1 361 ? 129.344 125.306 108.103 1.00 69.21 361 LEU B N 1
ATOM 8914 C CA . LEU D 1 361 ? 128.485 124.355 107.439 1.00 69.21 361 LEU B CA 1
ATOM 8915 C C . LEU D 1 361 ? 127.160 124.257 108.185 1.00 69.21 361 LEU B C 1
ATOM 8916 O O . LEU D 1 361 ? 127.089 124.549 109.381 1.00 69.21 361 LEU B O 1
ATOM 8921 N N . PRO D 1 362 ? 126.088 123.870 107.498 1.00 77.79 362 PRO B N 1
ATOM 8922 C CA . PRO D 1 362 ? 124.822 123.642 108.200 1.00 77.79 362 PRO B CA 1
ATOM 8923 C C . PRO D 1 362 ? 125.001 122.544 109.235 1.00 77.79 362 PRO B C 1
ATOM 8924 O O . PRO D 1 362 ? 125.777 121.607 109.036 1.00 77.79 362 PRO B O 1
ATOM 8928 N N . GLY D 1 363 ? 124.292 122.682 110.355 1.00 97.10 363 GLY B N 1
ATOM 8929 C CA . GLY D 1 363 ? 124.525 121.844 111.515 1.00 97.10 363 GLY B CA 1
ATOM 8930 C C . GLY D 1 363 ? 124.575 120.361 111.220 1.00 97.10 363 GLY B C 1
ATOM 8931 O O . GLY D 1 363 ? 125.651 119.756 111.271 1.00 97.10 363 GLY B O 1
ATOM 8932 N N . TRP D 1 364 ? 123.427 119.774 110.890 1.00 105.57 364 TRP B N 1
ATOM 8933 C CA . TRP D 1 364 ? 123.354 118.389 110.435 1.00 105.57 364 TRP B CA 1
ATOM 8934 C C . TRP D 1 364 ? 124.043 117.438 111.413 1.00 105.57 364 TRP B C 1
ATOM 8935 O O . TRP D 1 364 ? 124.773 116.524 111.023 1.00 105.57 364 TRP B O 1
ATOM 8946 N N . ILE D 1 365 ? 123.816 117.671 112.708 1.00 115.25 365 ILE B N 1
ATOM 8947 C CA . ILE D 1 365 ? 124.398 116.801 113.728 1.00 115.25 365 ILE B CA 1
ATOM 8948 C C . ILE D 1 365 ? 123.810 115.398 113.629 1.00 115.25 365 ILE B C 1
ATOM 8949 O O . ILE D 1 365 ? 124.529 114.396 113.714 1.00 115.25 365 ILE B O 1
ATOM 8954 N N . LYS D 1 366 ? 122.494 115.306 113.449 1.00 113.58 366 LYS B N 1
ATOM 8955 C CA . LYS D 1 366 ? 121.812 114.029 113.293 1.00 113.58 366 LYS B CA 1
ATOM 8956 C C . LYS D 1 366 ? 120.961 114.076 112.035 1.00 113.58 366 LYS B C 1
ATOM 8957 O O . LYS D 1 366 ? 120.167 115.004 111.849 1.00 113.58 366 LYS B O 1
ATOM 8963 N N . GLY D 1 367 ? 121.131 113.075 111.177 1.00 100.57 367 GLY B N 1
ATOM 8964 C CA . GLY D 1 367 ? 120.483 113.050 109.883 1.00 100.57 367 GLY B CA 1
ATOM 8965 C C . GLY D 1 367 ? 121.483 112.738 108.792 1.00 100.57 367 GLY B C 1
ATOM 8966 O O . GLY D 1 367 ? 122.543 112.168 109.068 1.00 100.57 367 GLY B O 1
ATOM 8967 N N . PHE D 1 368 ? 121.181 113.131 107.553 1.00 96.82 368 PHE B N 1
ATOM 8968 C CA . PHE D 1 368 ? 122.097 112.876 106.447 1.00 96.82 368 PHE B CA 1
ATOM 8969 C C . PHE D 1 368 ? 123.402 113.649 106.580 1.00 96.82 368 PHE B C 1
ATOM 8970 O O . PHE D 1 368 ? 124.240 113.583 105.674 1.00 96.82 368 PHE B O 1
ATOM 8972 N N . GLY D 1 369 ? 123.588 114.380 107.683 1.00 106.77 369 GLY B N 1
ATOM 8973 C CA . GLY D 1 369 ? 124.780 115.194 107.845 1.00 106.77 369 GLY B CA 1
ATOM 8974 C C . GLY D 1 369 ? 126.066 114.399 107.812 1.00 106.77 369 GLY B C 1
ATOM 8975 O O . GLY D 1 369 ? 127.087 114.884 107.314 1.00 106.77 369 GLY B O 1
ATOM 8976 N N . MET D 1 370 ? 126.037 113.175 108.341 1.00 111.01 370 MET B N 1
ATOM 8977 C CA . MET D 1 370 ? 127.194 112.293 108.251 1.00 111.01 370 MET B CA 1
ATOM 8978 C C . MET D 1 370 ? 127.681 112.178 106.813 1.00 111.01 370 MET B C 1
ATOM 8979 O O . MET D 1 370 ? 128.885 112.263 106.547 1.00 111.01 370 MET B O 1
ATOM 8984 N N . GLN D 1 371 ? 126.754 111.996 105.872 1.00 91.56 371 GLN B N 1
ATOM 8985 C CA . GLN D 1 371 ? 127.131 111.858 104.470 1.00 91.56 371 GLN B CA 1
ATOM 8986 C C . GLN D 1 371 ? 127.394 113.215 103.826 1.00 91.56 371 GLN B C 1
ATOM 8987 O O . GLN D 1 371 ? 128.230 113.326 102.922 1.00 91.56 371 GLN B O 1
ATOM 8993 N N . ILE D 1 372 ? 126.689 114.260 104.272 1.00 97.45 372 ILE B N 1
ATOM 8994 C CA . ILE D 1 372 ? 126.794 115.557 103.606 1.00 97.45 372 ILE B CA 1
ATOM 8995 C C . ILE D 1 372 ? 128.133 116.218 103.922 1.00 97.45 372 ILE B C 1
ATOM 8996 O O . ILE D 1 372 ? 128.671 116.976 103.106 1.00 97.45 372 ILE B O 1
ATOM 9001 N N . LEU D 1 373 ? 128.692 115.950 105.108 1.00 100.15 373 LEU B N 1
ATOM 9002 C CA . LEU D 1 373 ? 129.934 116.615 105.494 1.00 100.15 373 LEU B CA 1
ATOM 9003 C C . LEU D 1 373 ? 131.171 115.900 104.967 1.00 100.15 373 LEU B C 1
ATOM 9004 O O . LEU D 1 373 ? 132.247 116.505 104.906 1.00 100.15 373 LEU B O 1
ATOM 9009 N N . ASN D 1 374 ? 131.048 114.633 104.575 1.00 104.67 374 ASN B N 1
ATOM 9010 C CA . ASN D 1 374 ? 132.201 113.860 104.129 1.00 104.67 374 ASN B CA 1
ATOM 9011 C C . ASN D 1 374 ? 132.772 114.349 102.805 1.00 104.67 374 ASN B C 1
ATOM 9012 O O . ASN D 1 374 ? 133.919 114.019 102.486 1.00 104.67 374 ASN B O 1
ATOM 9017 N N . HIS D 1 375 ? 132.009 115.120 102.032 1.00 91.55 375 HIS B N 1
ATOM 9018 C CA . HIS D 1 375 ? 132.478 115.647 100.758 1.00 91.55 375 HIS B CA 1
ATOM 9019 C C . HIS D 1 375 ? 133.026 117.060 100.855 1.00 91.55 375 HIS B C 1
ATOM 9020 O O . HIS D 1 375 ? 134.006 117.377 100.178 1.00 91.55 375 HIS B O 1
ATOM 9027 N N . ILE D 1 376 ? 132.423 117.905 101.685 1.00 93.83 376 ILE B N 1
ATOM 9028 C CA . ILE D 1 376 ? 132.882 119.279 101.844 1.00 93.83 376 ILE B CA 1
ATOM 9029 C C . ILE D 1 376 ? 134.126 119.382 102.725 1.00 93.83 376 ILE B C 1
ATOM 9030 O O . ILE D 1 376 ? 134.965 120.260 102.500 1.00 93.83 376 ILE B O 1
ATOM 9035 N N . ILE D 1 377 ? 134.270 118.504 103.720 1.00 87.66 377 ILE B N 1
ATOM 9036 C CA . ILE D 1 377 ? 135.523 118.431 104.466 1.00 87.66 377 ILE B CA 1
ATOM 9037 C C . ILE D 1 377 ? 136.648 117.964 103.554 1.00 87.66 377 ILE B C 1
ATOM 9038 O O . ILE D 1 377 ? 137.780 118.457 103.628 1.00 87.66 377 ILE B O 1
ATOM 9043 N N . ARG D 1 378 ? 136.349 117.005 102.677 1.00 92.05 378 ARG B N 1
ATOM 9044 C CA . ARG D 1 378 ? 137.329 116.536 101.705 1.00 92.05 378 ARG B CA 1
ATOM 9045 C C . ARG D 1 378 ? 137.748 117.643 100.745 1.00 92.05 378 ARG B C 1
ATOM 9046 O O . ARG D 1 378 ? 138.909 117.690 100.321 1.00 92.05 378 ARG B O 1
ATOM 9054 N N . LYS D 1 379 ? 136.834 118.554 100.414 1.00 81.42 379 LYS B N 1
ATOM 9055 C CA . LYS D 1 379 ? 137.056 119.530 99.353 1.00 81.42 379 LYS B CA 1
ATOM 9056 C C . LYS D 1 379 ? 137.740 120.803 99.838 1.00 81.42 379 LYS B C 1
ATOM 9057 O O . LYS D 1 379 ? 138.640 121.316 99.168 1.00 81.42 379 LYS B O 1
ATOM 9063 N N . TYR D 1 380 ? 137.325 121.332 100.989 1.00 78.79 380 TYR B N 1
ATOM 9064 C CA . TYR D 1 380 ? 137.813 122.635 101.425 1.00 78.79 380 TYR B CA 1
ATOM 9065 C C . TYR D 1 380 ? 139.183 122.572 102.085 1.00 78.79 380 TYR B C 1
ATOM 9066 O O . TYR D 1 380 ? 139.809 123.622 102.263 1.00 78.79 380 TYR B O 1
ATOM 9075 N N . LYS D 1 381 ? 139.671 121.380 102.428 1.00 80.33 381 LYS B N 1
ATOM 9076 C CA . LYS D 1 381 ? 140.958 121.203 103.090 1.00 80.33 381 LYS B CA 1
ATOM 9077 C C . LYS D 1 381 ? 141.035 122.037 104.371 1.00 80.33 381 LYS B C 1
ATOM 9078 O O . LYS D 1 381 ? 141.807 123.000 104.444 1.00 80.33 381 LYS B O 1
ATOM 9084 N N . PRO D 1 382 ? 140.244 121.700 105.400 1.00 71.36 382 PRO B N 1
ATOM 9085 C CA . PRO D 1 382 ? 140.205 122.536 106.609 1.00 71.36 382 PRO B CA 1
ATOM 9086 C C . PRO D 1 382 ? 141.398 122.333 107.523 1.00 71.36 382 PRO B C 1
ATOM 9087 O O . PRO D 1 382 ? 141.675 121.208 107.944 1.00 71.36 382 PRO B O 1
ATOM 9091 N N . THR D 1 383 ? 142.078 123.420 107.875 1.00 67.89 383 THR B N 1
ATOM 9092 C CA . THR D 1 383 ? 143.179 123.330 108.822 1.00 67.89 383 THR B CA 1
ATOM 9093 C C . THR D 1 383 ? 142.711 123.132 110.258 1.00 67.89 383 THR B C 1
ATOM 9094 O O . THR D 1 383 ? 143.464 122.569 111.060 1.00 67.89 383 THR B O 1
ATOM 9098 N N . HIS D 1 384 ? 141.500 123.565 110.605 1.00 65.67 384 HIS B N 1
ATOM 9099 C CA . HIS D 1 384 ? 141.006 123.408 111.971 1.00 65.67 384 HIS B CA 1
ATOM 9100 C C . HIS D 1 384 ? 139.550 122.974 111.919 1.00 65.67 384 HIS B C 1
ATOM 9101 O O . HIS D 1 384 ? 138.684 123.764 111.536 1.00 65.67 384 HIS B O 1
ATOM 9108 N N . LEU D 1 385 ? 139.279 121.732 112.304 1.00 75.58 385 LEU B N 1
ATOM 9109 C CA . LEU D 1 385 ? 137.908 121.324 112.552 1.00 75.58 385 LEU B CA 1
ATOM 9110 C C . LEU D 1 385 ? 137.517 121.663 113.987 1.00 75.58 385 LEU B C 1
ATOM 9111 O O . LEU D 1 385 ? 138.349 121.704 114.895 1.00 75.58 385 LEU B O 1
ATOM 9116 N N . LEU D 1 386 ? 136.226 121.909 114.187 1.00 79.47 386 LEU B N 1
ATOM 9117 C CA . LEU D 1 386 ? 135.708 122.291 115.493 1.00 79.47 386 LEU B CA 1
ATOM 9118 C C . LEU D 1 386 ? 134.311 121.712 115.656 1.00 79.47 386 LEU B C 1
ATOM 9119 O O . LEU D 1 386 ? 133.479 121.837 114.754 1.00 79.47 386 LEU B O 1
ATOM 9124 N N . PHE D 1 387 ? 134.064 121.077 116.799 1.00 96.28 387 PHE B N 1
ATOM 9125 C CA . PHE D 1 387 ? 132.803 120.400 117.074 1.00 96.28 387 PHE B CA 1
ATOM 9126 C C . PHE D 1 387 ? 132.242 120.896 118.399 1.00 96.28 387 PHE B C 1
ATOM 9127 O O . PHE D 1 387 ? 133.000 121.184 119.330 1.00 96.28 387 PHE B O 1
ATOM 9135 N N . LEU D 1 388 ? 130.914 120.996 118.478 1.00 105.65 388 LEU B N 1
ATOM 9136 C CA . LEU D 1 388 ? 130.242 121.540 119.650 1.00 105.65 388 LEU B CA 1
ATOM 9137 C C . LEU D 1 388 ? 129.082 120.684 120.140 1.00 105.65 388 LEU B C 1
ATOM 9138 O O . LEU D 1 388 ? 128.247 121.186 120.903 1.00 105.65 388 LEU B O 1
ATOM 9143 N N . GLU D 1 389 ? 128.996 119.416 119.728 1.00 113.30 389 GLU B N 1
ATOM 9144 C CA . GLU D 1 389 ? 127.823 118.609 120.056 1.00 113.30 389 GLU B CA 1
ATOM 9145 C C . GLU D 1 389 ? 127.721 118.338 121.553 1.00 113.30 389 GLU B C 1
ATOM 9146 O O . GLU D 1 389 ? 126.663 118.560 122.154 1.00 113.30 389 GLU B O 1
ATOM 9152 N N . THR D 1 390 ? 128.813 117.866 122.168 1.00 117.44 390 THR B N 1
ATOM 9153 C CA . THR D 1 390 ? 128.898 117.495 123.592 1.00 117.44 390 THR B CA 1
ATOM 9154 C C . THR D 1 390 ? 127.642 116.716 123.982 1.00 117.44 390 THR B C 1
ATOM 9155 O O . THR D 1 390 ? 127.436 115.616 123.441 1.00 117.44 390 THR B O 1
ATOM 9159 N N . ALA D 1 391 ? 126.792 117.215 124.881 1.00 113.56 391 ALA B N 1
ATOM 9160 C CA . ALA D 1 391 ? 125.631 116.488 125.376 1.00 113.56 391 ALA B CA 1
ATOM 9161 C C . ALA D 1 391 ? 124.424 116.616 124.453 1.00 113.56 391 ALA B C 1
ATOM 9162 O O . ALA D 1 391 ? 123.282 116.527 124.916 1.00 113.56 391 ALA B O 1
ATOM 9164 N N . ASN D 1 392 ? 124.661 116.840 123.157 1.00 113.74 392 ASN B N 1
ATOM 9165 C CA . ASN D 1 392 ? 123.571 116.978 122.192 1.00 113.74 392 ASN B CA 1
ATOM 9166 C C . ASN D 1 392 ? 122.620 115.772 122.173 1.00 113.74 392 ASN B C 1
ATOM 9167 O O . ASN D 1 392 ? 121.400 115.961 122.238 1.00 113.74 392 ASN B O 1
ATOM 9169 N N . SER D 1 393 ? 123.124 114.530 122.091 1.00 118.21 393 SER B N 1
ATOM 9170 C CA . SER D 1 393 ? 124.514 114.105 122.269 1.00 118.21 393 SER B CA 1
ATOM 9171 C C . SER D 1 393 ? 125.315 113.995 120.977 1.00 118.21 393 SER B C 1
ATOM 9172 O O . SER D 1 393 ? 124.818 114.263 119.884 1.00 118.21 393 SER B O 1
ATOM 9175 N N . LYS D 1 394 ? 126.569 113.581 121.139 1.00 121.89 394 LYS B N 1
ATOM 9176 C CA . LYS D 1 394 ? 127.562 113.537 120.077 1.00 121.89 394 LYS B CA 1
ATOM 9177 C C . LYS D 1 394 ? 127.579 112.184 119.367 1.00 121.89 394 LYS B C 1
ATOM 9178 O O . LYS D 1 394 ? 128.270 112.028 118.357 1.00 121.89 394 LYS B O 1
ATOM 9184 N N . ARG D 1 395 ? 126.761 111.230 119.829 1.00 119.87 395 ARG B N 1
ATOM 9185 C CA . ARG D 1 395 ? 126.838 109.856 119.336 1.00 119.87 395 ARG B CA 1
ATOM 9186 C C . ARG D 1 395 ? 126.628 109.771 117.827 1.00 119.87 395 ARG B C 1
ATOM 9187 O O . ARG D 1 395 ? 127.249 108.938 117.156 1.00 119.87 395 ARG B O 1
ATOM 9195 N N . HIS D 1 396 ? 125.751 110.612 117.273 1.00 115.44 396 HIS B N 1
ATOM 9196 C CA . HIS D 1 396 ? 125.470 110.532 115.842 1.00 115.44 396 HIS B CA 1
ATOM 9197 C C . HIS D 1 396 ? 126.672 110.956 115.012 1.00 115.44 396 HIS B C 1
ATOM 9198 O O . HIS D 1 396 ? 127.075 110.250 114.081 1.00 115.44 396 HIS B O 1
ATOM 9205 N N . LEU D 1 397 ? 127.259 112.106 115.333 1.00 121.07 397 LEU B N 1
ATOM 9206 C CA . LEU D 1 397 ? 128.277 112.716 114.481 1.00 121.07 397 LEU B CA 1
ATOM 9207 C C . LEU D 1 397 ? 129.667 112.319 114.984 1.00 121.07 397 LEU B C 1
ATOM 9208 O O . LEU D 1 397 ? 130.413 113.110 115.563 1.00 121.07 397 LEU B O 1
ATOM 9213 N N . ASP D 1 398 ? 130.006 111.051 114.747 1.00 124.02 398 ASP B N 1
ATOM 9214 C CA . ASP D 1 398 ? 131.260 110.479 115.226 1.00 124.02 398 ASP B CA 1
ATOM 9215 C C . ASP D 1 398 ? 132.139 109.923 114.110 1.00 124.02 398 ASP B C 1
ATOM 9216 O O . ASP D 1 398 ? 133.358 110.114 114.133 1.00 124.02 398 ASP B O 1
ATOM 9221 N N . GLU D 1 399 ? 131.548 109.230 113.134 1.00 124.04 399 GLU B N 1
ATOM 9222 C CA . GLU D 1 399 ? 132.350 108.550 112.119 1.00 124.04 399 GLU B CA 1
ATOM 9223 C C . GLU D 1 399 ? 132.981 109.541 111.147 1.00 124.04 399 GLU B C 1
ATOM 9224 O O . GLU D 1 399 ? 133.949 109.209 110.453 1.00 124.04 399 GLU B O 1
ATOM 9230 N N . LEU D 1 400 ? 132.455 110.767 111.092 1.00 117.08 400 LEU B N 1
ATOM 9231 C CA . LEU D 1 400 ? 132.915 111.728 110.093 1.00 117.08 400 LEU B CA 1
ATOM 9232 C C . LEU D 1 400 ? 134.384 112.085 110.293 1.00 117.08 400 LEU B C 1
ATOM 9233 O O . LEU D 1 400 ? 135.125 112.254 109.319 1.00 117.08 400 LEU B O 1
ATOM 9238 N N . THR D 1 401 ? 134.823 112.208 111.548 1.00 119.45 401 THR B N 1
ATOM 9239 C CA . THR D 1 401 ? 136.187 112.660 111.804 1.00 119.45 401 THR B CA 1
ATOM 9240 C C . THR D 1 401 ? 137.213 111.632 111.340 1.00 119.45 401 THR B C 1
ATOM 9241 O O . THR D 1 401 ? 138.284 111.998 110.843 1.00 119.45 401 THR B O 1
ATOM 9245 N N . ILE D 1 402 ? 136.911 110.347 111.496 1.00 121.12 402 ILE B N 1
ATOM 9246 C CA . ILE D 1 402 ? 137.825 109.284 111.083 1.00 121.12 402 ILE B CA 1
ATOM 9247 C C . ILE D 1 402 ? 137.683 109.032 109.586 1.00 121.12 402 ILE B C 1
ATOM 9248 O O . ILE D 1 402 ? 138.692 108.990 108.867 1.00 121.12 402 ILE B O 1
ATOM 9250 N N . PRO D 1 403 ? 136.462 108.857 109.074 1.00 119.85 403 PRO B N 1
ATOM 9251 C CA . PRO D 1 403 ? 136.324 108.487 107.655 1.00 119.85 403 PRO B CA 1
ATOM 9252 C C . PRO D 1 403 ? 136.575 109.633 106.691 1.00 119.85 403 PRO B C 1
ATOM 9253 O O . PRO D 1 403 ? 137.239 109.437 105.666 1.00 119.85 403 PRO B O 1
ATOM 9255 N N . GLN D 1 404 ? 136.061 110.825 106.984 1.00 111.60 404 GLN B N 1
ATOM 9256 C CA . GLN D 1 404 ? 136.108 111.936 106.043 1.00 111.60 404 GLN B CA 1
ATOM 9257 C C . GLN D 1 404 ? 137.395 112.746 106.117 1.00 111.60 404 GLN B C 1
ATOM 9258 O O . GLN D 1 404 ? 137.615 113.600 105.252 1.00 111.60 404 GLN B O 1
ATOM 9260 N N . SER D 1 405 ? 138.245 112.508 107.119 1.00 108.26 405 SER B N 1
ATOM 9261 C CA . SER D 1 405 ? 139.467 113.297 107.245 1.00 108.26 405 SER B CA 1
ATOM 9262 C C . SER D 1 405 ? 140.370 113.112 106.033 1.00 108.26 405 SER B C 1
ATOM 9263 O O . SER D 1 405 ? 140.894 114.091 105.487 1.00 108.26 405 SER B O 1
ATOM 9265 N N . PHE D 1 406 ? 140.552 111.865 105.593 1.00 108.04 406 PHE B N 1
ATOM 9266 C CA . PHE D 1 406 ? 141.366 111.541 104.426 1.00 108.04 406 PHE B CA 1
ATOM 9267 C C . PHE D 1 406 ? 142.755 112.160 104.527 1.00 108.04 406 PHE B C 1
ATOM 9268 O O . PHE D 1 406 ? 143.253 112.735 103.552 1.00 108.04 406 PHE B O 1
ATOM 9270 N N . SER D 1 407 ? 143.379 112.046 105.698 1.00 106.22 407 SER B N 1
ATOM 9271 C CA . SER D 1 407 ? 144.687 112.651 105.980 1.00 106.22 407 SER B CA 1
ATOM 9272 C C . SER D 1 407 ? 144.534 114.153 105.747 1.00 106.22 407 SER B C 1
ATOM 9273 O O . SER D 1 407 ? 143.589 114.753 106.283 1.00 106.22 407 SER B O 1
ATOM 9275 N N . THR D 1 408 ? 145.406 114.792 104.975 1.00 103.69 408 THR B N 1
ATOM 9276 C CA . THR D 1 408 ? 145.289 116.209 104.661 1.00 103.69 408 THR B CA 1
ATOM 9277 C C . THR D 1 408 ? 145.078 116.365 103.161 1.00 103.69 408 THR B C 1
ATOM 9278 O O . THR D 1 408 ? 145.926 115.948 102.365 1.00 103.69 408 THR B O 1
ATOM 9280 N N . SER D 1 409 ? 143.946 116.963 102.782 1.00 99.48 409 SER B N 1
ATOM 9281 C CA . SER D 1 409 ? 143.642 117.137 101.366 1.00 99.48 409 SER B CA 1
ATOM 9282 C C . SER D 1 409 ? 144.631 118.082 100.697 1.00 99.48 409 SER B C 1
ATOM 9283 O O . SER D 1 409 ? 145.102 117.816 99.585 1.00 99.48 409 SER B O 1
ATOM 9285 N N . LEU D 1 410 ? 144.962 119.188 101.360 1.00 98.05 410 LEU B N 1
ATOM 9286 C CA . LEU D 1 410 ? 145.863 120.168 100.770 1.00 98.05 410 LEU B CA 1
ATOM 9287 C C . LEU D 1 410 ? 147.277 119.611 100.677 1.00 98.05 410 LEU B C 1
ATOM 9288 O O . LEU D 1 410 ? 147.765 118.945 101.594 1.00 98.05 410 LEU B O 1
ATOM 9290 N N . ARG D 1 411 ? 147.935 119.883 99.549 1.00 98.61 411 ARG B N 1
ATOM 9291 C CA . ARG D 1 411 ? 149.318 119.453 99.379 1.00 98.61 411 ARG B CA 1
ATOM 9292 C C . ARG D 1 411 ? 150.267 120.309 100.208 1.00 98.61 411 ARG B C 1
ATOM 9293 O O . ARG D 1 411 ? 151.307 119.826 100.671 1.00 98.61 411 ARG B O 1
ATOM 9295 N N . ASP D 1 412 ? 149.927 121.583 100.406 1.00 93.02 412 ASP B N 1
ATOM 9296 C CA . ASP D 1 412 ? 150.807 122.509 101.109 1.00 93.02 412 ASP B CA 1
ATOM 9297 C C . ASP D 1 412 ? 150.545 122.547 102.611 1.00 93.02 412 ASP B C 1
ATOM 9298 O O . ASP D 1 412 ? 151.496 122.596 103.399 1.00 93.02 412 ASP B O 1
ATOM 9300 N N . ALA D 1 413 ? 149.276 122.535 103.025 1.00 91.52 413 ALA B N 1
ATOM 9301 C CA . ALA D 1 413 ? 148.963 122.585 104.451 1.00 91.52 413 ALA B CA 1
ATOM 9302 C C . ALA D 1 413 ? 149.462 121.337 105.167 1.00 91.52 413 ALA B C 1
ATOM 9303 O O . ALA D 1 413 ? 150.180 121.429 106.170 1.00 91.52 413 ALA B O 1
ATOM 9305 N N . TYR D 1 414 ? 149.097 120.159 104.656 1.00 91.19 414 TYR B N 1
ATOM 9306 C CA . TYR D 1 414 ? 149.542 118.876 105.205 1.00 91.19 414 TYR B CA 1
ATOM 9307 C C . TYR D 1 414 ? 149.252 118.775 106.700 1.00 91.19 414 TYR B C 1
ATOM 9308 O O . TYR D 1 414 ? 150.059 118.264 107.480 1.00 91.19 414 TYR B O 1
ATOM 9310 N N . ALA D 1 415 ? 148.084 119.267 107.107 1.00 87.77 415 ALA B N 1
ATOM 9311 C CA . ALA D 1 415 ? 147.718 119.315 108.513 1.00 87.77 415 ALA B CA 1
ATOM 9312 C C . ALA D 1 415 ? 146.217 119.128 108.675 1.00 87.77 415 ALA B C 1
ATOM 9313 O O . ALA D 1 415 ? 145.438 119.301 107.735 1.00 87.77 415 ALA B O 1
ATOM 9315 N N . PRO D 1 416 ? 145.825 118.761 109.893 1.00 84.56 416 PRO B N 1
ATOM 9316 C CA . PRO D 1 416 ? 144.426 118.639 110.269 1.00 84.56 416 PRO B CA 1
ATOM 9317 C C . PRO D 1 416 ? 144.303 118.861 111.769 1.00 84.56 416 PRO B C 1
ATOM 9318 O O . PRO D 1 416 ? 145.286 118.798 112.510 1.00 84.56 416 PRO B O 1
ATOM 9320 N N . GLU D 1 417 ? 143.078 119.131 112.210 1.00 84.42 417 GLU B N 1
ATOM 9321 C CA . GLU D 1 417 ? 142.812 119.319 113.627 1.00 84.42 417 GLU B CA 1
ATOM 9322 C C . GLU D 1 417 ? 141.468 118.689 113.953 1.00 84.42 417 GLU B C 1
ATOM 9323 O O . GLU D 1 417 ? 140.534 118.764 113.153 1.00 84.42 417 GLU B O 1
ATOM 9325 N N . VAL D 1 418 ? 141.388 118.048 115.117 1.00 100.76 418 VAL B N 1
ATOM 9326 C CA . VAL D 1 418 ? 140.166 117.400 115.582 1.00 100.76 418 VAL B CA 1
ATOM 9327 C C . VAL D 1 418 ? 140.040 117.704 117.067 1.00 100.76 418 VAL B C 1
ATOM 9328 O O . VAL D 1 418 ? 140.767 117.127 117.885 1.00 100.76 418 VAL B O 1
ATOM 9332 N N . VAL D 1 419 ? 139.132 118.614 117.421 1.00 103.69 419 VAL B N 1
ATOM 9333 C CA . VAL D 1 419 ? 138.927 119.012 118.806 1.00 103.69 419 VAL B CA 1
ATOM 9334 C C . VAL D 1 419 ? 137.436 119.029 119.110 1.00 103.69 419 VAL B C 1
ATOM 9335 O O . VAL D 1 419 ? 136.598 119.229 118.228 1.00 103.69 419 VAL B O 1
ATOM 9339 N N . ARG D 1 420 ? 137.114 118.816 120.383 1.00 110.72 420 ARG B N 1
ATOM 9340 C CA . ARG D 1 420 ? 135.736 118.850 120.853 1.00 110.72 420 ARG B CA 1
ATOM 9341 C C . ARG D 1 420 ? 135.641 119.835 122.006 1.00 110.72 420 ARG B C 1
ATOM 9342 O O . ARG D 1 420 ? 136.529 119.876 122.863 1.00 110.72 420 ARG B O 1
ATOM 9350 N N . VAL D 1 421 ? 134.570 120.623 122.024 1.00 107.26 421 VAL B N 1
ATOM 9351 C CA . VAL D 1 421 ? 134.319 121.588 123.086 1.00 107.26 421 VAL B CA 1
ATOM 9352 C C . VAL D 1 421 ? 132.891 121.393 123.574 1.00 107.26 421 VAL B C 1
ATOM 9353 O O . VAL D 1 421 ? 132.039 120.897 122.829 1.00 107.26 421 VAL B O 1
ATOM 9357 N N . PRO D 1 422 ? 132.635 121.771 124.821 1.00 112.14 422 PRO B N 1
ATOM 9358 C CA . PRO D 1 422 ? 131.307 121.683 125.414 1.00 112.14 422 PRO B CA 1
ATOM 9359 C C . PRO D 1 422 ? 130.730 123.087 125.526 1.00 112.14 422 PRO B C 1
ATOM 9360 O O . PRO D 1 422 ? 131.248 123.917 126.281 1.00 112.14 422 PRO B O 1
ATOM 9362 N N . ALA D 1 423 ? 129.660 123.349 124.780 1.00 116.21 423 ALA B N 1
ATOM 9363 C CA . ALA D 1 423 ? 129.053 124.670 124.783 1.00 116.21 423 ALA B CA 1
ATOM 9364 C C . ALA D 1 423 ? 127.603 124.553 124.346 1.00 116.21 423 ALA B C 1
ATOM 9365 O O . ALA D 1 423 ? 127.299 124.050 123.262 1.00 116.21 423 ALA B O 1
ATOM 9367 N N . HIS D 1 424 ? 126.712 125.027 125.212 1.00 119.05 424 HIS B N 1
ATOM 9368 C CA . HIS D 1 424 ? 125.288 125.118 124.919 1.00 119.05 424 HIS B CA 1
ATOM 9369 C C . HIS D 1 424 ? 124.871 126.566 125.118 1.00 119.05 424 HIS B C 1
ATOM 9370 O O . HIS D 1 424 ? 124.498 126.962 126.228 1.00 119.05 424 HIS B O 1
ATOM 9377 N N . SER D 1 425 ? 124.935 127.351 124.047 1.00 111.35 425 SER B N 1
ATOM 9378 C CA . SER D 1 425 ? 124.597 128.764 124.103 1.00 111.35 425 SER B CA 1
ATOM 9379 C C . SER D 1 425 ? 123.372 129.014 123.236 1.00 111.35 425 SER B C 1
ATOM 9380 O O . SER D 1 425 ? 123.295 128.544 122.098 1.00 111.35 425 SER B O 1
ATOM 9383 N N . LEU D 1 426 ? 122.414 129.758 123.783 1.00 107.95 426 LEU B N 1
ATOM 9384 C CA . LEU D 1 426 ? 122.546 130.366 125.106 1.00 107.95 426 LEU B CA 1
ATOM 9385 C C . LEU D 1 426 ? 122.167 129.411 126.237 1.00 107.95 426 LEU B C 1
ATOM 9386 O O . LEU D 1 426 ? 121.591 128.348 126.001 1.00 107.95 426 LEU B O 1
ATOM 9388 N N . ASN D 1 427 ? 122.508 129.802 127.469 1.00 102.61 427 ASN B N 1
ATOM 9389 C CA . ASN D 1 427 ? 122.194 128.972 128.628 1.00 102.61 427 ASN B CA 1
ATOM 9390 C C . ASN D 1 427 ? 120.690 128.801 128.789 1.00 102.61 427 ASN B C 1
ATOM 9391 O O . ASN D 1 427 ? 120.213 127.715 129.139 1.00 102.61 427 ASN B O 1
ATOM 9393 N N . HIS D 1 428 ? 119.928 129.862 128.540 1.00 103.25 428 HIS B N 1
ATOM 9394 C CA . HIS D 1 428 ? 118.478 129.777 128.565 1.00 103.25 428 HIS B CA 1
ATOM 9395 C C . HIS D 1 428 ? 117.966 129.155 127.267 1.00 103.25 428 HIS B C 1
ATOM 9396 O O . HIS D 1 428 ? 118.714 128.548 126.495 1.00 103.25 428 HIS B O 1
ATOM 9398 N N . THR D 1 429 ? 116.660 129.295 127.044 1.00 97.59 429 THR B N 1
ATOM 9399 C CA . THR D 1 429 ? 116.040 128.753 125.842 1.00 97.59 429 THR B CA 1
ATOM 9400 C C . THR D 1 429 ? 116.694 129.330 124.592 1.00 97.59 429 THR B C 1
ATOM 9401 O O . THR D 1 429 ? 117.062 130.507 124.548 1.00 97.59 429 THR B O 1
ATOM 9405 N N . LEU D 1 430 ? 116.865 128.474 123.582 1.00 92.97 430 LEU B N 1
ATOM 9406 C CA . LEU D 1 430 ? 117.518 128.899 122.348 1.00 92.97 430 LEU B CA 1
ATOM 9407 C C . LEU D 1 430 ? 116.722 129.989 121.644 1.00 92.97 430 LEU B C 1
ATOM 9408 O O . LEU D 1 430 ? 117.300 130.938 121.102 1.00 92.97 430 LEU B O 1
ATOM 9410 N N . SER D 1 431 ? 115.393 129.862 121.632 1.00 84.95 431 SER B N 1
ATOM 9411 C CA . SER D 1 431 ? 114.563 130.829 120.922 1.00 84.95 431 SER B CA 1
ATOM 9412 C C . SER D 1 431 ? 114.704 132.228 121.510 1.00 84.95 431 SER B C 1
ATOM 9413 O O . SER D 1 431 ? 114.852 133.203 120.764 1.00 84.95 431 SER B O 1
ATOM 9416 N N . SER D 1 432 ? 114.684 132.343 122.840 1.00 83.85 432 SER B N 1
ATOM 9417 C CA . SER D 1 432 ? 114.697 133.642 123.515 1.00 83.85 432 SER B CA 1
ATOM 9418 C C . SER D 1 432 ? 113.587 134.543 122.979 1.00 83.85 432 SER B C 1
ATOM 9419 O O . SER D 1 432 ? 113.790 135.734 122.738 1.00 83.85 432 SER B O 1
ATOM 9422 N N . ARG D 1 433 ? 112.404 133.955 122.785 1.00 78.44 433 ARG B N 1
ATOM 9423 C CA . ARG D 1 433 ? 111.261 134.624 122.161 1.00 78.44 433 ARG B CA 1
ATOM 9424 C C . ARG D 1 433 ? 111.595 135.088 120.743 1.00 78.44 433 ARG B C 1
ATOM 9425 O O . ARG D 1 433 ? 111.067 136.093 120.265 1.00 78.44 433 ARG B O 1
ATOM 9427 N N . PHE D 1 434 ? 112.474 134.349 120.064 1.00 65.63 434 PHE B N 1
ATOM 9428 C CA . PHE D 1 434 ? 112.824 134.623 118.668 1.00 65.63 434 PHE B CA 1
ATOM 9429 C C . PHE D 1 434 ? 113.164 133.297 117.997 1.00 65.63 434 PHE B C 1
ATOM 9430 O O . PHE D 1 434 ? 114.312 132.846 118.044 1.00 65.63 434 PHE B O 1
ATOM 9438 N N . HIS D 1 435 ? 112.168 132.689 117.362 1.00 62.26 435 HIS B N 1
ATOM 9439 C CA . HIS D 1 435 ? 112.380 131.427 116.671 1.00 62.26 435 HIS B CA 1
ATOM 9440 C C . HIS D 1 435 ? 113.250 131.643 115.441 1.00 62.26 435 HIS B C 1
ATOM 9441 O O . HIS D 1 435 ? 113.326 132.750 114.903 1.00 62.26 435 HIS B O 1
ATOM 9448 N N . ALA D 1 436 ? 113.921 130.577 115.002 1.00 53.18 436 ALA B N 1
ATOM 9449 C CA . ALA D 1 436 ? 114.738 130.676 113.798 1.00 53.18 436 ALA B CA 1
ATOM 9450 C C . ALA D 1 436 ? 113.886 131.020 112.583 1.00 53.18 436 ALA B C 1
ATOM 9451 O O . ALA D 1 436 ? 114.267 131.869 111.770 1.00 53.18 436 ALA B O 1
ATOM 9453 N N . SER D 1 437 ? 112.723 130.379 112.447 1.00 53.01 437 SER B N 1
ATOM 9454 C CA . SER D 1 437 ? 111.823 130.712 111.348 1.00 53.01 437 SER B CA 1
ATOM 9455 C C . SER D 1 437 ? 111.255 132.116 111.494 1.00 53.01 437 SER B C 1
ATOM 9456 O O . SER D 1 437 ? 111.047 132.806 110.491 1.00 53.01 437 SER B O 1
ATOM 9459 N N . GLN D 1 438 ? 110.981 132.545 112.726 1.00 56.79 438 GLN B N 1
ATOM 9460 C CA . GLN D 1 438 ? 110.497 133.903 112.951 1.00 56.79 438 GLN B CA 1
ATOM 9461 C C . GLN D 1 438 ? 111.556 134.932 112.584 1.00 56.79 438 GLN B C 1
ATOM 9462 O O . GLN D 1 438 ? 111.237 135.999 112.048 1.00 56.79 438 GLN B O 1
ATOM 9468 N N . LEU D 1 439 ? 112.821 134.635 112.876 1.00 48.59 439 LEU B N 1
ATOM 9469 C CA . LEU D 1 439 ? 113.897 135.568 112.562 1.00 48.59 439 LEU B CA 1
ATOM 9470 C C . LEU D 1 439 ? 114.219 135.556 111.073 1.00 48.59 439 LEU B C 1
ATOM 9471 O O . LEU D 1 439 ? 114.661 136.566 110.515 1.00 48.59 439 LEU B O 1
ATOM 9476 N N . ARG D 1 440 ? 114.009 134.414 110.414 1.00 47.51 440 ARG B N 1
ATOM 9477 C CA . ARG D 1 440 ? 114.282 134.311 108.985 1.00 47.51 440 ARG B CA 1
ATOM 9478 C C . ARG D 1 440 ? 113.378 135.221 108.166 1.00 47.51 440 ARG B C 1
ATOM 9479 O O . ARG D 1 440 ? 113.800 135.748 107.132 1.00 47.51 440 ARG B O 1
ATOM 9487 N N . THR D 1 441 ? 112.130 135.404 108.601 1.00 41.61 441 THR B N 1
ATOM 9488 C CA . THR D 1 441 ? 111.223 136.305 107.899 1.00 41.61 441 THR B CA 1
ATOM 9489 C C . THR D 1 441 ? 111.698 137.750 107.983 1.00 41.61 441 THR B C 1
ATOM 9490 O O . THR D 1 441 ? 111.536 138.515 107.022 1.00 41.61 441 THR B O 1
ATOM 9494 N N . PHE D 1 442 ? 112.294 138.133 109.113 1.00 41.65 442 PHE B N 1
ATOM 9495 C CA . PHE D 1 442 ? 112.768 139.502 109.274 1.00 41.65 442 PHE B CA 1
ATOM 9496 C C . PHE D 1 442 ? 113.845 139.836 108.255 1.00 41.65 442 PHE B C 1
ATOM 9497 O O . PHE D 1 442 ? 113.908 140.960 107.754 1.00 41.65 442 PHE B O 1
ATOM 9505 N N . LYS D 1 443 ? 114.729 138.881 107.961 1.00 42.38 443 LYS B N 1
ATOM 9506 C CA . LYS D 1 443 ? 115.811 139.159 107.024 1.00 42.38 443 LYS B CA 1
ATOM 9507 C C . LYS D 1 443 ? 115.277 139.421 105.621 1.00 42.38 443 LYS B C 1
ATOM 9508 O O . LYS D 1 443 ? 115.711 140.366 104.954 1.00 42.38 443 LYS B O 1
ATOM 9514 N N . ILE D 1 444 ? 114.311 138.618 105.168 1.00 38.31 444 ILE B N 1
ATOM 9515 C CA . ILE D 1 444 ? 113.679 138.869 103.873 1.00 38.31 444 ILE B CA 1
ATOM 9516 C C . ILE D 1 444 ? 112.993 140.228 103.880 1.00 38.31 444 ILE B C 1
ATOM 9517 O O . ILE D 1 444 ? 113.135 141.028 102.944 1.00 38.31 444 ILE B O 1
ATOM 9522 N N . LEU D 1 445 ? 112.246 140.509 104.950 1.00 45.54 445 LEU B N 1
ATOM 9523 C CA . LEU D 1 445 ? 111.483 141.750 105.013 1.00 45.54 445 LEU B CA 1
ATOM 9524 C C . LEU D 1 445 ? 112.401 142.965 104.991 1.00 45.54 445 LEU B C 1
ATOM 9525 O O . LEU D 1 445 ? 112.103 143.968 104.333 1.00 45.54 445 LEU B O 1
ATOM 9530 N N . ALA D 1 446 ? 113.520 142.895 105.713 1.00 44.89 446 ALA B N 1
ATOM 9531 C CA . ALA D 1 446 ? 114.472 143.997 105.729 1.00 44.89 446 ALA B CA 1
ATOM 9532 C C . ALA D 1 446 ? 115.203 144.121 104.404 1.00 44.89 446 ALA B C 1
ATOM 9533 O O . ALA D 1 446 ? 115.551 145.233 103.992 1.00 44.89 446 ALA B O 1
ATOM 9535 N N . LEU D 1 447 ? 115.461 142.999 103.730 1.00 41.83 447 LEU B N 1
ATOM 9536 C CA . LEU D 1 447 ? 116.070 143.067 102.407 1.00 41.83 447 LEU B CA 1
ATOM 9537 C C . LEU D 1 447 ? 115.170 143.808 101.433 1.00 41.83 447 LEU B C 1
ATOM 9538 O O . LEU D 1 447 ? 115.631 144.676 100.686 1.00 41.83 447 LEU B O 1
ATOM 9543 N N . PHE D 1 448 ? 113.872 143.500 101.443 1.00 39.95 448 PHE B N 1
ATOM 9544 C CA . PHE D 1 448 ? 112.979 144.131 100.477 1.00 39.95 448 PHE B CA 1
ATOM 9545 C C . PHE D 1 448 ? 112.664 145.581 100.815 1.00 39.95 448 PHE B C 1
ATOM 9546 O O . PHE D 1 448 ? 112.022 146.257 100.005 1.00 39.95 448 PHE B O 1
ATOM 9554 N N . HIS D 1 449 ? 113.098 146.078 101.974 1.00 50.51 449 HIS B N 1
ATOM 9555 C CA . HIS D 1 449 ? 112.772 147.431 102.410 1.00 50.51 449 HIS B CA 1
ATOM 9556 C C . HIS D 1 449 ? 114.005 148.294 102.645 1.00 50.51 449 HIS B C 1
ATOM 9557 O O . HIS D 1 449 ? 113.915 149.304 103.348 1.00 50.51 449 HIS B O 1
ATOM 9564 N N . LYS D 1 450 ? 115.155 147.936 102.082 1.00 57.87 450 LYS B N 1
ATOM 9565 C CA . LYS D 1 450 ? 116.374 148.701 102.318 1.00 57.87 450 LYS B CA 1
ATOM 9566 C C . LYS D 1 450 ? 116.664 149.583 101.109 1.00 57.87 450 LYS B C 1
ATOM 9567 O O . LYS D 1 450 ? 116.858 149.087 99.995 1.00 57.87 450 LYS B O 1
ATOM 9573 N N . ILE D 1 451 ? 116.667 150.898 101.329 1.00 65.61 451 ILE B N 1
ATOM 9574 C CA . ILE D 1 451 ? 117.049 151.826 100.272 1.00 65.61 451 ILE B CA 1
ATOM 9575 C C . ILE D 1 451 ? 118.543 151.727 100.000 1.00 65.61 451 ILE B C 1
ATOM 9576 O O . ILE D 1 451 ? 118.980 151.702 98.843 1.00 65.61 451 ILE B O 1
ATOM 9581 N N . THR D 1 452 ? 119.347 151.668 101.056 1.00 79.10 452 THR B N 1
ATOM 9582 C CA . THR D 1 452 ? 120.786 151.485 100.939 1.00 79.10 452 THR B CA 1
ATOM 9583 C C . THR D 1 452 ? 121.274 150.807 102.211 1.00 79.10 452 THR B C 1
ATOM 9584 O O . THR D 1 452 ? 120.478 150.330 103.024 1.00 79.10 452 THR B O 1
ATOM 9588 N N . GLN D 1 453 ? 122.598 150.757 102.372 1.00 86.76 453 GLN B N 1
ATOM 9589 C CA . GLN D 1 453 ? 123.168 150.086 103.536 1.00 86.76 453 GLN B CA 1
ATOM 9590 C C . GLN D 1 453 ? 122.752 150.769 104.833 1.00 86.76 453 GLN B C 1
ATOM 9591 O O . GLN D 1 453 ? 122.422 150.099 105.817 1.00 86.76 453 GLN B O 1
ATOM 9597 N N . PHE D 1 454 ? 122.761 152.100 104.855 1.00 88.84 454 PHE B N 1
ATOM 9598 C CA . PHE D 1 454 ? 122.496 152.845 106.077 1.00 88.84 454 PHE B CA 1
ATOM 9599 C C . PHE D 1 454 ? 121.092 153.432 106.145 1.00 88.84 454 PHE B C 1
ATOM 9600 O O . PHE D 1 454 ? 120.786 154.141 107.108 1.00 88.84 454 PHE B O 1
ATOM 9608 N N . ASP D 1 455 ? 120.237 153.165 105.161 1.00 84.01 455 ASP B N 1
ATOM 9609 C CA . ASP D 1 455 ? 118.880 153.696 105.135 1.00 84.01 455 ASP B CA 1
ATOM 9610 C C . ASP D 1 455 ? 117.883 152.553 105.028 1.00 84.01 455 ASP B C 1
ATOM 9611 O O . ASP D 1 455 ? 118.122 151.579 104.308 1.00 84.01 455 ASP B O 1
ATOM 9616 N N . TYR D 1 456 ? 116.772 152.675 105.749 1.00 74.56 456 TYR B N 1
ATOM 9617 C CA . TYR D 1 456 ? 115.703 151.687 105.741 1.00 74.56 456 TYR B CA 1
ATOM 9618 C C . TYR D 1 456 ? 114.370 152.413 105.663 1.00 74.56 456 TYR B C 1
ATOM 9619 O O . TYR D 1 456 ? 114.196 153.461 106.291 1.00 74.56 456 TYR B O 1
ATOM 9628 N N . ASP D 1 457 ? 113.438 151.863 104.893 1.00 72.01 457 ASP B N 1
ATOM 9629 C CA . ASP D 1 457 ? 112.092 152.405 104.777 1.00 72.01 457 ASP B CA 1
ATOM 9630 C C . ASP D 1 457 ? 111.105 151.248 104.797 1.00 72.01 457 ASP B C 1
ATOM 9631 O O . ASP D 1 457 ? 110.957 150.539 103.797 1.00 72.01 457 ASP B O 1
ATOM 9636 N N . PHE D 1 458 ? 110.427 151.065 105.929 1.00 67.17 458 PHE B N 1
ATOM 9637 C CA . PHE D 1 458 ? 109.626 149.871 106.158 1.00 67.17 458 PHE B CA 1
ATOM 9638 C C . PHE D 1 458 ? 108.146 150.083 105.860 1.00 67.17 458 PHE B C 1
ATOM 9639 O O . PHE D 1 458 ? 107.299 149.404 106.449 1.00 67.17 458 PHE B O 1
ATOM 9647 N N . ALA D 1 459 ? 107.817 151.013 104.973 1.00 67.67 459 ALA B N 1
ATOM 9648 C CA . ALA D 1 459 ? 106.462 151.079 104.449 1.00 67.67 459 ALA B CA 1
ATOM 9649 C C . ALA D 1 459 ? 106.221 149.887 103.526 1.00 67.67 459 ALA B C 1
ATOM 9650 O O . ALA D 1 459 ? 107.156 149.416 102.868 1.00 67.67 459 ALA B O 1
ATOM 9652 N N . PRO D 1 460 ? 104.994 149.368 103.458 1.00 64.18 460 PRO B N 1
ATOM 9653 C CA . PRO D 1 460 ? 104.738 148.193 102.615 1.00 64.18 460 PRO B CA 1
ATOM 9654 C C . PRO D 1 460 ? 105.083 148.467 101.159 1.00 64.18 460 PRO B C 1
ATOM 9655 O O . PRO D 1 460 ? 104.868 149.569 100.651 1.00 64.18 460 PRO B O 1
ATOM 9659 N N . LEU D 1 461 ? 105.627 147.450 100.484 1.00 57.12 461 LEU B N 1
ATOM 9660 C CA . LEU D 1 461 ? 105.990 147.633 99.083 1.00 57.12 461 LEU B CA 1
ATOM 9661 C C . LEU D 1 461 ? 104.777 147.812 98.190 1.00 57.12 461 LEU B C 1
ATOM 9662 O O . LEU D 1 461 ? 104.929 148.238 97.041 1.00 57.12 461 LEU B O 1
ATOM 9667 N N . LEU D 1 462 ? 103.579 147.492 98.679 1.00 59.45 462 LEU B N 1
ATOM 9668 C CA . LEU D 1 462 ? 102.385 147.741 97.884 1.00 59.45 462 LEU B CA 1
ATOM 9669 C C . LEU D 1 462 ? 102.259 149.223 97.564 1.00 59.45 462 LEU B C 1
ATOM 9670 O O . LEU D 1 462 ? 101.813 149.598 96.473 1.00 59.45 462 LEU B O 1
ATOM 9675 N N . LYS D 1 463 ? 102.650 150.082 98.508 1.00 65.39 463 LYS B N 1
ATOM 9676 C CA . LYS D 1 463 ? 102.750 151.508 98.220 1.00 65.39 463 LYS B CA 1
ATOM 9677 C C . LYS D 1 463 ? 103.845 151.787 97.199 1.00 65.39 463 LYS B C 1
ATOM 9678 O O . LYS D 1 463 ? 103.666 152.608 96.292 1.00 65.39 463 LYS B O 1
ATOM 9684 N N . SER D 1 464 ? 104.986 151.116 97.332 1.00 61.48 464 SER B N 1
ATOM 9685 C CA . SER D 1 464 ? 106.121 151.367 96.455 1.00 61.48 464 SER B CA 1
ATOM 9686 C C . SER D 1 464 ? 105.844 150.870 95.042 1.00 61.48 464 SER B C 1
ATOM 9687 O O . SER D 1 464 ? 105.156 149.869 94.831 1.00 61.48 464 SER B O 1
ATOM 9690 N N . ALA D 1 465 ? 106.391 151.587 94.066 1.00 66.60 465 ALA B N 1
ATOM 9691 C CA . ALA D 1 465 ? 106.257 151.175 92.677 1.00 66.60 465 ALA B CA 1
ATOM 9692 C C . ALA D 1 465 ? 107.042 149.895 92.425 1.00 66.60 465 ALA B C 1
ATOM 9693 O O . ALA D 1 465 ? 108.168 149.733 92.902 1.00 66.60 465 ALA B O 1
ATOM 9695 N N . PRO D 1 466 ? 106.443 148.984 91.668 1.00 57.45 466 PRO B N 1
ATOM 9696 C CA . PRO D 1 466 ? 107.070 147.721 91.309 1.00 57.45 466 PRO B CA 1
ATOM 9697 C C . PRO D 1 466 ? 107.724 147.864 89.944 1.00 57.45 466 PRO B C 1
ATOM 9698 O O . PRO D 1 466 ? 107.030 147.955 88.926 1.00 57.45 466 PRO B O 1
ATOM 9700 N N . LEU D 1 467 ? 109.053 147.887 89.926 1.00 61.24 467 LEU B N 1
ATOM 9701 C CA . LEU D 1 467 ? 109.771 148.078 88.675 1.00 61.24 467 LEU B CA 1
ATOM 9702 C C . LEU D 1 467 ? 109.655 146.840 87.793 1.00 61.24 467 LEU B C 1
ATOM 9703 O O . LEU D 1 467 ? 109.870 145.712 88.241 1.00 61.24 467 LEU B O 1
ATOM 9708 N N . GLN D 1 468 ? 109.317 147.064 86.526 1.00 64.91 468 GLN B N 1
ATOM 9709 C CA . GLN D 1 468 ? 108.840 146.018 85.630 1.00 64.91 468 GLN B CA 1
ATOM 9710 C C . GLN D 1 468 ? 109.936 145.581 84.669 1.00 64.91 468 GLN B C 1
ATOM 9711 O O . GLN D 1 468 ? 110.877 146.334 84.408 1.00 64.91 468 GLN B O 1
ATOM 9717 N N . ILE D 1 469 ? 109.808 144.361 84.152 1.00 64.16 469 ILE B N 1
ATOM 9718 C CA . ILE D 1 469 ? 110.718 143.820 83.146 1.00 64.16 469 ILE B CA 1
ATOM 9719 C C . ILE D 1 469 ? 109.898 143.094 82.089 1.00 64.16 469 ILE B C 1
ATOM 9720 O O . ILE D 1 469 ? 108.906 142.437 82.412 1.00 64.16 469 ILE B O 1
ATOM 9725 N N . SER D 1 470 ? 110.312 143.204 80.831 1.00 70.69 470 SER B N 1
ATOM 9726 C CA . SER D 1 470 ? 109.594 142.598 79.716 1.00 70.69 470 SER B CA 1
ATOM 9727 C C . SER D 1 470 ? 110.250 141.274 79.347 1.00 70.69 470 SER B C 1
ATOM 9728 O O . SER D 1 470 ? 111.423 141.247 78.959 1.00 70.69 470 SER B O 1
ATOM 9731 N N . TYR D 1 471 ? 109.495 140.183 79.465 1.00 65.79 471 TYR B N 1
ATOM 9732 C CA . TYR D 1 471 ? 109.986 138.887 79.013 1.00 65.79 471 TYR B CA 1
ATOM 9733 C C . TYR D 1 471 ? 109.397 138.560 77.646 1.00 65.79 471 TYR B C 1
ATOM 9734 O O . TYR D 1 471 ? 108.182 138.623 77.444 1.00 65.79 471 TYR B O 1
ATOM 9743 N N . GLY D 1 472 ? 110.263 138.211 76.703 1.00 82.89 472 GLY B N 1
ATOM 9744 C CA . GLY D 1 472 ? 109.879 138.041 75.308 1.00 82.89 472 GLY B CA 1
ATOM 9745 C C . GLY D 1 472 ? 110.300 136.687 74.764 1.00 82.89 472 GLY B C 1
ATOM 9746 O O . GLY D 1 472 ? 110.816 135.844 75.501 1.00 82.89 472 GLY B O 1
ATOM 9747 N N . LYS D 1 473 ? 110.050 136.485 73.468 1.00 98.90 473 LYS B N 1
ATOM 9748 C CA . LYS D 1 473 ? 110.470 135.252 72.808 1.00 98.90 473 LYS B CA 1
ATOM 9749 C C . LYS D 1 473 ? 111.839 135.411 72.156 1.00 98.90 473 LYS B C 1
ATOM 9750 O O . LYS D 1 473 ? 112.399 134.443 71.629 1.00 98.90 473 LYS B O 1
ATOM 9756 N N . GLY D 1 474 ? 112.388 136.628 72.177 1.00 105.00 474 GLY B N 1
ATOM 9757 C CA . GLY D 1 474 ? 113.678 136.869 71.545 1.00 105.00 474 GLY B CA 1
ATOM 9758 C C . GLY D 1 474 ? 114.823 136.095 72.176 1.00 105.00 474 GLY B C 1
ATOM 9759 O O . GLY D 1 474 ? 115.384 135.189 71.556 1.00 105.00 474 GLY B O 1
ATOM 9760 N N . LYS D 1 475 ? 115.193 136.439 73.410 1.00 96.36 475 LYS B N 1
ATOM 9761 C CA . LYS D 1 475 ? 114.506 137.462 74.190 1.00 96.36 475 LYS B CA 1
ATOM 9762 C C . LYS D 1 475 ? 115.421 138.591 74.641 1.00 96.36 475 LYS B C 1
ATOM 9763 O O . LYS D 1 475 ? 116.630 138.413 74.786 1.00 96.36 475 LYS B O 1
ATOM 9765 N N . SER D 1 476 ? 114.824 139.757 74.859 1.00 91.86 476 SER B N 1
ATOM 9766 C CA . SER D 1 476 ? 115.490 140.881 75.492 1.00 91.86 476 SER B CA 1
ATOM 9767 C C . SER D 1 476 ? 114.989 140.999 76.924 1.00 91.86 476 SER B C 1
ATOM 9768 O O . SER D 1 476 ? 113.783 141.065 77.174 1.00 91.86 476 SER B O 1
ATOM 9771 N N . GLY D 1 477 ? 115.923 141.027 77.859 1.00 77.64 477 GLY B N 1
ATOM 9772 C CA . GLY D 1 477 ? 115.538 140.927 79.254 1.00 77.64 477 GLY B CA 1
ATOM 9773 C C . GLY D 1 477 ? 115.453 139.471 79.662 1.00 77.64 477 GLY B C 1
ATOM 9774 O O . GLY D 1 477 ? 116.455 138.746 79.661 1.00 77.64 477 GLY B O 1
ATOM 9775 N N . ILE D 1 478 ? 114.249 139.013 80.010 1.00 65.55 478 ILE B N 1
ATOM 9776 C CA . ILE D 1 478 ? 114.102 137.656 80.520 1.00 65.55 478 ILE B CA 1
ATOM 9777 C C . ILE D 1 478 ? 113.953 136.675 79.369 1.00 65.55 478 ILE B C 1
ATOM 9778 O O . ILE D 1 478 ? 113.015 136.760 78.566 1.00 65.55 478 ILE B O 1
ATOM 9783 N N . LYS D 1 479 ? 114.888 135.731 79.290 1.00 60.12 479 LYS B N 1
ATOM 9784 C CA . LYS D 1 479 ? 114.921 134.715 78.248 1.00 60.12 479 LYS B CA 1
ATOM 9785 C C . LYS D 1 479 ? 114.481 133.348 78.754 1.00 60.12 479 LYS B C 1
ATOM 9786 O O . LYS D 1 479 ? 114.124 132.480 77.952 1.00 60.12 479 LYS B O 1
ATOM 9788 N N . GLY D 1 480 ? 114.515 133.128 80.065 1.00 50.83 480 GLY B N 1
ATOM 9789 C CA . GLY D 1 480 ? 114.114 131.845 80.608 1.00 50.83 480 GLY B CA 1
ATOM 9790 C C . GLY D 1 480 ? 113.594 131.964 82.021 1.00 50.83 480 GLY B C 1
ATOM 9791 O O . GLY D 1 480 ? 113.987 132.855 82.779 1.00 50.83 480 GLY B O 1
ATOM 9792 N N . ILE D 1 481 ? 112.691 131.050 82.365 1.00 41.94 481 ILE B N 1
ATOM 9793 C CA . ILE D 1 481 ? 112.164 130.906 83.716 1.00 41.94 481 ILE B CA 1
ATOM 9794 C C . ILE D 1 481 ? 112.414 129.474 84.162 1.00 41.94 481 ILE B C 1
ATOM 9795 O O . ILE D 1 481 ? 112.078 128.528 83.440 1.00 41.94 481 ILE B O 1
ATOM 9800 N N . GLN D 1 482 ? 113.002 129.309 85.340 1.00 46.31 482 GLN B N 1
ATOM 9801 C CA . GLN D 1 482 ? 113.356 127.994 85.850 1.00 46.31 482 GLN B CA 1
ATOM 9802 C C . GLN D 1 482 ? 112.472 127.632 87.033 1.00 46.31 482 GLN B C 1
ATOM 9803 O O . GLN D 1 482 ? 112.150 128.483 87.865 1.00 46.31 482 GLN B O 1
ATOM 9809 N N . PHE D 1 483 ? 112.079 126.369 87.096 1.00 43.21 483 PHE B N 1
ATOM 9810 C CA . PHE D 1 483 ? 111.309 125.807 88.192 1.00 43.21 483 PHE B CA 1
ATOM 9811 C C . PHE D 1 483 ? 112.084 124.630 88.756 1.00 43.21 483 PHE B C 1
ATOM 9812 O O . PHE D 1 483 ? 112.940 124.059 88.072 1.00 43.21 483 PHE B O 1
ATOM 9820 N N . PRO D 1 484 ? 111.818 124.244 89.999 1.00 46.18 484 PRO B N 1
ATOM 9821 C CA . PRO D 1 484 ? 112.418 123.015 90.522 1.00 46.18 484 PRO B CA 1
ATOM 9822 C C . PRO D 1 484 ? 111.964 121.809 89.715 1.00 46.18 484 PRO B C 1
ATOM 9823 O O . PRO D 1 484 ? 110.909 121.813 89.078 1.00 46.18 484 PRO B O 1
ATOM 9827 N N . MET D 1 485 ? 112.797 120.766 89.740 1.00 60.78 485 MET B N 1
ATOM 9828 C CA . MET D 1 485 ? 112.665 119.686 88.766 1.00 60.78 485 MET B CA 1
ATOM 9829 C C . MET D 1 485 ? 111.303 119.007 88.846 1.00 60.78 485 MET B C 1
ATOM 9830 O O . MET D 1 485 ? 110.672 118.749 87.814 1.00 60.78 485 MET B O 1
ATOM 9835 N N . GLU D 1 486 ? 110.825 118.717 90.057 1.00 54.10 486 GLU B N 1
ATOM 9836 C CA . GLU D 1 486 ? 109.570 117.982 90.187 1.00 54.10 486 GLU B CA 1
ATOM 9837 C C . GLU D 1 486 ? 108.387 118.771 89.631 1.00 54.10 486 GLU B C 1
ATOM 9838 O O . GLU D 1 486 ? 107.393 118.178 89.197 1.00 54.10 486 GLU B O 1
ATOM 9844 N N . PHE D 1 487 ? 108.464 120.100 89.637 1.00 48.04 487 PHE B N 1
ATOM 9845 C CA . PHE D 1 487 ? 107.481 120.920 88.924 1.00 48.04 487 PHE B CA 1
ATOM 9846 C C . PHE D 1 487 ? 107.988 121.294 87.530 1.00 48.04 487 PHE B C 1
ATOM 9847 O O . PHE D 1 487 ? 107.989 122.455 87.127 1.00 48.04 487 PHE B O 1
ATOM 9855 N N . GLN D 1 488 ? 108.415 120.278 86.782 1.00 67.50 488 GLN B N 1
ATOM 9856 C CA . GLN D 1 488 ? 108.831 120.487 85.401 1.00 67.50 488 GLN B CA 1
ATOM 9857 C C . GLN D 1 488 ? 107.740 120.169 84.388 1.00 67.50 488 GLN B C 1
ATOM 9858 O O . GLN D 1 488 ? 107.843 120.602 83.236 1.00 67.50 488 GLN B O 1
ATOM 9864 N N . ASP D 1 489 ? 106.704 119.434 84.781 1.00 75.80 489 ASP B N 1
ATOM 9865 C CA . ASP D 1 489 ? 105.544 119.181 83.932 1.00 75.80 489 ASP B CA 1
ATOM 9866 C C . ASP D 1 489 ? 104.367 119.932 84.536 1.00 75.80 489 ASP B C 1
ATOM 9867 O O . ASP D 1 489 ? 103.688 119.419 85.432 1.00 75.80 489 ASP B O 1
ATOM 9872 N N . LEU D 1 490 ? 104.125 121.144 84.044 1.00 63.58 490 LEU B N 1
ATOM 9873 C CA . LEU D 1 490 ? 103.125 122.028 84.618 1.00 63.58 490 LEU B CA 1
ATOM 9874 C C . LEU D 1 490 ? 102.283 122.620 83.499 1.00 63.58 490 LEU B C 1
ATOM 9875 O O . LEU D 1 490 ? 102.775 122.863 82.395 1.00 63.58 490 LEU B O 1
ATOM 9880 N N . ASN D 1 491 ? 101.009 122.848 83.795 1.00 55.10 491 ASN B N 1
ATOM 9881 C CA . ASN D 1 491 ? 100.104 123.372 82.787 1.00 55.10 491 ASN B CA 1
ATOM 9882 C C . ASN D 1 491 ? 100.482 124.814 82.454 1.00 55.10 491 ASN B C 1
ATOM 9883 O O . ASN D 1 491 ? 100.736 125.612 83.360 1.00 55.10 491 ASN B O 1
ATOM 9888 N N . PRO D 1 492 ? 100.542 125.174 81.170 1.00 53.75 492 PRO B N 1
ATOM 9889 C CA . PRO D 1 492 ? 100.833 126.574 80.824 1.00 53.75 492 PRO B CA 1
ATOM 9890 C C . PRO D 1 492 ? 99.841 127.569 81.401 1.00 53.75 492 PRO B C 1
ATOM 9891 O O . PRO D 1 492 ? 100.215 128.716 81.676 1.00 53.75 492 PRO B O 1
ATOM 9895 N N . GLN D 1 493 ? 98.582 127.169 81.587 1.00 52.88 493 GLN B N 1
ATOM 9896 C CA . GLN D 1 493 ? 97.573 128.108 82.068 1.00 52.88 493 GLN B CA 1
ATOM 9897 C C . GLN D 1 493 ? 97.818 128.507 83.519 1.00 52.88 493 GLN B C 1
ATOM 9898 O O . GLN D 1 493 ? 97.541 129.646 83.911 1.00 52.88 493 GLN B O 1
ATOM 9904 N N . ASP D 1 494 ? 98.325 127.582 84.334 1.00 50.98 494 ASP B N 1
ATOM 9905 C CA . ASP D 1 494 ? 98.505 127.845 85.757 1.00 50.98 494 ASP B CA 1
ATOM 9906 C C . ASP D 1 494 ? 99.765 128.641 86.072 1.00 50.98 494 ASP B C 1
ATOM 9907 O O . ASP D 1 494 ? 99.864 129.182 87.179 1.00 50.98 494 ASP B O 1
ATOM 9912 N N . ILE D 1 495 ? 100.712 128.740 85.135 1.00 45.01 495 ILE B N 1
ATOM 9913 C CA . ILE D 1 495 ? 101.990 129.390 85.421 1.00 45.01 495 ILE B CA 1
ATOM 9914 C C . ILE D 1 495 ? 101.773 130.819 85.896 1.00 45.01 495 ILE B C 1
ATOM 9915 O O . ILE D 1 495 ? 102.391 131.265 86.869 1.00 45.01 495 ILE B O 1
ATOM 9920 N N . LYS D 1 496 ? 100.883 131.553 85.226 1.00 41.59 496 LYS B N 1
ATOM 9921 C CA . LYS D 1 496 ? 100.614 132.932 85.614 1.00 41.59 496 LYS B CA 1
ATOM 9922 C C . LYS D 1 496 ? 100.184 133.026 87.071 1.00 41.59 496 LYS B C 1
ATOM 9923 O O . LYS D 1 496 ? 100.547 133.977 87.771 1.00 41.59 496 LYS B O 1
ATOM 9929 N N . SER D 1 497 ? 99.410 132.052 87.549 1.00 39.78 497 SER B N 1
ATOM 9930 C CA . SER D 1 497 ? 98.956 132.099 88.934 1.00 39.78 497 SER B CA 1
ATOM 9931 C C . SER D 1 497 ? 100.040 131.620 89.890 1.00 39.78 497 SER B C 1
ATOM 9932 O O . SER D 1 497 ? 100.022 131.957 91.078 1.00 39.78 497 SER B O 1
ATOM 9935 N N . ALA D 1 498 ? 100.986 130.819 89.396 1.00 38.88 498 ALA B N 1
ATOM 9936 C CA . ALA D 1 498 ? 102.006 130.263 90.279 1.00 38.88 498 ALA B CA 1
ATOM 9937 C C . ALA D 1 498 ? 103.059 131.302 90.641 1.00 38.88 498 ALA B C 1
ATOM 9938 O O . ALA D 1 498 ? 103.546 131.332 91.776 1.00 38.88 498 ALA B O 1
ATOM 9940 N N . LEU D 1 499 ? 103.433 132.156 89.687 1.00 38.67 499 LEU B N 1
ATOM 9941 C CA . LEU D 1 499 ? 104.540 133.079 89.917 1.00 38.67 499 LEU B CA 1
ATOM 9942 C C . LEU D 1 499 ? 104.147 134.232 90.832 1.00 38.67 499 LEU B C 1
ATOM 9943 O O . LEU D 1 499 ? 104.938 134.637 91.691 1.00 38.67 499 LEU B O 1
ATOM 9948 N N . GLU D 1 500 ? 102.945 134.778 90.665 1.00 40.91 500 GLU B N 1
ATOM 9949 C CA . GLU D 1 500 ? 102.597 136.014 91.354 1.00 40.91 500 GLU B CA 1
ATOM 9950 C C . GLU D 1 500 ? 102.612 135.831 92.865 1.00 40.91 500 GLU B C 1
ATOM 9951 O O . GLU D 1 500 ? 102.098 134.845 93.397 1.00 40.91 500 GLU B O 1
ATOM 9957 N N . GLY D 1 501 ? 103.202 136.804 93.556 1.00 39.60 501 GLY B N 1
ATOM 9958 C CA . GLY D 1 501 ? 103.356 136.756 94.995 1.00 39.60 501 GLY B CA 1
ATOM 9959 C C . GLY D 1 501 ? 104.318 135.697 95.488 1.00 39.60 501 GLY B C 1
ATOM 9960 O O . GLY D 1 501 ? 104.054 135.038 96.497 1.00 39.60 501 GLY B O 1
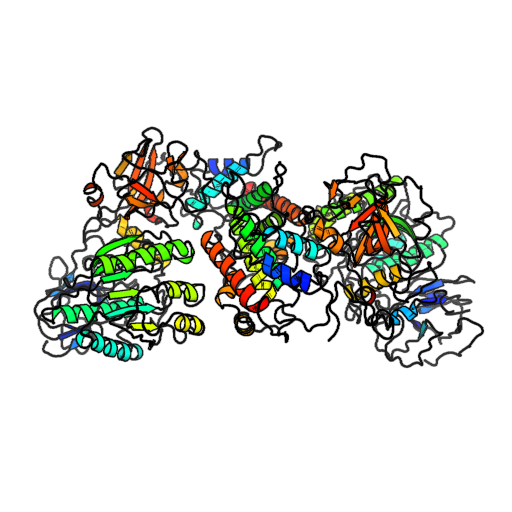ATOM 9961 N N . THR D 1 502 ? 105.440 135.521 94.793 1.00 36.18 502 THR B N 1
ATOM 9962 C CA . THR D 1 502 ? 106.430 134.528 95.183 1.00 36.18 502 THR B CA 1
ATOM 9963 C C . THR D 1 502 ? 107.819 135.141 95.102 1.00 36.18 502 THR B C 1
ATOM 9964 O O . THR D 1 502 ? 108.111 135.907 94.182 1.00 36.18 502 THR B O 1
ATOM 9968 N N . VAL D 1 503 ? 108.670 134.795 96.068 1.00 34.22 503 VAL B N 1
ATOM 9969 C CA . VAL D 1 503 ? 110.049 135.264 96.052 1.00 34.22 503 VAL B CA 1
ATOM 9970 C C . VAL D 1 503 ? 110.863 134.424 95.080 1.00 34.22 503 VAL B C 1
ATOM 9971 O O . VAL D 1 503 ? 110.816 133.188 95.101 1.00 34.22 503 VAL B O 1
ATOM 9975 N N . ILE D 1 504 ? 111.617 135.101 94.217 1.00 31.05 504 ILE B N 1
ATOM 9976 C CA . ILE D 1 504 ? 112.356 134.470 93.132 1.00 31.05 504 ILE B CA 1
ATOM 9977 C C . ILE D 1 504 ? 113.781 134.996 93.130 1.00 31.05 504 ILE B C 1
ATOM 9978 O O . ILE D 1 504 ? 114.096 135.994 93.783 1.00 31.05 504 ILE B O 1
ATOM 9983 N N . GLY D 1 505 ? 114.645 134.320 92.380 1.00 31.00 505 GLY B N 1
ATOM 9984 C CA . GLY D 1 505 ? 116.004 134.777 92.194 1.00 31.00 505 GLY B CA 1
ATOM 9985 C C . GLY D 1 505 ? 116.272 135.209 90.769 1.00 31.00 505 GLY B C 1
ATOM 9986 O O . GLY D 1 505 ? 116.022 134.452 89.824 1.00 31.00 505 GLY B O 1
ATOM 9987 N N . ILE D 1 506 ? 116.767 136.438 90.609 1.00 29.92 506 ILE B N 1
ATOM 9988 C CA . ILE D 1 506 ? 117.137 136.939 89.294 1.00 29.92 506 ILE B CA 1
ATOM 9989 C C . ILE D 1 506 ? 118.550 136.482 88.955 1.00 29.92 506 ILE B C 1
ATOM 9990 O O . ILE D 1 506 ? 119.457 136.509 89.795 1.00 29.92 506 ILE B O 1
ATOM 9995 N N . TYR D 1 507 ? 118.741 136.061 87.709 1.00 51.94 507 TYR B N 1
ATOM 9996 C CA . TYR D 1 507 ? 119.994 135.476 87.266 1.00 51.94 507 TYR B CA 1
ATOM 9997 C C . TYR D 1 507 ? 120.406 136.121 85.953 1.00 51.94 507 TYR B C 1
ATOM 9998 O O . TYR D 1 507 ? 119.572 136.602 85.188 1.00 51.94 507 TYR B O 1
ATOM 10007 N N . THR D 1 508 ? 121.708 136.106 85.697 1.00 61.82 508 THR B N 1
ATOM 10008 C CA . THR D 1 508 ? 122.270 136.494 84.414 1.00 61.82 508 THR B CA 1
ATOM 10009 C C . THR D 1 508 ? 122.940 135.282 83.784 1.00 61.82 508 THR B C 1
ATOM 10010 O O . THR D 1 508 ? 123.566 134.471 84.474 1.00 61.82 508 THR B O 1
ATOM 10014 N N . TYR D 1 509 ? 122.795 135.165 82.460 1.00 79.44 509 TYR B N 1
ATOM 10015 C CA . TYR D 1 509 ? 123.301 133.992 81.751 1.00 79.44 509 TYR B CA 1
ATOM 10016 C C . TYR D 1 509 ? 124.815 133.862 81.865 1.00 79.44 509 TYR B C 1
ATOM 10017 O O . TYR D 1 509 ? 125.350 132.748 81.811 1.00 79.44 509 TYR B O 1
ATOM 10026 N N . SER D 1 510 ? 125.521 134.984 82.006 1.00 79.26 510 SER B N 1
ATOM 10027 C CA . SER D 1 510 ? 126.983 135.011 82.134 1.00 79.26 510 SER B CA 1
ATOM 10028 C C . SER D 1 510 ? 127.575 134.484 80.832 1.00 79.26 510 SER B C 1
ATOM 10029 O O . SER D 1 510 ? 127.452 135.171 79.803 1.00 79.26 510 SER B O 1
ATOM 10032 N N . GLY D 1 511 ? 128.222 133.321 80.821 1.00 88.38 511 GLY B N 1
ATOM 10033 C CA . GLY D 1 511 ? 128.891 132.865 79.614 1.00 88.38 511 GLY B CA 1
ATOM 10034 C C . GLY D 1 511 ? 127.918 132.680 78.462 1.00 88.38 511 GLY B C 1
ATOM 10035 O O . GLY D 1 511 ? 126.783 132.233 78.642 1.00 88.38 511 GLY B O 1
ATOM 10036 N N . GLU D 1 512 ? 128.375 133.039 77.264 1.00 97.11 512 GLU B N 1
ATOM 10037 C CA . GLU D 1 512 ? 127.534 132.940 76.080 1.00 97.11 512 GLU B CA 1
ATOM 10038 C C . GLU D 1 512 ? 127.358 131.486 75.660 1.00 97.11 512 GLU B C 1
ATOM 10039 O O . GLU D 1 512 ? 128.330 130.744 75.503 1.00 97.11 512 GLU B O 1
ATOM 10041 N N . ASP D 1 513 ? 126.101 131.092 75.465 1.00 94.10 513 ASP B N 1
ATOM 10042 C CA . ASP D 1 513 ? 125.739 129.744 75.047 1.00 94.10 513 ASP B CA 1
ATOM 10043 C C . ASP D 1 513 ? 124.366 129.797 74.396 1.00 94.10 513 ASP B C 1
ATOM 10044 O O . ASP D 1 513 ? 123.768 130.866 74.249 1.00 94.10 513 ASP B O 1
ATOM 10049 N N . SER D 1 514 ? 123.880 128.625 73.995 1.00 90.53 514 SER B N 1
ATOM 10050 C CA . SER D 1 514 ? 122.524 128.522 73.476 1.00 90.53 514 SER B CA 1
ATOM 10051 C C . SER D 1 514 ? 121.514 128.820 74.578 1.00 90.53 514 SER B C 1
ATOM 10052 O O . SER D 1 514 ? 121.712 128.453 75.740 1.00 90.53 514 SER B O 1
ATOM 10055 N N . LEU D 1 515 ? 120.426 129.499 74.206 1.00 88.78 515 LEU B N 1
ATOM 10056 C CA . LEU D 1 515 ? 119.410 129.864 75.189 1.00 88.78 515 LEU B CA 1
ATOM 10057 C C . LEU D 1 515 ? 118.735 128.628 75.773 1.00 88.78 515 LEU B C 1
ATOM 10058 O O . LEU D 1 515 ? 118.626 128.495 76.998 1.00 88.78 515 LEU B O 1
ATOM 10063 N N . GLU D 1 516 ? 118.277 127.717 74.911 1.00 82.27 516 GLU B N 1
ATOM 10064 C CA . GLU D 1 516 ? 117.712 126.432 75.331 1.00 82.27 516 GLU B CA 1
ATOM 10065 C C . GLU D 1 516 ? 116.521 126.619 76.270 1.00 82.27 516 GLU B C 1
ATOM 10066 O O . GLU D 1 516 ? 116.565 126.238 77.440 1.00 82.27 516 GLU B O 1
ATOM 10072 N N . VAL D 1 517 ? 115.447 127.211 75.755 1.00 69.15 517 VAL B N 1
ATOM 10073 C CA . VAL D 1 517 ? 114.269 127.532 76.552 1.00 69.15 517 VAL B CA 1
ATOM 10074 C C . VAL D 1 517 ? 113.026 127.046 75.818 1.00 69.15 517 VAL B C 1
ATOM 10075 O O . VAL D 1 517 ? 112.961 127.105 74.584 1.00 69.15 517 VAL B O 1
ATOM 10079 N N . LYS D 1 518 ? 112.055 126.543 76.577 1.00 62.78 518 LYS B N 1
ATOM 10080 C CA . LYS D 1 518 ? 110.782 126.118 76.013 1.00 62.78 518 LYS B CA 1
ATOM 10081 C C . LYS D 1 518 ? 109.701 127.151 76.312 1.00 62.78 518 LYS B C 1
ATOM 10082 O O . LYS D 1 518 ? 109.713 127.809 77.354 1.00 62.78 518 LYS B O 1
ATOM 10088 N N . SER D 1 519 ? 108.755 127.289 75.388 1.00 54.97 519 SER B N 1
ATOM 10089 C CA . SER D 1 519 ? 107.719 128.313 75.473 1.00 54.97 519 SER B CA 1
ATOM 10090 C C . SER D 1 519 ? 106.393 127.667 75.851 1.00 54.97 519 SER B C 1
ATOM 10091 O O . SER D 1 519 ? 105.932 126.744 75.173 1.00 54.97 519 SER B O 1
ATOM 10094 N N . LEU D 1 520 ? 105.787 128.155 76.931 1.00 54.86 520 LEU B N 1
ATOM 10095 C CA . LEU D 1 520 ? 104.501 127.670 77.419 1.00 54.86 520 LEU B CA 1
ATOM 10096 C C . LEU D 1 520 ? 103.620 128.868 77.742 1.00 54.86 520 LEU B C 1
ATOM 10097 O O . LEU D 1 520 ? 103.856 129.558 78.738 1.00 54.86 520 LEU B O 1
ATOM 10102 N N . ASN D 1 521 ? 102.603 129.103 76.910 1.00 59.66 521 ASN B N 1
ATOM 10103 C CA . ASN D 1 521 ? 101.683 130.229 77.089 1.00 59.66 521 ASN B CA 1
ATOM 10104 C C . ASN D 1 521 ? 102.440 131.550 77.198 1.00 59.66 521 ASN B C 1
ATOM 10105 O O . ASN D 1 521 ? 102.149 132.390 78.052 1.00 59.66 521 ASN B O 1
ATOM 10110 N N . THR D 1 522 ? 103.428 131.730 76.322 1.00 61.23 522 THR B N 1
ATOM 10111 C CA . THR D 1 522 ? 104.328 132.880 76.274 1.00 61.23 522 THR B CA 1
ATOM 10112 C C . THR D 1 522 ? 105.213 132.992 77.508 1.00 61.23 522 THR B C 1
ATOM 10113 O O . THR D 1 522 ? 105.881 134.016 77.684 1.00 61.23 522 THR B O 1
ATOM 10117 N N . PHE D 1 523 ? 105.248 131.973 78.363 1.00 53.54 523 PHE B N 1
ATOM 10118 C CA . PHE D 1 523 ? 106.185 131.947 79.474 1.00 53.54 523 PHE B CA 1
ATOM 10119 C C . PHE D 1 523 ? 107.384 131.096 79.104 1.00 53.54 523 PHE B C 1
ATOM 10120 O O . PHE D 1 523 ? 107.256 129.870 78.996 1.00 53.54 523 PHE B O 1
ATOM 10128 N N . PRO D 1 524 ? 108.550 131.691 78.917 1.00 50.11 524 PRO B N 1
ATOM 10129 C CA . PRO D 1 524 ? 109.709 130.907 78.480 1.00 50.11 524 PRO B CA 1
ATOM 10130 C C . PRO D 1 524 ? 110.253 130.030 79.593 1.00 50.11 524 PRO B C 1
ATOM 10131 O O . PRO D 1 524 ? 111.232 130.391 80.252 1.00 50.11 524 PRO B O 1
ATOM 10135 N N . ILE D 1 525 ? 109.625 128.875 79.811 1.00 51.29 525 ILE B N 1
ATOM 10136 C CA . ILE D 1 525 ? 110.078 127.970 80.857 1.00 51.29 525 ILE B CA 1
ATOM 10137 C C . ILE D 1 525 ? 111.391 127.319 80.445 1.00 51.29 525 ILE B C 1
ATOM 10138 O O . ILE D 1 525 ? 111.519 126.758 79.350 1.00 51.29 525 ILE B O 1
ATOM 10143 N N . LEU D 1 526 ? 112.378 127.396 81.330 1.00 61.33 526 LEU B N 1
ATOM 10144 C CA . LEU D 1 526 ? 113.670 126.789 81.054 1.00 61.33 526 LEU B CA 1
ATOM 10145 C C . LEU D 1 526 ? 113.552 125.273 81.126 1.00 61.33 526 LEU B C 1
ATOM 10146 O O . LEU D 1 526 ? 113.072 124.717 82.117 1.00 61.33 526 LEU B O 1
ATOM 10151 N N . GLN D 1 527 ? 114.003 124.604 80.070 1.00 79.60 527 GLN B N 1
ATOM 10152 C CA . GLN D 1 527 ? 113.819 123.169 79.904 1.00 79.60 527 GLN B CA 1
ATOM 10153 C C . GLN D 1 527 ? 115.115 122.442 80.227 1.00 79.60 527 GLN B C 1
ATOM 10154 O O . GLN D 1 527 ? 116.206 122.957 79.957 1.00 79.60 527 GLN B O 1
ATOM 10156 N N . SER D 1 528 ? 114.990 121.257 80.819 1.00 96.83 528 SER B N 1
ATOM 10157 C CA . SER D 1 528 ? 116.070 120.354 81.206 1.00 96.83 528 SER B CA 1
ATOM 10158 C C . SER D 1 528 ? 116.952 120.946 82.298 1.00 96.83 528 SER B C 1
ATOM 10159 O O . SER D 1 528 ? 117.963 120.323 82.650 1.00 96.83 528 SER B O 1
ATOM 10162 N N . CYS D 1 529 ? 116.608 122.112 82.849 1.00 94.28 529 CYS B N 1
ATOM 10163 C CA . CYS D 1 529 ? 117.357 122.753 83.933 1.00 94.28 529 CYS B CA 1
ATOM 10164 C C . CYS D 1 529 ? 118.789 122.967 83.455 1.00 94.28 529 CYS B C 1
ATOM 10165 O O . CYS D 1 529 ? 118.986 123.735 82.497 1.00 94.28 529 CYS B O 1
ATOM 10168 N N . THR D 1 530 ? 119.793 122.329 84.059 1.00 94.28 530 THR B N 1
ATOM 10169 C CA . THR D 1 530 ? 121.211 122.476 83.706 1.00 94.28 530 THR B CA 1
ATOM 10170 C C . THR D 1 530 ? 121.575 123.947 83.870 1.00 94.28 530 THR B C 1
ATOM 10171 O O . THR D 1 530 ? 121.283 124.512 84.938 1.00 94.28 530 THR B O 1
ATOM 10175 N N . SER D 1 531 ? 122.176 124.600 82.872 1.00 88.43 531 SER B N 1
ATOM 10176 C CA . SER D 1 531 ? 122.627 125.989 82.981 1.00 88.43 531 SER B CA 1
ATOM 10177 C C . SER D 1 531 ? 123.505 126.182 84.217 1.00 88.43 531 SER B C 1
ATOM 10178 O O . SER D 1 531 ? 123.173 126.934 85.135 1.00 88.43 531 SER B O 1
ATOM 10181 N N . SER D 1 532 ? 124.637 125.475 84.238 1.00 84.76 532 SER B N 1
ATOM 10182 C CA . SER D 1 532 ? 125.534 125.543 85.388 1.00 84.76 532 SER B CA 1
ATOM 10183 C C . SER D 1 532 ? 126.124 126.938 85.553 1.00 84.76 532 SER B C 1
ATOM 10184 O O . SER D 1 532 ? 126.268 127.428 86.679 1.00 84.76 532 SER B O 1
ATOM 10187 N N . SER D 1 533 ? 126.474 127.590 84.448 1.00 78.60 533 SER B N 1
ATOM 10188 C CA . SER D 1 533 ? 127.107 128.902 84.480 1.00 78.60 533 SER B CA 1
ATOM 10189 C C . SER D 1 533 ? 126.033 129.983 84.514 1.00 78.60 533 SER B C 1
ATOM 10190 O O . SER D 1 533 ? 125.443 130.313 83.480 1.00 78.60 533 SER B O 1
ATOM 10193 N N . LYS D 1 534 ? 125.792 130.532 85.703 1.00 63.77 534 LYS B N 1
ATOM 10194 C CA . LYS D 1 534 ? 124.836 131.611 85.898 1.00 63.77 534 LYS B CA 1
ATOM 10195 C C . LYS D 1 534 ? 125.365 132.528 86.989 1.00 63.77 534 LYS B C 1
ATOM 10196 O O . LYS D 1 534 ? 126.190 132.127 87.814 1.00 63.77 534 LYS B O 1
ATOM 10202 N N . ASN D 1 535 ? 124.884 133.768 86.990 1.00 55.52 535 ASN B N 1
ATOM 10203 C CA . ASN D 1 535 ? 125.216 134.726 88.036 1.00 55.52 535 ASN B CA 1
ATOM 10204 C C . ASN D 1 535 ? 123.955 135.092 88.799 1.00 55.52 535 ASN B C 1
ATOM 10205 O O . ASN D 1 535 ? 122.986 135.566 88.203 1.00 55.52 535 ASN B O 1
ATOM 10210 N N . PHE D 1 536 ? 123.972 134.884 90.111 1.00 37.73 536 PHE B N 1
ATOM 10211 C CA . PHE D 1 536 ? 122.853 135.234 90.975 1.00 37.73 536 PHE B CA 1
ATOM 10212 C C . PHE D 1 536 ? 123.040 136.664 91.457 1.00 37.73 536 PHE B C 1
ATOM 10213 O O . PHE D 1 536 ? 124.064 136.986 92.069 1.00 37.73 536 PHE B O 1
ATOM 10221 N N . ILE D 1 537 ? 122.061 137.516 91.178 1.00 40.64 537 ILE B N 1
ATOM 10222 C CA . ILE D 1 537 ? 122.141 138.930 91.516 1.00 40.64 537 ILE B CA 1
ATOM 10223 C C . ILE D 1 537 ? 121.392 139.245 92.801 1.00 40.64 537 ILE B C 1
ATOM 10224 O O . ILE D 1 537 ? 121.987 139.700 93.777 1.00 40.64 537 ILE B O 1
ATOM 10229 N N . THR D 1 538 ? 120.085 139.006 92.824 1.00 37.00 538 THR B N 1
ATOM 10230 C CA . THR D 1 538 ? 119.277 139.429 93.957 1.00 37.00 538 THR B CA 1
ATOM 10231 C C . THR D 1 538 ? 118.010 138.596 94.021 1.00 37.00 538 THR B C 1
ATOM 10232 O O . THR D 1 538 ? 117.691 137.842 93.100 1.00 37.00 538 THR B O 1
ATOM 10236 N N . LEU D 1 539 ? 117.302 138.735 95.136 1.00 34.26 539 LEU B N 1
ATOM 10237 C CA . LEU D 1 539 ? 115.967 138.178 95.248 1.00 34.26 539 LEU B CA 1
ATOM 10238 C C . LEU D 1 539 ? 114.953 139.099 94.586 1.00 34.26 539 LEU B C 1
ATOM 10239 O O . LEU D 1 539 ? 115.196 140.292 94.393 1.00 34.26 539 LEU B O 1
ATOM 10244 N N . GLY D 1 540 ? 113.808 138.536 94.240 1.00 36.11 540 GLY B N 1
ATOM 10245 C CA . GLY D 1 540 ? 112.733 139.311 93.653 1.00 36.11 540 GLY B CA 1
ATOM 10246 C C . GLY D 1 540 ? 111.391 138.773 94.093 1.00 36.11 540 GLY B C 1
ATOM 10247 O O . GLY D 1 540 ? 111.214 137.570 94.286 1.00 36.11 540 GLY B O 1
ATOM 10248 N N . LEU D 1 541 ? 110.442 139.686 94.257 1.00 35.86 541 LEU B N 1
ATOM 10249 C CA . LEU D 1 541 ? 109.073 139.346 94.611 1.00 35.86 541 LEU B CA 1
ATOM 10250 C C . LEU D 1 541 ? 108.160 139.744 93.462 1.00 35.86 541 LEU B C 1
ATOM 10251 O O . LEU D 1 541 ? 108.012 140.932 93.164 1.00 35.86 541 LEU B O 1
ATOM 10256 N N . ILE D 1 542 ? 107.540 138.757 92.825 1.00 36.01 542 ILE B N 1
ATOM 10257 C CA . ILE D 1 542 ? 106.746 138.985 91.624 1.00 36.01 542 ILE B CA 1
ATOM 10258 C C . ILE D 1 542 ? 105.390 139.526 92.042 1.00 36.01 542 ILE B C 1
ATOM 10259 O O . ILE D 1 542 ? 104.670 138.892 92.821 1.00 36.01 542 ILE B O 1
ATOM 10264 N N . HIS D 1 543 ? 105.037 140.697 91.519 1.00 43.22 543 HIS B N 1
ATOM 10265 C CA . HIS D 1 543 ? 103.744 141.286 91.837 1.00 43.22 543 HIS B CA 1
ATOM 10266 C C . HIS D 1 543 ? 102.668 140.843 90.856 1.00 43.22 543 HIS B C 1
ATOM 10267 O O . HIS D 1 543 ? 101.623 140.331 91.269 1.00 43.22 543 HIS B O 1
ATOM 10274 N N . SER D 1 544 ? 102.904 141.022 89.561 1.00 50.00 544 SER B N 1
ATOM 10275 C CA . SER D 1 544 ? 101.882 140.715 88.570 1.00 50.00 544 SER B CA 1
ATOM 10276 C C . SER D 1 544 ? 102.547 140.409 87.239 1.00 50.00 544 SER B C 1
ATOM 10277 O O . SER D 1 544 ? 103.703 140.766 87.006 1.00 50.00 544 SER B O 1
ATOM 10280 N N . ILE D 1 545 ? 101.795 139.745 86.367 1.00 52.29 545 ILE B N 1
ATOM 10281 C CA . ILE D 1 545 ? 102.261 139.373 85.036 1.00 52.29 545 ILE B CA 1
ATOM 10282 C C . ILE D 1 545 ? 101.217 139.822 84.025 1.00 52.29 545 ILE B C 1
ATOM 10283 O O . ILE D 1 545 ? 100.025 139.545 84.198 1.00 52.29 545 ILE B O 1
ATOM 10288 N N . ASP D 1 546 ? 101.659 140.516 82.979 1.00 66.26 546 ASP B N 1
ATOM 10289 C CA . ASP D 1 546 ? 100.790 140.929 81.883 1.00 66.26 546 ASP B CA 1
ATOM 10290 C C . ASP D 1 546 ? 101.199 140.151 80.639 1.00 66.26 546 ASP B C 1
ATOM 10291 O O . ASP D 1 546 ? 102.231 140.446 80.023 1.00 66.26 546 ASP B O 1
ATOM 10296 N N . THR D 1 547 ? 100.394 139.150 80.277 1.00 69.73 547 THR B N 1
ATOM 10297 C CA . THR D 1 547 ? 100.719 138.308 79.131 1.00 69.73 547 THR B CA 1
ATOM 10298 C C . THR D 1 547 ? 100.614 139.089 77.827 1.00 69.73 547 THR B C 1
ATOM 10299 O O . THR D 1 547 ? 101.431 138.912 76.916 1.00 69.73 547 THR B O 1
ATOM 10303 N N . SER D 1 548 ? 99.601 139.951 77.713 1.00 77.53 548 SER B N 1
ATOM 10304 C CA . SER D 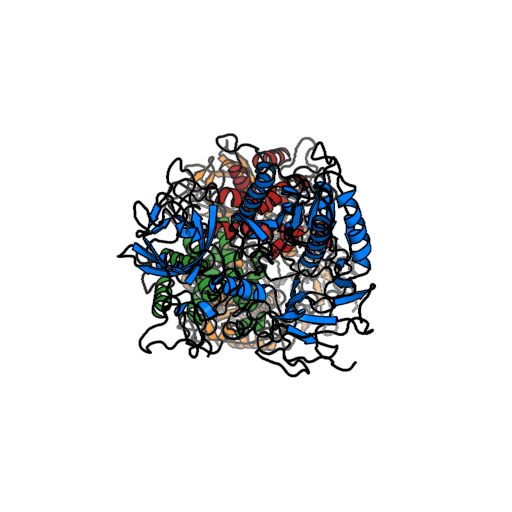1 548 ? 99.439 140.738 76.495 1.00 77.53 548 SER B CA 1
ATOM 10305 C C . SER D 1 548 ? 100.624 141.669 76.275 1.00 77.53 548 SER B C 1
ATOM 10306 O O . SER D 1 548 ? 101.152 141.763 75.160 1.00 77.53 548 SER B O 1
ATOM 10309 N N . GLN D 1 549 ? 101.064 142.360 77.328 1.00 77.69 549 GLN B N 1
ATOM 10310 C CA . GLN D 1 549 ? 102.209 143.255 77.195 1.00 77.69 549 GLN B CA 1
ATOM 10311 C C . GLN D 1 549 ? 103.521 142.492 77.306 1.00 77.69 549 GLN B C 1
ATOM 10312 O O . GLN D 1 549 ? 104.593 143.055 77.057 1.00 77.69 549 GLN B O 1
ATOM 10318 N N . GLN D 1 550 ? 103.458 141.216 77.681 1.00 68.93 550 GLN B N 1
ATOM 10319 C CA . GLN D 1 550 ? 104.604 140.340 77.896 1.00 68.93 550 GLN B CA 1
ATOM 10320 C C . GLN D 1 550 ? 105.495 140.860 79.017 1.00 68.93 550 GLN B C 1
ATOM 10321 O O . GLN D 1 550 ? 106.712 140.660 78.950 1.00 68.93 550 GLN B O 1
ATOM 10327 N N . ILE D 1 551 ? 104.949 141.539 80.027 1.00 63.09 551 ILE B N 1
ATOM 10328 C CA . ILE D 1 551 ? 105.792 142.122 81.065 1.00 63.09 551 ILE B CA 1
ATOM 10329 C C . ILE D 1 551 ? 105.482 141.488 82.417 1.00 63.09 551 ILE B C 1
ATOM 10330 O O . ILE D 1 551 ? 104.511 140.750 82.590 1.00 63.09 551 ILE B O 1
ATOM 10335 N N . MET D 1 552 ? 106.329 141.799 83.394 1.00 53.85 552 MET B N 1
ATOM 10336 C CA . MET D 1 552 ? 106.145 141.370 84.777 1.00 53.85 552 MET B CA 1
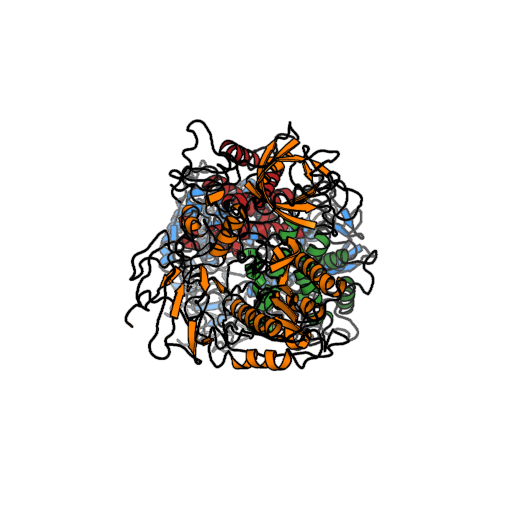ATOM 10337 C C . MET D 1 552 ? 106.466 142.559 85.675 1.00 53.85 552 MET B C 1
ATOM 10338 O O . MET D 1 552 ? 107.574 143.104 85.624 1.00 53.85 552 MET B O 1
ATOM 10343 N N . ASN D 1 553 ? 105.477 142.969 86.465 1.00 52.23 553 ASN B N 1
ATOM 10344 C CA . ASN D 1 553 ? 105.693 143.901 87.564 1.00 52.23 553 ASN B CA 1
ATOM 10345 C C . ASN D 1 553 ? 106.232 143.111 88.745 1.00 52.23 553 ASN B C 1
ATOM 10346 O O . ASN D 1 553 ? 105.557 142.213 89.258 1.00 52.23 553 ASN B O 1
ATOM 10351 N N . ILE D 1 554 ? 107.448 143.435 89.167 1.00 44.86 554 ILE B N 1
ATOM 10352 C CA . ILE D 1 554 ? 108.223 142.604 90.075 1.00 44.86 554 ILE B CA 1
ATOM 10353 C C . ILE D 1 554 ? 108.950 143.504 91.062 1.00 44.86 554 ILE B C 1
ATOM 10354 O O . ILE D 1 554 ? 109.405 144.592 90.698 1.00 44.86 554 ILE B O 1
ATOM 10359 N N . TYR D 1 555 ? 109.045 143.059 92.311 1.00 46.77 555 TYR B N 1
ATOM 10360 C CA . TYR D 1 555 ? 109.723 143.834 93.337 1.00 46.77 555 TYR B CA 1
ATOM 10361 C C . TYR D 1 555 ? 111.139 143.320 93.547 1.00 46.77 555 TYR B C 1
ATOM 10362 O O . TYR D 1 555 ? 111.359 142.120 93.725 1.00 46.77 555 TYR B O 1
ATOM 10371 N N . VAL D 1 556 ? 112.099 144.236 93.530 1.00 44.10 556 VAL B N 1
ATOM 10372 C CA . VAL D 1 556 ? 113.477 143.911 93.886 1.00 44.10 556 VAL B CA 1
ATOM 10373 C C . VAL D 1 556 ? 113.894 144.879 94.986 1.00 44.10 556 VAL B C 1
ATOM 10374 O O . VAL D 1 556 ? 113.335 145.982 95.076 1.00 44.10 556 VAL B O 1
ATOM 10378 N N . PRO D 1 557 ? 114.830 144.511 95.856 1.00 44.97 557 PRO B N 1
ATOM 10379 C CA . PRO D 1 557 ? 115.269 145.432 96.900 1.00 44.97 557 PRO B CA 1
ATOM 10380 C C . PRO D 1 557 ? 115.875 146.685 96.298 1.00 44.97 557 PRO B C 1
ATOM 10381 O O . PRO D 1 557 ? 116.696 146.606 95.373 1.00 44.97 557 PRO B O 1
ATOM 10385 N N . PRO D 1 558 ? 115.495 147.864 96.797 1.00 48.98 558 PRO B N 1
ATOM 10386 C CA . PRO D 1 558 ? 116.051 149.111 96.251 1.00 48.98 558 PRO B CA 1
ATOM 10387 C C . PRO D 1 558 ? 117.551 149.249 96.445 1.00 48.98 558 PRO B C 1
ATOM 10388 O O . PRO D 1 558 ? 118.164 150.088 95.774 1.00 48.98 558 PRO B O 1
ATOM 10392 N N . CYS D 1 559 ? 118.155 148.471 97.345 1.00 55.56 559 CYS B N 1
ATOM 10393 C CA . CYS D 1 559 ? 119.593 148.563 97.568 1.00 55.56 559 CYS B CA 1
ATOM 10394 C C . CYS D 1 559 ? 120.369 148.196 96.310 1.00 55.56 559 CYS B C 1
ATOM 10395 O O . CYS D 1 559 ? 121.356 148.851 95.957 1.00 55.56 559 CYS B O 1
ATOM 10398 N N . HIS D 1 560 ? 119.937 147.137 95.619 1.00 61.39 560 HIS B N 1
ATOM 10399 C CA . HIS D 1 560 ? 120.666 146.689 94.438 1.00 61.39 560 HIS B CA 1
ATOM 10400 C C . HIS D 1 560 ? 120.595 147.699 93.302 1.00 61.39 560 HIS B C 1
ATOM 10401 O O . HIS D 1 560 ? 121.615 147.970 92.661 1.00 61.39 560 HIS B O 1
ATOM 10408 N N . THR D 1 561 ? 119.420 148.264 93.039 1.00 68.77 561 THR B N 1
ATOM 10409 C CA . THR D 1 561 ? 119.309 149.348 92.071 1.00 68.77 561 THR B CA 1
ATOM 10410 C C . THR D 1 561 ? 120.325 150.435 92.403 1.00 68.77 561 THR B C 1
ATOM 10411 O O . THR D 1 561 ? 120.323 150.979 93.511 1.00 68.77 561 THR B O 1
ATOM 10415 N N . GLN D 1 562 ? 121.196 150.754 91.447 1.00 78.81 562 GLN B N 1
ATOM 10416 C CA . GLN D 1 562 ? 121.033 150.365 90.050 1.00 78.81 562 GLN B CA 1
ATOM 10417 C C . GLN D 1 562 ? 121.995 149.287 89.545 1.00 78.81 562 GLN B C 1
ATOM 10418 O O . GLN D 1 562 ? 122.482 149.390 88.420 1.00 78.81 562 GLN B O 1
ATOM 10424 N N . ILE D 1 563 ? 122.283 148.265 90.356 1.00 76.24 563 ILE B N 1
ATOM 10425 C CA . ILE D 1 563 ? 123.103 147.155 89.868 1.00 76.24 563 ILE B CA 1
ATOM 10426 C C . ILE D 1 563 ? 122.422 146.488 88.679 1.00 76.24 563 ILE B C 1
ATOM 10427 O O . ILE D 1 563 ? 123.072 146.106 87.698 1.00 76.24 563 ILE B O 1
ATOM 10432 N N . LEU D 1 564 ? 121.097 146.348 88.746 1.00 72.13 564 LEU B N 1
ATOM 10433 C CA . LEU D 1 564 ? 120.347 145.828 87.608 1.00 72.13 564 LEU B CA 1
ATOM 10434 C C . LEU D 1 564 ? 120.477 146.745 86.398 1.00 72.13 564 LEU B C 1
ATOM 10435 O O . LEU D 1 564 ? 120.662 146.274 85.270 1.00 72.13 564 LEU B O 1
ATOM 10440 N N . ASP D 1 565 ? 120.380 148.060 86.611 1.00 80.75 565 ASP B N 1
ATOM 10441 C CA . ASP D 1 565 ? 120.537 148.998 85.504 1.00 80.75 565 ASP B CA 1
ATOM 10442 C C . ASP D 1 565 ? 121.982 149.075 85.028 1.00 80.75 565 ASP B C 1
ATOM 10443 O O . ASP D 1 565 ? 122.229 149.182 83.822 1.00 80.75 565 ASP B O 1
ATOM 10448 N N . LYS D 1 566 ? 122.945 149.022 85.948 1.00 82.47 566 LYS B N 1
ATOM 10449 C CA . LYS D 1 566 ? 124.364 149.048 85.587 1.00 82.47 566 LYS B CA 1
ATOM 10450 C C . LYS D 1 566 ? 124.786 147.646 85.146 1.00 82.47 566 LYS B C 1
ATOM 10451 O O . LYS D 1 566 ? 125.535 146.931 85.816 1.00 82.47 566 LYS B O 1
ATOM 10457 N N . GLN D 1 567 ? 124.270 147.259 83.985 1.00 84.88 567 GLN B N 1
ATOM 10458 C CA . GLN D 1 567 ? 124.459 145.922 83.444 1.00 84.88 567 GLN B CA 1
ATOM 10459 C C . GLN D 1 567 ? 124.200 145.980 81.946 1.00 84.88 567 GLN B C 1
ATOM 10460 O O . GLN D 1 567 ? 123.322 146.727 81.498 1.00 84.88 567 GLN B O 1
ATOM 10466 N N . PRO D 1 568 ? 124.958 145.225 81.146 1.00 97.35 568 PRO B N 1
ATOM 10467 C CA . PRO D 1 568 ? 124.819 145.333 79.688 1.00 97.35 568 PRO B CA 1
ATOM 10468 C C . PRO D 1 568 ? 123.403 145.039 79.214 1.00 97.35 568 PRO B C 1
ATOM 10469 O O . PRO D 1 568 ? 122.704 144.184 79.761 1.00 97.35 568 PRO B O 1
ATOM 10473 N N . GLU D 1 569 ? 122.989 145.777 78.181 1.00 97.69 569 GLU B N 1
ATOM 10474 C CA . GLU D 1 569 ? 121.630 145.667 77.659 1.00 97.69 569 GLU B CA 1
ATOM 10475 C C . GLU D 1 569 ? 121.363 144.287 77.072 1.00 97.69 569 GLU B C 1
ATOM 10476 O O . GLU D 1 569 ? 120.257 143.750 77.206 1.00 97.69 569 GLU B O 1
ATOM 10482 N N . ASP D 1 570 ? 122.363 143.696 76.418 1.00 95.15 570 ASP B N 1
ATOM 10483 C CA . ASP D 1 570 ? 122.140 142.449 75.694 1.00 95.15 570 ASP B CA 1
ATOM 10484 C C . ASP D 1 570 ? 122.228 141.241 76.619 1.00 95.15 570 ASP B C 1
ATOM 10485 O O . ASP D 1 570 ? 122.100 140.096 76.169 1.00 95.15 570 ASP B O 1
ATOM 10490 N N . ALA D 1 571 ? 122.461 141.473 77.909 1.00 85.19 571 ALA B N 1
ATOM 10491 C CA . ALA D 1 571 ? 122.571 140.376 78.862 1.00 85.19 571 ALA B CA 1
ATOM 10492 C C . ALA D 1 571 ? 121.257 139.612 78.971 1.00 85.19 571 ALA B C 1
ATOM 10493 O O . ALA D 1 571 ? 120.181 140.208 79.069 1.00 85.19 571 ALA B O 1
ATOM 10495 N N . GLN D 1 572 ? 121.352 138.285 78.947 1.00 72.96 572 GLN B N 1
ATOM 10496 C CA . GLN D 1 572 ? 120.184 137.442 79.154 1.00 72.96 572 GLN B CA 1
ATOM 10497 C C . GLN D 1 572 ? 119.900 137.284 80.643 1.00 72.96 572 GLN B C 1
ATOM 10498 O O . GLN D 1 572 ? 120.812 137.192 81.468 1.00 72.96 572 GLN B O 1
ATOM 10504 N N . TRP D 1 573 ? 118.615 137.241 80.977 1.00 63.53 573 TRP B N 1
ATOM 10505 C CA . TRP D 1 573 ? 118.145 137.275 82.354 1.00 63.53 573 TRP B CA 1
ATOM 10506 C C . TRP D 1 573 ? 117.198 136.113 82.603 1.00 63.53 573 TRP B C 1
ATOM 10507 O O . TRP D 1 573 ? 116.352 135.801 81.763 1.00 63.53 573 TRP B O 1
ATOM 10518 N N . ILE D 1 574 ? 117.355 135.471 83.754 1.00 42.54 574 ILE B N 1
ATOM 10519 C CA . ILE D 1 574 ? 116.669 134.230 84.081 1.00 42.54 574 ILE B CA 1
ATOM 10520 C C . ILE D 1 574 ? 115.958 134.427 85.411 1.00 42.54 574 ILE B C 1
ATOM 10521 O O . ILE D 1 574 ? 116.413 135.208 86.251 1.00 42.54 574 ILE B O 1
ATOM 10526 N N . ILE D 1 575 ? 114.840 133.737 85.594 1.00 36.89 575 ILE B N 1
ATOM 10527 C CA . ILE D 1 575 ? 114.091 133.748 86.842 1.00 36.89 575 ILE B CA 1
ATOM 10528 C C . ILE D 1 575 ? 114.084 132.334 87.397 1.00 36.89 575 ILE B C 1
ATOM 10529 O O . ILE D 1 575 ? 113.670 131.396 86.707 1.00 36.89 575 ILE B O 1
ATOM 10534 N N . VAL D 1 576 ? 114.537 132.174 88.635 1.00 32.98 576 VAL B N 1
ATOM 10535 C CA . VAL D 1 576 ? 114.530 130.876 89.298 1.00 32.98 576 VAL B CA 1
ATOM 10536 C C . VAL D 1 576 ? 113.605 130.971 90.497 1.00 32.98 576 VAL B C 1
ATOM 10537 O O . VAL D 1 576 ? 113.894 131.700 91.452 1.00 32.98 576 VAL B O 1
ATOM 10541 N N . ARG D 1 577 ? 112.487 130.251 90.452 1.00 37.33 577 ARG B N 1
ATOM 10542 C CA . ARG D 1 577 ? 111.540 130.293 91.563 1.00 37.33 577 ARG B CA 1
ATOM 10543 C C . ARG D 1 577 ? 111.642 128.988 92.352 1.00 37.33 577 ARG B C 1
ATOM 10544 O O . ARG D 1 577 ? 110.963 127.997 92.085 1.00 37.33 577 ARG B O 1
ATOM 10552 N N . ASN D 1 578 ? 112.541 128.998 93.329 1.00 47.18 578 ASN B N 1
ATOM 10553 C CA . ASN D 1 578 ? 112.624 127.904 94.278 1.00 47.18 578 ASN B CA 1
ATOM 10554 C C . ASN D 1 578 ? 111.838 128.263 95.540 1.00 47.18 578 ASN B C 1
ATOM 10555 O O . ASN D 1 578 ? 111.347 129.383 95.698 1.00 47.18 578 ASN B O 1
ATOM 10560 N N . LYS D 1 579 ? 111.721 127.298 96.452 1.00 44.14 579 LYS B N 1
ATOM 10561 C CA . LYS D 1 579 ? 110.818 127.422 97.598 1.00 44.14 579 LYS B CA 1
ATOM 10562 C C . LYS D 1 579 ? 111.386 128.398 98.630 1.00 44.14 579 LYS B C 1
ATOM 10563 O O . LYS D 1 579 ? 111.989 128.029 99.640 1.00 44.14 579 LYS B O 1
ATOM 10569 N N . THR D 1 580 ? 111.168 129.683 98.368 1.00 39.25 580 THR B N 1
ATOM 10570 C CA . THR D 1 580 ? 111.444 130.751 99.320 1.00 39.25 580 THR B CA 1
ATOM 10571 C C . THR D 1 580 ? 110.123 131.360 99.759 1.00 39.25 580 THR B C 1
ATOM 10572 O O . THR D 1 580 ? 109.274 131.681 98.921 1.00 39.25 580 THR B O 1
ATOM 10576 N N . GLU D 1 581 ? 109.953 131.523 101.066 1.00 44.98 581 GLU B N 1
ATOM 10577 C CA . GLU D 1 581 ? 108.663 131.907 101.617 1.00 44.98 581 GLU B CA 1
ATOM 10578 C C . GLU D 1 581 ? 108.544 133.422 101.708 1.00 44.98 581 GLU B C 1
ATOM 10579 O O . GLU D 1 581 ? 109.342 134.078 102.383 1.00 44.98 581 GLU B O 1
ATOM 10585 N N . THR D 1 582 ? 107.542 133.972 101.030 1.00 41.24 582 THR B N 1
ATOM 10586 C CA . THR D 1 582 ? 107.271 135.396 101.117 1.00 41.24 582 THR B CA 1
ATOM 10587 C C . THR D 1 582 ? 106.651 135.738 102.471 1.00 41.24 582 THR B C 1
ATOM 10588 O O . THR D 1 582 ? 105.848 134.971 103.008 1.00 41.24 582 THR B O 1
ATOM 10592 N N . PRO D 1 583 ? 107.028 136.874 103.054 1.00 45.48 583 PRO B N 1
ATOM 10593 C CA . PRO D 1 583 ? 106.463 137.257 104.353 1.00 45.48 583 PRO B CA 1
ATOM 10594 C C . PRO D 1 583 ? 104.987 137.613 104.251 1.00 45.48 583 PRO B C 1
ATOM 10595 O O . PRO D 1 583 ? 104.559 138.332 103.345 1.00 45.48 583 PRO B O 1
ATOM 10599 N N . PHE D 1 584 ? 104.208 137.094 105.204 1.00 50.96 584 PHE B N 1
ATOM 10600 C CA . PHE D 1 584 ? 102.760 137.284 105.175 1.00 50.96 584 PHE B CA 1
ATOM 10601 C C . PHE D 1 584 ? 102.379 138.750 105.327 1.00 50.96 584 PHE B C 1
ATOM 10602 O O . PHE D 1 584 ? 101.533 139.255 104.580 1.00 50.96 584 PHE B O 1
ATOM 10610 N N . CYS D 1 585 ? 102.991 139.451 106.283 1.00 53.25 585 CYS B N 1
ATOM 10611 C CA . CYS D 1 585 ? 102.644 140.850 106.512 1.00 53.25 585 CYS B CA 1
ATOM 10612 C C . CYS D 1 585 ? 102.961 141.696 105.288 1.00 53.25 585 CYS B C 1
ATOM 10613 O O . CYS D 1 585 ? 102.467 142.820 105.150 1.00 53.25 585 CYS B O 1
ATOM 10616 N N . ASP D 1 586 ? 103.795 141.170 104.393 1.00 51.76 586 ASP B N 1
ATOM 10617 C CA . ASP D 1 586 ? 104.168 141.904 103.192 1.00 51.76 586 ASP B CA 1
ATOM 10618 C C . ASP D 1 586 ? 103.304 141.504 102.002 1.00 51.76 586 ASP B C 1
ATOM 10619 O O . ASP D 1 586 ? 103.055 142.321 101.108 1.00 51.76 586 ASP B O 1
ATOM 10624 N N . PHE D 1 587 ? 102.852 140.247 101.965 1.00 47.80 587 PHE B N 1
ATOM 10625 C CA . PHE D 1 587 ? 102.023 139.783 100.856 1.00 47.80 587 PHE B CA 1
ATOM 10626 C C . PHE D 1 587 ? 100.713 140.554 100.800 1.00 47.80 587 PHE B C 1
ATOM 10627 O O . PHE D 1 587 ? 100.301 141.028 99.736 1.00 47.80 587 PHE B O 1
ATOM 10635 N N . LEU D 1 588 ? 100.042 140.691 101.939 1.00 56.94 588 LEU B N 1
ATOM 10636 C CA . LEU D 1 588 ? 98.823 141.485 102.029 1.00 56.94 588 LEU B CA 1
ATOM 10637 C C . LEU D 1 588 ? 98.957 142.407 103.232 1.00 56.94 588 LEU B C 1
ATOM 10638 O O . LEU D 1 588 ? 99.160 141.923 104.364 1.00 56.94 588 LEU B O 1
ATOM 10643 N N . PRO D 1 589 ? 98.897 143.718 103.045 1.00 74.95 589 PRO B N 1
ATOM 10644 C CA . PRO D 1 589 ? 98.945 144.623 104.196 1.00 74.95 589 PRO B CA 1
ATOM 10645 C C . PRO D 1 589 ? 97.609 144.664 104.915 1.00 74.95 589 PRO B C 1
ATOM 10646 O O . PRO D 1 589 ? 96.634 144.059 104.460 1.00 74.95 589 PRO B O 1
ATOM 10650 N N . SER D 1 590 ? 97.552 145.371 106.031 1.00 95.42 590 SER B N 1
ATOM 10651 C CA . SER D 1 590 ? 96.359 145.457 106.850 1.00 95.42 590 SER B CA 1
ATOM 10652 C C . SER D 1 590 ? 95.869 146.895 106.932 1.00 95.42 590 SER B C 1
ATOM 10653 O O . SER D 1 590 ? 96.570 147.824 106.516 1.00 95.42 590 SER B O 1
ATOM 10656 N N . PRO D 1 591 ? 94.655 147.119 107.438 1.00 103.66 591 PRO B N 1
ATOM 10657 C CA . PRO D 1 591 ? 94.264 148.484 107.805 1.00 103.66 591 PRO B CA 1
ATOM 10658 C C . PRO D 1 591 ? 95.252 149.066 108.804 1.00 103.66 591 PRO B C 1
ATOM 10659 O O . PRO D 1 591 ? 95.991 148.333 109.462 1.00 103.66 591 PRO B O 1
ATOM 10663 N N . ARG D 1 592 ? 95.261 150.402 108.882 1.00 107.55 592 ARG B N 1
ATOM 10664 C CA . ARG D 1 592 ? 96.206 151.262 109.604 1.00 107.55 592 ARG B CA 1
ATOM 10665 C C . ARG D 1 592 ? 97.544 151.290 108.874 1.00 107.55 592 ARG B C 1
ATOM 10666 O O . ARG D 1 592 ? 98.450 152.041 109.253 1.00 107.55 592 ARG B O 1
ATOM 10674 N N . THR D 1 593 ? 97.676 150.480 107.822 1.00 97.20 593 THR B N 1
ATOM 10675 C CA . THR D 1 593 ? 98.824 150.602 106.929 1.00 97.20 593 THR B CA 1
ATOM 10676 C C . THR D 1 593 ? 98.381 151.064 105.547 1.00 97.20 593 THR B C 1
ATOM 10677 O O . THR D 1 593 ? 98.866 152.076 105.029 1.00 97.20 593 THR B O 1
ATOM 10681 N N . ILE D 1 594 ? 97.449 150.331 104.936 1.00 95.47 594 ILE B N 1
ATOM 10682 C CA . ILE D 1 594 ? 96.856 150.718 103.662 1.00 95.47 594 ILE B CA 1
ATOM 10683 C C . ILE D 1 594 ? 95.346 150.579 103.780 1.00 95.47 594 ILE B C 1
ATOM 10684 O O . ILE D 1 594 ? 94.833 149.551 104.231 1.00 95.47 594 ILE B O 1
ATOM 10689 N N . THR D 1 595 ? 94.631 151.626 103.370 1.00 99.54 595 THR B N 1
ATOM 10690 C CA . THR D 1 595 ? 93.175 151.615 103.359 1.00 99.54 595 THR B CA 1
ATOM 10691 C C . THR D 1 595 ? 92.604 150.815 102.195 1.00 99.54 595 THR B C 1
ATOM 10692 O O . THR D 1 595 ? 91.449 150.380 102.265 1.00 99.54 595 THR B O 1
ATOM 10696 N N . TRP D 1 596 ? 93.391 150.601 101.147 1.00 92.00 596 TRP B N 1
ATOM 10697 C CA . TRP D 1 596 ? 93.015 149.846 99.941 1.00 92.00 596 TRP B CA 1
ATOM 10698 C C . TRP D 1 596 ? 91.810 150.544 99.303 1.00 92.00 596 TRP B C 1
ATOM 10699 O O . TRP D 1 596 ? 91.658 151.767 99.441 1.00 92.00 596 TRP B O 1
ATOM 10710 N N . ASP D 1 597 ? 90.950 149.803 98.610 1.00 111.99 597 ASP B N 1
ATOM 10711 C CA . ASP D 1 597 ? 89.724 150.321 98.026 1.00 111.99 597 ASP B CA 1
ATOM 10712 C C . ASP D 1 597 ? 88.628 149.284 98.211 1.00 111.99 597 ASP B C 1
ATOM 10713 O O . ASP D 1 597 ? 88.897 148.079 98.213 1.00 111.99 597 ASP B O 1
ATOM 10718 N N . ASP D 1 598 ? 87.392 149.757 98.374 1.00 119.76 598 ASP B N 1
ATOM 10719 C CA . ASP D 1 598 ? 86.281 148.842 98.615 1.00 119.76 598 ASP B CA 1
ATOM 10720 C C . ASP D 1 598 ? 86.000 147.971 97.396 1.00 119.76 598 ASP B C 1
ATOM 10721 O O . ASP D 1 598 ? 85.712 146.776 97.532 1.00 119.76 598 ASP B O 1
ATOM 10726 N N . ASN D 1 599 ? 86.079 148.550 96.196 1.00 113.29 599 ASN B N 1
ATOM 10727 C CA . ASN D 1 599 ? 85.759 147.793 94.989 1.00 113.29 599 ASN B CA 1
ATOM 10728 C C . ASN D 1 599 ? 86.832 146.757 94.675 1.00 113.29 599 ASN B C 1
ATOM 10729 O O . ASN D 1 599 ? 86.531 145.689 94.128 1.00 113.29 599 ASN B O 1
ATOM 10734 N N . ILE D 1 600 ? 88.091 147.054 95.007 1.00 98.92 600 ILE B N 1
ATOM 10735 C CA . ILE D 1 600 ? 89.186 146.170 94.627 1.00 98.92 600 ILE B CA 1
ATOM 10736 C C . ILE D 1 600 ? 89.105 144.866 95.406 1.00 98.92 600 ILE B C 1
ATOM 10737 O O . ILE D 1 600 ? 88.979 144.855 96.637 1.00 98.92 600 ILE B O 1
ATOM 10742 N N . GLN D 1 601 ? 89.183 143.752 94.681 1.00 73.50 601 GLN B N 1
ATOM 10743 C CA . GLN D 1 601 ? 89.160 142.417 95.261 1.00 73.50 601 GLN B CA 1
ATOM 10744 C C . GLN D 1 601 ? 90.574 141.854 95.258 1.00 73.50 601 GLN B C 1
ATOM 10745 O O . GLN D 1 601 ? 91.215 141.784 94.204 1.00 73.50 601 GLN B O 1
ATOM 10751 N N . ILE D 1 602 ? 91.054 141.452 96.429 1.00 58.51 602 ILE B N 1
ATOM 10752 C CA . ILE D 1 602 ? 92.429 140.995 96.598 1.00 58.51 602 ILE B CA 1
ATOM 10753 C C . ILE D 1 602 ? 92.490 139.513 96.231 1.00 58.51 602 ILE B C 1
ATOM 10754 O O . ILE D 1 602 ? 91.677 138.728 96.742 1.00 58.51 602 ILE B O 1
ATOM 10759 N N . PRO D 1 603 ? 93.379 139.105 95.333 1.00 45.09 603 PRO B N 1
ATOM 10760 C CA . PRO D 1 603 ? 93.513 137.686 95.002 1.00 45.09 603 PRO B CA 1
ATOM 10761 C C . PRO D 1 603 ? 94.491 136.970 95.922 1.00 45.09 603 PRO B C 1
ATOM 10762 O O . PRO D 1 603 ? 95.261 137.582 96.663 1.00 45.09 603 PRO B O 1
ATOM 10766 N N . PHE D 1 604 ? 94.430 135.640 95.864 1.00 40.14 604 PHE B N 1
ATOM 10767 C CA . PHE D 1 604 ? 95.257 134.715 96.637 1.00 40.14 604 PHE B CA 1
ATOM 10768 C C . PHE D 1 604 ? 95.024 134.819 98.136 1.00 40.14 604 PHE B C 1
ATOM 10769 O O . PHE D 1 604 ? 95.738 134.174 98.910 1.00 40.14 604 PHE B O 1
ATOM 10777 N N . ALA D 1 605 ? 94.048 135.608 98.571 1.00 51.07 605 ALA B N 1
ATOM 10778 C CA . ALA D 1 605 ? 93.729 135.758 99.982 1.00 51.07 605 ALA B CA 1
ATOM 10779 C C . ALA D 1 605 ? 92.228 135.628 100.160 1.00 51.07 605 ALA B C 1
ATOM 10780 O O . ALA D 1 605 ? 91.457 136.208 99.389 1.00 51.07 605 ALA B O 1
ATOM 10782 N N . THR D 1 606 ? 91.817 134.876 101.173 1.00 60.50 606 THR B N 1
ATOM 10783 C CA . THR D 1 606 ? 90.410 134.655 101.460 1.00 60.50 606 THR B CA 1
ATOM 10784 C C . THR D 1 606 ? 90.117 135.072 102.893 1.00 60.50 606 THR B C 1
ATOM 10785 O O . THR D 1 606 ? 90.965 134.932 103.779 1.00 60.50 606 THR B O 1
ATOM 10789 N N . PHE D 1 607 ? 88.916 135.600 103.110 1.00 66.37 607 PHE B N 1
ATOM 10790 C CA . PHE D 1 607 ? 88.525 136.126 104.407 1.00 66.37 607 PHE B CA 1
ATOM 10791 C C . PHE D 1 607 ? 87.476 135.272 105.098 1.00 66.37 607 PHE B C 1
ATOM 10792 O O . PHE D 1 607 ? 87.245 135.450 106.299 1.00 66.37 607 PHE B O 1
ATOM 10800 N N . GLU D 1 608 ? 86.835 134.356 104.378 1.00 77.20 608 GLU B N 1
ATOM 10801 C CA . GLU D 1 608 ? 85.861 133.464 104.988 1.00 77.20 608 GLU B CA 1
ATOM 10802 C C . GLU D 1 608 ? 86.552 132.520 105.962 1.00 77.20 608 GLU B C 1
ATOM 10803 O O . GLU D 1 608 ? 87.701 132.121 105.756 1.00 77.20 608 GLU B O 1
ATOM 10809 N N . ARG D 1 609 ? 85.848 132.177 107.037 1.00 73.84 609 ARG B N 1
ATOM 10810 C CA . ARG D 1 609 ? 86.385 131.242 108.014 1.00 73.84 609 ARG B CA 1
ATOM 10811 C C . ARG D 1 609 ? 86.643 129.893 107.357 1.00 73.84 609 ARG B C 1
ATOM 10812 O O . ARG D 1 609 ? 85.838 129.412 106.555 1.00 73.84 609 ARG B O 1
ATOM 10820 N N . ARG D 1 610 ? 87.780 129.287 107.688 1.00 65.69 610 ARG B N 1
ATOM 10821 C CA . ARG D 1 610 ? 88.165 128.042 107.040 1.00 65.69 610 ARG B CA 1
ATOM 10822 C C . ARG D 1 610 ? 87.182 126.932 107.383 1.00 65.69 610 ARG B C 1
ATOM 10823 O O . ARG D 1 610 ? 86.747 126.794 108.529 1.00 65.69 610 ARG B O 1
ATOM 10831 N N . LYS D 1 611 ? 86.824 126.142 106.374 1.00 62.50 611 LYS B N 1
ATOM 10832 C CA . LYS D 1 611 ? 85.962 124.994 106.605 1.00 62.50 611 LYS B CA 1
ATOM 10833 C C . LYS D 1 611 ? 86.694 123.959 107.445 1.00 62.50 611 LYS B C 1
ATOM 10834 O O . LYS D 1 611 ? 87.926 123.925 107.480 1.00 62.50 611 LYS B O 1
ATOM 10840 N N . LYS D 1 612 ? 85.926 123.124 108.138 1.00 59.85 612 LYS B N 1
ATOM 10841 C CA . LYS D 1 612 ? 86.521 122.042 108.906 1.00 59.85 612 LYS B CA 1
ATOM 10842 C C . LYS D 1 612 ? 87.336 121.144 107.985 1.00 59.85 612 LYS B C 1
ATOM 10843 O O . LYS D 1 612 ? 86.942 120.881 106.845 1.00 59.85 612 LYS B O 1
ATOM 10849 N N . LEU D 1 613 ? 88.495 120.708 108.479 1.00 52.85 613 LEU B N 1
ATOM 10850 C CA . LEU D 1 613 ? 89.470 119.842 107.809 1.00 52.85 613 LEU B CA 1
ATOM 10851 C C . LEU D 1 613 ? 90.340 120.581 106.800 1.00 52.85 613 LEU B C 1
ATOM 10852 O O . LEU D 1 613 ? 91.131 119.929 106.105 1.00 52.85 613 LEU B O 1
ATOM 10857 N N . GLU D 1 614 ? 90.242 121.905 106.692 1.00 54.37 614 GLU B N 1
ATOM 10858 C CA . GLU D 1 614 ? 91.181 122.666 105.878 1.00 54.37 614 GLU B CA 1
ATOM 10859 C C . GLU D 1 614 ? 92.485 122.967 106.599 1.00 54.37 614 GLU B C 1
ATOM 10860 O O . GLU D 1 614 ? 93.192 123.897 106.201 1.00 54.37 614 GLU B O 1
ATOM 10866 N N . HIS D 1 615 ? 92.813 122.226 107.652 1.00 55.31 615 HIS B N 1
ATOM 10867 C CA . HIS D 1 615 ? 94.067 122.460 108.350 1.00 55.31 615 HIS B CA 1
ATOM 10868 C C . HIS D 1 615 ? 95.240 122.109 107.447 1.00 55.31 615 HIS B C 1
ATOM 10869 O O . HIS D 1 615 ? 95.221 121.100 106.739 1.00 55.31 615 HIS B O 1
ATOM 10876 N N . VAL D 1 616 ? 96.265 122.958 107.464 1.00 40.84 616 VAL B N 1
ATOM 10877 C CA . VAL D 1 616 ? 97.484 122.646 106.738 1.00 40.84 616 VAL B CA 1
ATOM 10878 C C . VAL D 1 616 ? 98.333 121.689 107.563 1.00 40.84 616 VAL B C 1
ATOM 10879 O O . VAL D 1 616 ? 98.498 121.856 108.778 1.00 40.84 616 VAL B O 1
ATOM 10883 N N . TRP D 1 617 ? 98.869 120.671 106.903 1.00 38.96 617 TRP B N 1
ATOM 10884 C CA . TRP D 1 617 ? 99.757 119.723 107.555 1.00 38.96 617 TRP B CA 1
ATOM 10885 C C . TRP D 1 617 ? 100.993 120.451 108.062 1.00 38.96 617 TRP B C 1
ATOM 10886 O O . TRP D 1 617 ? 101.580 121.268 107.351 1.00 38.96 617 TRP B O 1
ATOM 10897 N N . LYS D 1 618 ? 101.372 120.170 109.303 1.00 43.30 618 LYS B N 1
ATOM 10898 C CA . LYS D 1 618 ? 102.573 120.764 109.881 1.00 43.30 618 LYS B CA 1
ATOM 10899 C C . LYS D 1 618 ? 103.338 119.743 110.711 1.00 43.30 618 LYS B C 1
ATOM 10900 O O . LYS D 1 618 ? 104.066 118.911 110.169 1.00 43.30 618 LYS B O 1
#

Organism: Saccharomyces cerevisiae (strain ATCC 204508 / S288c) (NCBI:txid559292)

Nearest PDB structures (foldseek):
  8j5y-assembly1_B  TM=1.002E+00  e=0.000E+00  Saccharomyces cerevisiae
  7y18-assembly1_A  TM=9.920E-01  e=2.273E-95  Saccharomyces cerevisiae S288C
  7y18-assembly2_E  TM=9.891E-01  e=7.815E-94  Saccharomyces cerevisiae S288C
  8j60-assembly1_A  TM=8.133E-01  e=2.002E-35  Cyberlindnera jadinii
  7y17-assembly1_E  TM=8.313E-01  e=1.242E-33  Cyberlindnera jadinii

Solvent-accessible surface area: 59565 Å² total; per-residue (Å²): 223,156,74,85,62,121,131,69,11,118,135,50,41,24,13,98,31,10,25,53,46,98,73,100,28,20,3,0,0,0,0,66,0,23,0,81,125,4,3,6,24,7,13,74,12,90,6,91,21,70,203,48,64,2,26,0,8,3,5,15,14,48,26,2,5,20,5,42,50,40,153,78,61,12,197,102,11,0,17,17,8,57,17,110,3,0,48,63,3,6,119,9,22,128,78,6,78,111,0,9,23,10,66,116,23,187,51,109,99,43,110,62,19,14,14,5,38,7,89,186,52,16,235,55,59,40,38,57,56,30,54,157,10,36,75,17,5,102,130,12,58,122,25,11,107,110,43,101,65,44,6,35,0,0,0,3,0,2,134,86,11,14,5,23,10,2,0,12,19,1,6,16,1,2,12,36,24,13,80,99,32,132,133,28,82,55,51,1,2,5,4,0,0,6,0,19,66,4,10,2,11,19,8,3,0,0,0,2,0,46,3,59,23,71,75,26,18,2,4,17,1,0,16,10,4,45,8,38,81,53,56,37,20,13,13,14,0,3,46,32,7,50,20,35,9,67,51,3,33,74,16,0,35,57,0,1,60,50,4,102,132,94,84,38,79,4,1,2,0,0,9,0,7,8,66,50,82,8,22,0,3,50,11,2,50,63,0,9,142,51,2,58,13,18,32,9,6,2,0,6,62,97,47,56,46,94,4,4,57,95,9,13,71,84,14,46,130,90,47,44,42,109,95,46,55,55,57,78,78,45,127,5,32,22,110,24,30,99,61,97,46,42,52,81,20,98,41,71,29,23,48,34,0,16,6,0,0,16,3,5,32,66,62,101,74,48,9,74,8,32,5,7,55,123,56,95,38,72,113,46,56,0,19,148,60,15,74,9,0,12,0,0,30,11,23,54,11,21,76,44,3,16,55,123,4,1,58,17,3,0,8,10,2,0,0,0,10,9,9,40,49,78,52,159,82,88,65,61,29,60,53,71,48,0,5,18,10,97,72,32,106,21,61,58,26,64,11,15,0,0,0,14,0,74,28,9,51,55,89,132,37,40,0,37,2,12,14,0,48,41,27,60,94,84,30,109,142,53,90,155,88,17,37,36,5,0,15,6,19,91,4,99,9,2,78,5,3,36,17,6,42,108,165,34,20,125,101,94,150,133,95,122,43,50,9,6,30,110,125,117,108,36,19,21,11,11,29,4,113,141,107,30,53,13,2,2,9,95,70,115,60,28,11,85,66,0,57,112,38,5,44,51,184,120,49,46,125,168,115,32,99,36,107,36,0,9,32,18,0,12,2,4,34,12,8,6,27,51,29,5,4,4,0,0,8,0,0,0,1,0,2,13,0,14,20,22,23,105,100,165,81,128,157,61,60,46,44,4,18,3,6,15,14,0,0,2,2,0,1,0,0,1,0,0,1,0,8,16,36,4,69,108,96,47,166,144,75,99,91,57,71,61,39,0,75,172,45,32,2,43,19,16,0,2,38,4,58,79,37,0,10,76,36,56,70,12,12,13,13,32,6,0,73,84,0,2,83,46,0,17,56,11,0,72,91,54,0,16,87,51,140,94,80,112,81,146,107,36,47,18,2,2,8,84,73,103,67,24,18,115,56,0,21,126,31,4,55,36,113,24,110,36,104,92,111,33,85,36,88,38,0,3,46,19,0,2,6,7,27,7,7,6,15,74,25,4,0,3,0,0,11,0,0,0,1,0,2,3,0,15,17,17,22,83,43,134,78,135,122,18,11,106,75,22,12,9,20,1,18,1,0,2,0,0,0,0,3,0,0,0,2,0,7,1,49,8,68,95,78,40,111,135,101,65,84,50,68,52,13,1,78,125,30,32,8,34,24,7,0,6,59,0,54,74,25,0,8,76,71,55,58,8,10,7,8,22,7,0,88,131,0,0,77,51,0,17,52,15,0,87,80,69,0,26,68,32,144,84,59,131,71,143,166,97,32,134,97,37,94,34,154,66,70,45,27,34,94,53,28,26,67,83,79,22,128,34,33,7,0,0,2,0,54,1,20,0,91,141,6,0,4,31,10,19,65,13,88,11,102,7,60,184,83,76,7,25,4,2,7,3,20,14,45,28,3,25,3,11,34,44,40,148,70,58,24,209,89,33,7,3,21,14,58,12,98,3,2,47,70,2,2,122,17,29,177,80,7,77,119,0,7,37,13,65,94,31,172,60,122,93,44,114,70,20,11,8,11,57,8,86,112,55,32,189,61,35,31,96,34,41,58,55,131,22,19,91,28,18,94,115,14,28,122,31,13,129,116,45,101,69,25,8,30,3,0,0,0,0,6,185,66,12,13,5,14,36,6,0,9,26,2,7,18,56,3,11,31,13,32,78,96,47,118,143,39,102,57,36,0,3,0,1,0,0,5,0,23,76,4,9,8,5,27,7,8,0,0,1,0,0,64,6,95,74,89,9,22,13,8,18,2,1,19,8,9,43,11,44,84,59,55,45,14,16,14,15,0,3,40,37,6,53,39,36,4,52,56,5,9,81,20,0,26,63,0,0,56,39,5,71,137,93,83,73,82,14,4,4,0,0,2,0,8,13,45,39,81,8,11,0,23,42,9,0,45,64,0,5,138,47,0,64,12,23,35,10,3,0,4,8,56,94,55,48,42,104,5,1,67,95,1,26,86,61,8,37,62,90,36,47,12,109,102,35,76,49,62,23,64,65,118,10,45,19,116,40,16,71,54,87,52,31,29,84,18,105,70,69,30,30,68,31,0,16,9,0,0,15,1,6,28,89,42,84,94,58,8,74,8,42,9,8,45,126,56,101,26,83,113,35,54,0,23,205,68,15,79,12,2,7,3,0,28,2,25,84,16,16,58,62,12,22,42,122,6,1,65,19,2,0,11,11,1,0,0,0,13,13,9,32,52,41,100,102,85,71,83,57,129,86,35,74,64,0,9,11,6,29,77,22,104,25,80,70,29,66,11,18,0,0,0,12,0,80,24,4,51,52,94,119,45,29,0,37,5,14,10,0,48,38,27,54,119,98,23,106,181,49,95,154,125,16,44,42,5,0,15,5,14,81,3,72,8,3,89,38,2,34,16,13,52,111,193,40,26,137,101,92,159,128,94,143,37,54,8,9,14,108,104,134,69,44,43,7,11,9,18,6,126

Sequence (1389 aa):
LIDNITYEGDEDETMFVGLKEKQKLHLSGVFRLQVVKGGIVYNNVHYNASREILTFWHPLSQSIPTIDFSHFAGWLRVFNSNHTGLLEAGHLYRDVNYLWKPKEPYFPLNERTTYHLLHESDRIQSLSVPGYWSTPLEKLYLSHKNAAYDTRIMVIGGKNSGKSTFLRLLLEKFTQDIRDSTTSQEELVYLDLDPGQPEYSLPDSISLNKILSSPISLGQHLCQGSNFQTLLQFYAGSSSPQDEPTSYLNCADKLIDHLEEQAFFGTSLLNLPGWIKGFGMQILNHIIRKYKPTHLLFLETANSKRHLDELTIPQSFSTSLRDAYAPEVVRVPAHSLNHTLSSRFHASQLRTFKILALFHKITQFDYDFAPLLKSAPLQISYGKGKSGIKGIQFPMEFQDLNPQDIKSALEGTVIGIYTYSGEDSLEVKSLNTFPILQSCTSSSKNFITLGLIHSIDTSQQIMNIYVPPCHTQILDKQPEDAQWIIVRNKTETPFCDFLPSPRTITWDDNIQIPFATFERRKKLEHVWKIPPRIVPWRDFAELEELKLWFYPKSKGTIEDKRQRAVQRVQSYRLKGSQYLPHVVDSTAQITCAVLLDEKEACLGVHQDSIPIRLSYVMALIRFVNGLLDPTQQSQFAIPLHTLAAKIGLPSWFVDLRHWGTHERDLPGLEMLRWAANEALSWLYDHYWNDEELEDIPPRIVPWRDFAELEELKLWFYPKSKGTIEDKRQRAVQRVQSYRLKGSQYLPHVVDSTAQITCAVLLDEKEACLGVHQDSIPIRLSYVMALIRFVNGLLDPTQQSQFAIPLHTLAAKIGLPSWFVDLRHWGTHERDLPGLEMLRWAANEALSWLYDHYWNDEELEDLIDNITYEGDEDETMFVGLKEKQKLHLSGVFRLQVVKGGIVYNNVHYNASREILTFWHPLSQSIPTIDFSHFAGWLRVFNSNHTGLLEAGHLYRDVNYLWKPKEPYFPLNERTTYHLLHESDRIQSLSVPGYWSTPLEKLYLSHKNAAYDTRIMVIGGKNSGKSTFLRLLLEKFTQDIRDSTTSQEELVYLDLDPGQPEYSLPDSISLNKILSPISLGQHLCQGSNFQTLLQFYAGSSSPQDEPTSYLNCADKLIDHLEEQAFFGTSLLNLPGWIKGFGMQILNHIIRKYKPTHLLFLETANSKRHLDELTIPQSFSTSLRDAYAPEVVRVPAHSLNHTLSSRFHASQLRTFKILALFHKITQFDYDFAPLLKSAPLQISYGKGKSGIKGIQFPMEFQDLNPQDIKSALEGTVIGIYTYSGEDSLEVKSLNTFPILQSCTSSSKNFITLGLIHSIDTSQQIMNIYVPPCHTQILDKQPEDAQWIIVRNKTETPFCDFLPSPRTITWDDNIQIPFATFERRKKLEHVWK

Radius of gyration: 39.72 Å; Cα contacts (8 Å, |Δi|>4): 2602; chains: 4; bounding box: 96×125×69 Å

InterPro domains:
  IPR027417 P-loop containing nucleoside triphosphate hydrolase [G3DSA:3.40.50.300] (224-453)
  IPR032319 Clp1, P-loop domain [PF16575] (246-401)
  IPR045116 Clp1/Grc3 [PTHR12755] (225-582)

B-factor: mean 71.35, std 25.2, range [27.23, 131.88]

Secondary structure (DSSP, 8-state):
---------TTTT-B---SS-SSPB-EEEEEEEE--SSEEEESS-EE--SS-EEEEEE-SSSPPPPEEEESS----EEEE-S-SSGGGHHHH-SGGGGSSS-SS-SS---TT-SEEE--S-SS-------HHHHHHHHHHHHHHHTT-S--EEEE---TTT-HHHHHHHHHHHHHHHHHHSTT-----EEEE--SSS-SSS-TT-EEEEEE-SSSEEEE--TT--SSEEEEEEE---SSSGGGSHHHHHHHHHHHHHHHHHTT--S-EEEE----SSSTHHHHHHHHHHHH--SEEEB--STTTTTSTTTTHHHH--S-SSTTT------B-----SSS-SSTT--HHHHHHHHHHHHHTB-SSS-B--S-TTTS--EEEEB-SS-SSB--EE--SS-TT--GGGSHHHHTT-EEEEEEE-S-SS---EEETTEEE-SS---TT-EEEEEEEEEEEETTTTEEEEE--TTTTTHHHHS-TTSEEEEEE-S-PPPHHHHS--TTT----TTS--TTEE-SPPPTT-----/---------SSTT------SSS--B-EEEEEEE---SSEEEESS-EEE-SS--EEEEE-TTSPPPPEEEESSS----SEEPS-SSSTTHHHHSTTSTTSSS-SS-SS---SS-SEEE--S-S--------HHHHHHHHHHHHHHHSS-S--EEEEB--TTS-HHHHHHHHHHHHHHHHHHSTT-----EEEE--SSS-SSS-TT-EEEEEE---EEEE--TT----EEEEEEE---SS-TTSSHHHHHHHHHHHHHHHHHTT--S-EEEE----SSSTHHHHHHHHHHHH--SB--B--GGGT-SSTTTTTTTTT-S-S-TTT------B----SSSS-SSTT--HHHHHHHHHHHHTTBSSSS-B--S-TTTS---EEEB-SS-SEEEEEE--GGG-S--HHHHHHHHTT-EEEEEE--S-----EEEETTEEEEPS------EEEEEEEEEEEETTTTEEEEE--TTTTTTTTSS-TT-EEEEE--S-PPPHHHHS--TTT----SSPPPSSEE-SPPPTT-PPP-/---EE-SSSSHHHHHHHHHHHS-SS--SS----HHHHHHHHHHHHH-TTTS-HHHHHHHHHHHHHHHT----SSPPS--SHHHHHHHHHHHHHHHHHHHSSS---SS---HHHHHHHHT--GGGSTHHHHHHTSSSPPPHHHHHHHHHHHHHHHIIIIIT------/---EE-SSSSHHHHHHHHHHHS----STTT--HHHHHHHHHHHHHH-SSSS-HHHHHHHHHHHHHHHH---SSSTTTT--HHHHHHHHHHHHHHHHHHH--SSSSPTTS-HHHHHHHTT--GGGTTTTTTTTSSSSPPPHHHHHHHHHHHHHHHIIIIIS------

GO terms:
  GO:0051731 polynucleotide 5'-hydroxyl-kinase activity (F, IDA)
  GO:0000448 cleavage in ITS2 between 5.8S rRNA and LSU-rRNA of tricistronic rRNA transcript (SSU-rRNA, 5.8S rRNA, LSU-rRNA) (P, IDA)
  GO:0006363 termination of RNA polymerase I transcription (P, IMP)
  GO:0006364 rRNA processing (P, IMP)
  GO:0000448 cleavage in ITS2 between 5.8S rRNA and LSU-rRNA of tricistronic rRNA transcript (SSU-rRNA, 5.8S rRNA, LSU-rRNA) (P, IMP)
  GO:0030874 nucleolar chromatin (C, IPI)
  GO:0005515 protein binding (F, IPI)